Protein AF-0000000080305033 (afdb_homodimer)

Secondary structure (DSSP, 8-state):
----GGG-TT--BSSGGGG-TT-S--TTT--EEEEEETT-TTSPPEEEEEETTEEEEHHHHHHHS---HHHHHHHHHHHTT-HHHHHTS-HHHHHHHHHHHHHHHBTT-TTHHHHGGGEEEGGGEEE--SS--S-EEEE--BHHHHHHHHHHH-TT--S-TTTTTS--EEE--GGGEEETTEEEEPPEEEE--SSSSPEEEE-S-EE--EEEEEEE-S---TT-PPPGGGGGGGEEEEEEEE--EEHHHHHHH-TTT--STTTSS-EEE-S-BEETTTTGGGEE---PPTTSPPPPGGG--HHHHHH-EE-EEEEEEEE-HHHHHTTPPPEEEEEEEHHHHBSS-HHHHHHHHHTTSPPP-TT-EEE------SSTT--SSHHHHTTTTTSPEE-TTS-EESS--TT-EEEEEEEE--TTS--EE---EEEEEE---/----GGG-TT--BSSGGGG-TT-S--TTT--EEEEEETT-TTSPPEEEEEETTEEEEHHHHHHHS---HHHHHHHHHHHTT-HHHHHTS-HHHHHHHHHHHHHHHBTT-TTHHHHGGGEEEGGGEEE--SS--S-EEEE--BHHHHHHHHHHH-TT--S-TTTTTS--EEE--GGGEEETTEEEEPPEEEE--SSSSPEEEE-S-EE--EEEEEEE-S---TT-PPPGGGGGGGEEEEEEEE--EEHHHHHHH-TTT--STTTSS-EEE-S-BEETTTTGGGEE---PPTTSPPPPGGG--HHHHHH-EE-EEEEEEEE-HHHHHTTPPPEEEEEEEHHHHBSS-HHHHHHHHHTTSPPP-TT-EEE------SSGGG-SSHHHHTTTTTSPEEPTTS-EESS--TT-EEEEEEEE--TTS--EE---EEEEEE---

Solvent-accessible surface area (backbone atoms only — not comparable to full-atom values): 42144 Å² total; per-residue (Å²): 126,76,85,57,78,56,56,44,57,81,65,51,44,68,50,66,52,22,68,42,88,82,32,38,17,18,66,48,39,52,22,42,24,20,30,31,49,59,91,40,81,82,51,69,50,16,26,28,28,40,40,25,68,26,24,41,34,32,41,50,29,61,72,47,42,90,63,58,72,69,53,45,61,63,36,49,47,24,30,63,37,34,44,36,64,57,25,49,38,55,58,70,60,51,50,50,47,49,47,52,52,38,51,44,45,24,53,85,28,88,39,40,79,51,34,51,82,24,47,42,55,43,85,50,43,44,73,39,58,40,47,64,53,62,40,28,33,38,31,60,28,7,53,42,37,47,35,56,56,20,37,76,80,31,66,90,56,28,60,57,87,47,57,78,68,44,91,41,36,26,34,39,54,39,81,24,58,36,30,39,74,43,68,45,44,41,35,33,42,53,26,74,36,98,62,89,55,62,39,75,44,64,55,78,36,32,35,53,22,38,28,41,26,38,30,28,5,28,51,49,58,74,52,35,58,46,51,34,80,50,18,62,59,29,45,37,25,39,32,37,26,36,54,32,31,26,49,46,30,26,71,42,50,19,73,75,40,5,58,38,67,26,49,32,47,38,27,32,25,19,38,28,34,38,34,47,72,50,44,38,87,34,44,30,59,43,76,79,64,89,88,57,71,76,58,53,71,70,57,50,35,72,64,42,39,60,40,37,22,50,42,32,41,38,35,38,26,43,27,43,47,67,37,53,75,70,71,44,73,60,45,78,67,21,52,29,42,42,58,74,6,43,72,56,36,68,35,41,51,51,9,58,63,11,45,19,8,18,48,48,46,37,29,21,36,37,33,38,23,40,40,6,24,91,49,89,50,10,42,26,30,37,50,62,70,7,62,71,46,76,37,70,40,78,44,94,88,72,48,70,34,40,40,61,53,68,42,30,29,43,36,37,41,41,36,33,67,47,93,88,44,62,53,31,37,42,58,62,23,28,40,31,37,33,64,59,123,127,74,86,56,78,59,55,42,58,79,65,54,42,68,53,65,53,23,68,43,88,83,32,38,18,19,67,49,39,52,21,42,23,20,30,31,48,58,90,40,83,82,52,69,52,15,26,30,28,40,40,25,68,26,23,41,33,32,40,48,31,61,73,48,43,91,63,56,70,69,54,44,62,64,36,50,47,25,30,64,36,35,43,35,63,58,26,48,40,55,56,70,58,51,50,50,48,50,46,52,52,38,51,44,46,24,54,88,30,88,41,39,80,52,33,52,81,23,45,42,55,44,84,50,41,43,71,38,58,41,48,65,53,62,41,29,34,38,32,60,29,7,52,42,37,46,36,55,55,20,37,75,79,30,67,90,56,29,60,58,88,46,56,78,69,44,91,40,36,25,35,40,52,39,82,23,58,37,30,39,73,43,68,46,44,42,33,33,44,53,26,77,36,98,60,88,55,62,40,76,43,64,56,77,35,31,36,54,23,40,28,41,26,37,31,29,4,28,52,49,57,73,52,37,62,46,50,35,79,50,18,62,59,27,44,36,26,38,33,36,25,36,53,32,32,27,51,46,29,27,71,43,51,19,72,74,41,5,60,38,68,24,49,33,49,37,28,34,24,19,36,30,35,38,34,45,73,48,45,39,86,35,43,30,57,42,76,78,64,88,89,57,72,77,58,53,71,67,57,49,33,71,62,41,42,58,40,38,23,50,42,31,41,39,36,37,27,43,29,43,46,67,37,51,74,70,69,43,76,60,46,78,70,21,50,28,42,42,57,75,6,44,73,56,36,69,35,38,51,50,9,58,62,11,45,20,9,18,48,49,45,37,30,22,36,37,34,37,23,40,39,7,22,93,49,79,58,9,36,26,30,38,51,61,64,7,63,72,47,77,37,70,41,78,45,94,88,73,48,71,36,39,41,62,53,68,43,30,29,43,35,36,40,39,36,34,67,48,92,88,46,63,51,29,38,43,60,62,22,28,40,30,38,32,62,60,124

Organism: Piscinibacter sakaiensis (NCBI:txid1547922)

InterPro domains:
  IPR005959 Fumarylacetoacetase [PTHR43069] (19-436)
  IPR005959 Fumarylacetoacetase [TIGR01266] (13-436)
  IPR011234 Fumarylacetoacetase-like, C-terminal [PF01557] (139-429)
  IPR015377 Fumarylacetoacetase, N-terminal [PF09298] (28-130)
  IPR036462 Fumarylacetoacetase, N-terminal domain superfamily [G3DSA:2.30.30.230] (1-125)
  IPR036462 Fumarylacetoacetase, N-terminal domain superfamily [SSF63433] (12-130)
  IPR036663 Fumarylacetoacetase-like, C-terminal domain superfamily [G3DSA:3.90.850.10] (128-437)
  IPR036663 Fumarylacetoacetase-like, C-terminal domain superfamily [SSF56529] (132-436)

Sequence (874 aa):
MTLDDTHDPALRSWVASAQAEDTDFPIQNLPYGRLRPRADPQAPWRIGVAIGDQVLDLREAAARGRWDAATAARLAPLADGDLNALMARPSAERRALRAALSAALAEGSAQQAALAPAVAPAAAFEHDLPCRIGDYSDFYAGIHHATAVGRLFRPDQPLMPNYKWVPIGYHGRASSLRVSGDAFPRPLGQVRGEGDAPAFGPSQRMDYELELAFYVGPGNARGTRIAIDEAEEHFFGVGLLNDWSARDIQAWEYQPLGPFLSKSFASTLSPWIVTNEALAPFRRPFVRPAGDPAPLPYLDGAANRAAGALGLQVETWLQTAAMRAAGQAPVRLSQAEVADAAYWTPAQLIAHHSVNGCNLQPGDLLGSGTLSGPGPGQAGSLLELTVGGREALHLPDGSERRFLQDGDRVVLRAHAQREGARRIGFGDCAGTLLPAQMTLDDTHDPALRSWVASAQAEDTDFPIQNLPYGRLRPRADPQAPWRIGVAIGDQVLDLREAAARGRWDAATAARLAPLADGDLNALMARPSAERRALRAALSAALAEGSAQQAALAPAVAPAAAFEHDLPCRIGDYSDFYAGIHHATAVGRLFRPDQPLMPNYKWVPIGYHGRASSLRVSGDAFPRPLGQVRGEGDAPAFGPSQRMDYELELAFYVGPGNARGTRIAIDEAEEHFFGVGLLNDWSARDIQAWEYQPLGPFLSKSFASTLSPWIVTNEALAPFRRPFVRPAGDPAPLPYLDGAANRAAGALGLQVETWLQTAAMRAAGQAPVRLSQAEVADAAYWTPAQLIAHHSVNGCNLQPGDLLGSGTLSGPGPGQAGSLLELTVGGREALHLPDGSERRFLQDGDRVVLRAHAQREGARRIGFGDCAGTLLPAQ

pLDDT: mean 97.2, std 2.71, range [74.19, 98.94]

Radius of gyration: 27.79 Å; Cα contacts (8 Å, |Δi|>4): 2333; chains: 2; bounding box: 66×79×77 Å

Nearest PDB structures (foldseek):
  1qqj-assembly1_B  TM=9.452E-01  e=3.360E-55  Mus musculus
  4qku-assembly2_D  TM=9.391E-01  e=8.295E-55  Burkholderia cenocepacia J2315
  5ti1-assembly1_A  TM=9.401E-01  e=1.426E-54  Paraburkholderia xenovorans LB400
  5ti1-assembly3_F  TM=9.404E-01  e=5.368E-54  Paraburkholderia xenovorans LB400
  5ti1-assembly4_G  TM=9.391E-01  e=5.701E-54  Paraburkholderia xenovorans LB400

Structure (mmCIF, N/CA/C/O backbone):
data_AF-0000000080305033-model_v1
#
loop_
_entity.id
_entity.type
_entity.pdbx_description
1 polymer fumarylacetoacetase
#
loop_
_atom_site.group_PDB
_atom_site.id
_atom_site.type_symbol
_atom_site.label_atom_id
_atom_site.label_alt_id
_atom_site.label_comp_id
_atom_site.label_asym_id
_atom_site.label_entity_id
_atom_site.label_seq_id
_atom_site.pdbx_PDB_ins_code
_atom_site.Cartn_x
_atom_site.Cartn_y
_atom_site.Cartn_z
_atom_site.occupancy
_atom_site.B_iso_or_equiv
_atom_site.auth_seq_id
_atom_site.auth_comp_id
_atom_site.auth_asym_id
_atom_site.auth_atom_id
_atom_site.pdbx_PDB_model_num
ATOM 1 N N . MET A 1 1 ? -8.25 29.297 -3.305 1 74.19 1 MET A N 1
ATOM 2 C CA . MET A 1 1 ? -9.125 28.922 -2.189 1 74.19 1 MET A CA 1
ATOM 3 C C . MET A 1 1 ? -9.977 30.109 -1.755 1 74.19 1 MET A C 1
ATOM 5 O O . MET A 1 1 ? -9.539 31.25 -1.814 1 74.19 1 MET A O 1
ATOM 9 N N . THR A 1 2 ? -11.258 29.844 -1.595 1 83.81 2 THR A N 1
ATOM 10 C CA . THR A 1 2 ? -12.25 30.906 -1.444 1 83.81 2 THR A CA 1
ATOM 11 C C . THR A 1 2 ? -12.641 31.078 0.021 1 83.81 2 THR A C 1
ATOM 13 O O . THR A 1 2 ? -12.961 30.109 0.703 1 83.81 2 THR A O 1
ATOM 16 N N . LEU A 1 3 ? -12.406 32.312 0.516 1 93.88 3 LEU A N 1
ATOM 17 C CA . LEU A 1 3 ? -12.914 32.625 1.844 1 93.88 3 LEU A CA 1
ATOM 18 C C . LEU A 1 3 ? -14.414 32.875 1.805 1 93.88 3 LEU A C 1
ATOM 20 O O . LEU A 1 3 ? -14.93 33.469 0.839 1 93.88 3 LEU A O 1
ATOM 24 N N . ASP A 1 4 ? -15.094 32.375 2.818 1 96.56 4 ASP A N 1
ATOM 25 C CA . ASP A 1 4 ? -16.531 32.594 2.93 1 96.56 4 ASP A CA 1
ATOM 26 C C . ASP A 1 4 ? -16.938 32.844 4.383 1 96.56 4 ASP A C 1
ATOM 28 O O . ASP A 1 4 ? -16.078 33.125 5.234 1 96.56 4 ASP A O 1
ATOM 32 N N . ASP A 1 5 ? -18.203 32.844 4.676 1 96.94 5 ASP A N 1
ATOM 33 C CA . ASP A 1 5 ? -18.734 33.25 5.977 1 96.94 5 ASP A CA 1
ATOM 34 C C . ASP A 1 5 ? -18.25 32.281 7.07 1 96.94 5 ASP A C 1
ATOM 36 O O . ASP A 1 5 ? -18.141 32.688 8.234 1 96.94 5 ASP A O 1
ATOM 40 N N . THR A 1 6 ? -17.938 31.094 6.676 1 98.44 6 THR A N 1
ATOM 41 C CA . THR A 1 6 ? -17.547 30.094 7.668 1 98.44 6 THR A CA 1
ATOM 42 C C . THR A 1 6 ? -16.188 30.406 8.266 1 98.44 6 THR A C 1
ATOM 44 O O . THR A 1 6 ? -15.797 29.828 9.281 1 98.44 6 THR A O 1
ATOM 47 N N . HIS A 1 7 ? -15.492 31.375 7.672 1 98.31 7 HIS A N 1
ATOM 48 C CA . HIS A 1 7 ? -14.156 31.719 8.125 1 98.31 7 HIS A CA 1
ATOM 49 C C . HIS A 1 7 ? -14.164 33 8.961 1 98.31 7 HIS A C 1
ATOM 51 O O . HIS A 1 7 ? -13.125 33.438 9.469 1 98.31 7 HIS A O 1
ATOM 57 N N . ASP A 1 8 ? -15.32 33.656 9.094 1 98.25 8 ASP A N 1
ATOM 58 C CA . ASP A 1 8 ? -15.422 34.906 9.844 1 98.25 8 ASP A CA 1
ATOM 59 C C . ASP A 1 8 ? -14.906 34.719 11.273 1 98.25 8 ASP A C 1
ATOM 61 O O . ASP A 1 8 ? -15.484 33.969 12.055 1 98.25 8 ASP A O 1
ATOM 65 N N . PRO A 1 9 ? -13.82 35.469 11.617 1 97.19 9 PRO A N 1
ATOM 66 C CA . PRO A 1 9 ? -13.25 35.281 12.953 1 97.19 9 PRO A CA 1
ATOM 67 C C . PRO A 1 9 ? -14.219 35.719 14.062 1 97.19 9 PRO A C 1
ATOM 69 O O . PRO A 1 9 ? -14.031 35.344 15.219 1 97.19 9 PRO A O 1
ATOM 72 N N . ALA A 1 10 ? -15.258 36.406 13.711 1 97.31 10 ALA A N 1
ATOM 73 C CA . ALA A 1 10 ? -16.219 36.906 14.703 1 97.31 10 ALA A CA 1
ATOM 74 C C . ALA A 1 10 ? -17.375 35.938 14.867 1 97.31 10 ALA A C 1
ATOM 76 O O . ALA A 1 10 ? -18.203 36.062 15.781 1 97.31 10 ALA A O 1
ATOM 77 N N . LEU A 1 11 ? -17.453 34.969 13.969 1 98.25 11 LEU A N 1
ATOM 78 C CA . LEU A 1 11 ? -18.531 34 14.055 1 98.25 11 LEU A CA 1
ATOM 79 C C . LEU A 1 11 ? -18.453 33.219 15.367 1 98.25 11 LEU A C 1
ATOM 81 O O . LEU A 1 11 ? -17.375 32.75 15.766 1 98.25 11 LEU A O 1
ATOM 85 N N . ARG A 1 12 ? -19.594 33.062 16.078 1 98.06 12 ARG A N 1
ATOM 86 C CA . ARG A 1 12 ? -19.656 32.375 17.359 1 98.06 12 ARG A CA 1
ATOM 87 C C . ARG A 1 12 ? -20.594 31.188 17.297 1 98.06 12 ARG A C 1
ATOM 89 O O . ARG A 1 12 ? -21.562 31.188 16.531 1 98.06 12 ARG A O 1
ATOM 96 N N . SER A 1 13 ? -20.328 30.234 18.109 1 98.75 13 SER A N 1
ATOM 97 C CA . SER A 1 13 ? -21.156 29.031 18.219 1 98.75 13 SER A CA 1
ATOM 98 C C . SER A 1 13 ? -21.984 29.062 19.5 1 98.75 13 SER A C 1
ATOM 100 O O . SER A 1 13 ? -21.594 29.688 20.484 1 98.75 13 SER A O 1
ATOM 102 N N . TRP A 1 14 ? -23.141 28.359 19.484 1 98.69 14 TRP A N 1
ATOM 103 C CA . TRP A 1 14 ? -23.906 28.188 20.719 1 98.69 14 TRP A CA 1
ATOM 104 C C . TRP A 1 14 ? -23.281 27.125 21.609 1 98.69 14 TRP A C 1
ATOM 106 O O . TRP A 1 14 ? -23.672 26.969 22.766 1 98.69 14 TRP A O 1
ATOM 116 N N . VAL A 1 15 ? -22.281 26.375 21.078 1 98.75 15 VAL A N 1
ATOM 117 C CA . VAL A 1 15 ? -21.469 25.5 21.906 1 98.75 15 VAL A CA 1
ATOM 118 C C . VAL A 1 15 ? -20.406 26.328 22.641 1 98.75 15 VAL A C 1
ATOM 120 O O . VAL A 1 15 ? -19.422 26.75 22.047 1 98.75 15 VAL A O 1
ATOM 123 N N . ALA A 1 16 ? -20.484 26.453 23.859 1 98.19 16 ALA A N 1
ATOM 124 C CA . ALA A 1 16 ? -19.734 27.422 24.656 1 98.19 16 ALA A CA 1
ATOM 125 C C . ALA A 1 16 ? -18.234 27.172 24.562 1 98.19 16 ALA A C 1
ATOM 127 O O . ALA A 1 16 ? -17.438 28.109 24.422 1 98.19 16 ALA A O 1
ATOM 128 N N . SER A 1 17 ? -17.844 25.906 24.594 1 98.38 17 SER A N 1
ATOM 129 C CA . SER A 1 17 ? -16.422 25.578 24.625 1 98.38 17 SER A CA 1
ATOM 130 C C . SER A 1 17 ? -15.75 25.891 23.297 1 98.38 17 SER A C 1
ATOM 132 O O . SER A 1 17 ? -14.523 25.953 23.203 1 98.38 17 SER A O 1
ATOM 134 N N . ALA A 1 18 ? -16.516 26.078 22.266 1 98.5 18 ALA A N 1
ATOM 135 C CA . ALA A 1 18 ? -15.977 26.438 20.953 1 98.5 18 ALA A CA 1
ATOM 136 C C . ALA A 1 18 ? -15.461 27.875 20.953 1 98.5 18 ALA A C 1
ATOM 138 O O . ALA A 1 18 ? -14.727 28.281 20.047 1 98.5 18 ALA A O 1
ATOM 139 N N . GLN A 1 19 ? -15.805 28.641 22 1 97.25 19 GLN A N 1
ATOM 140 C CA . GLN A 1 19 ? -15.414 30.047 22.078 1 97.25 19 GLN A CA 1
ATOM 141 C C . GLN A 1 19 ? -14.102 30.219 22.812 1 97.25 19 GLN A C 1
ATOM 143 O O . GLN A 1 19 ? -13.5 31.297 22.797 1 97.25 19 GLN A O 1
ATOM 148 N N . ALA A 1 20 ? -13.695 29.109 23.422 1 97.06 20 ALA A N 1
ATOM 149 C CA . ALA A 1 20 ? -12.438 29.188 24.156 1 97.06 20 ALA A CA 1
ATOM 150 C C . ALA A 1 20 ? -11.297 29.625 23.25 1 97.06 20 ALA A C 1
ATOM 152 O O . ALA A 1 20 ? -11.203 29.172 22.094 1 97.06 20 ALA A O 1
ATOM 153 N N . GLU A 1 21 ? -10.453 30.484 23.719 1 93 21 GLU A N 1
ATOM 154 C CA . GLU A 1 21 ? -9.383 31.062 22.906 1 93 21 GLU A CA 1
ATOM 155 C C . GLU A 1 21 ? -8.383 30 22.469 1 93 21 GLU A C 1
ATOM 157 O O . GLU A 1 21 ? -7.836 30.094 21.359 1 93 21 GLU A O 1
ATOM 162 N N . ASP A 1 22 ? -8.188 29.031 23.25 1 92.75 22 ASP A N 1
ATOM 163 C CA . ASP A 1 22 ? -7.117 28.062 22.969 1 92.75 22 ASP A CA 1
ATOM 164 C C . ASP A 1 22 ? -7.684 26.766 22.422 1 92.75 22 ASP A C 1
ATOM 166 O O . ASP A 1 22 ? -6.973 25.75 22.344 1 92.75 22 ASP A O 1
ATOM 170 N N . THR A 1 23 ? -9.023 26.766 22.125 1 97.44 23 THR A N 1
ATOM 171 C CA . THR A 1 23 ? -9.586 25.531 21.594 1 97.44 23 THR A CA 1
ATOM 172 C C . THR A 1 23 ? -9.055 25.25 20.203 1 97.44 23 THR A C 1
ATOM 174 O O . THR A 1 23 ? -8.844 26.172 19.406 1 97.44 23 THR A O 1
ATOM 177 N N . ASP A 1 24 ? -8.812 24.016 19.922 1 98.19 24 ASP A N 1
ATOM 178 C CA . ASP A 1 24 ? -8.422 23.594 18.578 1 98.19 24 ASP A CA 1
ATOM 179 C C . ASP A 1 24 ? -9.617 23.609 17.625 1 98.19 24 ASP A C 1
ATOM 181 O O . ASP A 1 24 ? -9.445 23.609 16.406 1 98.19 24 ASP A O 1
ATOM 185 N N . PHE A 1 25 ? -10.852 23.641 18.188 1 98.81 25 PHE A N 1
ATOM 186 C CA . PHE A 1 25 ? -12.008 23.344 17.359 1 98.81 25 PHE A CA 1
ATOM 187 C C . PHE A 1 25 ? -13.07 24.422 17.5 1 98.81 25 PHE A C 1
ATOM 189 O O . PHE A 1 25 ? -14.219 24.141 17.859 1 98.81 25 PHE A O 1
ATOM 196 N N . PRO A 1 26 ? -12.695 25.656 17.203 1 98.88 26 PRO A N 1
ATOM 197 C CA . PRO A 1 26 ? -13.734 26.672 17.047 1 98.88 26 PRO A CA 1
ATOM 198 C C . PRO A 1 26 ? -14.648 26.391 15.844 1 98.88 26 PRO A C 1
ATOM 200 O O . PRO A 1 26 ? -14.391 25.469 15.07 1 98.88 26 PRO A O 1
ATOM 203 N N . ILE A 1 27 ? -15.703 27.172 15.727 1 98.88 27 ILE A N 1
ATOM 204 C CA . ILE A 1 27 ? -16.719 26.938 14.703 1 98.88 27 ILE A CA 1
ATOM 205 C C . ILE A 1 27 ? -16.109 27.141 13.312 1 98.88 27 ILE A C 1
ATOM 207 O O . ILE A 1 27 ? -16.641 26.641 12.32 1 98.88 27 ILE A O 1
ATOM 211 N N . GLN A 1 28 ? -14.945 27.828 13.18 1 98.81 28 GLN A N 1
ATOM 212 C CA . GLN A 1 28 ? -14.273 28.047 11.906 1 98.81 28 GLN A CA 1
ATOM 213 C C . GLN A 1 28 ? -13.562 26.797 11.422 1 98.81 28 GLN A C 1
ATOM 215 O O . GLN A 1 28 ? -13.148 26.719 10.266 1 98.81 28 GLN A O 1
ATOM 220 N N . ASN A 1 29 ? -13.344 25.734 12.266 1 98.88 29 ASN A N 1
ATOM 221 C CA . ASN A 1 29 ? -12.594 24.516 11.93 1 98.88 29 ASN A CA 1
ATOM 222 C C . ASN A 1 29 ? -13.523 23.406 11.445 1 98.88 29 ASN A C 1
ATOM 224 O O . ASN A 1 29 ? -13.57 23.109 10.25 1 98.88 29 ASN A O 1
ATOM 228 N N . LEU A 1 30 ? -14.305 22.859 12.219 1 98.88 30 LEU A N 1
ATOM 229 C CA . LEU A 1 30 ? -15.297 21.812 11.992 1 98.88 30 LEU A CA 1
ATOM 230 C C . LEU A 1 30 ? -14.688 20.625 11.273 1 98.88 30 LEU A C 1
ATOM 232 O O . LEU A 1 30 ? -15.164 20.219 10.203 1 98.88 30 LEU A O 1
ATOM 236 N N . PRO A 1 31 ? -13.633 20.016 11.867 1 98.94 31 PRO A N 1
ATOM 237 C CA . PRO A 1 31 ? -13.016 18.828 11.25 1 98.94 31 PRO A CA 1
ATOM 238 C C . PRO A 1 31 ? -13.883 17.578 11.375 1 98.94 31 PRO A C 1
ATOM 240 O O . PRO A 1 31 ? -14.719 17.5 12.281 1 98.94 31 PRO A O 1
ATOM 243 N N . TYR A 1 32 ? -13.688 16.656 10.477 1 98.94 32 TYR A N 1
ATOM 244 C CA . TYR A 1 32 ? -14.438 15.414 10.477 1 98.94 32 TYR A CA 1
ATOM 245 C C . TYR A 1 32 ? -13.641 14.289 11.125 1 98.94 32 TYR A C 1
ATOM 247 O O . TYR A 1 32 ? -12.43 14.188 10.938 1 98.94 32 TYR A O 1
ATOM 255 N N . GLY A 1 33 ? -14.234 13.469 11.883 1 98.81 33 GLY A N 1
ATOM 256 C CA . GLY A 1 33 ? -13.695 12.227 12.422 1 98.81 33 GLY A CA 1
ATOM 257 C C . GLY A 1 33 ? -14.703 11.094 12.43 1 98.81 33 GLY A C 1
ATOM 258 O O . GLY A 1 33 ? -15.906 11.328 12.328 1 98.81 33 GLY A O 1
ATOM 259 N N . ARG A 1 34 ? -14.328 9.891 12.414 1 98.81 34 ARG A N 1
ATOM 260 C CA . ARG A 1 34 ? -15.172 8.703 12.523 1 98.81 34 ARG A CA 1
ATOM 261 C C . ARG A 1 34 ? -15.203 8.188 13.961 1 98.81 34 ARG A C 1
ATOM 263 O O . ARG A 1 34 ? -14.148 7.98 14.57 1 98.81 34 ARG A O 1
ATOM 270 N N . LEU A 1 35 ? -16.375 7.953 14.516 1 98.5 35 LEU A N 1
ATOM 271 C CA . LEU A 1 35 ? -16.469 7.691 15.945 1 98.5 35 LEU A CA 1
ATOM 272 C C . LEU A 1 35 ? -17.719 6.898 16.281 1 98.5 35 LEU A C 1
ATOM 274 O O . LEU A 1 35 ? -18.609 6.734 15.43 1 98.5 35 LEU A O 1
ATOM 278 N N . ARG A 1 36 ? -17.766 6.355 17.406 1 98.44 36 ARG A N 1
ATOM 279 C CA . ARG A 1 36 ? -18.953 5.73 17.984 1 98.44 36 ARG A CA 1
ATOM 280 C C . ARG A 1 36 ? -19.016 5.957 19.484 1 98.44 36 ARG A C 1
ATOM 282 O O . ARG A 1 36 ? -17.984 6.117 20.141 1 98.44 36 ARG A O 1
ATOM 289 N N . PRO A 1 37 ? -20.219 5.996 20.078 1 97.69 37 PRO A N 1
ATOM 290 C CA . PRO A 1 37 ? -20.328 6.203 21.531 1 97.69 37 PRO A CA 1
ATOM 291 C C . PRO A 1 37 ? -19.672 5.082 22.328 1 97.69 37 PRO A C 1
ATOM 293 O O . PRO A 1 37 ? -19.922 3.902 22.062 1 97.69 37 PRO A O 1
ATOM 296 N N . ARG A 1 38 ? -18.891 5.457 23.297 1 97.38 38 ARG A N 1
ATOM 297 C CA . ARG A 1 38 ? -18.234 4.48 24.156 1 97.38 38 ARG A CA 1
ATOM 298 C C . ARG A 1 38 ? -19.266 3.652 24.922 1 97.38 38 ARG A C 1
ATOM 300 O O . ARG A 1 38 ? -19.031 2.482 25.219 1 97.38 38 ARG A O 1
ATOM 307 N N . ALA A 1 39 ? -20.375 4.258 25.172 1 96.56 39 ALA A N 1
ATOM 308 C CA . ALA A 1 39 ? -21.422 3.617 25.953 1 96.56 39 ALA A CA 1
ATOM 309 C C . ALA A 1 39 ? -22.078 2.482 25.172 1 96.56 39 ALA A C 1
ATOM 311 O O . ALA A 1 39 ? -22.75 1.623 25.75 1 96.56 39 ALA A O 1
ATOM 312 N N . ASP A 1 40 ? -21.953 2.428 23.844 1 95.81 40 ASP A N 1
ATOM 313 C CA . ASP A 1 40 ? -22.5 1.379 22.984 1 95.81 40 ASP A CA 1
ATOM 314 C C . ASP A 1 40 ? -21.438 0.885 22 1 95.81 40 ASP A C 1
ATOM 316 O O . ASP A 1 40 ? -21.469 1.254 20.828 1 95.81 40 ASP A O 1
ATOM 320 N N . PRO A 1 41 ? -20.656 -0.066 22.438 1 92.94 41 PRO A N 1
ATOM 321 C CA . PRO A 1 41 ? -19.562 -0.527 21.594 1 92.94 41 PRO A CA 1
ATOM 322 C C . PRO A 1 41 ? -20.047 -1.256 20.344 1 92.94 41 PRO A C 1
ATOM 324 O O . PRO A 1 41 ? -19.266 -1.505 19.422 1 92.94 41 PRO A O 1
ATOM 327 N N . GLN A 1 42 ? -21.297 -1.561 20.281 1 95.31 42 GLN A N 1
ATOM 328 C CA . GLN A 1 42 ? -21.844 -2.26 19.125 1 95.31 42 GLN A CA 1
ATOM 329 C C . GLN A 1 42 ? -22.484 -1.284 18.141 1 95.31 42 GLN A C 1
ATOM 331 O O . GLN A 1 42 ? -22.906 -1.677 17.047 1 95.31 42 GLN A O 1
ATOM 336 N N . ALA A 1 43 ? -22.5 -0.009 18.562 1 96.19 43 ALA A N 1
ATOM 337 C CA . ALA A 1 43 ? -23.078 0.986 17.656 1 96.19 43 ALA A CA 1
ATOM 338 C C . ALA A 1 43 ? -22.266 1.09 16.375 1 96.19 43 ALA A C 1
ATOM 340 O O . ALA A 1 43 ? -21.047 0.955 16.391 1 96.19 43 ALA A O 1
ATOM 341 N N . PRO A 1 44 ? -22.938 1.257 15.281 1 96.88 44 PRO A N 1
ATOM 342 C CA . PRO A 1 44 ? -22.188 1.492 14.047 1 96.88 44 PRO A CA 1
ATOM 343 C C . PRO A 1 44 ? -21.328 2.758 14.109 1 96.88 44 PRO A C 1
ATOM 345 O O . PRO A 1 44 ? -21.672 3.705 14.82 1 96.88 44 PRO A O 1
ATOM 348 N N . TRP A 1 45 ? -20.266 2.742 13.453 1 98.19 45 TRP A N 1
ATOM 349 C CA . TRP A 1 45 ? -19.453 3.943 13.289 1 98.19 45 TRP A CA 1
ATOM 350 C C . TRP A 1 45 ? -20.234 5.031 12.562 1 98.19 45 TRP A C 1
ATOM 352 O O . TRP A 1 45 ? -21.078 4.738 11.711 1 98.19 45 TRP A O 1
ATOM 362 N N . ARG A 1 46 ? -20.031 6.238 12.922 1 98.5 46 ARG A N 1
ATOM 363 C CA . ARG A 1 46 ? -20.562 7.41 12.234 1 98.5 46 ARG A CA 1
ATOM 364 C C . ARG A 1 46 ? -19.531 8.523 12.164 1 98.5 46 ARG A C 1
ATOM 366 O O . ARG A 1 46 ? -18.484 8.445 12.797 1 98.5 46 ARG A O 1
ATOM 373 N N . ILE A 1 47 ? -19.812 9.492 11.344 1 98.88 47 ILE A N 1
ATOM 374 C CA . ILE A 1 47 ? -18.922 10.648 11.273 1 98.88 47 ILE A CA 1
ATOM 375 C C . ILE A 1 47 ? -19.391 11.711 12.266 1 98.88 47 ILE A C 1
ATOM 377 O O . ILE A 1 47 ? -20.578 11.906 12.461 1 98.88 47 ILE A O 1
ATOM 381 N N . GLY A 1 48 ? -18.484 12.305 12.914 1 98.88 48 GLY A N 1
ATOM 382 C CA . GLY A 1 48 ? -18.719 13.461 13.758 1 98.88 48 GLY A CA 1
ATOM 383 C C . GLY A 1 48 ? -17.906 14.672 13.352 1 98.88 48 GLY A C 1
ATOM 384 O O . GLY A 1 48 ? -16.953 14.562 12.57 1 98.88 48 GLY A O 1
ATOM 385 N N . VAL A 1 49 ? -18.312 15.789 13.883 1 98.88 49 VAL A N 1
ATOM 386 C CA . VAL A 1 49 ? -17.609 17.062 13.719 1 98.88 49 VAL A CA 1
ATOM 387 C C . VAL A 1 49 ? -17.188 17.594 15.078 1 98.88 49 VAL A C 1
ATOM 389 O O . VAL A 1 49 ? -18.031 17.781 15.969 1 98.88 49 VAL A O 1
ATOM 392 N N . ALA A 1 50 ? -15.898 17.875 15.195 1 98.94 50 ALA A N 1
ATOM 393 C CA . ALA A 1 50 ? -15.438 18.453 16.469 1 98.94 50 ALA A CA 1
ATOM 394 C C . ALA A 1 50 ? -15.836 19.922 16.594 1 98.94 50 ALA A C 1
ATOM 396 O O . ALA A 1 50 ? -15.773 20.672 15.609 1 98.94 50 ALA A O 1
ATOM 397 N N . ILE A 1 51 ? -16.281 20.328 17.781 1 98.88 51 ILE A N 1
ATOM 398 C CA . ILE A 1 51 ? -16.672 21.703 18.094 1 98.88 51 ILE A CA 1
ATOM 399 C C . ILE A 1 51 ? -16.406 21.984 19.578 1 98.88 51 ILE A C 1
ATOM 401 O O . ILE A 1 51 ? -17.141 21.516 20.438 1 98.88 51 ILE A O 1
ATOM 405 N N . GLY A 1 52 ? -15.336 22.75 19.812 1 98.62 52 GLY A N 1
ATOM 406 C CA . GLY A 1 52 ? -14.883 22.891 21.203 1 98.62 52 GLY A CA 1
ATOM 407 C C . GLY A 1 52 ? -14.43 21.562 21.797 1 98.62 52 GLY A C 1
ATOM 408 O O . GLY A 1 52 ? -13.609 20.859 21.219 1 98.62 52 GLY A O 1
ATOM 409 N N . ASP A 1 53 ? -14.875 21.312 23.016 1 98.56 53 ASP A N 1
ATOM 410 C CA . ASP A 1 53 ? -14.594 20.031 23.656 1 98.56 53 ASP A CA 1
ATOM 411 C C . ASP A 1 53 ? -15.727 19.031 23.422 1 98.56 53 ASP A C 1
ATOM 413 O O . ASP A 1 53 ? -15.859 18.062 24.156 1 98.56 53 ASP A O 1
ATOM 417 N N . GLN A 1 54 ? -16.609 19.359 22.391 1 98.75 54 GLN A N 1
ATOM 418 C CA . GLN A 1 54 ? -17.766 18.547 22.031 1 98.75 54 GLN A CA 1
ATOM 419 C C . GLN A 1 54 ? -17.641 17.984 20.625 1 98.75 54 GLN A C 1
ATOM 421 O O . GLN A 1 54 ? -16.688 18.297 19.906 1 98.75 54 GLN A O 1
ATOM 426 N N . VAL A 1 55 ? -18.578 17.047 20.281 1 98.88 55 VAL A N 1
ATOM 427 C CA . VAL A 1 55 ? -18.734 16.484 18.953 1 98.88 55 VAL A CA 1
ATOM 428 C C . VAL A 1 55 ? -20.188 16.594 18.5 1 98.88 55 VAL A C 1
ATOM 430 O O . VAL A 1 55 ? -21.109 16.281 19.266 1 98.88 55 VAL A O 1
ATOM 433 N N . LEU A 1 56 ? -20.406 17.188 17.344 1 98.88 56 LEU A N 1
ATOM 434 C CA . LEU A 1 56 ? -21.703 17 16.688 1 98.88 56 LEU A CA 1
ATOM 435 C C . LEU A 1 56 ? -21.766 15.641 16.016 1 98.88 56 LEU A C 1
ATOM 437 O O . LEU A 1 56 ? -21.078 15.398 15.023 1 98.88 56 LEU A O 1
ATOM 441 N N . ASP A 1 57 ? -22.562 14.75 16.547 1 98.75 57 ASP A N 1
ATOM 442 C CA . ASP A 1 57 ? -22.812 13.438 15.969 1 98.75 57 ASP A CA 1
ATOM 443 C C . ASP A 1 57 ? -23.672 13.555 14.711 1 98.75 57 ASP A C 1
ATOM 445 O O . ASP A 1 57 ? -24.875 13.828 14.789 1 98.75 57 ASP A O 1
ATOM 449 N N . LEU A 1 58 ? -23.109 13.219 13.578 1 98.81 58 LEU A N 1
ATOM 450 C CA . LEU A 1 58 ? -23.812 13.539 12.336 1 98.81 58 LEU A CA 1
ATOM 451 C C . LEU A 1 58 ? -24.938 12.547 12.078 1 98.81 58 LEU A C 1
ATOM 453 O O . LEU A 1 58 ? -25.828 12.812 11.266 1 98.81 58 LEU A O 1
ATOM 457 N N . ARG A 1 59 ? -24.859 11.32 12.664 1 98.56 59 ARG A N 1
ATOM 458 C CA . ARG A 1 59 ? -26.016 10.438 12.586 1 98.56 59 ARG A CA 1
ATOM 459 C C . ARG A 1 59 ? -27.219 11.055 13.297 1 98.56 59 ARG A C 1
ATOM 461 O O . ARG A 1 59 ? -28.312 11.109 12.734 1 98.56 59 ARG A O 1
ATOM 468 N N . GLU A 1 60 ? -27.016 11.555 14.523 1 98.19 60 GLU A N 1
ATOM 469 C CA . GLU A 1 60 ? -28.062 12.211 15.289 1 98.19 60 GLU A CA 1
ATOM 470 C C . GLU A 1 60 ? -28.484 13.523 14.633 1 98.19 60 GLU A C 1
ATOM 472 O O . GLU A 1 60 ? -29.672 13.852 14.594 1 98.19 60 GLU A O 1
ATOM 477 N N . ALA A 1 61 ? -27.531 14.266 14.164 1 98.75 61 ALA A N 1
ATOM 478 C CA . ALA A 1 61 ? -27.828 15.547 13.523 1 98.75 61 ALA A CA 1
ATOM 479 C C . ALA A 1 61 ? -28.719 15.352 12.289 1 98.75 61 ALA A C 1
ATOM 481 O O . ALA A 1 61 ? -29.609 16.156 12.039 1 98.75 61 ALA A O 1
ATOM 482 N N . ALA A 1 62 ? -28.328 14.352 11.516 1 98.62 62 ALA A N 1
ATOM 483 C CA . ALA A 1 62 ? -29.125 14.07 10.32 1 98.62 62 ALA A CA 1
ATOM 484 C C . ALA A 1 62 ? -30.578 13.75 10.695 1 98.62 62 ALA A C 1
ATOM 486 O O . ALA A 1 62 ? -31.5 14.148 9.984 1 98.62 62 ALA A O 1
ATOM 487 N N . ALA A 1 63 ? -30.75 13.07 11.75 1 98.06 63 ALA A N 1
ATOM 488 C CA . ALA A 1 63 ? -32.094 12.625 12.172 1 98.06 63 ALA A CA 1
ATOM 489 C C . ALA A 1 63 ? -32.875 13.773 12.789 1 98.06 63 ALA A C 1
ATOM 491 O O . ALA A 1 63 ? -34.094 13.844 12.648 1 98.06 63 ALA A O 1
ATOM 492 N N . ARG A 1 64 ? -32.219 14.711 13.445 1 97.75 64 ARG A N 1
ATOM 493 C CA . ARG A 1 64 ? -32.906 15.688 14.297 1 97.75 64 ARG A CA 1
ATOM 494 C C . ARG A 1 64 ? -33 17.031 13.602 1 97.75 64 ARG A C 1
ATOM 496 O O . ARG A 1 64 ? -33.906 17.812 13.867 1 97.75 64 ARG A O 1
ATOM 503 N N . GLY A 1 65 ? -31.984 17.297 12.758 1 97.19 65 GLY A N 1
ATOM 504 C CA . GLY A 1 65 ? -31.906 18.625 12.18 1 97.19 65 GLY A CA 1
ATOM 505 C C . GLY A 1 65 ? -32.938 18.875 11.102 1 97.19 65 GLY A C 1
ATOM 506 O O . GLY A 1 65 ? -33.5 17.922 10.531 1 97.19 65 GLY A O 1
ATOM 507 N N . ARG A 1 66 ? -33.219 20.156 10.852 1 96.5 66 ARG A N 1
ATOM 508 C CA . ARG A 1 66 ? -34.062 20.594 9.742 1 96.5 66 ARG A CA 1
ATOM 509 C C . ARG A 1 66 ? -33.219 21.016 8.547 1 96.5 66 ARG A C 1
ATOM 511 O O . ARG A 1 66 ? -33.031 22.203 8.297 1 96.5 66 ARG A O 1
ATOM 518 N N . TRP A 1 67 ? -32.844 20.016 7.836 1 98.38 67 TRP A N 1
ATOM 519 C CA . TRP A 1 67 ? -31.953 20.234 6.699 1 98.38 67 TRP A CA 1
ATOM 520 C C . TRP A 1 67 ? -32.75 20.312 5.395 1 98.38 67 TRP A C 1
ATOM 522 O O . TRP A 1 67 ? -33.781 19.641 5.25 1 98.38 67 TRP A O 1
ATOM 532 N N . ASP A 1 68 ? -32.406 21.125 4.445 1 97.94 68 ASP A N 1
ATOM 533 C CA . ASP A 1 68 ? -32.938 21.016 3.096 1 97.94 68 ASP A CA 1
ATOM 534 C C . ASP A 1 68 ? -32.531 19.703 2.443 1 97.94 68 ASP A C 1
ATOM 536 O O . ASP A 1 68 ? -31.672 18.984 2.947 1 97.94 68 ASP A O 1
ATOM 540 N N . ALA A 1 69 ? -33.094 19.375 1.369 1 98.12 69 ALA A N 1
ATOM 541 C CA . ALA A 1 69 ? -32.938 18.062 0.729 1 98.12 69 ALA A CA 1
ATOM 542 C C . ALA A 1 69 ? -31.484 17.828 0.313 1 98.12 69 ALA A C 1
ATOM 544 O O . ALA A 1 69 ? -30.969 16.719 0.45 1 98.12 69 ALA A O 1
ATOM 545 N N . ALA A 1 70 ? -30.875 18.828 -0.182 1 98.19 70 ALA A N 1
ATOM 546 C CA . ALA A 1 70 ? -29.5 18.703 -0.654 1 98.19 70 ALA A CA 1
ATOM 547 C C . ALA A 1 70 ? -28.547 18.422 0.503 1 98.19 70 ALA A C 1
ATOM 549 O O . ALA A 1 70 ? -27.688 17.547 0.401 1 98.19 70 ALA A O 1
ATOM 550 N N . THR A 1 71 ? -28.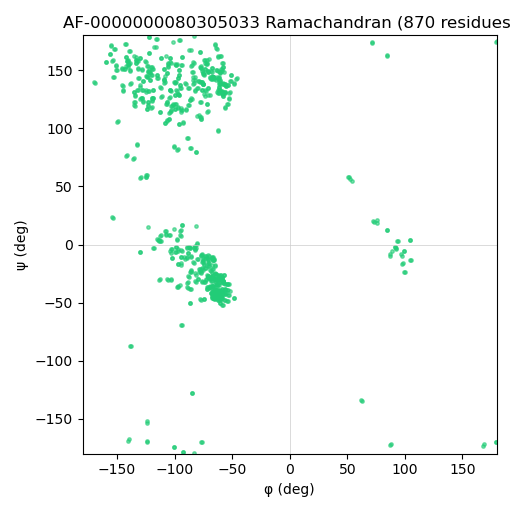672 19.109 1.545 1 98.62 71 THR A N 1
ATOM 551 C CA . THR A 1 71 ? -27.844 18.906 2.723 1 98.62 71 THR A CA 1
ATOM 552 C C . THR A 1 71 ? -28.094 17.531 3.33 1 98.62 71 THR A C 1
ATOM 554 O O . THR A 1 71 ? -27.156 16.844 3.727 1 98.62 71 THR A O 1
ATOM 557 N N . ALA A 1 72 ? -29.375 17.156 3.361 1 98.56 72 ALA A N 1
ATOM 558 C CA . ALA A 1 72 ? -29.734 15.836 3.883 1 98.56 72 ALA A CA 1
ATOM 559 C C . ALA A 1 72 ? -29.062 14.727 3.076 1 98.56 72 ALA A C 1
ATOM 561 O O . ALA A 1 72 ? -28.594 13.734 3.641 1 98.56 72 ALA A O 1
ATOM 562 N N . ALA A 1 73 ? -29.047 14.93 1.817 1 98.31 73 ALA A N 1
ATOM 563 C CA . ALA A 1 73 ? -28.422 13.945 0.935 1 98.31 73 ALA A CA 1
ATOM 564 C C . ALA A 1 73 ? -26.922 13.859 1.188 1 98.31 73 ALA A C 1
ATOM 566 O O . ALA A 1 73 ? -26.328 12.781 1.081 1 98.31 73 ALA A O 1
ATOM 567 N N . ARG A 1 74 ? -26.25 14.945 1.512 1 98.31 74 ARG A N 1
ATOM 568 C CA . ARG A 1 74 ? -24.828 14.977 1.812 1 98.31 74 ARG A CA 1
ATOM 569 C C . ARG A 1 74 ? -24.531 14.352 3.172 1 98.31 74 ARG A C 1
ATOM 571 O O . ARG A 1 74 ? -23.484 13.742 3.373 1 98.31 74 ARG A O 1
ATOM 578 N N . LEU A 1 75 ? -25.5 14.438 4.094 1 98.62 75 LEU A N 1
ATOM 579 C CA . LEU A 1 75 ? -25.312 13.961 5.461 1 98.62 75 LEU A CA 1
ATOM 580 C C . LEU A 1 75 ? -25.547 12.461 5.551 1 98.62 75 LEU A C 1
ATOM 582 O O . LEU A 1 75 ? -25 11.797 6.434 1 98.62 75 LEU A O 1
ATOM 586 N N . ALA A 1 76 ? -26.297 11.914 4.664 1 98.56 76 ALA A N 1
ATOM 587 C CA . ALA A 1 76 ? -26.766 10.539 4.766 1 98.56 76 ALA A CA 1
ATOM 588 C C . ALA A 1 76 ? -25.594 9.562 4.844 1 98.56 76 ALA A C 1
ATOM 590 O O . ALA A 1 76 ? -25.516 8.75 5.766 1 98.56 76 ALA A O 1
ATOM 591 N N . PRO A 1 77 ? -24.609 9.641 3.875 1 98.62 77 PRO A N 1
ATOM 592 C CA . PRO A 1 77 ? -23.5 8.703 3.982 1 98.62 77 PRO A CA 1
ATOM 593 C C . PRO A 1 77 ? -22.656 8.922 5.238 1 98.62 77 PRO A C 1
ATOM 595 O O . PRO A 1 77 ? -22.062 7.98 5.77 1 98.62 77 PRO A O 1
ATOM 598 N N . LEU A 1 78 ? -22.578 10.156 5.723 1 98.81 78 LEU A N 1
ATOM 599 C CA . LEU A 1 78 ? -21.812 10.469 6.922 1 98.81 78 LEU A CA 1
ATOM 600 C C . LEU A 1 78 ? -22.469 9.867 8.156 1 98.81 78 LEU A C 1
ATOM 602 O O . LEU A 1 78 ? -21.766 9.406 9.07 1 98.81 78 LEU A O 1
ATOM 606 N N . ALA A 1 79 ? -23.797 9.875 8.164 1 98.5 79 ALA A N 1
ATOM 607 C CA . ALA A 1 79 ? -24.547 9.227 9.234 1 98.5 79 ALA A CA 1
ATOM 608 C C . ALA A 1 79 ? -24.203 7.742 9.32 1 98.5 79 ALA A C 1
ATOM 610 O O . ALA A 1 79 ? -24.219 7.156 10.406 1 98.5 79 ALA A O 1
ATOM 611 N N . ASP A 1 80 ? -23.812 7.215 8.164 1 98 80 ASP A N 1
ATOM 612 C CA . ASP A 1 80 ? -23.484 5.797 8.086 1 98 80 ASP A CA 1
ATOM 613 C C . ASP A 1 80 ? -21.984 5.562 8.25 1 98 80 ASP A C 1
ATOM 615 O O . ASP A 1 80 ? -21.5 4.453 8.023 1 98 80 ASP A O 1
ATOM 619 N N . GLY A 1 81 ? -21.234 6.555 8.586 1 98.56 81 GLY A N 1
ATOM 620 C CA . GLY A 1 81 ? -19.828 6.434 8.875 1 98.56 81 GLY A CA 1
ATOM 621 C C . GLY A 1 81 ? -18.953 6.477 7.633 1 98.56 81 GLY A C 1
ATOM 622 O O . GLY A 1 81 ? -17.781 6.117 7.68 1 98.56 81 GLY A O 1
ATOM 623 N N . ASP A 1 82 ? -19.531 6.863 6.492 1 98.69 82 ASP A N 1
ATOM 624 C CA . ASP A 1 82 ? -18.828 6.832 5.215 1 98.69 82 ASP A CA 1
ATOM 625 C C . ASP A 1 82 ? -18.328 8.219 4.832 1 98.69 82 ASP A C 1
ATOM 627 O O . ASP A 1 82 ? -18.922 8.898 3.992 1 98.69 82 ASP A O 1
ATOM 631 N N . LEU A 1 83 ? -17.141 8.594 5.352 1 98.88 83 LEU A N 1
ATOM 632 C CA . LEU A 1 83 ? -16.562 9.891 5.008 1 98.88 83 LEU A CA 1
ATOM 633 C C . LEU A 1 83 ? -16.078 9.898 3.566 1 98.88 83 LEU A C 1
ATOM 635 O O . LEU A 1 83 ? -16 10.961 2.938 1 98.88 83 LEU A O 1
ATOM 639 N N . ASN A 1 84 ? -15.688 8.734 3.01 1 98.88 84 ASN A N 1
ATOM 640 C CA . ASN A 1 84 ? -15.211 8.641 1.635 1 98.88 84 ASN A CA 1
ATOM 641 C C . ASN A 1 84 ? -16.25 9.148 0.643 1 98.88 84 ASN A C 1
ATOM 643 O O . ASN A 1 84 ? -15.906 9.703 -0.401 1 98.88 84 ASN A O 1
ATOM 647 N N . ALA A 1 85 ? -17.469 8.969 0.998 1 98.75 85 ALA A N 1
ATOM 648 C CA . ALA A 1 85 ? -18.531 9.445 0.121 1 98.75 85 ALA A CA 1
ATOM 649 C C . ALA A 1 85 ? -18.469 10.961 -0.039 1 98.75 85 ALA A C 1
ATOM 651 O O . ALA A 1 85 ? -18.688 11.484 -1.132 1 98.75 85 ALA A O 1
ATOM 652 N N . LEU A 1 86 ? -18.219 11.688 1.043 1 98.69 86 LEU A N 1
ATOM 653 C CA . LEU A 1 86 ? -18.031 13.133 0.958 1 98.69 86 LEU A CA 1
ATOM 654 C C . LEU A 1 86 ? -16.734 13.484 0.232 1 98.69 86 LEU A C 1
ATOM 656 O O . LEU A 1 86 ? -16.703 14.43 -0.562 1 98.69 86 LEU A O 1
ATOM 660 N N . MET A 1 87 ? -15.672 12.727 0.535 1 98.81 87 MET A N 1
ATOM 661 C CA . MET A 1 87 ? -14.375 12.953 -0.095 1 98.81 87 MET A CA 1
ATOM 662 C C . MET A 1 87 ? -14.477 12.844 -1.612 1 98.81 87 MET A C 1
ATOM 664 O O . MET A 1 87 ? -13.766 13.531 -2.342 1 98.81 87 MET A O 1
ATOM 668 N N . ALA A 1 88 ? -15.352 12.023 -2.053 1 98.69 88 ALA A N 1
ATOM 669 C CA . ALA A 1 88 ? -15.508 11.758 -3.48 1 98.69 88 ALA A CA 1
ATOM 670 C C . ALA A 1 88 ? -16.219 12.906 -4.184 1 98.69 88 ALA A C 1
ATOM 672 O O . ALA A 1 88 ? -16.219 12.984 -5.414 1 98.69 88 ALA A O 1
ATOM 673 N N . ARG A 1 89 ? -16.797 13.812 -3.441 1 98.06 89 ARG A N 1
ATOM 674 C CA . ARG A 1 89 ? -17.578 14.906 -4.02 1 98.06 89 ARG A CA 1
ATOM 675 C C . ARG A 1 89 ? -16.688 16.078 -4.402 1 98.06 89 ARG A C 1
ATOM 677 O O . ARG A 1 89 ? -15.617 16.266 -3.82 1 98.06 89 ARG A O 1
ATOM 684 N N . PRO A 1 90 ? -17.125 16.891 -5.398 1 96.81 90 PRO A N 1
ATOM 685 C CA . PRO A 1 90 ? -16.391 18.109 -5.723 1 96.81 90 PRO A CA 1
ATOM 686 C C . PRO A 1 90 ? -16.344 19.094 -4.559 1 96.81 90 PRO A C 1
ATOM 688 O O . PRO A 1 90 ? -17.172 19.031 -3.652 1 96.81 90 PRO A O 1
ATOM 691 N N . SER A 1 91 ? -15.422 20.016 -4.609 1 95.94 91 SER A N 1
ATOM 692 C CA . SER A 1 91 ? -15.195 20.969 -3.529 1 95.94 91 SER A CA 1
ATOM 693 C C . SER A 1 91 ? -16.422 21.844 -3.295 1 95.94 91 SER A C 1
ATOM 695 O O . SER A 1 91 ? -16.688 22.25 -2.162 1 95.94 91 SER A O 1
ATOM 697 N N . ALA A 1 92 ? -17.172 22.125 -4.32 1 96.69 92 ALA A N 1
ATOM 698 C CA . ALA A 1 92 ? -18.375 22.938 -4.176 1 96.69 92 ALA A CA 1
ATOM 699 C C . ALA A 1 92 ? -19.375 22.297 -3.229 1 96.69 92 ALA A C 1
ATOM 701 O O . ALA A 1 92 ? -20.031 22.984 -2.441 1 96.69 92 ALA A O 1
ATOM 702 N N . GLU A 1 93 ? -19.5 20.969 -3.338 1 97.56 93 GLU A N 1
ATOM 703 C CA . GLU A 1 93 ? -20.422 20.234 -2.475 1 97.56 93 GLU A CA 1
ATOM 704 C C . GLU A 1 93 ? -19.906 20.188 -1.038 1 97.56 93 GLU A C 1
ATOM 706 O O . GLU A 1 93 ? -20.688 20.281 -0.091 1 97.56 93 GLU A O 1
ATOM 711 N N . ARG A 1 94 ? -18.641 20.078 -0.882 1 97.44 94 ARG A N 1
ATOM 712 C CA . ARG A 1 94 ? -18.031 20.078 0.448 1 97.44 94 ARG A CA 1
ATOM 713 C C . ARG A 1 94 ? -18.203 21.438 1.123 1 97.44 94 ARG A C 1
ATOM 715 O O . ARG A 1 94 ? -18.516 21.516 2.311 1 97.44 94 ARG A O 1
ATOM 722 N N . ARG A 1 95 ? -18.047 22.484 0.363 1 97.56 95 ARG A N 1
ATOM 723 C CA . ARG A 1 95 ? -18.234 23.844 0.875 1 97.56 95 ARG A CA 1
ATOM 724 C C . ARG A 1 95 ? -19.688 24.062 1.3 1 97.56 95 ARG A C 1
ATOM 726 O O . ARG A 1 95 ? -19.938 24.703 2.326 1 97.56 95 ARG A O 1
ATOM 733 N N . ALA A 1 96 ? -20.547 23.516 0.511 1 98.19 96 ALA A N 1
ATOM 734 C CA . ALA A 1 96 ? -21.969 23.672 0.827 1 98.19 96 ALA A CA 1
ATOM 735 C C . ALA A 1 96 ? -22.312 22.984 2.143 1 98.19 96 ALA A C 1
ATOM 737 O O . ALA A 1 96 ? -23.062 23.516 2.959 1 98.19 96 ALA A O 1
ATOM 738 N N . LEU A 1 97 ? -21.812 21.812 2.301 1 98.62 97 LEU A N 1
ATOM 739 C CA . LEU A 1 97 ? -22.062 21.094 3.553 1 98.62 97 LEU A CA 1
ATOM 740 C C . LEU A 1 97 ? -21.453 21.844 4.734 1 98.62 97 LEU A C 1
ATOM 742 O O . LEU A 1 97 ? -22.078 21.969 5.789 1 98.62 97 LEU A O 1
ATOM 746 N N . ARG A 1 98 ? -20.234 22.328 4.582 1 98.44 98 ARG A N 1
ATOM 747 C CA . ARG A 1 98 ? -19.562 23.094 5.629 1 98.44 98 ARG A CA 1
ATOM 748 C C . ARG A 1 98 ? -20.375 24.328 6.004 1 98.44 98 ARG A C 1
ATOM 750 O O . ARG A 1 98 ? -20.531 24.641 7.188 1 98.44 98 ARG A O 1
ATOM 757 N N . ALA A 1 99 ? -20.875 24.969 5.027 1 98.44 99 ALA A N 1
ATOM 758 C CA . ALA A 1 99 ? -21.703 26.141 5.27 1 98.44 99 ALA A CA 1
ATOM 759 C C . ALA A 1 99 ? -22.953 25.781 6.066 1 98.44 99 ALA A C 1
ATOM 761 O O . ALA A 1 99 ? -23.344 26.516 6.988 1 98.44 99 ALA A O 1
ATOM 762 N N . ALA A 1 100 ? -23.578 24.688 5.664 1 98.75 100 ALA A N 1
ATOM 763 C CA . ALA A 1 100 ? -24.797 24.266 6.344 1 98.75 100 ALA A CA 1
ATOM 764 C C . ALA A 1 100 ? -24.516 23.922 7.805 1 98.75 100 ALA A C 1
ATOM 766 O O . ALA A 1 100 ? -25.266 24.297 8.695 1 98.75 100 ALA A O 1
ATOM 767 N N . LEU A 1 101 ? -23.438 23.219 8.047 1 98.81 101 LEU A N 1
ATOM 768 C CA . LEU A 1 101 ? -23.078 22.828 9.406 1 98.81 101 LEU A CA 1
ATOM 769 C C . LEU A 1 101 ? -22.688 24.047 10.234 1 98.81 101 LEU A C 1
ATOM 771 O O . LEU A 1 101 ? -23.078 24.156 11.406 1 98.81 101 LEU A O 1
ATOM 775 N N . SER A 1 102 ? -21.938 24.953 9.609 1 98.81 102 SER A N 1
ATOM 776 C CA . SER A 1 102 ? -21.547 26.188 10.281 1 98.81 102 SER A CA 1
ATOM 777 C C . SER A 1 102 ? -22.766 27 10.695 1 98.81 102 SER A C 1
ATOM 779 O O . SER A 1 102 ? -22.859 27.453 11.828 1 98.81 102 SER A O 1
ATOM 781 N N . ALA A 1 103 ? -23.688 27.109 9.812 1 98.69 103 ALA A N 1
ATOM 782 C CA . ALA A 1 103 ? -24.906 27.859 10.102 1 98.69 103 ALA A CA 1
ATOM 783 C C . ALA A 1 103 ? -25.703 27.188 11.234 1 98.69 103 ALA A C 1
ATOM 785 O O . ALA A 1 103 ? -26.234 27.875 12.102 1 98.69 103 ALA A O 1
ATOM 786 N N . ALA A 1 104 ? -25.734 25.922 11.211 1 98.81 104 ALA A N 1
ATOM 787 C CA . ALA A 1 104 ? -26.5 25.156 12.203 1 98.81 104 ALA A CA 1
ATOM 788 C C . ALA A 1 104 ? -25.875 25.281 13.586 1 98.81 104 ALA A C 1
ATOM 790 O O . ALA A 1 104 ? -26.578 25.25 14.602 1 98.81 104 ALA A O 1
ATOM 791 N N . LEU A 1 105 ? -24.578 25.469 13.641 1 98.81 105 LEU A N 1
ATOM 792 C CA . LEU A 1 105 ? -23.859 25.484 14.906 1 98.81 105 LEU A CA 1
ATOM 793 C C . LEU A 1 105 ? -23.609 26.906 15.375 1 98.81 105 LEU A C 1
ATOM 795 O O . LEU A 1 105 ? -23.047 27.125 16.453 1 98.81 105 LEU A O 1
ATOM 799 N N . ALA A 1 106 ? -24 27.891 14.617 1 98.81 106 ALA A N 1
ATOM 800 C CA . ALA A 1 106 ? -23.766 29.297 14.938 1 98.81 106 ALA A CA 1
ATOM 801 C C . ALA A 1 106 ? -24.719 29.766 16.047 1 98.81 106 ALA A C 1
ATOM 803 O O . ALA A 1 106 ? -25.844 29.297 16.141 1 98.81 106 ALA A O 1
ATOM 804 N N . GLU A 1 107 ? -24.203 30.688 16.859 1 98.25 107 GLU A N 1
ATOM 805 C CA . GLU A 1 107 ? -25.062 31.359 17.828 1 98.25 107 GLU A CA 1
ATOM 806 C C . GLU A 1 107 ? -26.297 31.953 17.156 1 98.25 107 GLU A C 1
ATOM 808 O O . GLU A 1 107 ? -26.172 32.594 16.109 1 98.25 107 GLU A O 1
ATOM 813 N N . GLY A 1 108 ? -27.453 31.688 17.703 1 97.75 108 GLY A N 1
ATOM 814 C CA . GLY A 1 108 ? -28.672 32.25 17.156 1 97.75 108 GLY A CA 1
ATOM 815 C C . GLY A 1 108 ? -29.328 31.344 16.125 1 97.75 108 GLY A C 1
ATOM 816 O O . GLY A 1 108 ? -30.391 31.656 15.602 1 97.75 108 GLY A O 1
ATOM 817 N N . SER A 1 109 ? -28.703 30.25 15.852 1 98.31 109 SER A N 1
ATOM 818 C CA . SER A 1 109 ? -29.266 29.328 14.859 1 98.31 109 SER A CA 1
ATOM 819 C C . SER A 1 109 ? -30.641 28.828 15.281 1 98.31 109 SER A C 1
ATOM 821 O O . SER A 1 109 ? -30.844 28.469 16.438 1 98.31 109 SER A O 1
ATOM 823 N N . ALA A 1 110 ? -31.484 28.719 14.352 1 97.62 110 ALA A N 1
ATOM 824 C CA . ALA A 1 110 ? -32.812 28.188 14.594 1 97.62 110 ALA A CA 1
ATOM 825 C C . ALA A 1 110 ? -32.781 26.688 14.859 1 97.62 110 ALA A C 1
ATOM 827 O O . ALA A 1 110 ? -33.75 26.109 15.359 1 97.62 110 ALA A O 1
ATOM 828 N N . GLN A 1 111 ? -31.609 26.094 14.578 1 97.81 111 GLN A N 1
ATOM 829 C CA . GLN A 1 111 ? -31.5 24.641 14.703 1 97.81 111 GLN A CA 1
ATOM 830 C C . GLN A 1 111 ? -30.969 24.25 16.078 1 97.81 111 GLN A C 1
ATOM 832 O O . GLN A 1 111 ? -30.891 23.062 16.391 1 97.81 111 GLN A O 1
ATOM 837 N N . GLN A 1 112 ? -30.609 25.203 16.844 1 98.5 112 GLN A N 1
ATOM 838 C CA . GLN A 1 112 ? -29.938 24.922 18.094 1 98.5 112 GLN A CA 1
ATOM 839 C C . GLN A 1 112 ? -30.75 23.953 18.953 1 98.5 112 GLN A C 1
ATOM 841 O O . GLN A 1 112 ? -30.219 22.969 19.469 1 98.5 112 GLN A O 1
ATOM 846 N N . ALA A 1 113 ? -32 24.234 19.109 1 98.06 113 ALA A N 1
ATOM 847 C CA . ALA A 1 113 ? -32.844 23.406 19.969 1 98.06 113 ALA A CA 1
ATOM 848 C C . ALA A 1 113 ? -32.875 21.969 19.453 1 98.06 113 ALA A C 1
ATOM 850 O O . ALA A 1 113 ? -32.844 21.016 20.25 1 98.06 113 ALA A O 1
ATOM 851 N N . ALA A 1 114 ? -32.969 21.797 18.203 1 98.06 114 ALA A N 1
ATOM 852 C CA . ALA A 1 114 ? -33.094 20.484 17.594 1 98.06 114 ALA A CA 1
ATOM 853 C C . ALA A 1 114 ? -31.75 19.75 17.641 1 98.06 114 ALA A C 1
ATOM 855 O O . ALA A 1 114 ? -31.703 18.516 17.766 1 98.06 114 ALA A O 1
ATOM 856 N N . LEU A 1 115 ? -30.625 20.469 17.562 1 98.62 115 LEU A N 1
ATOM 857 C CA . LEU A 1 115 ? -29.328 19.844 17.391 1 98.62 115 LEU A CA 1
ATOM 858 C C . LEU A 1 115 ? -28.609 19.688 18.734 1 98.62 115 LEU A C 1
ATOM 860 O O . LEU A 1 115 ? -27.656 18.906 18.844 1 98.62 115 LEU A O 1
ATOM 864 N N . ALA A 1 116 ? -29.062 20.391 19.719 1 98.44 116 ALA A N 1
ATOM 865 C CA . ALA A 1 116 ? -28.406 20.359 21.016 1 98.44 116 ALA A CA 1
ATOM 866 C C . ALA A 1 116 ? -28.25 18.922 21.516 1 98.44 116 ALA A C 1
ATOM 868 O O . ALA A 1 116 ? -27.188 18.547 22.016 1 98.44 116 ALA A O 1
ATOM 869 N N . PRO A 1 117 ? -29.281 18.031 21.297 1 98.19 117 PRO A N 1
ATOM 870 C CA . PRO A 1 117 ? -29.141 16.656 21.75 1 98.19 117 PRO A CA 1
ATOM 871 C C . PRO A 1 117 ? -28.125 15.859 20.922 1 98.19 117 PRO A C 1
ATOM 873 O O . PRO A 1 117 ? -27.734 14.758 21.312 1 98.19 117 PRO A O 1
ATOM 876 N N . ALA A 1 118 ? -27.766 16.359 19.75 1 98.44 118 ALA A N 1
ATOM 877 C CA . ALA A 1 118 ? -26.812 15.68 18.875 1 98.44 118 ALA A CA 1
ATOM 878 C C . ALA A 1 118 ? -25.375 16.047 19.219 1 98.44 118 ALA A C 1
ATOM 880 O O . ALA A 1 118 ? -24.438 15.531 18.609 1 98.44 118 ALA A O 1
ATOM 881 N N . VAL A 1 119 ? -25.141 16.938 20.172 1 98.75 119 VAL A N 1
ATOM 882 C CA . VAL A 1 119 ? -23.828 17.375 20.625 1 98.75 119 VAL A CA 1
ATOM 883 C C . VAL A 1 119 ? -23.5 16.719 21.969 1 98.75 119 VAL A C 1
ATOM 885 O O . VAL A 1 119 ? -24.312 16.75 22.891 1 98.75 119 VAL A O 1
ATOM 888 N N . ALA A 1 120 ? -22.375 16.094 22.031 1 98.5 120 ALA A N 1
ATOM 889 C CA . ALA A 1 120 ? -21.922 15.422 23.25 1 98.5 120 ALA A CA 1
ATOM 890 C C . ALA A 1 120 ? -20.422 15.609 23.453 1 98.5 120 ALA A C 1
ATOM 892 O O . ALA A 1 120 ? -19.703 15.938 22.516 1 98.5 120 ALA A O 1
ATOM 893 N N . PRO A 1 121 ? -19.984 15.445 24.734 1 98.62 121 PRO A N 1
ATOM 894 C CA . PRO A 1 121 ? -18.547 15.594 24.969 1 98.62 121 PRO A CA 1
ATOM 895 C C . PRO A 1 121 ? -17.688 14.672 24.109 1 98.62 121 PRO A C 1
ATOM 897 O O . PRO A 1 121 ? -18.047 13.5 23.922 1 98.62 121 PRO A O 1
ATOM 900 N N . ALA A 1 122 ? -16.641 15.195 23.594 1 98.25 122 ALA A N 1
ATOM 901 C CA . ALA A 1 122 ? -15.742 14.406 22.75 1 98.25 122 ALA A CA 1
ATOM 902 C C . ALA A 1 122 ? -15.289 13.141 23.484 1 98.25 122 ALA A C 1
ATOM 904 O O . ALA A 1 122 ? -15.125 12.094 22.859 1 98.25 122 ALA A O 1
ATOM 905 N N . ALA A 1 123 ? -15.109 13.188 24.781 1 97.25 123 ALA A N 1
ATOM 906 C CA . ALA A 1 123 ? -14.617 12.078 25.594 1 97.25 123 ALA A CA 1
ATOM 907 C C . ALA A 1 123 ? -15.617 10.93 25.625 1 97.25 123 ALA A C 1
ATOM 909 O O . ALA A 1 123 ? -15.273 9.805 26 1 97.25 123 ALA A O 1
ATOM 910 N N . ALA A 1 124 ? -16.828 11.188 25.188 1 98 124 ALA A N 1
ATOM 911 C CA . ALA A 1 124 ? -17.875 10.172 25.203 1 98 124 ALA A CA 1
ATOM 912 C C . ALA A 1 124 ? -17.766 9.25 24 1 98 124 ALA A C 1
ATOM 914 O O . ALA A 1 124 ? -18.469 8.242 23.922 1 98 124 ALA A O 1
ATOM 915 N N . PHE A 1 125 ? -16.812 9.516 23.156 1 98.25 125 PHE A N 1
ATOM 916 C CA . PHE A 1 125 ? -16.703 8.75 21.922 1 98.25 125 PHE A CA 1
ATOM 917 C C . PHE A 1 125 ? -15.359 8.039 21.828 1 98.25 125 PHE A C 1
ATOM 919 O O . PHE A 1 125 ? -14.367 8.523 22.375 1 98.25 125 PHE A O 1
ATOM 926 N N . GLU A 1 126 ? -15.328 6.883 21.25 1 97.75 126 GLU A N 1
ATOM 927 C CA . GLU A 1 126 ? -14.094 6.305 20.734 1 97.75 126 GLU A CA 1
ATOM 928 C C . GLU A 1 126 ? -13.938 6.586 19.25 1 97.75 126 GLU A C 1
ATOM 930 O O . GLU A 1 126 ? -14.93 6.773 18.531 1 97.75 126 GLU A O 1
ATOM 935 N N . HIS A 1 127 ? -12.734 6.684 18.828 1 98.12 127 HIS A N 1
ATOM 936 C CA . HIS A 1 127 ? -12.453 7.047 17.438 1 98.12 127 HIS A CA 1
ATOM 937 C C . HIS A 1 127 ? -11.898 5.855 16.672 1 98.12 127 HIS A C 1
ATOM 939 O O . HIS A 1 127 ? -11.297 4.949 17.25 1 98.12 127 HIS A O 1
ATOM 945 N N . ASP A 1 128 ? -12.125 5.801 15.391 1 97.88 128 ASP A N 1
ATOM 946 C CA . ASP A 1 128 ? -11.438 4.977 14.398 1 97.88 128 ASP A CA 1
ATOM 947 C C . ASP A 1 128 ? -10.688 5.844 13.391 1 97.88 128 ASP A C 1
ATOM 949 O O . ASP A 1 128 ? -10.656 7.07 13.516 1 97.88 128 ASP A O 1
ATOM 953 N N . LEU A 1 129 ? -9.961 5.168 12.469 1 98.62 129 LEU A N 1
ATOM 954 C CA . LEU A 1 129 ? -9.461 5.934 11.328 1 98.62 129 LEU A CA 1
ATOM 955 C C . LEU A 1 129 ? -10.578 6.773 10.711 1 98.62 129 LEU A C 1
ATOM 957 O O . LEU A 1 129 ? -11.711 6.309 10.594 1 98.62 129 LEU A O 1
ATOM 961 N N . PRO A 1 130 ? -10.258 8.008 10.344 1 98.56 130 PRO A N 1
ATOM 962 C CA . PRO A 1 130 ? -11.344 8.914 9.969 1 98.56 130 PRO A CA 1
ATOM 963 C C . PRO A 1 130 ? -12.047 8.5 8.68 1 98.56 130 PRO A C 1
ATOM 965 O O . PRO A 1 130 ? -13.18 8.922 8.422 1 98.56 130 PRO A O 1
ATOM 968 N N . CYS A 1 131 ? -11.391 7.719 7.871 1 98.75 131 CYS A N 1
ATOM 969 C CA . CYS A 1 131 ? -11.938 7.242 6.605 1 98.75 131 CYS A CA 1
ATOM 970 C C . CYS A 1 131 ? -11.336 5.898 6.219 1 98.75 131 CYS A C 1
ATOM 972 O O . CYS A 1 131 ? -10.469 5.375 6.93 1 98.75 131 CYS A O 1
ATOM 974 N N . ARG A 1 132 ? -11.945 5.258 5.199 1 98.06 132 ARG A N 1
ATOM 975 C CA . ARG A 1 132 ? -11.297 4.094 4.602 1 98.06 132 ARG A CA 1
ATOM 976 C C . ARG A 1 132 ? -10.086 4.504 3.771 1 98.06 132 ARG A C 1
ATOM 978 O O . ARG A 1 132 ? -10.203 5.332 2.865 1 98.06 132 ARG A O 1
ATOM 985 N N . ILE A 1 133 ? -8.977 3.98 4.156 1 98.62 133 ILE A N 1
ATOM 986 C CA . ILE A 1 133 ? -7.742 4.27 3.43 1 98.62 133 ILE A CA 1
ATOM 987 C C . ILE A 1 133 ? -7.352 3.062 2.58 1 98.62 133 ILE A C 1
ATOM 989 O O . ILE A 1 133 ? -6.922 2.035 3.111 1 98.62 133 ILE A O 1
ATOM 993 N N . GLY A 1 134 ? -7.512 3.184 1.251 1 97.56 134 GLY A N 1
ATOM 994 C CA . GLY A 1 134 ? -7.195 2.098 0.337 1 97.56 134 GLY A CA 1
ATOM 995 C C . GLY A 1 134 ? -5.707 1.955 0.075 1 97.56 134 GLY A C 1
ATOM 996 O O . GLY A 1 134 ? -5.18 0.842 0.061 1 97.56 134 GLY A O 1
ATOM 997 N N . ASP A 1 135 ? -5.039 3.078 -0.2 1 98.56 135 ASP A N 1
ATOM 998 C CA . ASP A 1 135 ? -3.6 3.119 -0.43 1 98.56 135 ASP A CA 1
ATOM 999 C C . ASP A 1 135 ? -2.943 4.227 0.392 1 98.56 135 ASP A C 1
ATOM 1001 O O . ASP A 1 135 ? -3.553 5.27 0.638 1 98.56 135 ASP A O 1
ATOM 1005 N N . TYR A 1 136 ? -1.771 3.889 0.84 1 98.75 136 TYR A N 1
ATOM 1006 C CA . TYR A 1 136 ? -0.943 4.797 1.623 1 98.75 136 TYR A CA 1
ATOM 1007 C C . TYR A 1 136 ? 0.418 4.996 0.968 1 98.75 136 TYR A C 1
ATOM 1009 O O . TYR A 1 136 ? 1.1 4.023 0.63 1 98.75 136 TYR A O 1
ATOM 1017 N N . SER A 1 137 ? 0.812 6.281 0.639 1 98.69 137 SER A N 1
ATOM 1018 C CA . SER A 1 137 ? 2.143 6.656 0.172 1 98.69 137 SER A CA 1
ATOM 1019 C C . SER A 1 137 ? 2.779 7.691 1.094 1 98.69 137 SER A C 1
ATOM 1021 O O . SER A 1 137 ? 2.096 8.578 1.606 1 98.69 137 SER A O 1
ATOM 1023 N N . ASP A 1 138 ? 4.008 7.539 1.281 1 98.69 138 ASP A N 1
ATOM 1024 C CA . ASP A 1 138 ? 4.738 8.461 2.146 1 98.69 138 ASP A CA 1
ATOM 1025 C C . ASP A 1 138 ? 5.852 9.172 1.375 1 98.69 138 ASP A C 1
ATOM 1027 O O . ASP A 1 138 ? 6.711 8.516 0.773 1 98.69 138 ASP A O 1
ATOM 1031 N N . PHE A 1 139 ? 5.832 10.492 1.369 1 98.62 139 PHE A N 1
ATOM 1032 C CA . PHE A 1 139 ? 6.781 11.289 0.601 1 98.62 139 PHE A CA 1
ATOM 1033 C C . PHE A 1 139 ? 7.953 11.719 1.472 1 98.62 139 PHE A C 1
ATOM 1035 O O . PHE A 1 139 ? 8.109 11.242 2.596 1 98.62 139 PHE A O 1
ATOM 1042 N N . TYR A 1 140 ? 8.867 12.344 0.922 1 97.88 140 TYR A N 1
ATOM 1043 C CA . TYR A 1 140 ? 10.094 12.875 1.513 1 97.88 140 TYR A CA 1
ATOM 1044 C C . TYR A 1 140 ? 10.227 14.367 1.234 1 97.88 140 TYR A C 1
ATOM 1046 O O . TYR A 1 140 ? 11.25 14.82 0.713 1 97.88 140 TYR A O 1
ATOM 1054 N N . ALA A 1 141 ? 9.203 15.109 1.688 1 95.88 141 ALA A N 1
ATOM 1055 C CA . ALA A 1 141 ? 9.023 16.484 1.227 1 95.88 141 ALA A CA 1
ATOM 1056 C C . ALA A 1 141 ? 9.805 17.469 2.098 1 95.88 141 ALA A C 1
ATOM 1058 O O . ALA A 1 141 ? 9.859 18.656 1.803 1 95.88 141 ALA A O 1
ATOM 1059 N N . GLY A 1 142 ? 10.406 17.094 3.174 1 96.81 142 GLY A N 1
ATOM 1060 C CA . GLY A 1 142 ? 11.117 17.984 4.074 1 96.81 142 GLY A CA 1
ATOM 1061 C C . GLY A 1 142 ? 12.594 18.094 3.766 1 96.81 142 GLY A C 1
ATOM 1062 O O . GLY A 1 142 ? 13.383 17.25 4.18 1 96.81 142 GLY A O 1
ATOM 1063 N N . ILE A 1 143 ? 12.977 19.188 3.184 1 96.69 143 ILE A N 1
ATOM 1064 C CA . ILE A 1 143 ? 14.336 19.328 2.68 1 96.69 143 ILE A CA 1
ATOM 1065 C C . ILE A 1 143 ? 15.312 19.391 3.852 1 96.69 143 ILE A C 1
ATOM 1067 O O . ILE A 1 143 ? 16.438 18.891 3.762 1 96.69 143 ILE A O 1
ATOM 1071 N N . HIS A 1 144 ? 14.945 20.047 4.957 1 97.38 144 HIS A N 1
ATOM 1072 C CA . HIS A 1 144 ? 15.844 20.125 6.105 1 97.38 144 HIS A CA 1
ATOM 1073 C C . HIS A 1 144 ? 16.062 18.766 6.738 1 97.38 144 HIS A C 1
ATOM 1075 O O . HIS A 1 144 ? 17.188 18.422 7.121 1 97.38 144 HIS A O 1
ATOM 1081 N N . HIS A 1 145 ? 14.977 18 6.82 1 97.31 145 HIS A N 1
ATOM 1082 C CA . HIS A 1 145 ? 15.109 16.625 7.273 1 97.31 145 HIS A CA 1
ATOM 1083 C C . HIS A 1 145 ? 16.016 15.828 6.348 1 97.31 145 HIS A C 1
ATOM 1085 O O . HIS A 1 145 ? 16.938 15.141 6.812 1 97.31 145 HIS A O 1
ATOM 1091 N N . ALA A 1 146 ? 15.719 15.914 5.062 1 96.75 146 ALA A N 1
ATOM 1092 C CA . ALA A 1 146 ? 16.516 15.18 4.082 1 96.75 146 ALA A CA 1
ATOM 1093 C C . ALA A 1 146 ? 17.984 15.555 4.188 1 96.75 146 ALA A C 1
ATOM 1095 O O . ALA A 1 146 ? 18.859 14.68 4.129 1 96.75 146 ALA A O 1
ATOM 1096 N N . THR A 1 147 ? 18.281 16.812 4.344 1 96.44 147 THR A N 1
ATOM 1097 C CA . THR A 1 147 ? 19.641 17.297 4.453 1 96.44 147 THR A CA 1
ATOM 1098 C C . THR A 1 147 ? 20.297 16.812 5.742 1 96.44 147 THR A C 1
ATOM 1100 O O . THR A 1 147 ? 21.438 16.359 5.73 1 96.44 147 THR A O 1
ATOM 1103 N N . ALA A 1 148 ? 19.578 16.922 6.805 1 95.75 148 ALA A N 1
ATOM 1104 C CA . ALA A 1 148 ? 20.094 16.516 8.102 1 95.75 148 ALA A CA 1
ATOM 1105 C C . ALA A 1 148 ? 20.438 15.023 8.102 1 95.75 148 ALA A C 1
ATOM 1107 O O . ALA A 1 148 ? 21.531 14.633 8.547 1 95.75 148 ALA A O 1
ATOM 1108 N N . VAL A 1 149 ? 19.531 14.211 7.613 1 93.38 149 VAL A N 1
ATOM 1109 C CA . VAL A 1 149 ? 19.75 12.773 7.578 1 93.38 149 VAL A CA 1
ATOM 1110 C C . VAL A 1 149 ? 20.875 12.438 6.594 1 93.38 149 VAL A C 1
ATOM 1112 O O . VAL A 1 149 ? 21.734 11.609 6.891 1 93.38 149 VAL A O 1
ATOM 1115 N N . GLY A 1 150 ? 20.781 13.078 5.434 1 93.56 150 GLY A N 1
ATOM 1116 C CA . GLY A 1 150 ? 21.844 12.883 4.457 1 93.56 150 GLY A CA 1
ATOM 1117 C C . GLY A 1 150 ? 23.234 13.18 5 1 93.56 150 GLY A C 1
ATOM 1118 O O . GLY A 1 150 ? 24.188 12.453 4.711 1 93.56 150 GLY A O 1
ATOM 1119 N N . ARG A 1 151 ? 23.359 14.172 5.773 1 93.06 151 ARG A N 1
ATOM 1120 C CA . ARG A 1 151 ? 24.625 14.594 6.344 1 93.06 151 ARG A CA 1
ATOM 1121 C C . ARG A 1 151 ? 25.203 13.516 7.266 1 93.06 151 ARG A C 1
ATOM 1123 O O . ARG A 1 151 ? 26.422 13.367 7.383 1 93.06 151 ARG A O 1
ATOM 1130 N N . LEU A 1 152 ? 24.297 12.789 7.859 1 89.12 152 LEU A N 1
ATOM 1131 C CA . LEU A 1 152 ? 24.734 11.727 8.758 1 89.12 152 LEU A CA 1
ATOM 1132 C C . LEU A 1 152 ? 25.391 10.594 7.977 1 89.12 152 LEU A C 1
ATOM 1134 O O . LEU A 1 152 ? 26.297 9.93 8.477 1 89.12 152 LEU A O 1
ATOM 1138 N N . PHE A 1 153 ? 24.969 10.391 6.719 1 83.62 153 PHE A N 1
ATOM 1139 C CA . PHE A 1 153 ? 25.391 9.203 5.988 1 83.62 153 PHE A CA 1
ATOM 1140 C C . PHE A 1 153 ? 26.297 9.586 4.82 1 83.62 153 PHE A C 1
ATOM 1142 O O . PHE A 1 153 ? 27.125 8.773 4.379 1 83.62 153 PHE A O 1
ATOM 1149 N N . ARG A 1 154 ? 26.047 10.852 4.258 1 87.06 154 ARG A N 1
ATOM 1150 C CA . ARG A 1 154 ? 26.797 11.391 3.131 1 87.06 154 ARG A CA 1
ATOM 1151 C C . ARG A 1 154 ? 27.156 12.859 3.365 1 87.06 154 ARG A C 1
ATOM 1153 O O . ARG A 1 154 ? 26.688 13.742 2.65 1 87.06 154 ARG A O 1
ATOM 1160 N N . PRO A 1 155 ? 28.078 13.125 4.203 1 88.31 155 PRO A N 1
ATOM 1161 C CA . PRO A 1 155 ? 28.344 14.492 4.645 1 88.31 155 PRO A CA 1
ATOM 1162 C C . PRO A 1 155 ? 28.703 15.43 3.492 1 88.31 155 PRO A C 1
ATOM 1164 O O . PRO A 1 155 ? 28.344 16.609 3.52 1 88.31 155 PRO A O 1
ATOM 1167 N N . ASP A 1 156 ? 29.281 14.898 2.475 1 91.5 156 ASP A N 1
ATOM 1168 C CA . ASP A 1 156 ? 29.75 15.75 1.39 1 91.5 156 ASP A CA 1
ATOM 1169 C C . ASP A 1 156 ? 28.625 16.016 0.382 1 91.5 156 ASP A C 1
ATOM 1171 O O . ASP A 1 156 ? 28.656 17.016 -0.334 1 91.5 156 ASP A O 1
ATOM 1175 N N . GLN A 1 157 ? 27.672 15.164 0.336 1 91.12 157 GLN A N 1
ATOM 1176 C CA . GLN A 1 157 ? 26.531 15.266 -0.568 1 91.12 157 GLN A CA 1
ATOM 1177 C C . GLN A 1 157 ? 25.234 14.812 0.115 1 91.12 157 GLN A C 1
ATOM 1179 O O . GLN A 1 157 ? 24.688 13.773 -0.232 1 91.12 157 GLN A O 1
ATOM 1184 N N . PRO A 1 158 ? 24.781 15.711 0.934 1 92.88 158 PRO A N 1
ATOM 1185 C CA . PRO A 1 158 ? 23.656 15.289 1.791 1 92.88 158 PRO A CA 1
ATOM 1186 C C . PRO A 1 158 ? 22.391 15 1.003 1 92.88 158 PRO A C 1
ATOM 1188 O O . PRO A 1 158 ? 21.609 14.109 1.374 1 92.88 158 PRO A O 1
ATOM 1191 N N . LEU A 1 159 ? 22.141 15.789 -0.061 1 94.5 159 LEU A N 1
ATOM 1192 C CA . LEU A 1 159 ? 20.938 15.562 -0.858 1 94.5 159 LEU A CA 1
ATOM 1193 C C . LEU A 1 159 ? 21.281 14.773 -2.121 1 94.5 159 LEU A C 1
ATOM 1195 O O . LEU A 1 159 ? 22.297 15.016 -2.758 1 94.5 159 LEU A O 1
ATOM 1199 N N . MET A 1 160 ? 20.406 13.844 -2.457 1 92.81 160 MET A N 1
ATOM 1200 C CA . MET A 1 1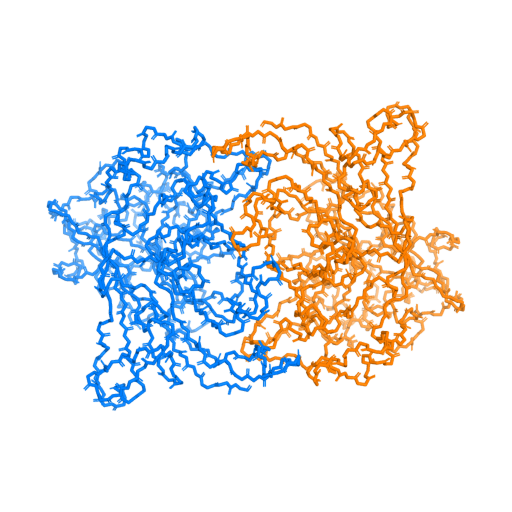60 ? 20.547 13.133 -3.723 1 92.81 160 MET A CA 1
ATOM 1201 C C . MET A 1 160 ? 20.312 14.07 -4.902 1 92.81 160 MET A C 1
ATOM 1203 O O . MET A 1 160 ? 19.578 15.047 -4.785 1 92.81 160 MET A O 1
ATOM 1207 N N . PRO A 1 161 ? 20.938 13.75 -6.02 1 92.44 161 PRO A N 1
ATOM 1208 C CA . PRO A 1 161 ? 20.844 14.641 -7.18 1 92.44 161 PRO A CA 1
ATOM 1209 C C . PRO A 1 161 ? 19.406 14.891 -7.621 1 92.44 161 PRO A C 1
ATOM 1211 O O . PRO A 1 161 ? 19.109 15.953 -8.164 1 92.44 161 PRO A O 1
ATOM 1214 N N . ASN A 1 162 ? 18.547 13.977 -7.336 1 95.56 162 ASN A N 1
ATOM 1215 C CA . ASN A 1 162 ? 17.172 14.07 -7.82 1 95.56 162 ASN A CA 1
ATOM 1216 C C . ASN A 1 162 ? 16.281 14.836 -6.84 1 95.56 162 ASN A C 1
ATOM 1218 O O . ASN A 1 162 ? 15.18 15.25 -7.191 1 95.56 162 ASN A O 1
ATOM 1222 N N . TYR A 1 163 ? 16.703 15.125 -5.664 1 96.38 163 TYR A N 1
ATOM 1223 C CA . TYR A 1 163 ? 15.844 15.523 -4.562 1 96.38 163 TYR A CA 1
ATOM 1224 C C . TYR A 1 163 ? 15.086 16.812 -4.902 1 96.38 163 TYR A C 1
ATOM 1226 O O . TYR A 1 163 ? 13.891 16.922 -4.637 1 96.38 163 TYR A O 1
ATOM 1234 N N . LYS A 1 164 ? 15.789 17.734 -5.457 1 96.56 164 LYS A N 1
ATOM 1235 C CA . LYS A 1 164 ? 15.188 19.062 -5.648 1 96.56 164 LYS A CA 1
ATOM 1236 C C . LYS A 1 164 ? 14.328 19.094 -6.906 1 96.56 164 LYS A C 1
ATOM 1238 O O . LYS A 1 164 ? 13.633 20.078 -7.168 1 96.56 164 LYS A O 1
ATOM 1243 N N . TRP A 1 165 ? 14.305 17.984 -7.684 1 97.06 165 TRP A N 1
ATOM 1244 C CA . TRP A 1 165 ? 13.594 17.969 -8.961 1 97.06 165 TRP A CA 1
ATOM 1245 C C . TRP A 1 165 ? 12.305 17.156 -8.859 1 97.06 165 TRP A C 1
ATOM 1247 O O . TRP A 1 165 ? 11.344 17.422 -9.578 1 97.06 165 TRP A O 1
ATOM 1257 N N . VAL A 1 166 ? 12.297 16.156 -7.992 1 97.69 166 VAL A N 1
ATOM 1258 C CA . VAL A 1 166 ? 11.188 15.203 -8.008 1 97.69 166 VAL A CA 1
ATOM 1259 C C . VAL A 1 166 ? 10.711 14.938 -6.578 1 97.69 166 VAL A C 1
ATOM 1261 O O . VAL A 1 166 ? 11.531 14.742 -5.676 1 97.69 166 VAL A O 1
ATOM 1264 N N . PRO A 1 167 ? 9.375 15.008 -6.273 1 98 167 PRO A N 1
ATOM 1265 C CA . PRO A 1 167 ? 8.859 14.547 -4.98 1 98 167 PRO A CA 1
ATOM 1266 C C . PRO A 1 167 ? 9.094 13.055 -4.758 1 98 167 PRO A C 1
ATOM 1268 O O . PRO A 1 167 ? 8.289 12.227 -5.195 1 98 167 PRO A O 1
ATOM 1271 N N . ILE A 1 168 ? 10.133 12.773 -4.043 1 97.56 168 ILE A N 1
ATOM 1272 C CA . ILE A 1 168 ? 10.5 11.391 -3.764 1 97.56 168 ILE A CA 1
ATOM 1273 C C . ILE A 1 168 ? 9.492 10.773 -2.799 1 97.56 168 ILE A C 1
ATOM 1275 O O . ILE A 1 168 ? 9.062 11.422 -1.84 1 97.56 168 ILE A O 1
ATOM 1279 N N . GLY A 1 169 ? 9.055 9.586 -3.07 1 97.62 169 GLY A N 1
ATOM 1280 C CA . GLY A 1 169 ? 8.141 8.891 -2.172 1 97.62 169 GLY A CA 1
ATOM 1281 C C . GLY A 1 169 ? 8.203 7.383 -2.316 1 97.62 169 GLY A C 1
ATOM 1282 O O . GLY A 1 169 ? 8.922 6.863 -3.172 1 97.62 169 GLY A O 1
ATOM 1283 N N . TYR A 1 170 ? 7.566 6.684 -1.455 1 98.19 170 TYR A N 1
ATOM 1284 C CA . TYR A 1 170 ? 7.379 5.238 -1.514 1 98.19 170 TYR A CA 1
ATOM 1285 C C . TYR A 1 170 ? 5.98 4.852 -1.05 1 98.19 170 TYR A C 1
ATOM 1287 O O . TYR A 1 170 ? 5.301 5.637 -0.385 1 98.19 170 TYR A O 1
ATOM 1295 N N . HIS A 1 171 ? 5.562 3.721 -1.46 1 98.25 171 HIS A N 1
ATOM 1296 C CA . HIS A 1 171 ? 4.273 3.217 -0.999 1 98.25 171 HIS A CA 1
ATOM 1297 C C . HIS A 1 171 ? 4.398 2.553 0.368 1 98.25 171 HIS A C 1
ATOM 1299 O O . HIS A 1 171 ? 5.359 1.823 0.623 1 98.25 171 HIS A O 1
ATOM 1305 N N . GLY A 1 172 ? 3.49 2.896 1.276 1 97.94 172 GLY A N 1
ATOM 1306 C CA . GLY A 1 172 ? 3.402 2.277 2.59 1 97.94 172 GLY A CA 1
ATOM 1307 C C . GLY A 1 172 ? 2.303 1.238 2.686 1 97.94 172 GLY A C 1
ATOM 1308 O O . GLY A 1 172 ? 1.74 0.825 1.669 1 97.94 172 GLY A O 1
ATOM 1309 N N . ARG A 1 173 ? 2.121 0.761 3.852 1 98.25 173 ARG A N 1
ATOM 1310 C CA . ARG A 1 173 ? 1.116 -0.272 4.082 1 98.25 173 ARG A CA 1
ATOM 1311 C C . ARG A 1 173 ? -0.087 0.291 4.828 1 98.25 173 ARG A C 1
ATOM 1313 O O . ARG A 1 173 ? 0.031 0.702 5.984 1 98.25 173 ARG A O 1
ATOM 1320 N N . ALA A 1 174 ? -1.252 0.199 4.219 1 98.19 174 ALA A N 1
ATOM 1321 C CA . ALA A 1 174 ? -2.447 0.821 4.785 1 98.19 174 ALA A CA 1
ATOM 1322 C C . ALA A 1 174 ? -2.869 0.124 6.074 1 98.19 174 ALA A C 1
ATOM 1324 O O . ALA A 1 174 ? -3.354 0.77 7.004 1 98.19 174 ALA A O 1
ATOM 1325 N N . SER A 1 175 ? -2.623 -1.157 6.199 1 97.56 175 SER A N 1
ATOM 1326 C CA . SER A 1 175 ? -3.102 -1.918 7.352 1 97.56 175 SER A CA 1
ATOM 1327 C C . SER A 1 175 ? -2.303 -1.584 8.602 1 97.56 175 SER A C 1
ATOM 1329 O O . SER A 1 175 ? -2.697 -1.948 9.711 1 97.56 175 SER A O 1
ATOM 1331 N N . SER A 1 176 ? -1.19 -0.825 8.422 1 97.56 176 SER A N 1
ATOM 1332 C CA . SER A 1 176 ? -0.375 -0.454 9.578 1 97.56 176 SER A CA 1
ATOM 1333 C C . SER A 1 176 ? -0.904 0.811 10.242 1 97.56 176 SER A C 1
ATOM 1335 O O . SER A 1 176 ? -0.482 1.159 11.352 1 97.56 176 SER A O 1
ATOM 1337 N N . LEU A 1 177 ? -1.826 1.487 9.625 1 98.56 177 LEU A N 1
ATOM 1338 C CA . LEU A 1 177 ? -2.324 2.77 10.109 1 98.56 177 LEU A CA 1
ATOM 1339 C C . LEU A 1 177 ? -3.266 2.578 11.289 1 98.56 177 LEU A C 1
ATOM 1341 O O . LEU A 1 177 ? -4.148 1.719 11.258 1 98.56 177 LEU A O 1
ATOM 1345 N N . ARG A 1 178 ? -3.025 3.385 12.305 1 98 178 ARG A N 1
ATOM 1346 C CA . ARG A 1 178 ? -3.873 3.379 13.492 1 98 178 ARG A CA 1
ATOM 1347 C C . ARG A 1 178 ? -4.242 4.797 13.914 1 98 178 ARG A C 1
ATOM 1349 O O . ARG A 1 178 ? -3.521 5.75 13.602 1 98 178 ARG A O 1
ATOM 1356 N N . VAL A 1 179 ? -5.344 4.812 14.602 1 98.5 179 VAL A N 1
ATOM 1357 C CA . VAL A 1 179 ? -5.797 6.113 15.086 1 98.5 179 VAL A CA 1
ATOM 1358 C C . VAL A 1 179 ? -5.082 6.461 16.391 1 98.5 179 VAL A C 1
ATOM 1360 O O . VAL A 1 179 ? -4.625 5.57 17.109 1 98.5 179 VAL A O 1
ATOM 1363 N N . SER A 1 180 ? -4.992 7.641 16.703 1 98.69 180 SER A N 1
ATOM 1364 C CA . SER A 1 180 ? -4.395 8.18 17.922 1 98.69 180 SER A CA 1
ATOM 1365 C C . SER A 1 180 ? -4.871 7.41 19.141 1 98.69 180 SER A C 1
ATOM 1367 O O . SER A 1 180 ? -6.043 7.055 19.25 1 98.69 180 SER A O 1
ATOM 1369 N N . GLY A 1 181 ? -3.973 7.23 20.078 1 97.75 181 GLY A N 1
ATOM 1370 C CA . GLY A 1 181 ? -4.289 6.539 21.312 1 97.75 181 GLY A CA 1
ATOM 1371 C C . GLY A 1 181 ? -3.844 5.086 21.312 1 97.75 181 GLY A C 1
ATOM 1372 O O . GLY A 1 181 ? -3.859 4.43 22.359 1 97.75 181 GLY A O 1
ATOM 1373 N N . ASP A 1 182 ? -3.363 4.648 20.188 1 96.25 182 ASP A N 1
ATOM 1374 C CA . ASP A 1 182 ? -2.967 3.25 20.047 1 96.25 182 ASP A CA 1
ATOM 1375 C C . ASP A 1 182 ? -1.62 2.984 20.719 1 96.25 182 ASP A C 1
ATOM 1377 O O . ASP A 1 182 ? -0.863 3.918 20.984 1 96.25 182 ASP A O 1
ATOM 1381 N N . ALA A 1 183 ? -1.432 1.763 21.125 1 98 183 ALA A N 1
ATOM 1382 C CA . ALA A 1 183 ? -0.158 1.225 21.594 1 98 183 ALA A CA 1
ATOM 1383 C C . ALA A 1 183 ? 0.247 -0.008 20.781 1 98 183 ALA A C 1
ATOM 1385 O O . ALA A 1 183 ? -0.609 -0.784 20.359 1 98 183 ALA A O 1
ATOM 1386 N N . PHE A 1 184 ? 1.482 -0.187 20.531 1 98.25 184 PHE A N 1
ATOM 1387 C CA . PHE A 1 184 ? 1.955 -1.295 19.719 1 98.25 184 PHE A CA 1
ATOM 1388 C C . PHE A 1 184 ? 3.307 -1.797 20.203 1 98.25 184 PHE A C 1
ATOM 1390 O O . PHE A 1 184 ? 4.086 -1.033 20.781 1 98.25 184 PHE A O 1
ATOM 1397 N N . PRO A 1 185 ? 3.613 -3.037 20 1 98.62 185 PRO A N 1
ATOM 1398 C CA . PRO A 1 185 ? 4.887 -3.594 20.469 1 98.62 185 PRO A CA 1
ATOM 1399 C C . PRO A 1 185 ? 6.07 -3.156 19.609 1 98.62 185 PRO A C 1
ATOM 1401 O O . PRO A 1 185 ? 5.934 -2.996 18.406 1 98.62 185 PRO A O 1
ATOM 1404 N N . ARG A 1 186 ? 7.164 -3.018 20.281 1 98.75 186 ARG A N 1
ATOM 1405 C CA . ARG A 1 186 ? 8.445 -2.809 19.625 1 98.75 186 ARG A CA 1
ATOM 1406 C C . ARG A 1 186 ? 8.703 -3.885 18.562 1 98.75 186 ARG A C 1
ATOM 1408 O O . ARG A 1 186 ? 8.594 -5.078 18.859 1 98.75 186 ARG A O 1
ATOM 1415 N N . PRO A 1 187 ? 8.984 -3.498 17.297 1 98.75 187 PRO A N 1
ATOM 1416 C CA . PRO A 1 187 ? 9.164 -4.484 16.219 1 98.75 187 PRO A CA 1
ATOM 1417 C C . PRO A 1 187 ? 10.461 -5.273 16.359 1 98.75 187 PRO A C 1
ATOM 1419 O O . PRO A 1 187 ? 11.445 -4.762 16.906 1 98.75 187 PRO A O 1
ATOM 1422 N N . LEU A 1 188 ? 10.414 -6.48 15.898 1 98.62 188 LEU A N 1
ATOM 1423 C CA . LEU A 1 188 ? 11.602 -7.309 15.703 1 98.62 188 LEU A CA 1
ATOM 1424 C C . LEU A 1 188 ? 12.047 -7.285 14.242 1 98.62 188 LEU A C 1
ATOM 1426 O O . LEU A 1 188 ? 11.234 -7.043 13.344 1 98.62 188 LEU A O 1
ATOM 1430 N N . GLY A 1 189 ? 13.266 -7.512 13.984 1 98.38 189 GLY A N 1
ATOM 1431 C CA . GLY A 1 189 ? 13.789 -7.625 12.625 1 98.38 189 GLY A CA 1
ATOM 1432 C C . GLY A 1 189 ? 15.281 -7.891 12.586 1 98.38 189 GLY A C 1
ATOM 1433 O O . GLY A 1 189 ? 15.93 -8.023 13.625 1 98.38 189 GLY A O 1
ATOM 1434 N N . GLN A 1 190 ? 15.805 -8.094 11.414 1 98.38 190 GLN A N 1
ATOM 1435 C CA . GLN A 1 190 ? 17.25 -8.211 11.211 1 98.38 190 GLN A CA 1
ATOM 1436 C C . GLN A 1 190 ? 17.922 -6.836 11.234 1 98.38 190 GLN A C 1
ATOM 1438 O O . GLN A 1 190 ? 17.359 -5.859 10.727 1 98.38 190 GLN A O 1
ATOM 1443 N N . VAL A 1 191 ? 19.031 -6.758 11.836 1 97.81 191 VAL A N 1
ATOM 1444 C CA . VAL A 1 191 ? 19.875 -5.57 11.82 1 97.81 191 VAL A CA 1
ATOM 1445 C C . VAL A 1 191 ? 21.312 -5.961 11.453 1 97.81 191 VAL A C 1
ATOM 1447 O O . VAL A 1 191 ? 21.672 -7.133 11.523 1 97.81 191 VAL A O 1
ATOM 1450 N N . ARG A 1 192 ? 22.078 -4.93 11.008 1 94.62 192 ARG A N 1
ATOM 1451 C CA . ARG A 1 192 ? 23.469 -5.211 10.688 1 94.62 192 ARG A CA 1
ATOM 1452 C C . ARG A 1 192 ? 24.203 -5.781 11.891 1 94.62 192 ARG A C 1
ATOM 1454 O O . ARG A 1 192 ? 24.125 -5.234 12.992 1 94.62 192 ARG A O 1
ATOM 1461 N N . GLY A 1 193 ? 24.812 -6.848 11.664 1 91.69 193 GLY A N 1
ATOM 1462 C CA . GLY A 1 193 ? 25.594 -7.469 12.719 1 91.69 193 GLY A CA 1
ATOM 1463 C C . GLY A 1 193 ? 27.062 -7.055 12.711 1 91.69 193 GLY A C 1
ATOM 1464 O O . GLY A 1 193 ? 27.438 -6.098 12.023 1 91.69 193 GLY A O 1
ATOM 1465 N N . GLU A 1 194 ? 27.891 -7.594 13.633 1 86.88 194 GLU A N 1
ATOM 1466 C CA . GLU A 1 194 ? 29.312 -7.316 13.711 1 86.88 194 GLU A CA 1
ATOM 1467 C C . GLU A 1 194 ? 30.078 -8.008 12.578 1 86.88 194 GLU A C 1
ATOM 1469 O O . GLU A 1 194 ? 31.078 -7.484 12.078 1 86.88 194 GLU A O 1
ATOM 1474 N N . GLY A 1 195 ? 29.594 -9.023 11.93 1 83.94 195 GLY A N 1
ATOM 1475 C CA . GLY A 1 195 ? 30.172 -9.766 10.812 1 83.94 195 GLY A CA 1
ATOM 1476 C C . GLY A 1 195 ? 29.25 -9.812 9.602 1 83.94 195 GLY A C 1
ATOM 1477 O O . GLY A 1 195 ? 28.594 -8.82 9.273 1 83.94 195 GLY A O 1
ATOM 1478 N N . ASP A 1 196 ? 29.484 -10.797 8.953 1 84.38 196 ASP A N 1
ATOM 1479 C CA . ASP A 1 196 ? 28.703 -10.945 7.727 1 84.38 196 ASP A CA 1
ATOM 1480 C C . ASP A 1 196 ? 27.25 -11.266 8.039 1 84.38 196 ASP A C 1
ATOM 1482 O O . ASP A 1 196 ? 26.344 -10.859 7.305 1 84.38 196 ASP A O 1
ATOM 1486 N N . ALA A 1 197 ? 27.047 -11.914 9.219 1 92.31 197 ALA A N 1
ATOM 1487 C CA . ALA A 1 197 ? 25.703 -12.32 9.57 1 92.31 197 ALA A CA 1
ATOM 1488 C C . ALA A 1 197 ? 24.969 -11.211 10.312 1 92.31 197 ALA A C 1
ATOM 1490 O O . ALA A 1 197 ? 25.531 -10.547 11.18 1 92.31 197 ALA A O 1
ATOM 1491 N N . PRO A 1 198 ? 23.766 -10.984 9.922 1 97.31 198 PRO A N 1
ATOM 1492 C CA . PRO A 1 198 ? 22.953 -10.023 10.672 1 97.31 198 PRO A CA 1
ATOM 1493 C C . PRO A 1 198 ? 22.547 -10.539 12.047 1 97.31 198 PRO A C 1
ATOM 1495 O O . PRO A 1 198 ? 22.672 -11.742 12.32 1 97.31 198 PRO A O 1
ATOM 1498 N N . ALA A 1 199 ? 22.203 -9.672 12.922 1 97.19 199 ALA A N 1
ATOM 1499 C CA . ALA A 1 199 ? 21.547 -10.008 14.18 1 97.19 199 ALA A CA 1
ATOM 1500 C C . ALA A 1 199 ? 20.031 -9.906 14.062 1 97.19 199 ALA A C 1
ATOM 1502 O O . ALA A 1 199 ? 19.516 -9.273 13.133 1 97.19 199 ALA A O 1
ATOM 1503 N N . PHE A 1 200 ? 19.391 -10.641 14.891 1 97.81 200 PHE A N 1
ATOM 1504 C CA . PHE A 1 200 ? 17.922 -10.609 14.938 1 97.81 200 PHE A CA 1
ATOM 1505 C C . PHE A 1 200 ? 17.438 -10.289 16.344 1 97.81 200 PHE A C 1
ATOM 1507 O O . PHE A 1 200 ? 17.938 -10.828 17.328 1 97.81 200 PHE A O 1
ATOM 1514 N N . GLY A 1 201 ? 16.516 -9.375 16.484 1 97.94 201 GLY A N 1
ATOM 1515 C CA . GLY A 1 201 ? 15.953 -9.031 17.781 1 97.94 201 GLY A CA 1
ATOM 1516 C C . GLY A 1 201 ? 15.117 -7.762 17.75 1 97.94 201 GLY A C 1
ATOM 1517 O O . GLY A 1 201 ? 14.805 -7.246 16.672 1 97.94 201 GLY A O 1
ATOM 1518 N N . PRO A 1 202 ? 14.688 -7.309 18.906 1 98.5 202 PRO A N 1
ATOM 1519 C CA . PRO A 1 202 ? 13.93 -6.051 18.969 1 98.5 202 PRO A CA 1
ATOM 1520 C C . PRO A 1 202 ? 14.734 -4.859 18.453 1 98.5 202 PRO A C 1
ATOM 1522 O O . PRO A 1 202 ? 15.938 -4.77 18.703 1 98.5 202 PRO A O 1
ATOM 1525 N N . SER A 1 203 ? 14.078 -4 17.719 1 98.69 203 SER A N 1
ATOM 1526 C CA . SER A 1 203 ? 14.719 -2.777 17.25 1 98.69 203 SER A CA 1
ATOM 1527 C C . SER A 1 203 ? 15.297 -1.98 18.422 1 98.69 203 SER A C 1
ATOM 1529 O O . SER A 1 203 ? 14.633 -1.797 19.438 1 98.69 203 SER A O 1
ATOM 1531 N N . GLN A 1 204 ? 16.469 -1.497 18.25 1 98.06 204 GLN A N 1
ATOM 1532 C CA . GLN A 1 204 ? 17.125 -0.708 19.281 1 98.06 204 GLN A CA 1
ATOM 1533 C C . GLN A 1 204 ? 17.062 0.782 18.969 1 98.06 204 GLN A C 1
ATOM 1535 O O . GLN A 1 204 ? 17.359 1.619 19.812 1 98.06 204 GLN A O 1
ATOM 1540 N N . ARG A 1 205 ? 16.672 1.139 17.781 1 98.56 205 ARG A N 1
ATOM 1541 C CA . ARG A 1 205 ? 16.672 2.531 17.359 1 98.56 205 ARG A CA 1
ATOM 1542 C C . ARG A 1 205 ? 15.289 2.949 16.859 1 98.56 205 ARG A C 1
ATOM 1544 O O . ARG A 1 205 ? 15.141 3.422 15.742 1 98.56 205 ARG A O 1
ATOM 1551 N N . MET A 1 206 ? 14.297 2.84 17.766 1 98.81 206 MET A N 1
ATOM 1552 C CA . MET A 1 206 ? 12.93 3.27 17.484 1 98.81 206 MET A CA 1
ATOM 1553 C C . MET A 1 206 ? 12.828 4.793 17.469 1 98.81 206 MET A C 1
ATOM 1555 O O . MET A 1 206 ? 13.344 5.461 18.375 1 98.81 206 MET A O 1
ATOM 1559 N N . ASP A 1 207 ? 12.211 5.305 16.469 1 98.88 207 ASP A N 1
ATOM 1560 C CA . ASP A 1 207 ? 12.109 6.742 16.234 1 98.88 207 ASP A CA 1
ATOM 1561 C C . ASP A 1 207 ? 10.672 7.141 15.891 1 98.88 207 ASP A C 1
ATOM 1563 O O . ASP A 1 207 ? 9.82 6.281 15.664 1 98.88 207 ASP A O 1
ATOM 1567 N N . TYR A 1 208 ? 10.305 8.414 16.062 1 98.88 208 TYR A N 1
ATOM 1568 C CA . TYR A 1 208 ? 9.086 9.016 15.523 1 98.88 208 TYR A CA 1
ATOM 1569 C C . TYR A 1 208 ? 9.398 9.922 14.344 1 98.88 208 TYR A C 1
ATOM 1571 O O . TYR A 1 208 ? 10.555 10.32 14.141 1 98.88 208 TYR A O 1
ATOM 1579 N N . GLU A 1 209 ? 8.453 10.109 13.531 1 98.88 209 GLU A N 1
ATOM 1580 C CA . GLU A 1 209 ? 8.547 11.117 12.484 1 98.88 209 GLU A CA 1
ATOM 1581 C C . GLU A 1 209 ? 7.348 12.055 12.5 1 98.88 209 GLU A C 1
ATOM 1583 O O . GLU A 1 209 ? 6.203 11.609 12.438 1 98.88 209 GLU A O 1
ATOM 1588 N N . LEU A 1 210 ? 7.617 13.336 12.625 1 98.88 210 LEU A N 1
ATOM 1589 C CA . LEU A 1 210 ? 6.605 14.383 12.578 1 98.88 210 LEU A CA 1
ATOM 1590 C C . LEU A 1 210 ? 6.176 14.656 11.141 1 98.88 210 LEU A C 1
ATOM 1592 O O . LEU A 1 210 ? 6.934 15.234 10.359 1 98.88 210 LEU A O 1
ATOM 1596 N N . GLU A 1 211 ? 4.961 14.227 10.828 1 98.94 211 GLU A N 1
ATOM 1597 C CA . GLU A 1 211 ? 4.473 14.422 9.461 1 98.94 211 GLU A CA 1
ATOM 1598 C C . GLU A 1 211 ? 3.039 14.945 9.461 1 98.94 211 GLU A C 1
ATOM 1600 O O . GLU A 1 211 ? 2.365 14.93 10.492 1 98.94 211 GLU A O 1
ATOM 1605 N N . LEU A 1 212 ? 2.676 15.484 8.344 1 98.94 212 LEU A N 1
ATOM 1606 C CA . LEU A 1 212 ? 1.269 15.711 8.031 1 98.94 212 LEU A CA 1
ATOM 1607 C C . LEU A 1 212 ? 0.709 14.578 7.18 1 98.94 212 LEU A C 1
ATOM 1609 O O . LEU A 1 212 ? 1.443 13.945 6.414 1 98.94 212 LEU A O 1
ATOM 1613 N N . ALA A 1 213 ? -0.537 14.281 7.406 1 98.94 213 ALA A N 1
ATOM 1614 C CA . ALA A 1 213 ? -1.316 13.359 6.582 1 98.94 213 ALA A CA 1
ATOM 1615 C C . ALA A 1 213 ? -2.203 14.125 5.602 1 98.94 213 ALA A C 1
ATOM 1617 O O . ALA A 1 213 ? -3.09 14.875 6.008 1 98.94 213 ALA A O 1
ATOM 1618 N N . PHE A 1 214 ? -1.986 13.984 4.32 1 98.94 214 PHE A N 1
ATOM 1619 C CA . PHE A 1 214 ? -2.816 14.594 3.289 1 98.94 214 PHE A CA 1
ATOM 1620 C C . PHE A 1 214 ? -3.818 13.594 2.734 1 98.94 214 PHE A C 1
ATOM 1622 O O . PHE A 1 214 ? -3.432 12.547 2.199 1 98.94 214 PHE A O 1
ATOM 1629 N N . TYR A 1 215 ? -5.098 13.914 2.848 1 98.94 215 TYR A N 1
ATOM 1630 C CA . TYR A 1 215 ? -6.148 13.023 2.379 1 98.94 215 TYR A CA 1
ATOM 1631 C C . TYR A 1 215 ? -6.645 13.445 1 1 98.94 215 TYR A C 1
ATOM 1633 O O . TYR A 1 215 ? -6.969 14.609 0.777 1 98.94 215 TYR A O 1
ATOM 1641 N N . VAL A 1 216 ? -6.746 12.445 0.142 1 98.94 216 VAL A N 1
ATOM 1642 C CA . VAL A 1 216 ? -7.188 12.688 -1.228 1 98.94 216 VAL A CA 1
ATOM 1643 C C . VAL A 1 216 ? -8.711 12.797 -1.269 1 98.94 216 VAL A C 1
ATOM 1645 O O . VAL A 1 216 ? -9.414 12.023 -0.622 1 98.94 216 VAL A O 1
ATOM 1648 N N . GLY A 1 217 ? -9.211 13.781 -1.974 1 98.69 217 GLY A N 1
ATOM 1649 C CA . GLY A 1 217 ? -10.625 13.914 -2.281 1 98.69 217 GLY A CA 1
ATOM 1650 C C . GLY A 1 217 ? -11.047 13.125 -3.51 1 98.69 217 GLY A C 1
ATOM 1651 O O . GLY A 1 217 ? -10.773 11.922 -3.605 1 98.69 217 GLY A O 1
ATOM 1652 N N . PRO A 1 218 ? -11.719 13.883 -4.43 1 98.38 218 PRO A N 1
ATOM 1653 C CA . PRO A 1 218 ? -12.086 13.156 -5.648 1 98.38 218 PRO A CA 1
ATOM 1654 C C . PRO A 1 218 ? -10.867 12.578 -6.375 1 98.38 218 PRO A C 1
ATOM 1656 O O . PRO A 1 218 ? -9.891 13.297 -6.613 1 98.38 218 PRO A O 1
ATOM 1659 N N . GLY A 1 219 ? -10.93 11.305 -6.699 1 97.94 219 GLY A N 1
ATOM 1660 C CA . GLY A 1 219 ? -9.844 10.656 -7.41 1 97.94 219 GLY A CA 1
ATOM 1661 C C . GLY A 1 219 ? -9.805 10.992 -8.891 1 97.94 219 GLY A C 1
ATOM 1662 O O . GLY A 1 219 ? -10.273 12.055 -9.297 1 97.94 219 GLY A O 1
ATOM 1663 N N . ASN A 1 220 ? -9.008 10.305 -9.641 1 98.25 220 ASN A N 1
ATOM 1664 C CA . ASN A 1 220 ? -8.922 10.344 -11.094 1 98.25 220 ASN A CA 1
ATOM 1665 C C . ASN A 1 220 ? -9.094 8.961 -11.711 1 98.25 220 ASN A C 1
ATOM 1667 O O . ASN A 1 220 ? -8.961 7.949 -11.016 1 98.25 220 ASN A O 1
ATOM 1671 N N . ALA A 1 221 ? -9.492 8.945 -12.977 1 96.94 221 ALA A N 1
ATOM 1672 C CA . ALA A 1 221 ? -9.562 7.676 -13.695 1 96.94 221 ALA A CA 1
ATOM 1673 C C . ALA A 1 221 ? -8.172 7.086 -13.914 1 96.94 221 ALA A C 1
ATOM 1675 O O . ALA A 1 221 ? -7.211 7.824 -14.148 1 96.94 221 ALA A O 1
ATOM 1676 N N . ARG A 1 222 ? -8.078 5.781 -13.859 1 95.94 222 ARG A N 1
ATOM 1677 C CA . ARG A 1 222 ? -6.812 5.113 -14.156 1 95.94 222 ARG A CA 1
ATOM 1678 C C . ARG A 1 222 ? -6.27 5.547 -15.516 1 95.94 222 ARG A C 1
ATOM 1680 O O . ARG A 1 222 ? -7.012 5.602 -16.5 1 95.94 222 ARG A O 1
ATOM 1687 N N . GLY A 1 223 ? -4.973 5.797 -15.562 1 96.94 223 GLY A N 1
ATOM 1688 C CA . GLY A 1 223 ? -4.332 6.184 -16.812 1 96.94 223 GLY A CA 1
ATOM 1689 C C . GLY A 1 223 ? -4.387 7.676 -17.078 1 96.94 223 GLY A C 1
ATOM 1690 O O . GLY A 1 223 ? -3.736 8.172 -18 1 96.94 223 GLY A O 1
ATOM 1691 N N . THR A 1 224 ? -5.152 8.391 -16.234 1 97 224 THR A N 1
ATOM 1692 C CA . THR A 1 224 ? -5.281 9.836 -16.422 1 97 224 THR A CA 1
ATOM 1693 C C . THR A 1 224 ? -4.551 10.594 -15.32 1 97 224 THR A C 1
ATOM 1695 O O . THR A 1 224 ? -4.582 10.18 -14.156 1 97 224 THR A O 1
ATOM 1698 N N . ARG A 1 225 ? -3.924 11.688 -15.727 1 97.62 225 ARG A N 1
ATOM 1699 C CA . ARG A 1 225 ? -3.16 12.453 -14.75 1 97.62 225 ARG A CA 1
ATOM 1700 C C . ARG A 1 225 ? -3.977 13.633 -14.219 1 97.62 225 ARG A C 1
ATOM 1702 O O . ARG A 1 225 ? -4.93 14.07 -14.867 1 97.62 225 ARG A O 1
ATOM 1709 N N . ILE A 1 226 ? -3.66 14.117 -13.016 1 98.44 226 ILE A N 1
ATOM 1710 C CA . ILE A 1 226 ? -4.215 15.328 -12.422 1 98.44 226 ILE A CA 1
ATOM 1711 C C . ILE A 1 226 ? -3.266 16.5 -12.656 1 98.44 226 ILE A C 1
ATOM 1713 O O . ILE A 1 226 ? -2.129 16.5 -12.18 1 98.44 226 ILE A O 1
ATOM 1717 N N . ALA A 1 227 ? -3.709 17.5 -13.367 1 98.25 227 ALA A N 1
ATOM 1718 C CA . ALA A 1 227 ? -2.889 18.688 -13.617 1 98.25 227 ALA A CA 1
ATOM 1719 C C . ALA A 1 227 ? -2.664 19.484 -12.336 1 98.25 227 ALA A C 1
ATOM 1721 O O . ALA A 1 227 ? -3.543 19.547 -11.477 1 98.25 227 ALA A O 1
ATOM 1722 N N . ILE A 1 228 ? -1.493 20.141 -12.234 1 98.31 228 ILE A N 1
ATOM 1723 C CA . ILE A 1 228 ? -1.108 20.891 -11.047 1 98.31 228 ILE A CA 1
ATOM 1724 C C . ILE A 1 228 ? -2.174 21.938 -10.727 1 98.31 228 ILE A C 1
ATOM 1726 O O . ILE A 1 228 ? -2.494 22.172 -9.562 1 98.31 228 ILE A O 1
ATOM 1730 N N . ASP A 1 229 ? -2.828 22.516 -11.672 1 97.12 229 ASP A N 1
ATOM 1731 C CA . ASP A 1 229 ? -3.809 23.578 -11.453 1 97.12 229 ASP A CA 1
ATOM 1732 C C . ASP A 1 229 ? -5.148 23 -11.008 1 97.12 229 ASP A C 1
ATOM 1734 O O . ASP A 1 229 ? -6.02 23.734 -10.531 1 97.12 229 ASP A O 1
ATOM 1738 N N . GLU A 1 230 ? -5.32 21.641 -11.141 1 97.5 230 GLU A N 1
ATOM 1739 C CA . GLU A 1 230 ? -6.539 20.969 -10.695 1 97.5 230 GLU A CA 1
ATOM 1740 C C . GLU A 1 230 ? -6.312 20.234 -9.375 1 97.5 230 GLU A C 1
ATOM 1742 O O . GLU A 1 230 ? -7.262 19.734 -8.773 1 97.5 230 GLU A O 1
ATOM 1747 N N . ALA A 1 231 ? -5.105 20.188 -8.945 1 98.19 231 ALA A N 1
ATOM 1748 C CA . ALA A 1 231 ? -4.711 19.328 -7.84 1 98.19 231 ALA A CA 1
ATOM 1749 C C . ALA A 1 231 ? -5.453 19.688 -6.559 1 98.19 231 ALA A C 1
ATOM 1751 O O . ALA A 1 231 ? -5.82 18.812 -5.773 1 98.19 231 ALA A O 1
ATOM 1752 N N . GLU A 1 232 ? -5.73 20.969 -6.34 1 97 232 GLU A N 1
ATOM 1753 C CA . GLU A 1 232 ? -6.41 21.406 -5.125 1 97 232 GLU A CA 1
ATOM 1754 C C . GLU A 1 232 ? -7.832 20.859 -5.051 1 97 232 GLU A C 1
ATOM 1756 O O . GLU A 1 232 ? -8.352 20.609 -3.963 1 97 232 GLU A O 1
ATOM 1761 N N . GLU A 1 233 ? -8.453 20.625 -6.168 1 97.38 233 GLU A N 1
ATOM 1762 C CA . GLU A 1 233 ? -9.797 20.062 -6.219 1 97.38 233 GLU A CA 1
ATOM 1763 C C . GLU A 1 233 ? -9.797 18.609 -5.75 1 97.38 233 GLU A C 1
ATOM 1765 O O . GLU A 1 233 ? -10.828 18.094 -5.309 1 97.38 233 GLU A O 1
ATOM 1770 N N . HIS A 1 234 ? -8.633 17.969 -5.828 1 98.56 234 HIS A N 1
ATOM 1771 C CA . HIS A 1 234 ? -8.492 16.562 -5.449 1 98.56 234 HIS A CA 1
ATOM 1772 C C . HIS A 1 234 ? -7.945 16.438 -4.031 1 98.56 234 HIS A C 1
ATOM 1774 O O . HIS A 1 234 ? -7.633 15.328 -3.586 1 98.56 234 HIS A O 1
ATOM 1780 N N . PHE A 1 235 ? -7.777 17.531 -3.363 1 98.31 235 PHE A N 1
ATOM 1781 C CA . PHE A 1 235 ? -7.223 17.578 -2.016 1 98.31 235 PHE A CA 1
ATOM 1782 C C . PHE A 1 235 ? -8.32 17.797 -0.985 1 98.31 235 PHE A C 1
ATOM 1784 O O . PHE A 1 235 ? -8.977 18.844 -0.979 1 98.31 235 PHE A O 1
ATOM 1791 N N . PHE A 1 236 ? -8.578 16.781 -0.055 1 98.81 236 PHE A N 1
ATOM 1792 C CA . PHE A 1 236 ? -9.703 16.844 0.872 1 98.81 236 PHE A CA 1
ATOM 1793 C C . PHE A 1 236 ? -9.32 17.594 2.137 1 98.81 236 PHE A C 1
ATOM 1795 O O . PHE A 1 236 ? -10.086 18.438 2.611 1 98.81 236 PHE A O 1
ATOM 1802 N N . GLY A 1 237 ? -8.172 17.156 2.699 1 98.81 237 GLY A N 1
ATOM 1803 C CA . GLY A 1 237 ? -7.816 17.781 3.965 1 98.81 237 GLY A CA 1
ATOM 1804 C C . GLY A 1 237 ? -6.531 17.234 4.559 1 98.81 237 GLY A C 1
ATOM 1805 O O . GLY A 1 237 ? -5.754 16.578 3.869 1 98.81 237 GLY A O 1
ATOM 1806 N N . VAL A 1 238 ? -6.332 17.672 5.855 1 98.88 238 VAL A N 1
ATOM 1807 C CA . VAL A 1 238 ? -5.039 17.438 6.492 1 98.88 238 VAL A CA 1
ATOM 1808 C C . VAL A 1 238 ? -5.254 16.859 7.891 1 98.88 238 VAL A C 1
ATOM 1810 O O . VAL A 1 238 ? -6.16 17.281 8.609 1 98.88 238 VAL A O 1
ATOM 1813 N N . GLY A 1 239 ? -4.551 15.836 8.234 1 98.94 239 GLY A N 1
ATOM 1814 C CA . GLY A 1 239 ? -4.34 15.359 9.586 1 98.94 239 GLY A CA 1
ATOM 1815 C C . GLY A 1 239 ? -2.875 15.258 9.969 1 98.94 239 GLY A C 1
ATOM 1816 O O . GLY A 1 239 ? -2.021 15.875 9.328 1 98.94 239 GLY A O 1
ATOM 1817 N N . LEU A 1 240 ? -2.643 14.641 11.086 1 98.94 240 LEU A N 1
ATOM 1818 C CA . LEU A 1 240 ? -1.276 14.383 11.523 1 98.94 240 LEU A CA 1
ATOM 1819 C C . LEU A 1 240 ? -0.917 12.914 11.359 1 98.94 240 LEU A C 1
ATOM 1821 O O . LEU A 1 240 ? -1.784 12.039 11.453 1 98.94 240 LEU A O 1
ATOM 1825 N N . LEU A 1 241 ? 0.323 12.688 11.086 1 98.94 241 LEU A N 1
ATOM 1826 C CA . LEU A 1 241 ? 0.849 11.336 10.891 1 98.94 241 LEU A CA 1
ATOM 1827 C C . LEU A 1 241 ? 2.17 11.156 11.633 1 98.94 241 LEU A C 1
ATOM 1829 O O . LEU A 1 241 ? 3.104 11.938 11.445 1 98.94 241 LEU A O 1
ATOM 1833 N N . ASN A 1 242 ? 2.203 10.227 12.539 1 98.94 242 ASN A N 1
ATOM 1834 C CA . ASN A 1 242 ? 3.471 9.727 13.07 1 98.94 242 ASN A CA 1
ATOM 1835 C C . ASN A 1 242 ? 3.912 8.453 12.352 1 98.94 242 ASN A C 1
ATOM 1837 O O . ASN A 1 242 ? 3.346 7.383 12.578 1 98.94 242 ASN A O 1
ATOM 1841 N N . ASP A 1 243 ? 4.863 8.578 11.492 1 98.62 243 ASP A N 1
ATOM 1842 C CA . ASP A 1 243 ? 5.422 7.43 10.789 1 98.62 243 ASP A CA 1
ATOM 1843 C C . ASP A 1 243 ? 6.535 6.777 11.609 1 98.62 243 ASP A C 1
ATOM 1845 O O . ASP A 1 243 ? 7.719 6.988 11.336 1 98.62 243 ASP A O 1
ATOM 1849 N N . TRP A 1 244 ? 6.117 5.953 12.516 1 98.88 244 TRP A N 1
ATOM 1850 C CA . TRP A 1 244 ? 7.086 5.266 13.359 1 98.88 244 TRP A CA 1
ATOM 1851 C C . TRP A 1 244 ? 8.164 4.586 12.523 1 98.88 244 TRP A C 1
ATOM 1853 O O . TRP A 1 244 ? 7.867 3.994 11.484 1 98.88 244 TRP A O 1
ATOM 1863 N N . SER A 1 245 ? 9.383 4.668 13.031 1 98.75 245 SER A N 1
ATOM 1864 C CA . SER A 1 245 ? 10.5 4.168 12.234 1 98.75 245 SER A CA 1
ATOM 1865 C C . SER A 1 245 ? 11.453 3.326 13.078 1 98.75 245 SER A C 1
ATOM 1867 O O . SER A 1 245 ? 11.969 3.799 14.094 1 98.75 245 SER A O 1
ATOM 1869 N N . ALA A 1 246 ? 11.68 2.082 12.695 1 98.81 246 ALA A N 1
ATOM 1870 C CA . ALA A 1 246 ? 12.758 1.26 13.234 1 98.81 246 ALA A CA 1
ATOM 1871 C C . ALA A 1 246 ? 14.047 1.451 12.438 1 98.81 246 ALA A C 1
ATOM 1873 O O . ALA A 1 246 ? 14.344 0.669 11.531 1 98.81 246 ALA A O 1
ATOM 1874 N N . ARG A 1 247 ? 14.852 2.396 12.906 1 98.38 247 ARG A N 1
ATOM 1875 C CA . ARG A 1 247 ? 15.93 2.928 12.086 1 98.38 247 ARG A CA 1
ATOM 1876 C C . ARG A 1 247 ? 17 1.872 11.852 1 98.38 247 ARG A C 1
ATOM 1878 O O . ARG A 1 247 ? 17.609 1.828 10.773 1 98.38 247 ARG A O 1
ATOM 1885 N N . ASP A 1 248 ? 17.297 1.019 12.789 1 98.06 248 ASP A N 1
ATOM 1886 C CA . ASP A 1 248 ? 18.328 -0.006 12.672 1 98.06 248 ASP A CA 1
ATOM 1887 C C . ASP A 1 248 ? 17.891 -1.115 11.719 1 98.06 248 ASP A C 1
ATOM 1889 O O . ASP A 1 248 ? 18.688 -1.594 10.906 1 98.06 248 ASP A O 1
ATOM 1893 N N . ILE A 1 249 ? 16.625 -1.48 11.758 1 98.5 249 ILE A N 1
ATOM 1894 C CA . ILE A 1 249 ? 16.078 -2.439 10.805 1 98.5 249 ILE A CA 1
ATOM 1895 C C . ILE A 1 249 ? 16.078 -1.833 9.406 1 98.5 249 ILE A C 1
ATOM 1897 O O . ILE A 1 249 ? 16.469 -2.496 8.438 1 98.5 249 ILE A O 1
ATOM 1901 N N . GLN A 1 250 ? 15.719 -0.587 9.312 1 97.69 250 GLN A N 1
ATOM 1902 C CA . GLN A 1 250 ? 15.664 0.115 8.039 1 97.69 250 GLN A CA 1
ATOM 1903 C C . GLN A 1 250 ? 17.031 0.127 7.359 1 97.69 250 GLN A C 1
ATOM 1905 O O . GLN A 1 250 ? 17.141 -0.159 6.164 1 97.69 250 GLN A O 1
ATOM 1910 N N . ALA A 1 251 ? 18.047 0.44 8.094 1 95.56 251 ALA A N 1
ATOM 1911 C CA . ALA A 1 251 ? 19.391 0.576 7.547 1 95.56 251 ALA A CA 1
ATOM 1912 C C . ALA A 1 251 ? 19.875 -0.736 6.934 1 95.56 251 ALA A C 1
ATOM 1914 O O . ALA A 1 251 ? 20.625 -0.733 5.957 1 95.56 251 ALA A O 1
ATOM 1915 N N . TRP A 1 252 ? 19.375 -1.831 7.445 1 96.5 252 TRP A N 1
ATOM 1916 C CA . TRP A 1 252 ? 19.828 -3.141 6.98 1 96.5 252 TRP A CA 1
ATOM 1917 C C . TRP A 1 252 ? 19.031 -3.584 5.758 1 96.5 252 TRP A C 1
ATOM 1919 O O . TRP A 1 252 ? 19.609 -4.066 4.777 1 96.5 252 TRP A O 1
ATOM 1929 N N . GLU A 1 253 ? 17.734 -3.295 5.742 1 96.38 253 GLU A N 1
ATOM 1930 C CA . GLU A 1 253 ? 16.875 -3.902 4.742 1 96.38 253 GLU A CA 1
ATOM 1931 C C . GLU A 1 253 ? 16.703 -2.99 3.527 1 96.38 253 GLU A C 1
ATOM 1933 O O . GLU A 1 253 ? 16.281 -3.441 2.459 1 96.38 253 GLU A O 1
ATOM 1938 N N . TYR A 1 254 ? 17.016 -1.71 3.559 1 93.38 254 TYR A N 1
ATOM 1939 C CA . TYR A 1 254 ? 16.406 -0.699 2.695 1 93.38 254 TYR A CA 1
ATOM 1940 C C . TYR A 1 254 ? 17.094 -0.664 1.336 1 93.38 254 TYR A C 1
ATOM 1942 O O . TYR A 1 254 ? 16.594 -0.034 0.399 1 93.38 254 TYR A O 1
ATOM 1950 N N . GLN A 1 255 ? 18.266 -1.261 1.25 1 91 255 GLN A N 1
ATOM 1951 C CA . GLN A 1 255 ? 18.953 -1.314 -0.038 1 91 255 GLN A CA 1
ATOM 1952 C C . GLN A 1 255 ? 18.641 -2.613 -0.773 1 91 255 GLN A C 1
ATOM 1954 O O . GLN A 1 255 ? 18.906 -3.703 -0.268 1 91 255 GLN A O 1
ATOM 1959 N N . PRO A 1 256 ? 18.016 -2.533 -1.868 1 92.25 256 PRO A N 1
ATOM 1960 C CA . PRO A 1 256 ? 17.906 -1.334 -2.703 1 92.25 256 PRO A CA 1
ATOM 1961 C C . PRO A 1 256 ? 16.469 -0.819 -2.809 1 92.25 256 PRO A C 1
ATOM 1963 O O . PRO A 1 256 ? 16.203 0.119 -3.564 1 92.25 256 PRO A O 1
ATOM 1966 N N . LEU A 1 257 ? 15.508 -1.408 -2.102 1 95.69 257 LEU A N 1
ATOM 1967 C CA . LEU A 1 257 ? 14.117 -1.207 -2.5 1 95.69 257 LEU A CA 1
ATOM 1968 C C . LEU A 1 257 ? 13.398 -0.292 -1.516 1 95.69 257 LEU A C 1
ATOM 1970 O O . LEU A 1 257 ? 12.18 -0.121 -1.599 1 95.69 257 LEU A O 1
ATOM 1974 N N . GLY A 1 258 ? 14.164 0.306 -0.589 1 95.38 258 GLY A N 1
ATOM 1975 C CA . GLY A 1 258 ? 13.562 1.257 0.331 1 95.38 258 GLY A CA 1
ATOM 1976 C C . GLY A 1 258 ? 12.992 0.604 1.575 1 95.38 258 GLY A C 1
ATOM 1977 O O . GLY A 1 258 ? 13.25 -0.573 1.838 1 95.38 258 GLY A O 1
ATOM 1978 N N . PRO A 1 259 ? 12.266 1.406 2.385 1 96.94 259 PRO A N 1
ATOM 1979 C CA . PRO A 1 259 ? 11.742 0.9 3.658 1 96.94 259 PRO A CA 1
ATOM 1980 C C . PRO A 1 259 ? 10.68 -0.182 3.475 1 96.94 259 PRO A C 1
ATOM 1982 O O . PRO A 1 259 ? 9.883 -0.116 2.537 1 96.94 259 PRO A O 1
ATOM 1985 N N . PHE A 1 260 ? 10.688 -1.193 4.383 1 98.31 260 PHE A N 1
ATOM 1986 C CA . PHE A 1 260 ? 9.75 -2.307 4.363 1 98.31 260 PHE A CA 1
ATOM 1987 C C . PHE A 1 260 ? 9.281 -2.641 5.777 1 98.31 260 PHE A C 1
ATOM 1989 O O . PHE A 1 260 ? 8.414 -1.952 6.328 1 98.31 260 PHE A O 1
ATOM 1996 N N . LEU A 1 261 ? 9.992 -3.502 6.562 1 98.44 261 LEU A N 1
ATOM 1997 C CA . LEU A 1 261 ? 9.594 -3.881 7.914 1 98.44 261 LEU A CA 1
ATOM 1998 C C . LEU A 1 261 ? 9.773 -2.717 8.883 1 98.44 261 LEU A C 1
ATOM 2000 O O . LEU A 1 261 ? 9.047 -2.609 9.875 1 98.44 261 LEU A O 1
ATOM 2004 N N . SER A 1 262 ? 10.664 -1.879 8.586 1 98.56 262 SER A N 1
ATOM 2005 C CA . SER A 1 262 ? 10.984 -0.756 9.461 1 98.56 262 SER A CA 1
ATOM 2006 C C . SER A 1 262 ? 9.828 0.235 9.539 1 98.56 262 SER A C 1
ATOM 2008 O O . SER A 1 262 ? 9.812 1.118 10.398 1 98.56 262 SER A O 1
ATOM 2010 N N . LYS A 1 263 ? 8.836 0.1 8.672 1 98.38 263 LYS A N 1
ATOM 2011 C CA . LYS A 1 263 ? 7.789 1.11 8.555 1 98.38 263 LYS A CA 1
ATOM 2012 C C . LYS A 1 263 ? 6.406 0.474 8.609 1 98.38 263 LYS A C 1
ATOM 2014 O O . LYS A 1 263 ? 5.395 1.177 8.641 1 98.38 263 LYS A O 1
ATOM 2019 N N . SER A 1 264 ? 6.27 -0.847 8.625 1 98.25 264 SER A N 1
ATOM 2020 C CA . SER A 1 264 ? 4.965 -1.461 8.406 1 98.25 264 SER A CA 1
ATOM 2021 C C . SER A 1 264 ? 4.406 -2.051 9.695 1 98.25 264 SER A C 1
ATOM 2023 O O . SER A 1 264 ? 3.402 -2.764 9.672 1 98.25 264 SER A O 1
ATOM 2025 N N . PHE A 1 265 ? 5 -1.756 10.883 1 98.25 265 PHE A N 1
ATOM 2026 C CA . PHE A 1 265 ? 4.523 -2.285 12.156 1 98.25 265 PHE A CA 1
ATOM 2027 C C . PHE A 1 265 ? 3.473 -1.362 12.758 1 98.25 265 PHE A C 1
ATOM 2029 O O . PHE A 1 265 ? 2.598 -1.813 13.5 1 98.25 265 PHE A O 1
ATOM 2036 N N . ALA A 1 266 ? 3.678 -0.05 12.477 1 97.94 266 ALA A N 1
ATOM 2037 C CA . ALA A 1 266 ? 2.721 0.907 13.023 1 97.94 266 ALA A CA 1
ATOM 2038 C C . ALA A 1 266 ? 2.922 2.293 12.414 1 97.94 266 ALA A C 1
ATOM 2040 O O . ALA A 1 266 ? 4.059 2.734 12.227 1 97.94 266 ALA A O 1
ATOM 2041 N N . SER A 1 267 ? 1.878 2.947 12.125 1 98.62 267 SER A N 1
ATOM 2042 C CA . SER A 1 267 ? 1.77 4.379 11.867 1 98.62 267 SER A CA 1
ATOM 2043 C C . SER A 1 267 ? 0.53 4.969 12.531 1 98.62 267 SER A C 1
ATOM 2045 O O . SER A 1 267 ? -0.529 4.34 12.555 1 98.62 267 SER A O 1
ATOM 2047 N N . THR A 1 268 ? 0.63 6.129 13.117 1 98.88 268 THR A N 1
ATOM 2048 C CA . THR A 1 268 ? -0.471 6.703 13.883 1 98.88 268 THR A CA 1
ATOM 2049 C C . THR A 1 268 ? -1.021 7.945 13.195 1 98.88 268 THR A C 1
ATOM 2051 O O . THR A 1 268 ? -0.257 8.805 12.742 1 98.88 268 THR A O 1
ATOM 2054 N N . LEU A 1 269 ? -2.318 8.023 13.133 1 98.94 269 LEU A N 1
ATOM 2055 C CA . LEU A 1 269 ? -3.002 9.172 12.547 1 98.94 269 LEU A CA 1
ATOM 2056 C C . LEU A 1 269 ? -3.82 9.914 13.594 1 98.94 269 LEU A C 1
ATOM 2058 O O . LEU A 1 269 ? -4.348 9.297 14.523 1 98.94 269 LEU A O 1
ATOM 2062 N N . SER A 1 270 ? -3.875 11.234 13.406 1 98.88 270 SER A N 1
ATOM 2063 C CA . SER A 1 270 ? -4.848 11.992 14.188 1 98.88 270 SER A CA 1
ATOM 2064 C C . SER A 1 270 ? -6.277 11.578 13.836 1 98.88 270 SER A C 1
ATOM 2066 O O . SER A 1 270 ? -6.555 11.195 12.703 1 98.88 270 SER A O 1
ATOM 2068 N N . PRO A 1 271 ? -7.191 11.688 14.797 1 98.56 271 PRO A N 1
ATOM 2069 C CA . PRO A 1 271 ? -8.562 11.234 14.547 1 98.56 271 PRO A CA 1
ATOM 2070 C C . PRO A 1 271 ? -9.352 12.203 13.672 1 98.56 271 PRO A C 1
ATOM 2072 O O . PRO A 1 271 ? -10.359 11.812 13.07 1 98.56 271 PRO A O 1
ATOM 2075 N N . TRP A 1 272 ? -8.922 13.477 13.586 1 98.88 272 TRP A N 1
ATOM 2076 C CA . TRP A 1 272 ? -9.688 14.508 12.898 1 98.88 272 TRP A CA 1
ATOM 2077 C C . TRP A 1 272 ? -9.008 14.922 11.602 1 98.88 272 TRP A C 1
ATOM 2079 O O . TRP A 1 272 ? -7.781 15.039 11.539 1 98.88 272 TRP A O 1
ATOM 2089 N N . ILE A 1 273 ? -9.773 15.109 10.578 1 98.94 273 ILE A N 1
ATOM 2090 C CA . ILE A 1 273 ? -9.297 15.695 9.328 1 98.94 273 ILE A CA 1
ATOM 2091 C C . ILE A 1 273 ? -9.758 17.141 9.219 1 98.94 273 ILE A C 1
ATOM 2093 O O . ILE A 1 273 ? -10.961 17.406 9.156 1 98.94 273 ILE A O 1
ATOM 2097 N N . VAL A 1 274 ? -8.844 18.047 9.25 1 98.94 274 VAL A N 1
ATOM 2098 C CA . VAL A 1 274 ? -9.148 19.453 8.945 1 98.94 274 VAL A CA 1
ATOM 2099 C C . VAL A 1 274 ? -9.266 19.641 7.438 1 98.94 274 VAL A C 1
ATOM 2101 O O . VAL A 1 274 ? -8.336 19.328 6.691 1 98.94 274 VAL A O 1
ATOM 2104 N N . THR A 1 275 ? -10.406 20.125 6.984 1 98.69 275 THR A N 1
ATOM 2105 C CA . THR A 1 275 ? -10.68 20.156 5.555 1 98.69 275 THR A CA 1
ATOM 2106 C C . THR A 1 275 ? -9.859 21.25 4.875 1 98.69 275 THR A C 1
ATOM 2108 O O . THR A 1 275 ? -9.5 22.25 5.504 1 98.69 275 THR A O 1
ATOM 2111 N N . ASN A 1 276 ? -9.57 21 3.619 1 98 276 ASN A N 1
ATOM 2112 C CA . ASN A 1 276 ? -8.914 22.016 2.801 1 98 276 ASN A CA 1
ATOM 2113 C C . ASN A 1 276 ? -9.672 23.344 2.84 1 98 276 ASN A C 1
ATOM 2115 O O . ASN A 1 276 ? -9.055 24.422 2.828 1 98 276 ASN A O 1
ATOM 2119 N N . GLU A 1 277 ? -10.977 23.328 2.934 1 97.44 277 GLU A N 1
ATOM 2120 C CA . GLU A 1 277 ? -11.82 24.531 3.016 1 97.44 277 GLU A CA 1
ATOM 2121 C C . GLU A 1 277 ? -11.531 25.312 4.293 1 97.44 277 GLU A C 1
ATOM 2123 O O . GLU A 1 277 ? -11.414 26.531 4.262 1 97.44 277 GLU A O 1
ATOM 2128 N N . ALA A 1 278 ? -11.406 24.594 5.355 1 98.44 278 ALA A N 1
ATOM 2129 C CA . ALA A 1 278 ? -11.148 25.25 6.637 1 98.44 278 ALA A CA 1
ATOM 2130 C C . ALA A 1 278 ? -9.773 25.891 6.656 1 98.44 278 ALA A C 1
ATOM 2132 O O . ALA A 1 278 ? -9.547 26.875 7.379 1 98.44 278 ALA A O 1
ATOM 2133 N N . LEU A 1 279 ? -8.844 25.438 5.875 1 98.31 279 LEU A N 1
ATOM 2134 C CA . LEU A 1 279 ? -7.453 25.875 5.898 1 98.31 279 LEU A CA 1
ATOM 2135 C C . LEU A 1 279 ? -7.246 27.094 5.012 1 98.31 279 LEU A C 1
ATOM 2137 O O . LEU A 1 279 ? -6.156 27.672 4.988 1 98.31 279 LEU A O 1
ATOM 2141 N N . ALA A 1 280 ? -8.281 27.562 4.324 1 97.75 280 ALA A N 1
ATOM 2142 C CA . ALA A 1 280 ? -8.195 28.609 3.316 1 97.75 280 ALA A CA 1
ATOM 2143 C C . ALA A 1 280 ? -7.504 29.859 3.881 1 97.75 280 ALA A C 1
ATOM 2145 O O . ALA A 1 280 ? -6.621 30.422 3.238 1 97.75 280 ALA A O 1
ATOM 2146 N N . PRO A 1 281 ? -7.82 30.312 5.133 1 98 281 PRO A N 1
ATOM 2147 C CA . PRO A 1 281 ? -7.203 31.531 5.645 1 98 281 PRO A CA 1
ATOM 2148 C C . PRO A 1 281 ? -5.703 31.391 5.887 1 98 281 PRO A C 1
ATOM 2150 O O . PRO A 1 281 ? -4.996 32.375 6.062 1 98 281 PRO A O 1
ATOM 2153 N N . PHE A 1 282 ? -5.215 30.188 5.871 1 98.12 282 PHE A N 1
ATOM 2154 C CA . PHE A 1 282 ? -3.861 29.953 6.352 1 98.12 282 PHE A CA 1
ATOM 2155 C C . PHE A 1 282 ? -2.943 29.547 5.203 1 98.12 282 PHE A C 1
ATOM 2157 O O . PHE A 1 282 ? -1.796 29.156 5.426 1 98.12 282 PHE A O 1
ATOM 2164 N N . ARG A 1 283 ? -3.502 29.547 4.008 1 97.25 283 ARG A N 1
ATOM 2165 C CA . ARG A 1 283 ? -2.678 29.297 2.83 1 97.25 283 ARG A CA 1
ATOM 2166 C C . ARG A 1 283 ? -1.724 30.453 2.572 1 97.25 283 ARG A C 1
ATOM 2168 O O . ARG A 1 283 ? -2.068 31.625 2.816 1 97.25 283 ARG A O 1
ATOM 2175 N N . ARG A 1 284 ? -0.516 30.125 2.1 1 95.69 284 ARG A N 1
ATOM 2176 C CA . ARG A 1 284 ? 0.524 31.094 1.815 1 95.69 284 ARG A CA 1
ATOM 2177 C C . ARG A 1 284 ? 1.148 30.859 0.445 1 95.69 284 ARG A C 1
ATOM 2179 O O . ARG A 1 284 ? 1.025 29.766 -0.114 1 95.69 284 ARG A O 1
ATOM 2186 N N . PRO A 1 285 ? 1.75 31.969 -0.073 1 96.06 285 PRO A N 1
ATOM 2187 C CA . PRO A 1 285 ? 2.506 31.734 -1.308 1 96.06 285 PRO A CA 1
ATOM 2188 C C . PRO A 1 285 ? 3.604 30.688 -1.146 1 96.06 285 PRO A C 1
ATOM 2190 O O . PRO A 1 285 ? 4.238 30.609 -0.092 1 96.06 285 PRO A O 1
ATOM 2193 N N . PHE A 1 286 ? 3.701 29.891 -2.131 1 95.19 286 PHE A N 1
ATOM 2194 C CA . PHE A 1 286 ? 4.773 28.906 -2.199 1 95.19 286 PHE A CA 1
ATOM 2195 C C . PHE A 1 286 ? 5.953 29.438 -3 1 95.19 286 PHE A C 1
ATOM 2197 O O . PHE A 1 286 ? 5.832 29.703 -4.199 1 95.19 286 PHE A O 1
ATOM 2204 N N . VAL A 1 287 ? 7.117 29.641 -2.312 1 88.38 287 VAL A N 1
ATOM 2205 C CA . VAL A 1 287 ? 8.312 30.172 -2.949 1 88.38 287 VAL A CA 1
ATOM 2206 C C . VAL A 1 287 ? 9.508 29.281 -2.648 1 88.38 287 VAL A C 1
ATOM 2208 O O . VAL A 1 287 ? 9.734 28.906 -1.496 1 88.38 287 VAL A O 1
ATOM 2211 N N . ARG A 1 288 ? 10.195 28.844 -3.666 1 90.88 288 ARG A N 1
ATOM 2212 C CA . ARG A 1 288 ? 11.438 28.109 -3.459 1 90.88 288 ARG A CA 1
ATOM 2213 C C . ARG A 1 288 ? 12.586 29.047 -3.117 1 90.88 288 ARG A C 1
ATOM 2215 O O . ARG A 1 288 ? 12.57 30.219 -3.51 1 90.88 288 ARG A O 1
ATOM 2222 N N . PRO A 1 289 ? 13.57 28.469 -2.357 1 90 289 PRO A N 1
ATOM 2223 C CA . PRO A 1 289 ? 14.75 29.297 -2.096 1 90 289 PRO A CA 1
ATOM 2224 C C . PRO A 1 289 ? 15.445 29.75 -3.377 1 90 289 PRO A C 1
ATOM 2226 O O . PRO A 1 289 ? 15.484 29.016 -4.363 1 90 289 PRO A O 1
ATOM 2229 N N . ALA A 1 290 ? 16.031 30.938 -3.211 1 90.62 290 ALA A N 1
ATOM 2230 C CA . ALA A 1 290 ? 16.766 31.484 -4.352 1 90.62 290 ALA A CA 1
ATOM 2231 C C . ALA A 1 290 ? 17.906 30.562 -4.77 1 90.62 290 ALA A C 1
ATOM 2233 O O . ALA A 1 290 ? 18.625 30.047 -3.92 1 90.62 290 ALA A O 1
ATOM 2234 N N . GLY A 1 291 ? 18.062 30.281 -6 1 92.12 291 GLY A N 1
ATOM 2235 C CA . GLY A 1 291 ? 19.125 29.422 -6.496 1 92.12 291 GLY A CA 1
ATOM 2236 C C . GLY A 1 291 ? 18.688 28 -6.762 1 92.12 291 GLY A C 1
ATOM 2237 O O . GLY A 1 291 ? 19.344 27.266 -7.492 1 92.12 291 GLY A O 1
ATOM 2238 N N . ASP A 1 292 ? 17.609 27.594 -6.086 1 95.06 292 ASP A N 1
ATOM 2239 C CA . ASP A 1 292 ? 17.094 26.25 -6.344 1 95.06 292 ASP A CA 1
ATOM 2240 C C . ASP A 1 292 ? 16.438 26.172 -7.719 1 95.06 292 ASP A C 1
ATOM 2242 O O . ASP A 1 292 ? 15.906 27.156 -8.219 1 95.06 292 ASP A O 1
ATOM 2246 N N . PRO A 1 293 ? 16.531 25 -8.328 1 94.75 293 PRO A N 1
ATOM 2247 C CA . PRO A 1 293 ? 15.867 24.859 -9.617 1 94.75 293 PRO A CA 1
ATOM 2248 C C . PRO A 1 293 ? 14.352 25.031 -9.523 1 94.75 293 PRO A C 1
ATOM 2250 O O . PRO A 1 293 ? 13.742 24.609 -8.539 1 94.75 293 PRO A O 1
ATOM 2253 N N . ALA A 1 294 ? 13.789 25.641 -10.547 1 93.38 294 ALA A N 1
ATOM 2254 C CA . ALA A 1 294 ? 12.336 25.688 -10.633 1 93.38 294 ALA A CA 1
ATOM 2255 C C . ALA A 1 294 ? 11.758 24.297 -10.852 1 93.38 294 ALA A C 1
ATOM 2257 O O . ALA A 1 294 ? 12.352 23.469 -11.555 1 93.38 294 ALA A O 1
ATOM 2258 N N . PRO A 1 295 ? 10.57 24.047 -10.242 1 95.38 295 PRO A N 1
ATOM 2259 C CA . PRO A 1 295 ? 9.93 22.781 -10.586 1 95.38 295 PRO A CA 1
ATOM 2260 C C . PRO A 1 295 ? 9.633 22.656 -12.078 1 95.38 295 PRO A C 1
ATOM 2262 O O . PRO A 1 295 ? 9.453 23.656 -12.766 1 95.38 295 PRO A O 1
ATOM 2265 N N . LEU A 1 296 ? 9.617 21.422 -12.594 1 96.81 296 LEU A N 1
ATOM 2266 C CA . LEU A 1 296 ? 9.195 21.219 -13.977 1 96.81 296 LEU A CA 1
ATOM 2267 C C . LEU A 1 296 ? 7.762 21.688 -14.188 1 96.81 296 LEU A C 1
ATOM 2269 O O . LEU A 1 296 ? 6.996 21.812 -13.227 1 96.81 296 LEU A O 1
ATOM 2273 N N . PRO A 1 297 ? 7.359 21.906 -15.391 1 97.12 297 PRO A N 1
ATOM 2274 C CA . PRO A 1 297 ? 6.07 22.531 -15.68 1 97.12 297 PRO A CA 1
ATOM 2275 C C . PRO A 1 297 ? 4.887 21.766 -15.086 1 97.12 297 PRO A C 1
ATOM 2277 O O . PRO A 1 297 ? 3.912 22.375 -14.641 1 97.12 297 PRO A O 1
ATOM 2280 N N . TYR A 1 298 ? 4.902 20.484 -14.969 1 98 298 TYR A N 1
ATOM 2281 C CA . TYR A 1 298 ? 3.75 19.734 -14.477 1 98 298 TYR A CA 1
ATOM 2282 C C . TYR A 1 298 ? 3.617 19.859 -12.969 1 98 298 TYR A C 1
ATOM 2284 O O . TYR A 1 298 ? 2.6 19.469 -12.391 1 98 298 TYR A O 1
ATOM 2292 N N . LEU A 1 299 ? 4.641 20.469 -12.312 1 98.12 299 LEU A N 1
ATOM 2293 C CA . LEU A 1 299 ? 4.633 20.688 -10.875 1 98.12 299 LEU A CA 1
ATOM 2294 C C . LEU A 1 299 ? 4.582 22.188 -10.555 1 98.12 299 LEU A C 1
ATOM 2296 O O . LEU A 1 299 ? 4.773 22.578 -9.398 1 98.12 299 LEU A O 1
ATOM 2300 N N . ASP A 1 300 ? 4.473 23 -11.555 1 97.5 300 ASP A N 1
ATOM 2301 C CA . ASP A 1 300 ? 4.469 24.453 -11.383 1 97.5 300 ASP A CA 1
ATOM 2302 C C . ASP A 1 300 ? 3.172 25.062 -11.914 1 97.5 300 ASP A C 1
ATOM 2304 O O . ASP A 1 300 ? 2.881 24.969 -13.109 1 97.5 300 ASP A O 1
ATOM 2308 N N . GLY A 1 301 ? 2.418 25.672 -11.039 1 96.5 301 GLY A N 1
ATOM 2309 C CA . GLY A 1 301 ? 1.165 26.312 -11.422 1 96.5 301 GLY A CA 1
ATOM 2310 C C . GLY A 1 301 ? 0.925 27.625 -10.711 1 96.5 301 GLY A C 1
ATOM 2311 O O . GLY A 1 301 ? 1.439 27.844 -9.609 1 96.5 301 GLY A O 1
ATOM 2312 N N . ALA A 1 302 ? 0.142 28.484 -11.32 1 95.56 302 ALA A N 1
ATOM 2313 C CA . ALA A 1 302 ? -0.123 29.812 -10.789 1 95.56 302 ALA A CA 1
ATOM 2314 C C . ALA A 1 302 ? -0.799 29.734 -9.422 1 95.56 302 ALA A C 1
ATOM 2316 O O . ALA A 1 302 ? -0.425 30.453 -8.492 1 95.56 302 ALA A O 1
ATOM 2317 N N . ALA A 1 303 ? -1.761 28.922 -9.328 1 94.62 303 ALA A N 1
ATOM 2318 C CA . ALA A 1 303 ? -2.482 28.766 -8.07 1 94.62 303 ALA A CA 1
ATOM 2319 C C . ALA A 1 303 ? -1.561 28.266 -6.961 1 94.62 303 ALA A C 1
ATOM 2321 O O . ALA A 1 303 ? -1.65 28.703 -5.816 1 94.62 303 ALA A O 1
ATOM 2322 N N . ASN A 1 304 ? -0.751 27.312 -7.324 1 97 304 ASN A N 1
ATOM 2323 C CA . ASN A 1 304 ? 0.196 26.781 -6.352 1 97 304 ASN A CA 1
ATOM 2324 C C . ASN A 1 304 ? 1.197 27.828 -5.902 1 97 304 ASN A C 1
ATOM 2326 O O . ASN A 1 304 ? 1.527 27.922 -4.719 1 97 304 ASN A O 1
ATOM 2330 N N . ARG A 1 305 ? 1.695 28.703 -6.812 1 96.56 305 ARG A N 1
ATOM 2331 C CA . ARG A 1 305 ? 2.598 29.781 -6.461 1 96.56 305 ARG A CA 1
ATOM 2332 C C . ARG A 1 305 ? 1.919 30.781 -5.516 1 96.56 305 ARG A C 1
ATOM 2334 O O . ARG A 1 305 ? 2.549 31.281 -4.59 1 96.56 305 ARG A O 1
ATOM 2341 N N . ALA A 1 306 ? 0.718 30.953 -5.715 1 95.94 306 ALA A N 1
ATOM 2342 C CA . ALA A 1 306 ? 0.002 32 -4.992 1 95.94 306 ALA A CA 1
ATOM 2343 C C . ALA A 1 306 ? -0.393 31.531 -3.594 1 95.94 306 ALA A C 1
ATOM 2345 O O . ALA A 1 306 ? -0.431 32.344 -2.654 1 95.94 306 ALA A O 1
ATOM 2346 N N . ALA A 1 307 ? -0.686 30.188 -3.445 1 96.31 307 ALA A N 1
ATOM 2347 C CA . ALA A 1 307 ? -1.318 29.781 -2.189 1 96.31 307 ALA A CA 1
ATOM 2348 C C . ALA A 1 307 ? -1.02 28.328 -1.864 1 96.31 307 ALA A C 1
ATOM 2350 O O . ALA A 1 307 ? -1.758 27.688 -1.109 1 96.31 307 ALA A O 1
ATOM 2351 N N . GLY A 1 308 ? 0.023 27.766 -2.373 1 97.19 308 GLY A N 1
ATOM 2352 C CA . GLY A 1 308 ? 0.278 26.344 -2.248 1 97.19 308 GLY A CA 1
ATOM 2353 C C . GLY A 1 308 ? 0.831 25.953 -0.89 1 97.19 308 GLY A C 1
ATOM 2354 O O . GLY A 1 308 ? 0.762 24.781 -0.498 1 97.19 308 GLY A O 1
ATOM 2355 N N . ALA A 1 309 ? 1.432 26.891 -0.129 1 97.31 309 ALA A N 1
ATOM 2356 C CA . ALA A 1 309 ? 2.039 26.578 1.162 1 97.31 309 ALA A CA 1
ATOM 2357 C C . ALA A 1 309 ? 0.999 26.609 2.277 1 97.31 309 ALA A C 1
ATOM 2359 O O . ALA A 1 309 ? 0.012 27.344 2.201 1 97.31 309 ALA A O 1
ATOM 2360 N N . LEU A 1 310 ? 1.217 25.766 3.301 1 97.69 310 LEU A N 1
ATOM 2361 C CA . LEU A 1 310 ? 0.343 25.688 4.469 1 97.69 310 LEU A CA 1
ATOM 2362 C C . LEU A 1 310 ? 0.967 26.406 5.66 1 97.69 310 LEU A C 1
ATOM 2364 O O . LEU A 1 310 ? 2.047 26.031 6.121 1 97.69 310 LEU A O 1
ATOM 2368 N N . GLY A 1 311 ? 0.29 27.422 6.141 1 97.31 311 GLY A N 1
ATOM 2369 C CA . GLY A 1 311 ? 0.728 28.125 7.336 1 97.31 311 GLY A CA 1
ATOM 2370 C C . GLY A 1 311 ? 0.333 27.422 8.617 1 97.31 311 GLY A C 1
ATOM 2371 O O . GLY A 1 311 ? -0.612 27.828 9.297 1 97.31 311 GLY A O 1
ATOM 2372 N N . LEU A 1 312 ? 1.101 26.391 8.992 1 98.25 312 LEU A N 1
ATOM 2373 C CA . LEU A 1 312 ? 0.823 25.547 10.156 1 98.25 312 LEU A CA 1
ATOM 2374 C C . LEU A 1 312 ? 2.047 25.453 11.062 1 98.25 312 LEU A C 1
ATOM 2376 O O . LEU A 1 312 ? 3.18 25.406 10.578 1 98.25 312 LEU A O 1
ATOM 2380 N N . GLN A 1 313 ? 1.766 25.484 12.312 1 98.25 313 GLN A N 1
ATOM 2381 C CA . GLN A 1 313 ? 2.76 25.094 13.312 1 98.25 313 GLN A CA 1
ATOM 2382 C C . GLN A 1 313 ? 2.609 23.625 13.703 1 98.25 313 GLN A C 1
ATOM 2384 O O . GLN A 1 313 ? 1.491 23.141 13.883 1 98.25 313 GLN A O 1
ATOM 2389 N N . VAL A 1 314 ? 3.746 22.922 13.766 1 98.69 314 VAL A N 1
ATOM 2390 C CA . VAL A 1 314 ? 3.736 21.531 14.18 1 98.69 314 VAL A CA 1
ATOM 2391 C C . VAL A 1 314 ? 4.684 21.328 15.359 1 98.69 314 VAL A C 1
ATOM 2393 O O . VAL A 1 314 ? 5.715 22 15.453 1 98.69 314 VAL A O 1
ATOM 2396 N N . GLU A 1 315 ? 4.281 20.422 16.25 1 98.81 315 GLU A N 1
ATOM 2397 C CA . GLU A 1 315 ? 5.047 20.156 17.469 1 98.81 315 GLU A CA 1
ATOM 2398 C C . GLU A 1 315 ? 5.105 18.656 17.766 1 98.81 315 GLU A C 1
ATOM 2400 O O . GLU A 1 315 ? 4.176 17.906 17.422 1 98.81 315 GLU A O 1
ATOM 2405 N N . THR A 1 316 ? 6.184 18.25 18.391 1 98.81 316 THR A N 1
ATOM 2406 C CA . THR A 1 316 ? 6.312 16.906 18.938 1 98.81 316 THR A CA 1
ATOM 2407 C C . THR A 1 316 ? 6.523 16.938 20.453 1 98.81 316 THR A C 1
ATOM 2409 O O . THR A 1 316 ? 7.344 17.703 20.938 1 98.81 316 THR A O 1
ATOM 2412 N N . TRP A 1 317 ? 5.789 16.125 21.094 1 98.81 317 TRP A N 1
ATOM 2413 C CA . TRP A 1 317 ? 5.879 15.992 22.547 1 98.81 317 TRP A CA 1
ATOM 2414 C C . TRP A 1 317 ? 6.184 14.547 22.938 1 98.81 317 TRP A C 1
ATOM 2416 O O . TRP A 1 317 ? 5.797 13.609 22.234 1 98.81 317 TRP A O 1
ATOM 2426 N N . LEU A 1 318 ? 6.902 14.359 24.062 1 98.75 318 LEU A N 1
ATOM 2427 C CA . LEU A 1 318 ? 7.258 13.039 24.578 1 98.75 318 LEU A CA 1
ATOM 2428 C C . LEU A 1 318 ? 6.863 12.914 26.047 1 98.75 318 LEU A C 1
ATOM 2430 O O . LEU A 1 318 ? 7.07 13.844 26.844 1 98.75 318 LEU A O 1
ATOM 2434 N N . GLN A 1 319 ? 6.25 11.867 26.375 1 98.56 319 GLN A N 1
ATOM 2435 C CA . GLN A 1 319 ? 5.969 11.484 27.766 1 98.56 319 GLN A CA 1
ATOM 2436 C C . GLN A 1 319 ? 6.516 10.094 28.078 1 98.56 319 GLN A C 1
ATOM 2438 O O . GLN A 1 319 ? 6.086 9.109 27.469 1 98.56 319 GLN A O 1
ATOM 2443 N N . THR A 1 320 ? 7.457 9.984 28.984 1 98 320 THR A N 1
ATOM 2444 C CA . THR A 1 320 ? 8.023 8.703 29.359 1 98 320 THR A CA 1
ATOM 2445 C C . THR A 1 320 ? 7.078 7.949 30.297 1 98 320 THR A C 1
ATOM 2447 O O . THR A 1 320 ? 6.133 8.531 30.828 1 98 320 THR A O 1
ATOM 2450 N N . ALA A 1 321 ? 7.387 6.668 30.438 1 96.5 321 ALA A N 1
ATOM 2451 C CA . ALA A 1 321 ? 6.609 5.879 31.391 1 96.5 321 ALA A CA 1
ATOM 2452 C C . ALA A 1 321 ? 6.707 6.465 32.812 1 96.5 321 ALA A C 1
ATOM 2454 O O . ALA A 1 321 ? 5.723 6.48 33.531 1 96.5 321 ALA A O 1
ATOM 2455 N N . ALA A 1 322 ? 7.879 6.883 33.125 1 96.25 322 ALA A N 1
ATOM 2456 C CA . ALA A 1 322 ? 8.109 7.465 34.469 1 96.25 322 ALA A CA 1
ATOM 2457 C C . ALA A 1 322 ? 7.32 8.758 34.625 1 96.25 322 ALA A C 1
ATOM 2459 O O . ALA A 1 322 ? 6.727 9 35.688 1 96.25 322 ALA A O 1
ATOM 2460 N N . MET A 1 323 ? 7.367 9.633 33.625 1 97.19 323 MET A N 1
ATOM 2461 C CA . MET A 1 323 ? 6.598 10.875 33.656 1 97.19 323 MET A CA 1
ATOM 2462 C C . MET A 1 323 ? 5.109 10.586 33.844 1 97.19 323 MET A C 1
ATOM 2464 O O . MET A 1 323 ? 4.445 11.219 34.656 1 97.19 323 MET A O 1
ATOM 2468 N N . ARG A 1 324 ? 4.605 9.656 33.062 1 96.38 324 ARG A N 1
ATOM 2469 C CA . ARG A 1 324 ? 3.195 9.281 33.156 1 96.38 324 ARG A CA 1
ATOM 2470 C C . ARG A 1 324 ? 2.834 8.773 34.531 1 96.38 324 ARG A C 1
ATOM 2472 O O . ARG A 1 324 ? 1.783 9.125 35.094 1 96.38 324 ARG A O 1
ATOM 2479 N N . ALA A 1 325 ? 3.658 7.906 35.094 1 96.06 325 ALA A N 1
ATOM 2480 C CA . ALA A 1 325 ? 3.434 7.359 36.438 1 96.06 325 ALA A CA 1
ATOM 2481 C C . ALA A 1 325 ? 3.404 8.469 37.469 1 96.06 325 ALA A C 1
ATOM 2483 O O . ALA A 1 325 ? 2.668 8.383 38.469 1 96.06 325 ALA A O 1
ATOM 2484 N N . ALA A 1 326 ? 4.141 9.484 37.25 1 96.5 326 ALA A N 1
ATOM 2485 C CA . ALA A 1 326 ? 4.234 10.594 38.188 1 96.5 326 ALA A CA 1
ATOM 2486 C C . ALA A 1 326 ? 3.172 11.648 37.906 1 96.5 326 ALA A C 1
ATOM 2488 O O . ALA A 1 326 ? 3.115 12.68 38.594 1 96.5 326 ALA A O 1
ATOM 2489 N N . GLY A 1 327 ? 2.383 11.453 36.844 1 95.62 327 GLY A N 1
ATOM 2490 C CA . GLY A 1 327 ? 1.352 12.406 36.469 1 95.62 327 GLY A CA 1
ATOM 2491 C C . GLY A 1 327 ? 1.903 13.641 35.812 1 95.62 327 GLY A C 1
ATOM 2492 O O . GLY A 1 327 ? 1.285 14.711 35.844 1 95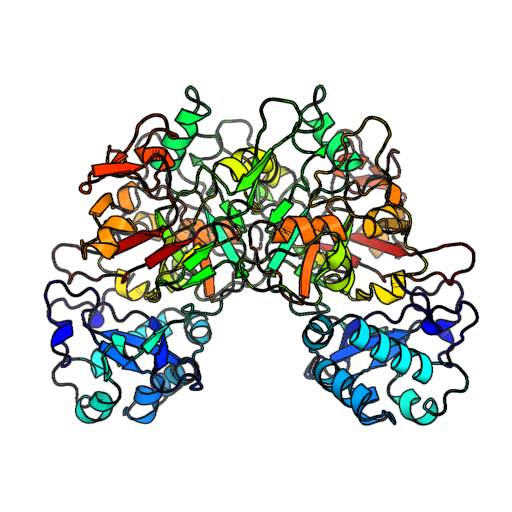.62 327 GLY A O 1
ATOM 2493 N N . GLN A 1 328 ? 3.121 13.523 35.281 1 95.62 328 GLN A N 1
ATOM 2494 C CA . GLN A 1 328 ? 3.752 14.648 34.594 1 95.62 328 GLN A CA 1
ATOM 2495 C C . GLN A 1 328 ? 3.295 14.727 33.156 1 95.62 328 GLN A C 1
ATOM 2497 O O . GLN A 1 328 ? 3.133 13.695 32.5 1 95.62 328 GLN A O 1
ATOM 2502 N N . ALA A 1 329 ? 3.105 15.914 32.688 1 95.88 329 ALA A N 1
ATOM 2503 C CA . ALA A 1 329 ? 2.701 16.172 31.312 1 95.88 329 ALA A CA 1
ATOM 2504 C C . ALA A 1 329 ? 3.85 15.898 30.344 1 95.88 329 ALA A C 1
ATOM 2506 O O . ALA A 1 329 ? 5.016 15.883 30.75 1 95.88 329 ALA A O 1
ATOM 2507 N N . PRO A 1 330 ? 3.479 15.609 29.109 1 97.88 330 PRO A N 1
ATOM 2508 C CA . PRO A 1 330 ? 4.539 15.477 28.109 1 97.88 330 PRO A CA 1
ATOM 2509 C C . PRO A 1 330 ? 5.391 16.734 27.969 1 97.88 330 PRO A C 1
ATOM 2511 O O . PRO A 1 330 ? 4.926 17.828 28.281 1 97.88 330 PRO A O 1
ATOM 2514 N N . VAL A 1 331 ? 6.598 16.562 27.5 1 98 331 VAL A N 1
ATOM 2515 C CA . VAL A 1 331 ? 7.508 17.688 27.266 1 98 331 VAL A CA 1
ATOM 2516 C C . VAL A 1 331 ? 7.688 17.891 25.766 1 98 331 VAL A C 1
ATOM 2518 O O . VAL A 1 331 ? 7.734 16.922 24.984 1 98 331 VAL A O 1
ATOM 2521 N N . ARG A 1 332 ? 7.766 19.141 25.375 1 97.94 332 ARG A N 1
ATOM 2522 C CA . ARG A 1 332 ? 7.949 19.453 23.953 1 97.94 332 ARG A CA 1
ATOM 2523 C C . ARG A 1 332 ? 9.383 19.172 23.516 1 97.94 332 ARG A C 1
ATOM 2525 O O . ARG A 1 332 ? 10.336 19.656 24.141 1 97.94 332 ARG A O 1
ATOM 2532 N N . LEU A 1 333 ? 9.516 18.438 22.438 1 97.94 333 LEU A N 1
ATOM 2533 C CA . LEU A 1 333 ? 10.828 18.125 21.906 1 97.94 333 LEU A CA 1
ATOM 2534 C C . LEU A 1 333 ? 11.195 19.094 20.781 1 97.94 333 LEU A C 1
ATOM 2536 O O . LEU A 1 333 ? 12.375 19.391 20.562 1 97.94 333 LEU A O 1
ATOM 2540 N N . SER A 1 334 ? 10.219 19.5 20 1 98.25 334 SER A N 1
ATOM 2541 C CA . SER A 1 334 ? 10.5 20.312 18.828 1 98.25 334 SER A CA 1
ATOM 2542 C C . SER A 1 334 ? 9.258 21.078 18.375 1 98.25 334 SER A C 1
ATOM 2544 O O . SER A 1 334 ? 8.133 20.703 18.719 1 98.25 334 SER A O 1
ATOM 2546 N N . GLN A 1 335 ? 9.43 22.156 17.672 1 98.19 335 GLN A N 1
ATOM 2547 C CA . GLN A 1 335 ? 8.406 22.969 17.016 1 98.19 335 GLN A CA 1
ATOM 2548 C C . GLN A 1 335 ? 8.922 23.531 15.695 1 98.19 335 GLN A C 1
ATOM 2550 O O . GLN A 1 335 ? 10.055 24 15.617 1 98.19 335 GLN A O 1
ATOM 2555 N N . ALA A 1 336 ? 8.117 23.391 14.703 1 98 336 ALA A N 1
ATOM 2556 C CA . ALA A 1 336 ? 8.516 23.891 13.383 1 98 336 ALA A CA 1
ATOM 2557 C C . ALA A 1 336 ? 7.32 24.484 12.648 1 98 336 ALA A C 1
ATOM 2559 O O . ALA A 1 336 ? 6.172 24.297 13.055 1 98 336 ALA A O 1
ATOM 2560 N N . GLU A 1 337 ? 7.66 25.281 11.656 1 97.25 337 GLU A N 1
ATOM 2561 C CA . GLU A 1 337 ? 6.66 25.812 10.734 1 97.25 337 GLU A CA 1
ATOM 2562 C C . GLU A 1 337 ? 6.633 25 9.438 1 97.25 337 GLU A C 1
ATOM 2564 O O . GLU A 1 337 ? 7.66 24.844 8.781 1 97.25 337 GLU A O 1
ATOM 2569 N N . VAL A 1 338 ? 5.453 24.578 9.062 1 97.75 338 VAL A N 1
ATOM 2570 C CA . VAL A 1 338 ? 5.312 23.703 7.898 1 97.75 338 VAL A CA 1
ATOM 2571 C C . VAL A 1 338 ? 5.797 24.438 6.645 1 97.75 338 VAL A C 1
ATOM 2573 O O . VAL A 1 338 ? 6.457 23.844 5.793 1 97.75 338 VAL A O 1
ATOM 2576 N N . ALA A 1 339 ? 5.508 25.719 6.531 1 95.44 339 ALA A N 1
ATOM 2577 C CA . ALA A 1 339 ? 5.863 26.484 5.336 1 95.44 339 ALA A CA 1
ATOM 2578 C C . ALA A 1 339 ? 7.379 26.562 5.164 1 95.44 339 ALA A C 1
ATOM 2580 O O . ALA A 1 339 ? 7.879 26.672 4.039 1 95.44 339 ALA A O 1
ATOM 2581 N N . ASP A 1 340 ? 8.117 26.438 6.273 1 94.88 340 ASP A N 1
ATOM 2582 C CA . ASP A 1 340 ? 9.578 26.438 6.227 1 94.88 340 ASP A CA 1
ATOM 2583 C C . ASP A 1 340 ? 10.109 25.016 6 1 94.88 340 ASP A C 1
ATOM 2585 O O . ASP A 1 340 ? 11.203 24.844 5.453 1 94.88 340 ASP A O 1
ATOM 2589 N N . ALA A 1 341 ? 9.367 24.094 6.422 1 96.88 341 ALA A N 1
ATOM 2590 C CA . ALA A 1 341 ? 9.844 22.703 6.465 1 96.88 341 ALA A CA 1
ATOM 2591 C C . ALA A 1 341 ? 9.562 22 5.148 1 96.88 341 ALA A C 1
ATOM 2593 O O . ALA A 1 341 ? 10.359 21.156 4.707 1 96.88 341 ALA A O 1
ATOM 2594 N N . ALA A 1 342 ? 8.445 22.25 4.5 1 97.31 342 ALA A N 1
ATOM 2595 C CA . ALA A 1 342 ? 7.988 21.5 3.334 1 97.31 342 ALA A CA 1
ATOM 2596 C C . ALA A 1 342 ? 8.562 22.078 2.047 1 97.31 342 ALA A C 1
ATOM 2598 O O . ALA A 1 342 ? 8.281 23.219 1.697 1 97.31 342 ALA A O 1
ATOM 2599 N N . TYR A 1 343 ? 9.297 21.297 1.335 1 97.81 343 TYR A N 1
ATOM 2600 C CA . TYR A 1 343 ? 9.891 21.703 0.064 1 97.81 343 TYR A CA 1
ATOM 2601 C C . TYR A 1 343 ? 8.914 21.484 -1.087 1 97.81 343 TYR A C 1
ATOM 2603 O O . TYR A 1 343 ? 9.102 22.031 -2.176 1 97.81 343 TYR A O 1
ATOM 2611 N N . TRP A 1 344 ? 7.941 20.641 -0.955 1 98.12 344 TRP A N 1
ATOM 2612 C CA . TRP A 1 344 ? 6.863 20.375 -1.903 1 98.12 344 TRP A CA 1
ATOM 2613 C C . TRP A 1 344 ? 5.5 20.625 -1.267 1 98.12 344 TRP A C 1
ATOM 2615 O O . TRP A 1 344 ? 5.316 20.391 -0.069 1 98.12 344 TRP A O 1
ATOM 2625 N N . THR A 1 345 ? 4.555 21.047 -2.07 1 98.12 345 THR A N 1
ATOM 2626 C CA . THR A 1 345 ? 3.201 21.328 -1.596 1 98.12 345 THR A CA 1
ATOM 2627 C C . THR A 1 345 ? 2.309 20.094 -1.779 1 98.12 345 THR A C 1
ATOM 2629 O O . THR A 1 345 ? 2.633 19.203 -2.557 1 98.12 345 THR A O 1
ATOM 2632 N N . PRO A 1 346 ? 1.148 20.062 -1.042 1 98.12 346 PRO A N 1
ATOM 2633 C CA . PRO A 1 346 ? 0.206 18.969 -1.26 1 98.12 346 PRO A CA 1
ATOM 2634 C C . PRO A 1 346 ? -0.247 18.859 -2.715 1 98.12 346 PRO A C 1
ATOM 2636 O O . PRO A 1 346 ? -0.391 17.75 -3.238 1 98.12 346 PRO A O 1
ATOM 2639 N N . ALA A 1 347 ? -0.439 19.984 -3.357 1 98.56 347 ALA A N 1
ATOM 2640 C CA . ALA A 1 347 ? -0.851 19.984 -4.758 1 98.56 347 ALA A CA 1
ATOM 2641 C C . ALA A 1 347 ? 0.208 19.312 -5.637 1 98.56 347 ALA A C 1
ATOM 2643 O O . ALA A 1 347 ? -0.121 18.562 -6.547 1 98.56 347 ALA A O 1
ATOM 2644 N N . GLN A 1 348 ? 1.466 19.609 -5.387 1 98.75 348 GLN A N 1
ATOM 2645 C CA . GLN A 1 348 ? 2.559 19.016 -6.148 1 98.75 348 GLN A CA 1
ATOM 2646 C C . GLN A 1 348 ? 2.631 17.516 -5.918 1 98.75 348 GLN A C 1
ATOM 2648 O O . GLN A 1 348 ? 2.9 16.75 -6.844 1 98.75 348 GLN A O 1
ATOM 2653 N N . LEU A 1 349 ? 2.391 17.078 -4.672 1 98.81 349 LEU A N 1
ATOM 2654 C CA . LEU A 1 349 ? 2.408 15.656 -4.375 1 98.81 349 LEU A CA 1
ATOM 2655 C C . LEU A 1 349 ? 1.305 14.93 -5.137 1 98.81 349 LEU A C 1
ATOM 2657 O O . LEU A 1 349 ? 1.539 13.859 -5.711 1 98.81 349 LEU A O 1
ATOM 2661 N N . ILE A 1 350 ? 0.123 15.484 -5.164 1 98.81 350 ILE A N 1
ATOM 2662 C CA . ILE A 1 350 ? -1.02 14.891 -5.844 1 98.81 350 ILE A CA 1
ATOM 2663 C C . ILE A 1 350 ? -0.755 14.836 -7.348 1 98.81 350 ILE A C 1
ATOM 2665 O O . ILE A 1 350 ? -0.935 13.797 -7.98 1 98.81 350 ILE A O 1
ATOM 2669 N N . ALA A 1 351 ? -0.281 15.953 -7.898 1 98.81 351 ALA A N 1
ATOM 2670 C CA . ALA A 1 351 ? 0.021 16 -9.328 1 98.81 351 ALA A CA 1
ATOM 2671 C C . ALA A 1 351 ? 1.097 14.984 -9.695 1 98.81 351 ALA A C 1
ATOM 2673 O O . ALA A 1 351 ? 0.948 14.234 -10.664 1 98.81 351 ALA A O 1
ATOM 2674 N N . HIS A 1 352 ? 2.113 14.961 -8.914 1 98.81 352 HIS A N 1
ATOM 2675 C CA . HIS A 1 352 ? 3.223 14.047 -9.164 1 98.81 352 HIS A CA 1
ATOM 2676 C C . HIS A 1 352 ? 2.77 12.594 -9.078 1 98.81 352 HIS A C 1
ATOM 2678 O O . HIS A 1 352 ? 3.105 11.781 -9.945 1 98.81 352 HIS A O 1
ATOM 2684 N N . HIS A 1 353 ? 2.012 12.305 -8.07 1 98.69 353 HIS A N 1
ATOM 2685 C CA . HIS A 1 353 ? 1.564 10.938 -7.812 1 98.69 353 HIS A CA 1
ATOM 2686 C C . HIS A 1 353 ? 0.75 10.398 -8.984 1 98.69 353 HIS A C 1
ATOM 2688 O O . HIS A 1 353 ? 0.778 9.195 -9.266 1 98.69 353 HIS A O 1
ATOM 2694 N N . SER A 1 354 ? 0.059 11.188 -9.711 1 98.62 354 SER A N 1
ATOM 2695 C CA . SER A 1 354 ? -0.872 10.75 -10.742 1 98.62 354 SER A CA 1
ATOM 2696 C C . SER A 1 354 ? -0.238 10.828 -12.125 1 98.62 354 SER A C 1
ATOM 2698 O O . SER A 1 354 ? -0.807 10.344 -13.109 1 98.62 354 SER A O 1
ATOM 2700 N N . VAL A 1 355 ? 0.975 11.391 -12.211 1 98.38 355 VAL A N 1
ATOM 2701 C CA . VAL A 1 355 ? 1.498 11.805 -13.508 1 98.38 355 VAL A CA 1
ATOM 2702 C C . VAL A 1 355 ? 1.775 10.57 -14.367 1 98.38 355 VAL A C 1
ATOM 2704 O O . VAL A 1 355 ? 1.74 10.641 -15.602 1 98.38 355 VAL A O 1
ATOM 2707 N N . ASN A 1 356 ? 2.059 9.445 -13.758 1 98.56 356 ASN A N 1
ATOM 2708 C CA . ASN A 1 356 ? 2.348 8.211 -14.477 1 98.56 356 ASN A CA 1
ATOM 2709 C C . ASN A 1 356 ? 1.066 7.484 -14.875 1 98.56 356 ASN A C 1
ATOM 2711 O O . ASN A 1 356 ? 1.12 6.398 -15.461 1 98.56 356 ASN A O 1
ATOM 2715 N N . GLY A 1 357 ? -0.078 7.961 -14.523 1 98 357 GLY A N 1
ATOM 2716 C CA . GLY A 1 357 ? -1.357 7.328 -14.805 1 98 357 GLY A CA 1
ATOM 2717 C C . GLY A 1 357 ? -1.971 6.656 -13.586 1 98 357 GLY A C 1
ATOM 2718 O O . GLY A 1 357 ? -3.043 6.055 -13.68 1 98 357 GLY A O 1
ATOM 2719 N N . CYS A 1 358 ? -1.365 6.773 -12.469 1 98 358 CYS A N 1
ATOM 2720 C CA . CYS A 1 358 ? -1.873 6.184 -11.234 1 98 358 CYS A CA 1
ATOM 2721 C C . CYS A 1 358 ? -3.242 6.754 -10.875 1 98 358 CYS A C 1
ATOM 2723 O O . CYS A 1 358 ? -3.453 7.965 -10.953 1 98 358 CYS A O 1
ATOM 2725 N N . ASN A 1 359 ? -4.121 5.891 -10.5 1 97.62 359 ASN A N 1
ATOM 2726 C CA . ASN A 1 359 ? -5.422 6.359 -10.031 1 97.62 359 ASN A CA 1
ATOM 2727 C C . ASN A 1 359 ? -5.422 6.598 -8.523 1 97.62 359 ASN A C 1
ATOM 2729 O O . ASN A 1 359 ? -5.246 5.66 -7.742 1 97.62 359 ASN A O 1
ATOM 2733 N N . LEU A 1 360 ? -5.605 7.773 -8.141 1 98.56 360 LEU A N 1
ATOM 2734 C CA . LEU A 1 360 ? -5.883 8.109 -6.75 1 98.56 360 LEU A CA 1
ATOM 2735 C C . LEU A 1 360 ? -7.363 7.922 -6.43 1 98.56 360 LEU A C 1
ATOM 2737 O O . LEU A 1 360 ? -8.219 8.148 -7.285 1 98.56 360 LEU A O 1
ATOM 2741 N N . GLN A 1 361 ? -7.605 7.469 -5.215 1 98.56 361 GLN A N 1
ATOM 2742 C CA . GLN A 1 361 ? -8.977 7.227 -4.777 1 98.56 361 GLN A CA 1
ATOM 2743 C C . GLN A 1 361 ? -9.328 8.094 -3.572 1 98.56 361 GLN A C 1
ATOM 2745 O O . GLN A 1 361 ? -8.453 8.453 -2.781 1 98.56 361 GLN A O 1
ATOM 2750 N N . PRO A 1 362 ? -10.672 8.438 -3.445 1 98.75 362 PRO A N 1
ATOM 2751 C CA . PRO A 1 362 ? -11.07 9.18 -2.244 1 98.75 362 PRO A CA 1
ATOM 2752 C C . PRO A 1 362 ? -10.664 8.477 -0.955 1 98.75 362 PRO A C 1
ATOM 2754 O O . PRO A 1 362 ? -11.016 7.312 -0.74 1 98.75 362 PRO A O 1
ATOM 2757 N N . GLY A 1 363 ? -9.883 9.156 -0.171 1 98.75 363 GLY A N 1
ATOM 2758 C CA . GLY A 1 363 ? -9.477 8.586 1.104 1 98.75 363 GLY A CA 1
ATOM 2759 C C . GLY A 1 363 ? -8.039 8.094 1.104 1 98.75 363 GLY A C 1
ATOM 2760 O O . GLY A 1 363 ? -7.477 7.805 2.162 1 98.75 363 GLY A O 1
ATOM 2761 N N . ASP A 1 364 ? -7.391 7.965 -0.143 1 98.88 364 ASP A N 1
ATOM 2762 C CA . ASP A 1 364 ? -5.961 7.664 -0.149 1 98.88 364 ASP A CA 1
ATOM 2763 C C . ASP A 1 364 ? -5.191 8.633 0.746 1 98.88 364 ASP A C 1
ATOM 2765 O O . ASP A 1 364 ? -5.551 9.812 0.85 1 98.88 364 ASP A O 1
ATOM 2769 N N . LEU A 1 365 ? -4.152 8.094 1.354 1 98.94 365 LEU A N 1
ATOM 2770 C CA . LEU A 1 365 ? -3.357 8.875 2.291 1 98.94 365 LEU A CA 1
ATOM 2771 C C . LEU A 1 365 ? -1.965 9.148 1.731 1 98.94 365 LEU A C 1
ATOM 2773 O O . LEU A 1 365 ? -1.29 8.227 1.268 1 98.94 365 LEU A O 1
ATOM 2777 N N . LEU A 1 366 ? -1.56 10.438 1.713 1 98.94 366 LEU A N 1
ATOM 2778 C CA . LEU A 1 366 ? -0.199 10.844 1.385 1 98.94 366 LEU A CA 1
ATOM 2779 C C . LEU A 1 366 ? 0.496 11.445 2.602 1 98.94 366 LEU A C 1
ATOM 2781 O O . LEU A 1 366 ? 0.065 12.484 3.121 1 98.94 366 LEU A O 1
ATOM 2785 N N . GLY A 1 367 ? 1.501 10.766 3.051 1 98.88 367 GLY A N 1
ATOM 2786 C CA . GLY A 1 367 ? 2.34 11.391 4.066 1 98.88 367 GLY A CA 1
ATOM 2787 C C . GLY A 1 367 ? 3.283 12.438 3.504 1 98.88 367 GLY A C 1
ATOM 2788 O O . GLY A 1 367 ? 3.797 12.281 2.395 1 98.88 367 GLY A O 1
ATOM 2789 N N . SER A 1 368 ? 3.596 13.43 4.266 1 98.81 368 SER A N 1
ATOM 2790 C CA . SER A 1 368 ? 4.477 14.508 3.814 1 98.81 368 SER A CA 1
ATOM 2791 C C . SER A 1 368 ? 5.938 14.062 3.834 1 98.81 368 SER A C 1
ATOM 2793 O O . SER A 1 368 ? 6.758 14.578 3.07 1 98.81 368 SER A O 1
ATOM 2795 N N . GLY A 1 369 ? 6.191 13.102 4.641 1 98.44 369 GLY A N 1
ATOM 2796 C CA . GLY A 1 369 ? 7.562 12.953 5.109 1 98.44 369 GLY A CA 1
ATOM 2797 C C . GLY A 1 369 ? 7.887 13.828 6.301 1 98.44 369 GLY A C 1
ATOM 2798 O O . GLY A 1 369 ? 7.191 14.812 6.559 1 98.44 369 GLY A O 1
ATOM 2799 N N . THR A 1 370 ? 8.906 13.508 6.922 1 98.69 370 THR A N 1
ATOM 2800 C CA . THR A 1 370 ? 9.266 14.219 8.141 1 98.69 370 THR A CA 1
ATOM 2801 C C . THR A 1 370 ? 9.461 15.703 7.871 1 98.69 370 THR A C 1
ATOM 2803 O O . THR A 1 370 ? 10.141 16.078 6.918 1 98.69 370 THR A O 1
ATOM 2806 N N . LEU A 1 371 ? 8.844 16.484 8.688 1 98.62 371 LEU A N 1
ATOM 2807 C CA . LEU A 1 371 ? 8.922 17.922 8.57 1 98.62 371 LEU A CA 1
ATOM 2808 C C . LEU A 1 371 ? 9.805 18.516 9.672 1 98.62 371 LEU A C 1
ATOM 2810 O O . LEU A 1 371 ? 9.406 18.547 10.836 1 98.62 371 LEU A O 1
ATOM 2814 N N . SER A 1 372 ? 10.969 18.938 9.25 1 98.44 372 SER A N 1
ATOM 2815 C CA . SER A 1 372 ? 11.914 19.625 10.117 1 98.44 372 SER A CA 1
ATOM 2816 C C . SER A 1 372 ? 12.141 21.062 9.656 1 98.44 372 SER A C 1
ATOM 2818 O O . SER A 1 372 ? 12.094 21.359 8.453 1 98.44 372 SER A O 1
ATOM 2820 N N . GLY A 1 373 ? 12.305 21.984 10.633 1 97.31 373 GLY A N 1
ATOM 2821 C CA . GLY A 1 373 ? 12.75 23.328 10.305 1 97.31 373 GLY A CA 1
ATOM 2822 C C . GLY A 1 373 ? 14.258 23.438 10.164 1 97.31 373 GLY A C 1
ATOM 2823 O O . GLY A 1 373 ? 14.969 22.438 10.258 1 97.31 373 GLY A O 1
ATOM 2824 N N . PRO A 1 374 ? 14.742 24.641 9.852 1 94.75 374 PRO A N 1
ATOM 2825 C CA . PRO A 1 374 ? 16.172 24.844 9.578 1 94.75 374 PRO A CA 1
ATOM 2826 C C . PRO A 1 374 ? 17.016 24.844 10.852 1 94.75 374 PRO A C 1
ATOM 2828 O O . PRO A 1 374 ? 18.234 24.656 10.789 1 94.75 374 PRO A O 1
ATOM 2831 N N . GLY A 1 375 ? 16.438 25.109 11.992 1 92.56 375 GLY A N 1
ATOM 2832 C CA . GLY A 1 375 ? 17.203 25.281 13.211 1 92.56 375 GLY A CA 1
ATOM 2833 C C . GLY A 1 375 ? 17.172 24.062 14.109 1 92.56 375 GLY A C 1
ATOM 2834 O O . GLY A 1 375 ? 16.391 23.125 13.875 1 92.56 375 GLY A O 1
ATOM 2835 N N . PRO A 1 376 ? 18.078 24.375 15.156 1 85.44 376 PRO A N 1
ATOM 2836 C CA . PRO A 1 376 ? 18.062 23.312 16.172 1 85.44 376 PRO A CA 1
ATOM 2837 C C . PRO A 1 376 ? 16.719 23.234 16.906 1 85.44 376 PRO A C 1
ATOM 2839 O O . PRO A 1 376 ? 16.031 24.25 17.031 1 85.44 376 PRO A O 1
ATOM 2842 N N . GLY A 1 377 ? 16.156 22.312 17.297 1 92.94 377 GLY A N 1
ATOM 2843 C CA . GLY A 1 377 ? 14.914 22.156 18.031 1 92.94 377 GLY A CA 1
ATOM 2844 C C . GLY A 1 377 ? 13.695 22.047 17.125 1 92.94 377 GLY A C 1
ATOM 2845 O O . GLY A 1 377 ? 12.562 21.953 17.609 1 92.94 377 GLY A O 1
ATOM 2846 N N . GLN A 1 378 ? 13.961 22.234 15.844 1 97.62 378 GLN A N 1
ATOM 2847 C CA . GLN A 1 378 ? 12.875 22.156 14.875 1 97.62 378 GLN A CA 1
ATOM 2848 C C . GLN A 1 378 ? 12.859 20.812 14.164 1 97.62 378 GLN A C 1
ATOM 2850 O O . GLN A 1 378 ? 12.18 20.641 13.148 1 97.62 378 GLN A O 1
ATOM 2855 N N . ALA A 1 379 ? 13.648 19.875 14.75 1 97.75 379 ALA A N 1
ATOM 2856 C CA . ALA A 1 379 ? 13.789 18.562 14.125 1 97.75 379 ALA A CA 1
ATOM 2857 C C . ALA A 1 379 ? 12.547 17.703 14.344 1 97.75 379 ALA A C 1
ATOM 2859 O O . ALA A 1 379 ? 11.953 17.719 15.422 1 97.75 379 ALA A O 1
ATOM 2860 N N . GLY A 1 380 ? 12.172 17.016 13.289 1 98.25 380 GLY A N 1
ATOM 2861 C CA . GLY A 1 380 ? 10.961 16.219 13.312 1 98.25 380 GLY A CA 1
ATOM 2862 C C . GLY A 1 380 ? 11.219 14.766 13.68 1 98.25 380 GLY A C 1
ATOM 2863 O O . GLY A 1 380 ? 10.352 13.914 13.5 1 98.25 380 GLY A O 1
ATOM 2864 N N . SER A 1 381 ? 12.406 14.406 14.172 1 98.38 381 SER A N 1
ATOM 2865 C CA . SER A 1 381 ? 12.734 13.047 14.562 1 98.38 381 SER A CA 1
ATOM 2866 C C . SER A 1 381 ? 13.82 13.023 15.633 1 98.38 381 SER A C 1
ATOM 2868 O O . SER A 1 381 ? 14.586 13.977 15.766 1 98.38 381 SER A O 1
ATOM 2870 N N . LEU A 1 382 ? 13.891 11.891 16.375 1 98.19 382 LEU A N 1
ATOM 2871 C CA . LEU A 1 382 ? 14.984 11.719 17.328 1 98.19 382 LEU A CA 1
ATOM 2872 C C . LEU A 1 382 ? 16.312 11.531 16.609 1 98.19 382 LEU A C 1
ATOM 2874 O O . LEU A 1 382 ? 17.359 11.969 17.094 1 98.19 382 LEU A O 1
ATOM 2878 N N . LEU A 1 383 ? 16.219 10.859 15.492 1 97.44 383 LEU A N 1
ATOM 2879 C CA . LEU A 1 383 ? 17.406 10.695 14.68 1 97.44 383 LEU A CA 1
ATOM 2880 C C . LEU A 1 383 ? 18.125 12.023 14.484 1 97.44 383 LEU A C 1
ATOM 2882 O O . LEU A 1 383 ? 19.344 12.102 14.625 1 97.44 383 LEU A O 1
ATOM 2886 N N . GLU A 1 384 ? 17.406 13.055 14.172 1 97.44 384 GLU A N 1
ATOM 2887 C CA . GLU A 1 384 ? 17.969 14.383 13.969 1 97.44 384 GLU A CA 1
ATOM 2888 C C . GLU A 1 384 ? 18.359 15.031 15.297 1 97.44 384 GLU A C 1
ATOM 2890 O O . GLU A 1 384 ? 19.453 15.555 15.438 1 97.44 384 GLU A O 1
ATOM 2895 N N . LEU A 1 385 ? 17.484 14.969 16.266 1 97.38 385 LEU A N 1
ATOM 2896 C CA . LEU A 1 385 ? 17.672 15.656 17.547 1 97.38 385 LEU A CA 1
ATOM 2897 C C . LEU A 1 385 ? 18.906 15.109 18.266 1 97.38 385 LEU A C 1
ATOM 2899 O O . LEU A 1 385 ? 19.562 15.828 19.016 1 97.38 385 LEU A O 1
ATOM 2903 N N . THR A 1 386 ? 19.281 13.859 17.984 1 97 386 THR A N 1
ATOM 2904 C CA . THR A 1 386 ? 20.344 13.203 18.734 1 97 386 THR A CA 1
ATOM 2905 C C . THR A 1 386 ? 21.562 12.969 17.844 1 97 386 THR A C 1
ATOM 2907 O O . THR A 1 386 ? 22.484 12.25 18.219 1 97 386 THR A O 1
ATOM 2910 N N . VAL A 1 387 ? 21.531 13.469 16.703 1 95.19 387 VAL A N 1
ATOM 2911 C CA . VAL A 1 387 ? 22.625 13.32 15.742 1 95.19 387 VAL A CA 1
ATOM 2912 C C . VAL A 1 387 ? 22.953 11.836 15.562 1 95.19 387 VAL A C 1
ATOM 2914 O O . VAL A 1 387 ? 24.094 11.422 15.773 1 95.19 387 VAL A O 1
ATOM 2917 N N . GLY A 1 388 ? 21.906 11.125 15.227 1 95.31 388 GLY A N 1
ATOM 2918 C CA . GLY A 1 388 ? 22.062 9.703 14.969 1 95.31 388 GLY A CA 1
ATOM 2919 C C . GLY A 1 388 ? 22.281 8.883 16.219 1 95.31 388 GLY A C 1
ATOM 2920 O O . GLY A 1 388 ? 22.875 7.809 16.172 1 95.31 388 GLY A O 1
ATOM 2921 N N . GLY A 1 389 ? 21.969 9.336 17.312 1 96.44 389 GLY A N 1
ATOM 2922 C CA . GLY A 1 389 ? 22.156 8.625 18.562 1 96.44 389 GLY A CA 1
ATOM 2923 C C . GLY A 1 389 ? 23.469 8.961 19.266 1 96.44 389 GLY A C 1
ATOM 2924 O O . GLY A 1 389 ? 23.734 8.469 20.359 1 96.44 389 GLY A O 1
ATOM 2925 N N . ARG A 1 390 ? 24.328 9.914 18.75 1 96.12 390 ARG A N 1
ATOM 2926 C CA . ARG A 1 390 ? 25.625 10.258 19.297 1 96.12 390 ARG A CA 1
ATOM 2927 C C . ARG A 1 390 ? 25.484 11.195 20.484 1 96.12 390 ARG A C 1
ATOM 2929 O O . ARG A 1 390 ? 26.328 11.188 21.391 1 96.12 390 ARG A O 1
ATOM 2936 N N . GLU A 1 391 ? 24.422 11.977 20.422 1 95.81 391 GLU A N 1
ATOM 2937 C CA . GLU A 1 391 ? 24.141 12.938 21.484 1 95.81 391 GLU A CA 1
ATOM 2938 C C . GLU A 1 391 ? 22.812 12.641 22.156 1 95.81 391 GLU A C 1
ATOM 2940 O O . GLU A 1 391 ? 21.766 12.633 21.516 1 95.81 391 GLU A O 1
ATOM 2945 N N . ALA A 1 392 ? 22.875 12.523 23.406 1 96.62 392 ALA A N 1
ATOM 2946 C CA . ALA A 1 392 ? 21.656 12.18 24.141 1 96.62 392 ALA A CA 1
ATOM 2947 C C . ALA A 1 392 ? 20.766 13.406 24.344 1 96.62 392 ALA A C 1
ATOM 2949 O O . ALA A 1 392 ? 21.266 14.508 24.578 1 96.62 392 ALA A O 1
ATOM 2950 N N . LEU A 1 393 ? 19.516 13.195 24.219 1 96.44 393 LEU A N 1
ATOM 2951 C CA . LEU A 1 393 ? 18.516 14.172 24.625 1 96.44 393 LEU A CA 1
ATOM 2952 C C . LEU A 1 393 ? 18.203 14.039 26.109 1 96.44 393 LEU A C 1
ATOM 2954 O O . LEU A 1 393 ? 17.891 12.938 26.594 1 96.44 393 LEU A O 1
ATOM 2958 N N . HIS A 1 394 ? 18.328 15.117 26.844 1 96.19 394 HIS A N 1
ATOM 2959 C CA . HIS A 1 394 ? 18.031 15.094 28.266 1 96.19 394 HIS A CA 1
ATOM 2960 C C . HIS A 1 394 ? 16.609 15.578 28.547 1 96.19 394 HIS A C 1
ATOM 2962 O O . HIS A 1 394 ? 16.219 16.656 28.094 1 96.19 394 HIS A O 1
ATOM 2968 N N . LEU A 1 395 ? 15.883 14.797 29.297 1 95.94 395 LEU A N 1
ATOM 2969 C CA . LEU A 1 395 ? 14.484 15.102 29.578 1 95.94 395 LEU A CA 1
ATOM 2970 C C . LEU A 1 395 ? 14.336 15.641 31 1 95.94 395 LEU A C 1
ATOM 2972 O O . LEU A 1 395 ? 15.188 15.398 31.859 1 95.94 395 LEU A O 1
ATOM 2976 N N . PRO A 1 396 ? 13.336 16.344 31.266 1 91 396 PRO A N 1
ATOM 2977 C CA . PRO A 1 396 ? 13.133 16.969 32.562 1 91 396 PRO A CA 1
ATOM 2978 C C . PRO A 1 396 ? 13.047 15.953 33.719 1 91 396 PRO A C 1
ATOM 2980 O O . PRO A 1 396 ? 13.344 16.281 34.875 1 91 396 PRO A O 1
ATOM 2983 N N . ASP A 1 397 ? 12.656 14.805 33.469 1 91.06 397 ASP A N 1
ATOM 2984 C CA . ASP A 1 397 ? 12.523 13.805 34.5 1 91.06 397 ASP A CA 1
ATOM 2985 C C . ASP A 1 397 ? 13.875 13.172 34.844 1 91.06 397 ASP A C 1
ATOM 2987 O O . ASP A 1 397 ? 13.953 12.242 35.656 1 91.06 397 ASP A O 1
ATOM 2991 N N . GLY A 1 398 ? 14.945 13.609 34.188 1 92.81 398 GLY A N 1
ATOM 2992 C CA . GLY A 1 398 ? 16.297 13.148 34.469 1 92.81 398 GLY A CA 1
ATOM 2993 C C . GLY A 1 398 ? 16.766 12.047 33.562 1 92.81 398 GLY A C 1
ATOM 2994 O O . GLY A 1 398 ? 17.953 11.719 33.5 1 92.81 398 GLY A O 1
ATOM 2995 N N . SER A 1 399 ? 15.828 11.57 32.781 1 95.06 399 SER A N 1
ATOM 2996 C CA . SER A 1 399 ? 16.219 10.5 31.875 1 95.06 399 SER A CA 1
ATOM 2997 C C . SER A 1 399 ? 16.766 11.055 30.562 1 95.06 399 SER A C 1
ATOM 2999 O O . SER A 1 399 ? 16.781 12.266 30.359 1 95.06 399 SER A O 1
ATOM 3001 N N . GLU A 1 400 ? 17.344 10.156 29.859 1 97.06 400 GLU A N 1
ATOM 3002 C CA . GLU A 1 400 ? 17.906 10.508 28.562 1 97.06 400 GLU A CA 1
ATOM 3003 C C . GLU A 1 400 ? 17.312 9.633 27.453 1 97.06 400 GLU A C 1
ATOM 3005 O O . GLU A 1 400 ? 16.844 8.523 27.719 1 97.06 400 GLU A O 1
ATOM 3010 N N . ARG A 1 401 ? 17.312 10.188 26.297 1 97.88 401 ARG A N 1
ATOM 3011 C CA . ARG A 1 401 ? 16.922 9.414 25.125 1 97.88 401 ARG A CA 1
ATOM 3012 C C . ARG A 1 401 ? 17.891 9.633 23.969 1 97.88 401 ARG A C 1
ATOM 3014 O O . ARG A 1 401 ? 18.266 10.773 23.672 1 97.88 401 ARG A O 1
ATOM 3021 N N . ARG A 1 402 ? 18.359 8.594 23.438 1 98.19 402 ARG A N 1
ATOM 3022 C CA . ARG A 1 402 ? 18.969 8.625 22.109 1 98.19 402 ARG A CA 1
ATOM 3023 C C . ARG A 1 402 ? 17.969 8.172 21.047 1 98.19 402 ARG A C 1
ATOM 3025 O O . ARG A 1 402 ? 17.938 8.711 19.938 1 98.19 402 ARG A O 1
ATOM 3032 N N . PHE A 1 403 ? 17.156 7.238 21.375 1 98.69 403 PHE A N 1
ATOM 3033 C CA . PHE A 1 403 ? 15.977 6.742 20.672 1 98.69 403 PHE A CA 1
ATOM 3034 C C . PHE A 1 403 ? 14.875 6.363 21.672 1 98.69 403 PHE A C 1
ATOM 3036 O O . PHE A 1 403 ? 15.094 6.402 22.875 1 98.69 403 PHE A O 1
ATOM 3043 N N . LEU A 1 404 ? 13.703 6.039 21.188 1 98.81 404 LEU A N 1
ATOM 3044 C CA . LEU A 1 404 ? 12.555 5.773 22.047 1 98.81 404 LEU A CA 1
ATOM 3045 C C . LEU A 1 404 ? 12.781 4.52 22.875 1 98.81 404 LEU A C 1
ATOM 3047 O O . LEU A 1 404 ? 13.383 3.553 22.406 1 98.81 404 LEU A O 1
ATOM 3051 N N . GLN A 1 405 ? 12.312 4.531 24.062 1 98.56 405 GLN A N 1
ATOM 3052 C CA . GLN A 1 405 ? 12.328 3.389 24.969 1 98.56 405 GLN A CA 1
ATOM 3053 C C . GLN A 1 405 ? 10.914 2.873 25.219 1 98.56 405 GLN A C 1
ATOM 3055 O O . GLN A 1 405 ? 9.938 3.57 24.953 1 98.56 405 GLN A O 1
ATOM 3060 N N . ASP A 1 406 ? 10.82 1.638 25.688 1 98.62 406 ASP A N 1
ATOM 3061 C CA . ASP A 1 406 ? 9.523 1.033 25.984 1 98.62 406 ASP A CA 1
ATOM 3062 C C . ASP A 1 406 ? 8.734 1.887 26.984 1 98.62 406 ASP A C 1
ATOM 3064 O O . ASP A 1 406 ? 9.273 2.332 28 1 98.62 406 ASP A O 1
ATOM 3068 N N . GLY A 1 407 ? 7.496 2.125 26.609 1 98.31 407 GLY A N 1
ATOM 3069 C CA . GLY A 1 407 ? 6.625 2.924 27.453 1 98.31 407 GLY A CA 1
ATOM 3070 C C . GLY A 1 407 ? 6.543 4.375 27.016 1 98.31 407 GLY A C 1
ATOM 3071 O O . GLY A 1 407 ? 5.668 5.117 27.469 1 98.31 407 GLY A O 1
ATOM 3072 N N . ASP A 1 408 ? 7.48 4.844 26.172 1 98.81 408 ASP A N 1
ATOM 3073 C CA . ASP A 1 408 ? 7.445 6.219 25.688 1 98.81 408 ASP A CA 1
ATOM 3074 C C . ASP A 1 408 ? 6.18 6.477 24.875 1 98.81 408 ASP A C 1
ATOM 3076 O O . ASP A 1 408 ? 5.816 5.672 24.016 1 98.81 408 ASP A O 1
ATOM 3080 N N . ARG A 1 409 ? 5.484 7.559 25.188 1 98.75 409 ARG A N 1
ATOM 3081 C CA . ARG A 1 409 ? 4.355 8.078 24.422 1 98.75 409 ARG A CA 1
ATOM 3082 C C . ARG A 1 409 ? 4.746 9.336 23.656 1 98.75 409 ARG A C 1
ATOM 3084 O O . ARG A 1 409 ? 5.266 10.289 24.25 1 98.75 409 ARG A O 1
ATOM 3091 N N . VAL A 1 410 ? 4.574 9.312 22.328 1 98.94 410 VAL A N 1
ATOM 3092 C CA . VAL A 1 410 ? 4.836 10.469 21.484 1 98.94 410 VAL A CA 1
ATOM 3093 C C . VAL A 1 410 ? 3.52 11.117 21.078 1 98.94 410 VAL A C 1
ATOM 3095 O O . VAL A 1 410 ? 2.584 10.43 20.656 1 98.94 410 VAL A O 1
ATOM 3098 N N . VAL A 1 411 ? 3.422 12.438 21.203 1 98.88 411 VAL A N 1
ATOM 3099 C CA . VAL A 1 411 ? 2.234 13.195 20.828 1 98.88 411 VAL A CA 1
ATOM 3100 C C . VAL A 1 411 ? 2.607 14.266 19.812 1 98.88 411 VAL A C 1
ATOM 3102 O O . VAL A 1 411 ? 3.457 15.117 20.078 1 98.88 411 VAL A O 1
ATOM 3105 N N . LEU A 1 412 ? 2.031 14.188 18.672 1 98.94 412 LEU A N 1
ATOM 3106 C CA . LEU A 1 412 ? 2.146 15.25 17.688 1 98.94 412 LEU A CA 1
ATOM 3107 C C . LEU A 1 412 ? 0.964 16.203 17.766 1 98.94 412 LEU A C 1
ATOM 3109 O O . LEU A 1 412 ? -0.175 15.781 17.969 1 98.94 412 LEU A O 1
ATOM 3113 N N . ARG A 1 413 ? 1.228 17.5 17.672 1 98.75 413 ARG A N 1
ATOM 3114 C CA . ARG A 1 413 ? 0.215 18.547 17.672 1 98.75 413 ARG A CA 1
ATOM 3115 C C . ARG A 1 413 ? 0.452 19.531 16.531 1 98.75 413 ARG A C 1
ATOM 3117 O O . ARG A 1 413 ? 1.575 19.672 16.031 1 98.75 413 ARG A O 1
ATOM 3124 N N . ALA A 1 414 ? -0.612 20.125 16.078 1 98.81 414 ALA A N 1
ATOM 3125 C CA . ALA A 1 414 ? -0.509 21.141 15.047 1 98.81 414 ALA A CA 1
ATOM 3126 C C . ALA A 1 414 ? -1.643 22.156 15.164 1 98.81 414 ALA A C 1
ATOM 3128 O O . ALA A 1 414 ? -2.715 21.844 15.688 1 98.81 414 ALA A O 1
ATOM 3129 N N . HIS A 1 415 ? -1.391 23.391 14.75 1 98.62 415 HIS A N 1
ATOM 3130 C CA . HIS A 1 415 ? -2.426 24.406 14.633 1 98.62 415 HIS A CA 1
ATOM 3131 C C . HIS A 1 415 ? -2.09 25.422 13.531 1 98.62 415 HIS A C 1
ATOM 3133 O O . HIS A 1 415 ? -0.93 25.531 13.133 1 98.62 415 HIS A O 1
ATOM 3139 N N . ALA A 1 416 ? -3.066 25.984 13.023 1 98.25 416 ALA A N 1
ATOM 3140 C CA . ALA A 1 416 ? -2.957 27.094 12.078 1 98.25 416 ALA A CA 1
ATOM 3141 C C . ALA A 1 416 ? -3.281 28.422 12.75 1 98.25 416 ALA A C 1
ATOM 3143 O O . ALA A 1 416 ? -4.27 28.531 13.484 1 98.25 416 ALA A O 1
ATOM 3144 N N . GLN A 1 417 ? -2.426 29.375 12.492 1 95.69 417 GLN A N 1
ATOM 3145 C CA . GLN A 1 417 ? -2.639 30.703 13.07 1 95.69 417 GLN A CA 1
ATOM 3146 C C . GLN A 1 417 ? -2.172 31.797 12.125 1 95.69 417 GLN A C 1
ATOM 3148 O O . GLN A 1 417 ? -1.142 31.656 11.461 1 95.69 417 GLN A O 1
ATOM 3153 N N . ARG A 1 418 ? -2.924 32.75 12.039 1 95.69 418 ARG A N 1
ATOM 3154 C CA . ARG A 1 418 ? -2.656 33.938 11.227 1 95.69 418 ARG A CA 1
ATOM 3155 C C . ARG A 1 418 ? -3.377 35.156 11.797 1 95.69 418 ARG A C 1
ATOM 3157 O O . ARG A 1 418 ? -4.496 35.031 12.297 1 95.69 418 ARG A O 1
ATOM 3164 N N . GLU A 1 419 ? -2.723 36.312 11.688 1 94.81 419 GLU A N 1
ATOM 3165 C CA . GLU A 1 419 ? -3.389 37.531 12.109 1 94.81 419 GLU A CA 1
ATOM 3166 C C . GLU A 1 419 ? -4.699 37.75 11.359 1 94.81 419 GLU A C 1
ATOM 3168 O O . GLU A 1 419 ? -4.758 37.562 10.141 1 94.81 419 GLU A O 1
ATOM 3173 N N . GLY A 1 420 ? -5.75 38 12.086 1 95.19 420 GLY A N 1
ATOM 3174 C CA . GLY A 1 420 ? -7.043 38.25 11.477 1 95.19 420 GLY A CA 1
ATOM 3175 C C . GLY A 1 420 ? -7.898 37.031 11.312 1 95.19 420 GLY A C 1
ATOM 3176 O O . GLY A 1 420 ? -9.047 37.094 10.859 1 95.19 420 GLY A O 1
ATOM 3177 N N . ALA A 1 421 ? -7.418 35.875 11.633 1 96.75 421 ALA A N 1
ATOM 3178 C CA . ALA A 1 421 ? -8.18 34.625 11.562 1 96.75 421 ALA A CA 1
ATOM 3179 C C . ALA A 1 421 ? -8.219 33.938 12.922 1 96.75 421 ALA A C 1
ATOM 3181 O O . ALA A 1 421 ? -7.328 34.125 13.75 1 96.75 421 ALA A O 1
ATOM 3182 N N . ARG A 1 422 ? -9.289 33.25 13.164 1 97.75 422 ARG A N 1
ATOM 3183 C CA . ARG A 1 422 ? -9.375 32.406 14.352 1 97.75 422 ARG A CA 1
ATOM 3184 C C . ARG A 1 422 ? -8.445 31.203 14.25 1 97.75 422 ARG A C 1
ATOM 3186 O O . ARG A 1 422 ? -8.445 30.5 13.234 1 97.75 422 ARG A O 1
ATOM 3193 N N . ARG A 1 423 ? -7.621 31.016 15.305 1 97.94 423 ARG A N 1
ATOM 3194 C CA . ARG A 1 423 ? -6.734 29.859 15.328 1 97.94 423 ARG A CA 1
ATOM 3195 C C . ARG A 1 423 ? -7.531 28.547 15.289 1 97.94 423 ARG A C 1
ATOM 3197 O O . ARG A 1 423 ? -8.562 28.438 15.945 1 97.94 423 ARG A O 1
ATOM 3204 N N . ILE A 1 424 ? -7.066 27.562 14.508 1 98.75 424 ILE A N 1
ATOM 3205 C CA . ILE A 1 424 ? -7.688 26.234 14.508 1 98.75 424 ILE A CA 1
ATOM 3206 C C . ILE A 1 424 ? -6.621 25.156 14.734 1 98.75 424 ILE A C 1
ATOM 3208 O O . ILE A 1 424 ? -5.449 25.375 14.422 1 98.75 424 ILE A O 1
ATOM 3212 N N . GLY A 1 425 ? -7.039 24.062 15.336 1 98.75 425 GLY A N 1
ATOM 3213 C CA . GLY A 1 425 ? -6.113 22.984 15.641 1 98.75 425 GLY A CA 1
ATOM 3214 C C . GLY A 1 425 ? -6.52 21.656 15.023 1 98.75 425 GLY A C 1
ATOM 3215 O O . GLY A 1 425 ? -7.508 21.578 14.297 1 98.75 425 GLY A O 1
ATOM 3216 N N . PHE A 1 426 ? -5.711 20.625 15.234 1 98.69 426 PHE A N 1
ATOM 3217 C CA . PHE A 1 426 ? -5.852 19.359 14.547 1 98.69 426 PHE A CA 1
ATOM 3218 C C . PHE A 1 426 ? -6.125 18.234 15.547 1 98.69 426 PHE A C 1
ATOM 3220 O O . PHE A 1 426 ? -6.367 17.094 15.148 1 98.69 426 PHE A O 1
ATOM 3227 N N . GLY A 1 427 ? -6.133 18.516 16.812 1 97.5 427 GLY A N 1
ATOM 3228 C CA . GLY A 1 427 ? -6.168 17.469 17.812 1 97.5 427 GLY A CA 1
ATOM 3229 C C . GLY A 1 427 ? -4.859 16.703 17.922 1 97.5 427 GLY A C 1
ATOM 3230 O O . GLY A 1 427 ? -3.939 16.922 17.141 1 97.5 427 GLY A O 1
ATOM 3231 N N . ASP A 1 428 ? -4.828 15.812 18.938 1 98.06 428 ASP A N 1
ATOM 3232 C CA . ASP A 1 428 ? -3.6 15.078 19.234 1 98.06 428 ASP A CA 1
ATOM 3233 C C . ASP A 1 428 ? -3.455 13.859 18.328 1 98.06 428 ASP A C 1
ATOM 3235 O O . ASP A 1 428 ? -4.441 13.172 18.031 1 98.06 428 ASP A O 1
ATOM 3239 N N . CYS A 1 429 ? -2.336 13.586 17.859 1 98.88 429 CYS A N 1
ATOM 3240 C CA . CYS A 1 429 ? -1.884 12.312 17.297 1 98.88 429 CYS A CA 1
ATOM 3241 C C . CYS A 1 429 ? -0.89 11.633 18.234 1 98.88 429 CYS A C 1
ATOM 3243 O O . CYS A 1 429 ? 0.283 12.008 18.266 1 98.88 429 CYS A O 1
ATOM 3245 N N . ALA A 1 430 ? -1.353 10.633 18.906 1 98.81 430 ALA A N 1
ATOM 3246 C CA . ALA A 1 430 ? -0.555 10.078 19.984 1 98.81 430 ALA A CA 1
ATOM 3247 C C . ALA A 1 430 ? -0.436 8.555 19.859 1 98.81 430 ALA A C 1
ATOM 3249 O O . ALA A 1 430 ? -1.396 7.883 19.484 1 98.81 430 ALA A O 1
ATOM 3250 N N . GLY A 1 431 ? 0.727 8.039 20.078 1 98.75 431 GLY A N 1
ATOM 3251 C CA . GLY A 1 431 ? 0.984 6.609 20.141 1 98.75 431 GLY A CA 1
ATOM 3252 C C . GLY A 1 431 ? 2.002 6.234 21.203 1 98.75 431 GLY A C 1
ATOM 3253 O O . GLY A 1 431 ? 2.836 7.055 21.594 1 98.75 431 GLY A O 1
ATOM 3254 N N . THR A 1 432 ? 1.905 4.992 21.703 1 98.88 432 THR A N 1
ATOM 3255 C CA . THR A 1 432 ? 2.793 4.512 22.766 1 98.88 432 THR A CA 1
ATOM 3256 C C . THR A 1 432 ? 3.529 3.252 22.312 1 98.88 432 THR A C 1
ATOM 3258 O O . THR A 1 432 ? 2.918 2.322 21.781 1 98.88 432 THR A O 1
ATOM 3261 N N . LEU A 1 433 ? 4.805 3.273 22.531 1 98.81 433 LEU A N 1
ATOM 3262 C CA . LEU A 1 433 ? 5.641 2.115 22.234 1 98.81 433 LEU A CA 1
ATOM 3263 C C . LEU A 1 433 ? 5.668 1.15 23.422 1 98.81 433 LEU A C 1
ATOM 3265 O O . LEU A 1 433 ? 5.984 1.546 24.547 1 98.81 433 LEU A O 1
ATOM 3269 N N . LEU A 1 434 ? 5.309 -0.079 23.188 1 98.69 434 LEU A N 1
ATOM 3270 C CA . LEU A 1 434 ? 5.34 -1.133 24.188 1 98.69 434 LEU A CA 1
ATOM 3271 C C . LEU A 1 434 ? 6.523 -2.066 23.969 1 98.69 434 LEU A C 1
ATOM 3273 O O . LEU A 1 434 ? 7.133 -2.055 22.891 1 98.69 434 LEU A O 1
ATOM 3277 N N . PRO A 1 435 ? 6.941 -2.857 25.016 1 98.19 435 PRO A N 1
ATOM 3278 C CA . PRO A 1 435 ? 8.008 -3.844 24.812 1 98.19 435 PRO A CA 1
ATOM 3279 C C . PRO A 1 435 ? 7.672 -4.855 23.719 1 98.19 435 PRO A C 1
ATOM 3281 O O . PRO A 1 435 ? 6.496 -5.164 23.484 1 98.19 435 PRO A O 1
ATOM 3284 N N . ALA A 1 436 ? 8.711 -5.379 23.109 1 97.38 436 ALA A N 1
ATOM 3285 C CA . ALA A 1 436 ? 8.539 -6.41 22.094 1 97.38 436 ALA A CA 1
ATOM 3286 C C . ALA A 1 436 ? 7.848 -7.641 22.672 1 97.38 436 ALA A C 1
ATOM 3288 O O . ALA A 1 436 ? 8.047 -7.977 23.844 1 97.38 436 ALA A O 1
ATOM 3289 N N . GLN A 1 437 ? 7.078 -8.312 21.875 1 89.69 437 GLN A N 1
ATOM 3290 C CA . GLN A 1 437 ? 6.406 -9.547 22.266 1 89.69 437 GLN A CA 1
ATOM 3291 C C . GLN A 1 437 ? 7.117 -10.773 21.688 1 89.69 437 GLN A C 1
ATOM 3293 O O . GLN A 1 437 ? 7.672 -10.711 20.594 1 89.69 437 GLN A O 1
ATOM 3298 N N . MET B 1 1 ? 2.162 -30.625 3.67 1 74.25 1 MET B N 1
ATOM 3299 C CA . MET B 1 1 ? 1.005 -30.609 2.781 1 74.25 1 MET B CA 1
ATOM 3300 C C . MET B 1 1 ? 0.496 -32.031 2.51 1 74.25 1 MET B C 1
ATOM 3302 O O . MET B 1 1 ? 1.283 -32.969 2.436 1 74.25 1 MET B O 1
ATOM 3306 N N . THR B 1 2 ? -0.807 -32.188 2.662 1 83.81 2 THR B N 1
ATOM 3307 C CA . THR B 1 2 ? -1.415 -33.5 2.699 1 83.81 2 THR B CA 1
ATOM 3308 C C . THR B 1 2 ? -2.062 -33.844 1.359 1 83.81 2 THR B C 1
ATOM 3310 O O . THR B 1 2 ? -2.824 -33.062 0.814 1 83.81 2 THR B O 1
ATOM 3313 N N . LEU B 1 3 ? -1.576 -34.938 0.771 1 94 3 LEU B N 1
ATOM 3314 C CA . LEU B 1 3 ? -2.244 -35.469 -0.417 1 94 3 LEU B CA 1
ATOM 3315 C C . LEU B 1 3 ? -3.541 -36.188 -0.044 1 94 3 LEU B C 1
ATOM 3317 O O . LEU B 1 3 ? -3.611 -36.844 0.989 1 94 3 LEU B O 1
ATOM 3321 N N . ASP B 1 4 ? -4.555 -35.938 -0.856 1 96.62 4 ASP B N 1
ATOM 3322 C CA . ASP B 1 4 ? -5.836 -36.594 -0.641 1 96.62 4 ASP B CA 1
ATOM 3323 C C . ASP B 1 4 ? -6.469 -37.031 -1.968 1 96.62 4 ASP B C 1
ATOM 3325 O O . ASP B 1 4 ? -5.801 -37.031 -3.004 1 96.62 4 ASP B O 1
ATOM 3329 N N . ASP B 1 5 ? -7.715 -37.406 -1.953 1 97 5 ASP B N 1
ATOM 3330 C CA . ASP B 1 5 ? -8.391 -38 -3.113 1 97 5 ASP B CA 1
ATOM 3331 C C . ASP B 1 5 ? -8.484 -36.969 -4.25 1 97 5 ASP B C 1
ATOM 3333 O O . ASP B 1 5 ? -8.539 -37.344 -5.422 1 97 5 ASP B O 1
ATOM 3337 N N . THR B 1 6 ? -8.469 -35.719 -3.898 1 98.44 6 THR B N 1
ATOM 3338 C CA . THR B 1 6 ? -8.656 -34.688 -4.914 1 98.44 6 THR B CA 1
ATOM 3339 C C . THR B 1 6 ? -7.43 -34.594 -5.82 1 98.44 6 THR B C 1
ATOM 3341 O O . THR B 1 6 ? -7.48 -33.969 -6.875 1 98.44 6 THR B O 1
ATOM 3344 N N . HIS B 1 7 ? -6.363 -35.281 -5.445 1 98.31 7 HIS B N 1
ATOM 3345 C CA . HIS B 1 7 ? -5.121 -35.219 -6.203 1 98.31 7 HIS B CA 1
ATOM 3346 C C . HIS B 1 7 ? -4.93 -36.469 -7.059 1 98.31 7 HIS B C 1
ATOM 3348 O O . HIS B 1 7 ? -3.947 -36.562 -7.801 1 98.31 7 HIS B O 1
ATOM 3354 N N . ASP B 1 8 ? -5.82 -37.438 -6.949 1 98.25 8 ASP B N 1
ATOM 3355 C CA . ASP B 1 8 ? -5.699 -38.688 -7.699 1 98.25 8 ASP B CA 1
ATOM 3356 C C . ASP B 1 8 ? -5.605 -38.406 -9.203 1 98.25 8 ASP B C 1
ATOM 3358 O O . ASP B 1 8 ? -6.551 -37.906 -9.805 1 98.25 8 ASP B O 1
ATOM 3362 N N . PRO B 1 9 ? -4.449 -38.812 -9.812 1 97.25 9 PRO B N 1
ATOM 3363 C CA . PRO B 1 9 ? -4.285 -38.5 -11.242 1 97.25 9 PRO B CA 1
ATOM 3364 C C . PRO B 1 9 ? -5.297 -39.25 -12.109 1 97.25 9 PRO B C 1
ATOM 3366 O O . PRO B 1 9 ? -5.508 -38.875 -13.273 1 97.25 9 PRO B O 1
ATOM 3369 N N . ALA B 1 10 ? -5.965 -40.219 -11.562 1 97.31 10 ALA B N 1
ATOM 3370 C CA . ALA B 1 10 ? -6.926 -41 -12.32 1 97.31 10 ALA B CA 1
ATOM 3371 C C . ALA B 1 10 ? -8.336 -40.469 -12.18 1 97.31 10 ALA B C 1
ATOM 3373 O O . ALA B 1 10 ? -9.258 -40.875 -12.883 1 97.31 10 ALA B O 1
ATOM 3374 N N . LEU B 1 11 ? -8.484 -39.562 -11.25 1 98.31 11 LEU B N 1
ATOM 3375 C CA . LEU B 1 11 ? -9.805 -38.938 -11.055 1 98.31 11 LEU B CA 1
ATOM 3376 C C . LEU B 1 11 ? -10.266 -38.25 -12.32 1 98.31 11 LEU B C 1
ATOM 3378 O O . LEU B 1 11 ? -9.508 -37.469 -12.922 1 98.31 11 LEU B O 1
ATOM 3382 N N . ARG B 1 12 ? -11.531 -38.469 -12.766 1 98.06 12 ARG B N 1
ATOM 3383 C CA . ARG B 1 12 ? -12.086 -37.875 -13.977 1 98.06 12 ARG B CA 1
ATOM 3384 C C . ARG B 1 12 ? -13.312 -37 -13.656 1 98.06 12 ARG B C 1
ATOM 3386 O O . ARG B 1 12 ? -14.039 -37.281 -12.695 1 98.06 12 ARG B O 1
ATOM 3393 N N . SER B 1 13 ? -13.547 -36.062 -14.445 1 98.75 13 SER B N 1
ATOM 3394 C CA . SER B 1 13 ? -14.711 -35.188 -14.328 1 98.75 13 SER B CA 1
ATOM 3395 C C . SER B 1 13 ? -15.758 -35.5 -15.383 1 98.75 13 SER B C 1
ATOM 3397 O O . SER B 1 13 ? -15.43 -36.031 -16.453 1 98.75 13 SER B O 1
ATOM 3399 N N . TRP B 1 14 ? -17.031 -35.219 -15.094 1 98.69 14 TRP B N 1
ATOM 3400 C CA . TRP B 1 14 ? -18.078 -35.344 -16.109 1 98.69 14 TRP B CA 1
ATOM 3401 C C . TRP B 1 14 ? -18.031 -34.156 -17.078 1 98.69 14 TRP B C 1
ATOM 3403 O O . TRP B 1 14 ? -18.703 -34.188 -18.109 1 98.69 14 TRP B O 1
ATOM 3413 N N . VAL B 1 15 ? -17.219 -33.125 -16.766 1 98.75 15 VAL B N 1
ATOM 3414 C CA . VAL B 1 15 ? -16.938 -32.062 -17.734 1 98.75 15 VAL B CA 1
ATOM 3415 C C . VAL B 1 15 ? -15.867 -32.531 -18.719 1 98.75 15 VAL B C 1
ATOM 3417 O O . VAL B 1 15 ? -14.688 -32.625 -18.375 1 98.75 15 VAL B O 1
ATOM 3420 N N . ALA B 1 16 ? -16.172 -32.75 -19.891 1 98.12 16 ALA B N 1
ATOM 3421 C CA . ALA B 1 16 ? -15.359 -33.469 -20.875 1 98.12 16 ALA B CA 1
ATOM 3422 C C . ALA B 1 16 ? -14.031 -32.75 -21.109 1 98.12 16 ALA B C 1
ATOM 3424 O O . ALA B 1 16 ? -12.984 -33.375 -21.188 1 98.12 16 ALA B O 1
ATOM 3425 N N . SER B 1 17 ? -14.07 -31.438 -21.203 1 98.38 17 SER B N 1
ATOM 3426 C CA . SER B 1 17 ? -12.875 -30.672 -21.531 1 98.38 17 SER B CA 1
ATOM 3427 C C . SER B 1 17 ? -11.852 -30.734 -20.406 1 98.38 17 SER B C 1
ATOM 3429 O O . SER B 1 17 ? -10.68 -30.406 -20.609 1 98.38 17 SER B O 1
ATOM 3431 N N . ALA B 1 18 ? -12.258 -31.109 -19.234 1 98.5 18 ALA B N 1
ATOM 3432 C CA . ALA B 1 18 ? -11.344 -31.234 -18.094 1 98.5 18 ALA B CA 1
ATOM 3433 C C . ALA B 1 18 ? -10.422 -32.438 -18.266 1 98.5 18 ALA B C 1
ATOM 3435 O O . ALA B 1 18 ? -9.414 -32.562 -17.562 1 98.5 18 ALA B O 1
ATOM 3436 N N . GLN B 1 19 ? -10.742 -33.312 -19.219 1 97.25 19 GLN B N 1
ATOM 3437 C CA . GLN B 1 19 ? -9.969 -34.531 -19.438 1 97.25 19 GLN B CA 1
ATOM 3438 C C . GLN B 1 19 ? -8.867 -34.281 -20.469 1 97.25 19 GLN B C 1
ATOM 3440 O O . GLN B 1 19 ? -7.98 -35.125 -20.625 1 97.25 19 GLN B O 1
ATOM 3445 N N . ALA B 1 20 ? -8.984 -33.156 -21.125 1 97.06 20 ALA B N 1
ATOM 3446 C CA . ALA B 1 20 ? -7.957 -32.875 -22.125 1 97.06 20 ALA B CA 1
ATOM 3447 C C . ALA B 1 20 ? -6.562 -32.906 -21.516 1 97.06 20 ALA B C 1
ATOM 3449 O O . ALA B 1 20 ? -6.359 -32.375 -20.406 1 97.06 20 ALA B O 1
ATOM 3450 N N . GLU B 1 21 ? -5.625 -33.469 -22.188 1 93.06 21 GLU B N 1
ATOM 3451 C CA . GLU B 1 21 ? -4.273 -33.656 -21.672 1 93.06 21 GLU B CA 1
ATOM 3452 C C . GLU B 1 21 ? -3.58 -32.344 -21.422 1 93.06 21 GLU B C 1
ATOM 3454 O O . GLU B 1 21 ? -2.799 -32.188 -20.484 1 93.06 21 GLU B O 1
ATOM 3459 N N . ASP B 1 22 ? -3.879 -31.359 -22.188 1 92.69 22 ASP B N 1
ATOM 3460 C CA . ASP B 1 22 ? -3.129 -30.109 -22.125 1 92.69 22 ASP B CA 1
ATOM 3461 C C . ASP B 1 22 ? -3.93 -29.016 -21.422 1 92.69 22 ASP B C 1
ATOM 3463 O O . ASP B 1 22 ? -3.561 -27.844 -21.469 1 92.69 22 ASP B O 1
ATOM 3467 N N . THR B 1 23 ? -5.098 -29.438 -20.844 1 97.44 23 THR B N 1
ATOM 3468 C CA . THR B 1 23 ? -5.879 -28.422 -20.156 1 97.44 23 THR B CA 1
ATOM 3469 C C . THR B 1 23 ? -5.152 -27.938 -18.906 1 97.44 23 THR B C 1
ATOM 3471 O O . THR B 1 23 ? -4.496 -28.719 -18.219 1 97.44 23 THR B O 1
ATOM 3474 N N . ASP B 1 24 ? -5.246 -26.672 -18.641 1 98.25 24 ASP B N 1
ATOM 3475 C CA . ASP B 1 24 ? -4.711 -26.094 -17.406 1 98.25 24 ASP B CA 1
ATOM 3476 C C . ASP B 1 24 ? -5.59 -26.453 -16.219 1 98.25 24 ASP B C 1
ATOM 3478 O O . ASP B 1 24 ? -5.152 -26.344 -15.062 1 98.25 24 ASP B O 1
ATOM 3482 N N . PHE B 1 25 ? -6.84 -26.891 -16.469 1 98.81 25 PHE B N 1
ATOM 3483 C CA . PHE B 1 25 ? -7.816 -26.922 -15.391 1 98.81 25 PHE B CA 1
ATOM 3484 C C . PHE B 1 25 ? -8.492 -28.297 -15.328 1 98.81 25 PHE B C 1
ATOM 3486 O O . PHE B 1 25 ? -9.719 -28.375 -15.398 1 98.81 25 PHE B O 1
ATOM 3493 N N . PRO B 1 26 ? -7.703 -29.328 -15.172 1 98.88 26 PRO B N 1
ATOM 3494 C CA . PRO B 1 26 ? -8.312 -30.609 -14.805 1 98.88 26 PRO B CA 1
ATOM 3495 C C . PRO B 1 26 ? -8.961 -30.578 -13.422 1 98.88 26 PRO B C 1
ATOM 3497 O O . PRO B 1 26 ? -8.836 -29.594 -12.695 1 98.88 26 PRO B O 1
ATOM 3500 N N . ILE B 1 27 ? -9.688 -31.656 -13.086 1 98.88 27 ILE B N 1
ATOM 3501 C CA . ILE B 1 27 ? -10.461 -31.688 -11.859 1 98.88 27 ILE B CA 1
ATOM 3502 C C . ILE B 1 27 ? -9.523 -31.641 -10.648 1 98.88 27 ILE B C 1
ATOM 3504 O O . ILE B 1 27 ? -9.945 -31.281 -9.547 1 98.88 27 ILE B O 1
ATOM 3508 N N . GLN B 1 28 ? -8.211 -31.938 -10.805 1 98.81 28 GLN B N 1
ATOM 3509 C CA . GLN B 1 28 ? -7.23 -31.891 -9.727 1 98.81 28 GLN B CA 1
ATOM 3510 C C . GLN B 1 28 ? -6.855 -30.453 -9.375 1 98.81 28 GLN B C 1
ATOM 3512 O O . GLN B 1 28 ? -6.238 -30.203 -8.336 1 98.81 28 GLN B O 1
ATOM 3517 N N . ASN B 1 29 ? -7.164 -29.422 -10.203 1 98.88 29 ASN B N 1
ATOM 3518 C CA . ASN B 1 29 ? -6.773 -28.031 -10.016 1 98.88 29 ASN B CA 1
ATOM 3519 C C . ASN B 1 29 ? -7.859 -27.234 -9.289 1 98.88 29 ASN B C 1
ATOM 3521 O O . ASN B 1 29 ? -7.711 -26.906 -8.109 1 98.88 29 ASN B O 1
ATOM 3525 N N . LEU B 1 30 ? -8.93 -26.984 -9.844 1 98.88 30 LEU B N 1
ATOM 3526 C CA . LEU B 1 30 ? -10.117 -26.281 -9.367 1 98.88 30 LEU B CA 1
ATOM 3527 C C . LEU B 1 30 ? -9.758 -24.938 -8.758 1 98.88 30 LEU B C 1
ATOM 3529 O O . LEU B 1 30 ? -10.078 -24.672 -7.602 1 98.88 30 LEU B O 1
ATOM 3533 N N . PRO B 1 31 ? -9.102 -24.062 -9.547 1 98.94 31 PRO B N 1
ATOM 3534 C CA . PRO B 1 31 ? -8.758 -22.734 -9.039 1 98.94 31 PRO B CA 1
ATOM 3535 C C . PRO B 1 31 ? -9.977 -21.812 -8.93 1 98.94 31 PRO B C 1
ATOM 3537 O O . PRO B 1 31 ? -10.977 -22.016 -9.617 1 98.94 31 PRO B O 1
ATOM 3540 N N . TYR B 1 32 ? -9.867 -20.828 -8.078 1 98.94 32 TYR B N 1
ATOM 3541 C CA . TYR B 1 32 ? -10.953 -19.875 -7.859 1 98.94 32 TYR B CA 1
ATOM 3542 C C . TYR B 1 32 ? -10.711 -18.578 -8.633 1 98.94 32 TYR B C 1
ATOM 3544 O O . TYR B 1 32 ? -9.57 -18.109 -8.719 1 98.94 32 TYR B O 1
ATOM 3552 N N . GLY B 1 33 ? -11.672 -18.016 -9.211 1 98.81 33 GLY B N 1
ATOM 3553 C CA . GLY B 1 33 ? -11.68 -16.703 -9.805 1 98.81 33 GLY B CA 1
ATOM 3554 C C . GLY B 1 33 ? -12.961 -15.93 -9.539 1 98.81 33 GLY B C 1
ATOM 3555 O O . GLY B 1 33 ? -13.977 -16.516 -9.156 1 98.81 33 GLY B O 1
ATOM 3556 N N . ARG B 1 34 ? -12.992 -14.664 -9.57 1 98.81 34 ARG B N 1
ATOM 3557 C CA . ARG B 1 34 ? -14.164 -13.797 -9.445 1 98.81 34 ARG B CA 1
ATOM 3558 C C . ARG B 1 34 ? -14.672 -13.367 -10.82 1 98.81 34 ARG B C 1
ATOM 3560 O O . ARG B 1 34 ? -13.898 -12.867 -11.648 1 98.81 34 ARG B O 1
ATOM 3567 N N . LEU B 1 35 ? -15.961 -13.531 -11.086 1 98.5 35 LEU B N 1
ATOM 3568 C CA . LEU B 1 35 ? -16.438 -13.359 -12.445 1 98.5 35 LEU B CA 1
ATOM 3569 C C . LEU B 1 35 ? -17.922 -13.008 -12.461 1 98.5 35 LEU B C 1
ATOM 3571 O O . LEU B 1 35 ? -18.594 -13.086 -11.422 1 98.5 35 LEU B O 1
ATOM 3575 N N . ARG B 1 36 ? -18.391 -12.539 -13.523 1 98.38 36 ARG B N 1
ATOM 3576 C CA . ARG B 1 36 ? -19.812 -12.328 -13.789 1 98.38 36 ARG B CA 1
ATOM 3577 C C . ARG B 1 36 ? -20.141 -12.625 -15.25 1 98.38 36 ARG B C 1
ATOM 3579 O O . ARG B 1 36 ? -19.297 -12.484 -16.125 1 98.38 36 ARG B O 1
ATOM 3586 N N . PRO B 1 37 ? -21.375 -13.055 -15.555 1 97.69 37 PRO B N 1
ATOM 3587 C CA . PRO B 1 37 ? -21.734 -13.336 -16.938 1 97.69 37 PRO B CA 1
ATOM 3588 C C . PRO B 1 37 ? -21.672 -12.102 -17.844 1 97.69 37 PRO B C 1
ATOM 3590 O O . PRO B 1 37 ? -22.188 -11.039 -17.484 1 97.69 37 PRO B O 1
ATOM 3593 N N . ARG B 1 38 ? -21.031 -12.25 -18.969 1 97.44 38 ARG B N 1
ATOM 3594 C CA . ARG B 1 38 ? -20.922 -11.156 -19.922 1 97.44 38 ARG B CA 1
ATOM 3595 C C . ARG B 1 38 ? -22.297 -10.711 -20.391 1 97.44 38 ARG B C 1
ATOM 3597 O O . ARG B 1 38 ? -22.516 -9.539 -20.719 1 97.44 38 ARG B O 1
ATOM 3604 N N . ALA B 1 39 ? -23.188 -11.641 -20.406 1 96.56 39 ALA B N 1
ATOM 3605 C CA . ALA B 1 39 ? -24.531 -11.383 -20.922 1 96.56 39 ALA B CA 1
ATOM 3606 C C . ALA B 1 39 ? -25.312 -10.477 -19.969 1 96.56 39 ALA B C 1
ATOM 3608 O O . ALA B 1 39 ? -26.328 -9.891 -20.344 1 96.56 39 ALA B O 1
ATOM 3609 N N . ASP B 1 40 ? -24.922 -10.328 -18.703 1 95.81 40 ASP B N 1
ATOM 3610 C CA . ASP B 1 40 ? -25.547 -9.469 -17.719 1 95.81 40 ASP B CA 1
ATOM 3611 C C . ASP B 1 40 ? -24.516 -8.641 -16.969 1 95.81 40 ASP B C 1
ATOM 3613 O O . ASP B 1 40 ? -24.156 -8.961 -15.828 1 95.81 40 ASP B O 1
ATOM 3617 N N . PRO B 1 41 ? -24.172 -7.52 -17.547 1 92.94 41 PRO B N 1
ATOM 3618 C CA . PRO B 1 41 ? -23.109 -6.707 -16.953 1 92.94 41 PRO B CA 1
ATOM 3619 C C . PRO B 1 41 ? -23.5 -6.121 -15.594 1 92.94 41 PRO B C 1
ATOM 3621 O O . PRO B 1 41 ? -22.656 -5.609 -14.867 1 92.94 41 PRO B O 1
ATOM 3624 N N . GLN B 1 42 ? -24.734 -6.211 -15.234 1 95.31 42 GLN B N 1
ATOM 3625 C CA . GLN B 1 42 ? -25.203 -5.672 -13.961 1 95.31 42 GLN B CA 1
ATOM 3626 C C . GLN B 1 42 ? -25.266 -6.762 -12.898 1 95.31 42 GLN B C 1
ATOM 3628 O O . GLN B 1 42 ? -25.531 -6.48 -11.727 1 95.31 42 GLN B O 1
ATOM 3633 N N . ALA B 1 43 ? -25 -7.996 -13.352 1 96.25 43 ALA B N 1
ATOM 3634 C CA . ALA B 1 43 ? -25.016 -9.086 -12.375 1 96.25 43 ALA B CA 1
ATOM 3635 C C . ALA B 1 43 ? -23.938 -8.883 -11.312 1 96.25 43 ALA B C 1
ATOM 3637 O O . ALA B 1 43 ? -22.859 -8.383 -11.609 1 96.25 43 ALA B O 1
ATOM 3638 N N . PRO B 1 44 ? -24.25 -9.219 -10.109 1 96.88 44 PRO B N 1
ATOM 3639 C CA . PRO B 1 44 ? -23.203 -9.156 -9.094 1 96.88 44 PRO B CA 1
ATOM 3640 C C . PRO B 1 44 ? -22.047 -10.102 -9.391 1 96.88 44 PRO B C 1
ATOM 3642 O O . PRO B 1 44 ? -22.234 -11.133 -10.039 1 96.88 44 PRO B O 1
ATOM 3645 N N . TRP B 1 45 ? -20.906 -9.727 -8.984 1 98.19 45 TRP B N 1
ATOM 3646 C CA . TRP B 1 45 ? -19.75 -10.617 -9.047 1 98.19 45 TRP B CA 1
ATOM 3647 C C . TRP B 1 45 ? -19.969 -11.859 -8.195 1 98.19 45 TRP B C 1
ATOM 3649 O O . TRP B 1 45 ? -20.656 -11.805 -7.172 1 98.19 45 TRP B O 1
ATOM 3659 N N . ARG B 1 46 ? -19.5 -12.961 -8.633 1 98.5 46 ARG B N 1
ATOM 3660 C CA . ARG B 1 46 ? -19.484 -14.211 -7.883 1 98.5 46 ARG B CA 1
ATOM 3661 C C . ARG B 1 46 ? -18.156 -14.953 -8.094 1 98.5 46 ARG B C 1
ATOM 3663 O O . ARG B 1 46 ? -17.359 -14.57 -8.945 1 98.5 46 ARG B O 1
ATOM 3670 N N . ILE B 1 47 ? -17.938 -15.93 -7.258 1 98.88 47 ILE B N 1
ATOM 3671 C CA . ILE B 1 47 ? -16.75 -16.766 -7.43 1 98.88 47 ILE B CA 1
ATOM 3672 C C . ILE B 1 47 ? -17.078 -17.953 -8.336 1 98.88 47 ILE B C 1
ATOM 3674 O O . ILE B 1 47 ? -18.172 -18.516 -8.266 1 98.88 47 ILE B O 1
ATOM 3678 N N . GLY B 1 48 ? -16.203 -18.25 -9.188 1 98.88 48 GLY B N 1
ATOM 3679 C CA . GLY B 1 48 ? -16.25 -19.453 -9.992 1 98.88 48 GLY B CA 1
ATOM 3680 C C . GLY B 1 48 ? -15.031 -20.344 -9.836 1 98.88 48 GLY B C 1
ATOM 3681 O O . GLY B 1 48 ? -14.016 -19.906 -9.273 1 98.88 48 GLY B O 1
ATOM 3682 N N . VAL B 1 49 ? -15.188 -21.562 -10.289 1 98.88 49 VAL B N 1
ATOM 3683 C CA . VAL B 1 49 ? -14.109 -22.547 -10.328 1 98.88 49 VAL B CA 1
ATOM 3684 C C . VAL B 1 49 ? -13.867 -22.984 -11.773 1 98.88 49 VAL B C 1
ATOM 3686 O O . VAL B 1 49 ? -14.789 -23.453 -12.445 1 98.88 49 VAL B O 1
ATOM 3689 N N . ALA B 1 50 ? -12.609 -22.859 -12.195 1 98.94 50 ALA B N 1
ATOM 3690 C CA . ALA B 1 50 ? -12.297 -23.297 -13.555 1 98.94 50 ALA B CA 1
ATOM 3691 C C . ALA B 1 50 ? -12.242 -24.812 -13.641 1 98.94 50 ALA B C 1
ATOM 3693 O O . ALA B 1 50 ? -11.734 -25.469 -12.727 1 98.94 50 ALA B O 1
ATOM 3694 N N . ILE B 1 51 ? -12.797 -25.391 -14.703 1 98.88 51 ILE B N 1
ATOM 3695 C CA . ILE B 1 51 ? -12.797 -26.828 -14.977 1 98.88 51 ILE B CA 1
ATOM 3696 C C . ILE B 1 51 ? -12.805 -27.062 -16.484 1 98.88 51 ILE B C 1
ATOM 3698 O O . ILE B 1 51 ? -13.828 -26.891 -17.141 1 98.88 51 ILE B O 1
ATOM 3702 N N . GLY B 1 52 ? -11.641 -27.484 -17 1 98.69 52 GLY B N 1
ATOM 3703 C CA . GLY B 1 52 ? -11.5 -27.516 -18.438 1 98.69 52 GLY B CA 1
ATOM 3704 C C . GLY B 1 52 ? -11.625 -26.156 -19.094 1 98.69 52 GLY B C 1
ATOM 3705 O O . GLY B 1 52 ? -10.945 -25.203 -18.688 1 98.69 52 GLY B O 1
ATOM 3706 N N . ASP B 1 53 ? -12.391 -26.078 -20.156 1 98.56 53 ASP B N 1
ATOM 3707 C CA . ASP B 1 53 ? -12.672 -24.797 -20.797 1 98.56 53 ASP B CA 1
ATOM 3708 C C . ASP B 1 53 ? -13.969 -24.203 -20.266 1 98.56 53 ASP B C 1
ATOM 3710 O O . ASP B 1 53 ? -14.562 -23.328 -20.922 1 98.56 53 ASP B O 1
ATOM 3714 N N . GLN B 1 54 ? -14.438 -24.734 -19.078 1 98.75 54 GLN B N 1
ATOM 3715 C CA . GLN B 1 54 ? -15.688 -24.312 -18.453 1 98.75 54 GLN B CA 1
ATOM 3716 C C . GLN B 1 54 ? -15.414 -23.688 -17.078 1 98.75 54 GLN B C 1
ATOM 3718 O O . GLN B 1 54 ? -14.273 -23.656 -16.609 1 98.75 54 GLN B O 1
ATOM 3723 N N . VAL B 1 55 ? -16.5 -23.078 -16.516 1 98.88 55 VAL B N 1
ATOM 3724 C CA . VAL B 1 55 ? -16.516 -22.547 -15.148 1 98.88 55 VAL B CA 1
ATOM 3725 C C . VAL B 1 55 ? -17.719 -23.078 -14.391 1 98.88 55 VAL B C 1
ATOM 3727 O O . VAL B 1 55 ? -18.844 -23.078 -14.914 1 98.88 55 VAL B O 1
ATOM 3730 N N . LEU B 1 56 ? -17.469 -23.672 -13.242 1 98.88 56 LEU B N 1
ATOM 3731 C CA . LEU B 1 56 ? -18.578 -23.859 -12.305 1 98.88 56 LEU B CA 1
ATOM 3732 C C . LEU B 1 56 ? -18.906 -22.562 -11.578 1 98.88 56 LEU B C 1
ATOM 3734 O O . LEU B 1 56 ? -18.125 -22.078 -10.758 1 98.88 56 LEU B O 1
ATOM 3738 N N . ASP B 1 57 ? -20.031 -21.984 -11.898 1 98.75 57 ASP B N 1
ATOM 3739 C CA . ASP B 1 57 ? -20.531 -20.781 -11.219 1 98.75 57 ASP B CA 1
ATOM 3740 C C . ASP B 1 57 ? -21 -21.109 -9.805 1 98.75 57 ASP B C 1
ATOM 3742 O O . ASP B 1 57 ? -22.047 -21.75 -9.625 1 98.75 57 ASP B O 1
ATOM 3746 N N . LEU B 1 58 ? -20.344 -20.578 -8.82 1 98.81 58 LEU B N 1
ATOM 3747 C CA . LEU B 1 58 ? -20.609 -21.047 -7.469 1 98.81 58 LEU B CA 1
ATOM 3748 C C . LEU B 1 58 ? -21.891 -20.438 -6.922 1 98.81 58 LEU B C 1
ATOM 3750 O O . LEU B 1 58 ? -22.453 -20.938 -5.941 1 98.81 58 LEU B O 1
ATOM 3754 N N . ARG B 1 59 ? -22.312 -19.266 -7.465 1 98.5 59 ARG B N 1
ATOM 3755 C CA . ARG B 1 59 ? -23.641 -18.781 -7.098 1 98.5 59 ARG B CA 1
ATOM 3756 C C . ARG B 1 59 ? -24.734 -19.75 -7.535 1 98.5 59 ARG B C 1
ATOM 3758 O O . ARG B 1 59 ? -25.594 -20.125 -6.742 1 98.5 59 ARG B O 1
ATOM 3765 N N . GLU B 1 60 ? -24.672 -20.219 -8.805 1 98.19 60 GLU B N 1
ATOM 3766 C CA . GLU B 1 60 ? -25.609 -21.203 -9.328 1 98.19 60 GLU B CA 1
ATOM 3767 C C . GLU B 1 60 ? -25.453 -22.547 -8.641 1 98.19 60 GLU B C 1
ATOM 3769 O O . GLU B 1 60 ? -26.438 -23.234 -8.352 1 98.19 60 GLU B O 1
ATOM 3774 N N . ALA B 1 61 ? -24.234 -22.953 -8.422 1 98.75 61 ALA B N 1
ATOM 3775 C CA . ALA B 1 61 ? -23.969 -24.234 -7.777 1 98.75 61 ALA B CA 1
ATOM 3776 C C . ALA B 1 61 ? -24.562 -24.266 -6.371 1 98.75 61 ALA B C 1
ATOM 3778 O O . ALA B 1 61 ? -25.094 -25.297 -5.945 1 98.75 61 ALA B O 1
ATOM 3779 N N . ALA B 1 62 ? -24.344 -23.172 -5.672 1 98.62 62 ALA B N 1
ATOM 3780 C CA . ALA B 1 62 ? -24.891 -23.109 -4.32 1 98.62 62 ALA B CA 1
ATOM 3781 C C . ALA B 1 62 ? -26.406 -23.266 -4.34 1 98.62 62 ALA B C 1
ATOM 3783 O O . ALA B 1 62 ? -26.984 -23.906 -3.457 1 98.62 62 ALA B O 1
ATOM 3784 N N . ALA B 1 63 ? -27.031 -22.703 -5.305 1 98 63 ALA B N 1
ATOM 3785 C CA . ALA B 1 63 ? -28.484 -22.703 -5.402 1 98 63 ALA B CA 1
ATOM 3786 C C . ALA B 1 63 ? -29 -24.062 -5.863 1 98 63 ALA B C 1
ATOM 3788 O O . ALA B 1 63 ? -30.078 -24.5 -5.449 1 98 63 ALA B O 1
ATOM 3789 N N . ARG B 1 64 ? -28.266 -24.781 -6.688 1 97.69 64 ARG B N 1
ATOM 3790 C CA . ARG B 1 64 ? -28.781 -25.953 -7.395 1 97.69 64 ARG B CA 1
ATOM 3791 C C . ARG B 1 64 ? -28.297 -27.234 -6.742 1 97.69 64 ARG B C 1
ATOM 3793 O O . ARG B 1 64 ? -28.969 -28.266 -6.82 1 97.69 64 ARG B O 1
ATOM 3800 N N . GLY B 1 65 ? -27.109 -27.141 -6.148 1 97.12 65 GLY B N 1
ATOM 3801 C CA . GLY B 1 65 ? -26.484 -28.359 -5.648 1 97.12 65 GLY B CA 1
ATOM 3802 C C . GLY B 1 65 ? -27.125 -28.875 -4.371 1 97.12 65 GLY B C 1
ATOM 3803 O O . GLY B 1 65 ? -27.797 -28.125 -3.66 1 97.12 65 GLY B O 1
ATOM 3804 N N . ARG B 1 66 ? -26.922 -30.172 -4.105 1 96.38 66 ARG B N 1
ATOM 3805 C CA . ARG B 1 66 ? -27.328 -30.812 -2.854 1 96.38 66 ARG B CA 1
ATOM 3806 C C . ARG B 1 66 ? -26.141 -30.906 -1.891 1 96.38 66 ARG B C 1
ATOM 3808 O O . ARG B 1 66 ? -25.547 -31.969 -1.737 1 96.38 66 ARG B O 1
ATOM 3815 N N . TRP B 1 67 ? -25.938 -29.812 -1.258 1 98.38 67 TRP B N 1
ATOM 3816 C CA . TRP B 1 67 ? -24.797 -29.703 -0.359 1 98.38 67 TRP B CA 1
ATOM 3817 C C . TRP B 1 67 ? -25.203 -29.969 1.085 1 98.38 67 TRP B C 1
ATOM 3819 O O . TRP B 1 67 ? -26.328 -29.641 1.486 1 98.38 67 TRP B O 1
ATOM 3829 N N . ASP B 1 68 ? -24.406 -30.609 1.904 1 97.94 68 ASP B N 1
ATOM 3830 C CA . ASP B 1 68 ? -24.641 -30.625 3.346 1 97.94 68 ASP B CA 1
ATOM 3831 C C . ASP B 1 68 ? -24.531 -29.219 3.938 1 97.94 68 ASP B C 1
ATOM 3833 O O . ASP B 1 68 ? -24.078 -28.297 3.27 1 97.94 68 ASP B O 1
ATOM 3837 N N . ALA B 1 69 ? -24.906 -29.031 5.117 1 98.12 69 ALA B N 1
ATOM 3838 C CA . ALA B 1 69 ? -25.031 -27.719 5.75 1 98.12 69 ALA B CA 1
ATOM 3839 C C . ALA B 1 69 ? -23.656 -27.031 5.836 1 98.12 69 ALA B C 1
ATOM 3841 O O . ALA B 1 69 ? -23.562 -25.828 5.617 1 98.12 69 ALA B O 1
ATOM 3842 N N . ALA B 1 70 ? -22.672 -27.781 6.141 1 98.19 70 ALA B N 1
ATOM 3843 C CA . ALA B 1 70 ? -21.328 -27.219 6.289 1 98.19 70 ALA B CA 1
ATOM 3844 C C . ALA B 1 70 ? -20.797 -26.703 4.957 1 98.19 70 ALA B C 1
ATOM 3846 O O . ALA B 1 70 ? -20.25 -25.594 4.891 1 98.19 70 ALA B O 1
ATOM 3847 N N . THR B 1 71 ? -20.938 -27.453 3.951 1 98.62 71 THR B N 1
ATOM 3848 C CA . THR B 1 71 ? -20.5 -27.047 2.621 1 98.62 71 THR B CA 1
ATOM 3849 C C . THR B 1 71 ? -21.297 -25.828 2.137 1 98.62 71 THR B C 1
ATOM 3851 O O . THR B 1 71 ? -20.734 -24.891 1.563 1 98.62 71 THR B O 1
ATOM 3854 N N . ALA B 1 72 ? -22.609 -25.859 2.408 1 98.56 72 ALA B N 1
ATOM 3855 C CA . ALA B 1 72 ? -23.453 -24.75 2.027 1 98.56 72 ALA B CA 1
ATOM 3856 C C . ALA B 1 72 ? -23 -23.453 2.701 1 98.56 72 ALA B C 1
ATOM 3858 O O . ALA B 1 72 ? -23 -22.391 2.08 1 98.56 72 ALA B O 1
ATOM 3859 N N . ALA B 1 73 ? -22.641 -23.578 3.924 1 98.31 73 ALA B N 1
ATOM 3860 C CA . ALA B 1 73 ? -22.156 -22.422 4.676 1 98.31 73 ALA B CA 1
ATOM 3861 C C . ALA B 1 73 ? -20.859 -21.891 4.09 1 98.31 73 ALA B C 1
ATOM 3863 O O . ALA B 1 73 ? -20.625 -20.672 4.094 1 98.31 73 ALA B O 1
ATOM 3864 N N . ARG B 1 74 ? -19.984 -22.734 3.578 1 98.31 74 ARG B N 1
ATOM 3865 C CA . ARG B 1 74 ? -18.719 -22.344 2.959 1 98.31 74 ARG B CA 1
ATOM 3866 C C . ARG B 1 74 ? -18.953 -21.703 1.593 1 98.31 74 ARG B C 1
ATOM 3868 O O . ARG B 1 74 ? -18.219 -20.812 1.182 1 98.31 74 ARG B O 1
ATOM 3875 N N . LEU B 1 75 ? -20.016 -22.109 0.902 1 98.62 75 LEU B N 1
ATOM 3876 C CA . LEU B 1 75 ? -20.312 -21.656 -0.454 1 98.62 75 LEU B CA 1
ATOM 3877 C C . LEU B 1 75 ? -21 -20.297 -0.435 1 98.62 75 LEU B C 1
ATOM 3879 O O . LEU B 1 75 ? -20.906 -19.531 -1.393 1 98.62 75 LEU B O 1
ATOM 3883 N N . ALA B 1 76 ? -21.672 -19.984 0.629 1 98.56 76 ALA B N 1
ATOM 3884 C CA . ALA B 1 76 ? -22.547 -18.828 0.688 1 98.56 76 ALA B CA 1
ATOM 3885 C C . ALA B 1 76 ? -21.797 -17.547 0.381 1 98.56 76 ALA B C 1
ATOM 3887 O O . ALA B 1 76 ? -22.172 -16.781 -0.508 1 98.56 76 ALA B O 1
ATOM 3888 N N . PRO B 1 77 ? -20.641 -17.281 1.095 1 98.62 77 PRO B N 1
ATOM 3889 C CA . PRO B 1 77 ? -19.922 -16.047 0.77 1 98.62 77 PRO B CA 1
ATOM 3890 C C . PRO B 1 77 ? -19.359 -16.047 -0.65 1 98.62 77 PRO B C 1
ATOM 3892 O O . PRO B 1 77 ? -19.234 -14.984 -1.266 1 98.62 77 PRO B O 1
ATOM 3895 N N . LEU B 1 78 ? -19.031 -17.203 -1.183 1 98.81 78 LEU B N 1
ATOM 3896 C CA . LEU B 1 78 ? -18.484 -17.312 -2.535 1 98.81 78 LEU B CA 1
ATOM 3897 C C . LEU B 1 78 ? -19.562 -16.984 -3.572 1 98.81 78 LEU B C 1
ATOM 3899 O O . LEU B 1 78 ? -19.266 -16.359 -4.598 1 98.81 78 LEU B O 1
ATOM 3903 N N . ALA B 1 79 ? -20.781 -17.406 -3.273 1 98.5 79 ALA B N 1
ATOM 3904 C CA . ALA B 1 79 ? -21.922 -17.062 -4.125 1 98.5 79 ALA B CA 1
ATOM 3905 C C . ALA B 1 79 ? -22.078 -15.547 -4.234 1 98.5 79 ALA B C 1
ATOM 3907 O O . ALA B 1 79 ? -22.516 -15.031 -5.266 1 98.5 79 ALA B O 1
ATOM 3908 N N . ASP B 1 80 ? -21.625 -14.883 -3.176 1 98 80 ASP B N 1
ATOM 3909 C CA . ASP B 1 80 ? -21.734 -13.422 -3.121 1 98 80 ASP B CA 1
ATOM 3910 C C . ASP B 1 80 ? -20.469 -12.75 -3.615 1 98 80 ASP B C 1
ATOM 3912 O O . ASP B 1 80 ? -20.297 -11.531 -3.471 1 98 80 ASP B O 1
ATOM 3916 N N . GLY B 1 81 ? -19.547 -13.477 -4.141 1 98.56 81 GLY B N 1
ATOM 3917 C CA . GLY B 1 81 ? -18.328 -12.938 -4.742 1 98.56 81 GLY B CA 1
ATOM 3918 C C . GLY B 1 81 ? -17.234 -12.664 -3.732 1 98.56 81 GLY B C 1
ATOM 3919 O O . GLY B 1 81 ? -16.266 -11.961 -4.035 1 98.56 81 GLY B O 1
ATOM 3920 N N . ASP B 1 82 ? -17.391 -13.164 -2.51 1 98.69 82 ASP B N 1
ATOM 3921 C CA . ASP B 1 82 ? -16.453 -12.875 -1.428 1 98.69 82 ASP B CA 1
ATOM 3922 C C . ASP B 1 82 ? -15.477 -14.023 -1.219 1 98.69 82 ASP B C 1
ATOM 3924 O O . ASP B 1 82 ? -15.633 -14.82 -0.289 1 98.69 82 ASP B O 1
ATOM 3928 N N . LEU B 1 83 ? -14.398 -14.039 -2.008 1 98.88 83 LEU B N 1
ATOM 3929 C CA . LEU B 1 83 ? -13.391 -15.078 -1.852 1 98.88 83 LEU B CA 1
ATOM 3930 C C . LEU B 1 83 ? -12.602 -14.883 -0.56 1 98.88 83 LEU B C 1
ATOM 3932 O O . LEU B 1 83 ? -12.07 -15.852 0 1 98.88 83 LEU B O 1
ATOM 3936 N N . ASN B 1 84 ? -12.477 -13.648 -0.06 1 98.88 84 ASN B N 1
ATOM 3937 C CA . ASN B 1 84 ? -11.75 -13.359 1.173 1 98.88 84 ASN B CA 1
ATOM 3938 C C . ASN B 1 84 ? -12.328 -14.125 2.357 1 98.88 84 ASN B C 1
ATOM 3940 O O . ASN B 1 84 ? -11.602 -14.508 3.273 1 98.88 84 ASN B O 1
ATOM 3944 N N . ALA B 1 85 ? -13.594 -14.336 2.293 1 98.81 85 ALA B N 1
ATOM 3945 C CA . ALA B 1 85 ? -14.227 -15.086 3.371 1 98.81 85 ALA B CA 1
ATOM 3946 C C . ALA B 1 85 ? -13.664 -16.5 3.459 1 98.81 85 ALA B C 1
ATOM 3948 O O . ALA B 1 85 ? -13.461 -17.031 4.555 1 98.81 85 ALA B O 1
ATOM 3949 N N . LEU B 1 86 ? -13.453 -17.156 2.324 1 98.69 86 LEU B N 1
ATOM 3950 C CA . LEU B 1 86 ? -12.82 -18.469 2.314 1 98.69 86 LEU B CA 1
ATOM 3951 C C . LEU B 1 86 ? -11.352 -18.375 2.713 1 98.69 86 LEU B C 1
ATOM 3953 O O . LEU B 1 86 ? -10.852 -19.219 3.445 1 98.69 86 LEU B O 1
ATOM 3957 N N . MET B 1 87 ? -10.664 -17.344 2.201 1 98.81 87 MET B N 1
ATOM 3958 C CA . MET B 1 87 ? -9.25 -17.141 2.508 1 98.81 87 MET B CA 1
ATOM 3959 C C . MET B 1 87 ? -9.039 -17 4.012 1 98.81 87 MET B C 1
ATOM 3961 O O . MET B 1 87 ? -8 -17.406 4.535 1 98.81 87 MET B O 1
ATOM 3965 N N . ALA B 1 88 ? -10 -16.469 4.664 1 98.69 88 ALA B N 1
ATOM 3966 C CA . ALA B 1 88 ? -9.898 -16.219 6.098 1 98.69 88 ALA B CA 1
ATOM 3967 C C . ALA B 1 88 ? -10.039 -17.5 6.902 1 98.69 88 ALA B C 1
ATOM 3969 O O . ALA B 1 88 ? -9.742 -17.531 8.102 1 98.69 88 ALA B O 1
ATOM 3970 N N . ARG B 1 89 ? -10.477 -18.562 6.289 1 98.06 89 ARG B N 1
ATOM 3971 C CA . ARG B 1 89 ? -10.727 -19.812 6.988 1 98.06 89 ARG B CA 1
ATOM 3972 C C . ARG B 1 89 ? -9.453 -20.641 7.117 1 98.06 89 ARG B C 1
ATOM 3974 O O . ARG B 1 89 ? -8.539 -20.516 6.297 1 98.06 89 ARG B O 1
ATOM 3981 N N . PRO B 1 90 ? -9.375 -21.516 8.148 1 96.75 90 PRO B N 1
ATOM 3982 C CA . PRO B 1 90 ? -8.242 -22.438 8.258 1 96.75 90 PRO B CA 1
ATOM 3983 C C . PRO B 1 90 ? -8.164 -23.406 7.078 1 96.75 90 PRO B C 1
ATOM 3985 O O . PRO B 1 90 ? -9.156 -23.641 6.391 1 96.75 90 PRO B O 1
ATOM 3988 N N . SER B 1 91 ? -7.016 -24.016 6.895 1 95.88 91 SER B N 1
ATOM 3989 C CA . SER B 1 91 ? -6.758 -24.891 5.762 1 95.88 91 SER B CA 1
ATOM 3990 C C . SER B 1 91 ? -7.676 -26.109 5.781 1 95.88 91 SER B C 1
ATOM 3992 O O . SER B 1 91 ? -8.07 -26.609 4.73 1 95.88 91 SER B O 1
ATOM 3994 N N . ALA B 1 92 ? -8.062 -26.547 6.945 1 96.62 92 ALA B N 1
ATOM 3995 C CA . ALA B 1 92 ? -8.953 -27.703 7.047 1 96.62 92 ALA B CA 1
ATOM 3996 C C . ALA B 1 92 ? -10.297 -27.422 6.379 1 96.62 92 ALA B C 1
ATOM 3998 O O . ALA B 1 92 ? -10.867 -28.312 5.734 1 96.62 92 ALA B O 1
ATOM 3999 N N . GLU B 1 93 ? -10.781 -26.219 6.551 1 97.56 93 GLU B N 1
ATOM 4000 C CA . GLU B 1 93 ? -12.055 -25.828 5.945 1 97.56 93 GLU B CA 1
ATOM 4001 C C . GLU B 1 93 ? -11.922 -25.672 4.434 1 97.56 93 GLU B C 1
ATOM 4003 O O . GLU B 1 93 ? -12.836 -26.031 3.686 1 97.56 93 GLU B O 1
ATOM 4008 N N . ARG B 1 94 ? -10.82 -25.188 3.996 1 97.44 94 ARG B N 1
ATOM 4009 C CA . ARG B 1 94 ? -10.562 -25.062 2.564 1 97.44 94 ARG B CA 1
ATOM 4010 C C . ARG B 1 94 ? -10.453 -26.422 1.899 1 97.44 94 ARG B C 1
ATOM 4012 O O . ARG B 1 94 ? -11 -26.641 0.814 1 97.44 94 ARG B O 1
ATOM 4019 N N . ARG B 1 95 ? -9.812 -27.344 2.566 1 97.56 95 ARG B N 1
ATOM 4020 C CA . ARG B 1 95 ? -9.688 -28.703 2.064 1 97.56 95 ARG B CA 1
ATOM 4021 C C . ARG B 1 95 ? -11.055 -29.375 1.972 1 97.56 95 ARG B C 1
ATOM 4023 O O . ARG B 1 95 ? -11.328 -30.094 1.011 1 97.56 95 ARG B O 1
ATOM 4030 N N . ALA B 1 96 ? -11.852 -29.094 2.959 1 98.19 96 ALA B N 1
ATOM 4031 C CA . ALA B 1 96 ? -13.18 -29.688 2.967 1 98.19 96 ALA B CA 1
ATOM 4032 C C . ALA B 1 96 ? -14.016 -29.188 1.788 1 98.19 96 ALA B C 1
ATOM 4034 O O . ALA B 1 96 ? -14.719 -29.969 1.144 1 98.19 96 ALA B O 1
ATOM 4035 N N . LEU B 1 97 ? -13.938 -27.922 1.559 1 98.62 97 LEU B N 1
ATOM 4036 C CA . LEU B 1 97 ? -14.68 -27.375 0.425 1 98.62 97 LEU B CA 1
ATOM 4037 C C . LEU B 1 97 ? -14.148 -27.938 -0.89 1 98.62 97 LEU B C 1
ATOM 4039 O O . LEU B 1 97 ? -14.922 -28.281 -1.782 1 98.62 97 LEU B O 1
ATOM 4043 N N . ARG B 1 98 ? -12.836 -28.016 -1.035 1 98.5 98 ARG B N 1
ATOM 4044 C CA . ARG B 1 98 ? -12.227 -28.578 -2.232 1 98.5 98 ARG B CA 1
ATOM 4045 C C . ARG B 1 98 ? -12.68 -30.016 -2.455 1 98.5 98 ARG B C 1
ATOM 4047 O O . ARG B 1 98 ? -13 -30.406 -3.582 1 98.5 98 ARG B O 1
ATOM 4054 N N . ALA B 1 99 ? -12.727 -30.734 -1.414 1 98.44 99 ALA B N 1
ATOM 4055 C CA . ALA B 1 99 ? -13.18 -32.125 -1.502 1 98.44 99 ALA B CA 1
ATOM 4056 C C . ALA B 1 99 ? -14.625 -32.188 -1.983 1 98.44 99 ALA B C 1
ATOM 4058 O O . ALA B 1 99 ? -14.961 -33.031 -2.82 1 98.44 99 ALA B O 1
ATOM 4059 N N . ALA B 1 100 ? -15.438 -31.328 -1.414 1 98.75 100 ALA B N 1
ATOM 4060 C CA . ALA B 1 100 ? -16.844 -31.328 -1.786 1 98.75 100 ALA B CA 1
ATOM 4061 C C . ALA B 1 100 ? -17.031 -30.969 -3.26 1 98.75 100 ALA B C 1
ATOM 4063 O O . ALA B 1 100 ? -17.812 -31.609 -3.971 1 98.75 100 ALA B O 1
ATOM 4064 N N . LEU B 1 101 ? -16.312 -29.984 -3.711 1 98.81 101 LEU B N 1
ATOM 4065 C CA . LEU B 1 101 ? -16.406 -29.547 -5.102 1 98.81 101 LEU B CA 1
ATOM 4066 C C . LEU B 1 101 ? -15.867 -30.625 -6.039 1 98.81 101 LEU B C 1
ATOM 4068 O O . LEU B 1 101 ? -16.453 -30.891 -7.094 1 98.81 101 LEU B O 1
ATOM 4072 N N . SER B 1 102 ? -14.742 -31.219 -5.637 1 98.81 102 SER B N 1
ATOM 4073 C CA . SER B 1 102 ? -14.156 -32.312 -6.422 1 98.81 102 SER B CA 1
ATOM 4074 C C . SER B 1 102 ? -15.125 -33.469 -6.57 1 98.81 102 SER B C 1
ATOM 4076 O O . SER B 1 102 ? -15.32 -33.969 -7.676 1 98.81 102 SER B O 1
ATOM 4078 N N . ALA B 1 103 ? -15.734 -33.812 -5.512 1 98.69 103 ALA B N 1
ATOM 4079 C CA . ALA B 1 103 ? -16.703 -34.906 -5.543 1 98.69 103 ALA B CA 1
ATOM 4080 C C . ALA B 1 103 ? -17.891 -34.562 -6.438 1 98.69 103 ALA B C 1
ATOM 4082 O O . ALA B 1 103 ? -18.375 -35.406 -7.188 1 98.69 103 ALA B O 1
ATOM 4083 N N . ALA B 1 104 ? -18.312 -33.375 -6.359 1 98.81 104 ALA B N 1
ATOM 4084 C CA . ALA B 1 104 ? -19.484 -32.938 -7.125 1 98.81 104 ALA B CA 1
ATOM 4085 C C . ALA B 1 104 ? -19.172 -32.906 -8.625 1 98.81 104 ALA B C 1
ATOM 4087 O O . ALA B 1 104 ? -20.062 -33.125 -9.445 1 98.81 104 ALA B O 1
ATOM 4088 N N . LEU B 1 105 ? -17.938 -32.688 -8.977 1 98.81 105 LEU B N 1
ATOM 4089 C CA . LEU B 1 105 ? -17.547 -32.531 -10.375 1 98.81 105 LEU B CA 1
ATOM 4090 C C . LEU B 1 105 ? -16.984 -33.812 -10.938 1 98.81 105 LEU B C 1
ATOM 4092 O O . LEU B 1 105 ? -16.656 -33.906 -12.125 1 98.81 105 LEU B O 1
ATOM 4096 N N . ALA B 1 106 ? -16.875 -34.844 -10.141 1 98.81 106 ALA B N 1
ATOM 4097 C CA . ALA B 1 106 ? -16.312 -36.125 -10.555 1 98.81 106 ALA B CA 1
ATOM 4098 C C . ALA B 1 106 ? -17.281 -36.906 -11.438 1 98.81 106 ALA B C 1
ATOM 4100 O O . ALA B 1 106 ? -18.5 -36.812 -11.266 1 98.81 106 ALA B O 1
ATOM 4101 N N . GLU B 1 107 ? -16.703 -37.656 -12.391 1 98.25 107 GLU B N 1
ATOM 4102 C CA . GLU B 1 107 ? -17.516 -38.594 -13.156 1 98.25 107 GLU B CA 1
ATOM 4103 C C . GLU B 1 107 ? -18.312 -39.5 -12.242 1 98.25 107 GLU B C 1
ATOM 4105 O O . GLU B 1 107 ? -17.766 -40.062 -11.273 1 98.25 107 GLU B O 1
ATOM 4110 N N . GLY B 1 108 ? -19.594 -39.625 -12.516 1 97.81 108 GLY B N 1
ATOM 4111 C CA . GLY B 1 108 ? -20.422 -40.531 -11.711 1 97.81 108 GLY B CA 1
ATOM 4112 C C . GLY B 1 108 ? -21.062 -39.844 -10.531 1 97.81 108 GLY B C 1
ATOM 4113 O O . GLY B 1 108 ? -21.844 -40.438 -9.797 1 97.81 108 GLY B O 1
ATOM 4114 N N . SER B 1 109 ? -20.781 -38.594 -10.359 1 98.38 109 SER B N 1
ATOM 4115 C CA . SER B 1 109 ? -21.344 -37.844 -9.242 1 98.38 109 SER B CA 1
ATOM 4116 C C . SER B 1 109 ? -22.875 -37.812 -9.312 1 98.38 109 SER B C 1
ATOM 4118 O O . SER B 1 109 ? -23.438 -37.594 -10.383 1 98.38 109 SER B O 1
ATOM 4120 N N . ALA B 1 110 ? -23.484 -37.906 -8.211 1 97.62 110 ALA B N 1
ATOM 4121 C CA . ALA B 1 110 ? -24.938 -37.844 -8.125 1 97.62 110 ALA B CA 1
ATOM 4122 C C . ALA B 1 110 ? -25.406 -36.406 -8.344 1 97.62 110 ALA B C 1
ATOM 4124 O O . ALA B 1 110 ? -26.594 -36.156 -8.578 1 97.62 110 ALA B O 1
ATOM 4125 N N . GLN B 1 111 ? -24.453 -35.469 -8.32 1 97.81 111 GLN B N 1
ATOM 4126 C CA . GLN B 1 111 ? -24.828 -34.062 -8.406 1 97.81 111 GLN B CA 1
ATOM 4127 C C . GLN B 1 111 ? -24.766 -33.562 -9.852 1 97.81 111 GLN B C 1
ATOM 4129 O O . GLN B 1 111 ? -25.125 -32.438 -10.141 1 97.81 111 GLN B O 1
ATOM 4134 N N . GLN B 1 112 ? -24.312 -34.406 -10.711 1 98.5 112 GLN B N 1
ATOM 4135 C CA . GLN B 1 112 ? -24.062 -33.969 -12.078 1 98.5 112 GLN B CA 1
ATOM 4136 C C . GLN B 1 112 ? -25.312 -33.312 -12.695 1 98.5 112 GLN B C 1
ATOM 4138 O O . GLN B 1 112 ? -25.234 -32.25 -13.273 1 98.5 112 GLN B O 1
ATOM 4143 N N . ALA B 1 113 ? -26.422 -33.969 -12.57 1 98.06 113 ALA B N 1
ATOM 4144 C CA . ALA B 1 113 ? -27.656 -33.469 -13.18 1 98.06 113 ALA B CA 1
ATOM 4145 C C . ALA B 1 113 ? -28.031 -32.125 -12.625 1 98.06 113 ALA B C 1
ATOM 4147 O O . ALA B 1 113 ? -28.453 -31.234 -13.367 1 98.06 113 ALA B O 1
ATOM 4148 N N . ALA B 1 114 ? -27.859 -31.953 -11.375 1 98.06 114 ALA B N 1
ATOM 4149 C CA . ALA B 1 114 ? -28.234 -30.703 -10.711 1 98.06 114 ALA B CA 1
ATOM 4150 C C . ALA B 1 114 ? -27.234 -29.594 -11.039 1 98.06 114 ALA B C 1
ATOM 4152 O O . ALA B 1 114 ? -27.594 -28.422 -11.125 1 98.06 114 ALA B O 1
ATOM 4153 N N . LEU B 1 115 ? -25.953 -29.938 -11.242 1 98.62 115 LEU B N 1
ATOM 4154 C CA . LEU B 1 115 ? -24.906 -28.922 -11.344 1 98.62 115 LEU B CA 1
ATOM 4155 C C . LEU B 1 115 ? -24.609 -28.609 -12.805 1 98.62 115 LEU B C 1
ATOM 4157 O O . LEU B 1 115 ? -23.984 -27.578 -13.109 1 98.62 115 LEU B O 1
ATOM 4161 N N . ALA B 1 116 ? -25.016 -29.453 -13.695 1 98.44 116 ALA B N 1
ATOM 4162 C CA . ALA B 1 116 ? -24.719 -29.25 -15.109 1 98.44 116 ALA B CA 1
ATOM 4163 C C . ALA B 1 116 ? -25.125 -27.859 -15.57 1 98.44 116 ALA B C 1
ATOM 4165 O O . ALA B 1 116 ? -24.375 -27.188 -16.281 1 98.44 116 ALA B O 1
ATOM 4166 N N . PRO B 1 117 ? -26.312 -27.344 -15.086 1 98.19 117 PRO B N 1
ATOM 4167 C CA . PRO B 1 117 ? -26.703 -25.984 -15.516 1 98.19 117 PRO B CA 1
ATOM 4168 C C . PRO B 1 117 ? -25.828 -24.891 -14.906 1 98.19 117 PRO B C 1
ATOM 4170 O O . PRO B 1 117 ? -25.891 -23.75 -15.336 1 98.19 117 PRO B O 1
ATOM 4173 N N . ALA B 1 118 ? -25.062 -25.219 -13.867 1 98.44 118 ALA B N 1
ATOM 4174 C CA . ALA B 1 118 ? -24.203 -24.25 -13.203 1 98.44 118 ALA B CA 1
ATOM 4175 C C . ALA B 1 118 ? -22.844 -24.172 -13.883 1 98.44 118 ALA B C 1
ATOM 4177 O O . ALA B 1 118 ? -21.984 -23.375 -13.484 1 98.44 118 ALA B O 1
ATOM 4178 N N . VAL B 1 119 ? -22.578 -24.969 -14.898 1 98.75 119 VAL B N 1
ATOM 4179 C CA . VAL B 1 119 ? -21.328 -25 -15.648 1 98.75 119 VAL B CA 1
ATOM 4180 C C . VAL B 1 119 ? -21.516 -24.328 -17.016 1 98.75 119 VAL B C 1
ATOM 4182 O O . VAL B 1 119 ? -22.484 -24.641 -17.719 1 98.75 119 VAL B O 1
ATOM 4185 N N . ALA B 1 120 ? -20.688 -23.391 -17.297 1 98.5 120 ALA B N 1
ATOM 4186 C CA . ALA B 1 120 ? -20.75 -22.672 -18.562 1 98.5 120 ALA B CA 1
ATOM 4187 C C . ALA B 1 120 ? -19.359 -22.391 -19.125 1 98.5 120 ALA B C 1
ATOM 4189 O O . ALA B 1 120 ? -18.375 -22.453 -18.375 1 98.5 120 ALA B O 1
ATOM 4190 N N . PRO B 1 121 ? -19.297 -22.141 -20.453 1 98.62 121 PRO B N 1
ATOM 4191 C CA . PRO B 1 121 ? -17.969 -21.859 -21.031 1 98.62 121 PRO B CA 1
ATOM 4192 C C . PRO B 1 121 ? -17.281 -20.688 -20.344 1 98.62 121 PRO B C 1
ATOM 4194 O O . PRO B 1 121 ? -17.922 -19.672 -20.047 1 98.62 121 PRO B O 1
ATOM 4197 N N . ALA B 1 122 ? -16.031 -20.844 -20.109 1 98.25 122 ALA B N 1
ATOM 4198 C CA . ALA B 1 122 ? -15.25 -19.797 -19.469 1 98.25 122 ALA B CA 1
ATOM 4199 C C . ALA B 1 122 ? -15.383 -18.469 -20.219 1 98.25 122 ALA B C 1
ATOM 4201 O O . ALA B 1 122 ? -15.414 -17.406 -19.625 1 98.25 122 ALA B O 1
ATOM 4202 N N . ALA B 1 123 ? -15.508 -18.5 -21.547 1 97.25 123 ALA B N 1
ATOM 4203 C CA . ALA B 1 123 ? -15.57 -17.328 -22.406 1 97.25 123 ALA B CA 1
ATOM 4204 C C . ALA B 1 123 ? -16.859 -16.547 -22.172 1 97.25 123 ALA B C 1
ATOM 4206 O O . ALA B 1 123 ? -16.969 -15.383 -22.578 1 97.25 123 ALA B O 1
ATOM 4207 N N . ALA B 1 124 ? -17.781 -17.141 -21.484 1 98 124 ALA B N 1
ATOM 4208 C CA . ALA B 1 124 ? -19.078 -16.5 -21.219 1 98 124 ALA B CA 1
ATOM 4209 C C . ALA B 1 124 ? -18.984 -15.539 -20.047 1 98 124 ALA B C 1
ATOM 4211 O O . ALA B 1 124 ? -19.922 -14.797 -19.766 1 98 124 ALA B O 1
ATOM 4212 N N . PHE B 1 125 ? -17.828 -15.477 -19.438 1 98.25 125 PHE B N 1
ATOM 4213 C CA . PHE B 1 125 ? -17.688 -14.672 -18.234 1 98.25 125 PHE B CA 1
ATOM 4214 C C . PHE B 1 125 ? -16.641 -13.578 -18.422 1 98.25 125 PHE B C 1
ATOM 4216 O O . PHE B 1 125 ? -15.688 -13.75 -19.203 1 98.25 125 PHE B O 1
ATOM 4223 N N . GLU B 1 126 ? -16.844 -12.445 -17.828 1 97.75 126 GLU B N 1
ATOM 4224 C CA . GLU B 1 126 ? -15.758 -11.5 -17.594 1 97.75 126 GLU B CA 1
ATOM 4225 C C . GLU B 1 126 ? -15.188 -11.664 -16.188 1 97.75 126 GLU B C 1
ATOM 4227 O O . GLU B 1 126 ? -15.891 -12.117 -15.273 1 97.75 126 GLU B O 1
ATOM 4232 N N . HIS B 1 127 ? -13.961 -11.367 -16.062 1 98.12 127 HIS B N 1
ATOM 4233 C CA . HIS B 1 127 ? -13.273 -11.578 -14.789 1 98.12 127 HIS B CA 1
ATOM 4234 C C . HIS B 1 127 ? -12.953 -10.242 -14.117 1 98.12 127 HIS B C 1
ATOM 4236 O O . HIS B 1 127 ? -12.812 -9.219 -14.789 1 98.12 127 HIS B O 1
ATOM 4242 N N . ASP B 1 128 ? -12.883 -10.211 -12.812 1 97.94 128 ASP B N 1
ATOM 4243 C CA . ASP B 1 128 ? -12.281 -9.18 -11.977 1 97.94 128 ASP B CA 1
ATOM 4244 C C . ASP B 1 128 ? -11.094 -9.734 -11.195 1 97.94 128 ASP B C 1
ATOM 4246 O O . ASP B 1 128 ? -10.711 -10.891 -11.367 1 97.94 128 ASP B O 1
ATOM 4250 N N . LEU B 1 129 ? -10.422 -8.828 -10.445 1 98.62 129 LEU B N 1
ATOM 4251 C CA . LEU B 1 129 ? -9.469 -9.367 -9.477 1 98.62 129 LEU B CA 1
ATOM 4252 C C . LEU B 1 129 ? -10.102 -10.484 -8.648 1 98.62 129 LEU B C 1
ATOM 4254 O O . LEU B 1 129 ? -11.266 -10.391 -8.258 1 98.62 129 LEU B O 1
ATOM 4258 N N . PRO B 1 130 ? -9.344 -11.547 -8.414 1 98.56 130 PRO B N 1
ATOM 4259 C CA . PRO B 1 130 ? -9.977 -12.734 -7.836 1 98.56 130 PRO B CA 1
ATOM 4260 C C . PRO B 1 130 ? -10.461 -12.508 -6.406 1 98.56 130 PRO B C 1
ATOM 4262 O O . PRO B 1 130 ? -11.305 -13.258 -5.914 1 98.56 130 PRO B O 1
ATOM 4265 N N . CYS B 1 131 ? -9.914 -11.531 -5.742 1 98.75 131 CYS B N 1
ATOM 4266 C CA . CYS B 1 131 ? -10.281 -11.203 -4.371 1 98.75 131 CYS B CA 1
ATOM 4267 C C . CYS B 1 131 ? -10.047 -9.727 -4.082 1 98.75 131 CYS B C 1
ATOM 4269 O O . CYS B 1 131 ? -9.57 -8.984 -4.945 1 98.75 131 CYS B O 1
ATOM 4271 N N . ARG B 1 132 ? -10.578 -9.273 -2.932 1 98.06 132 ARG B N 1
ATOM 4272 C CA . ARG B 1 132 ? -10.211 -7.945 -2.453 1 98.06 132 ARG B CA 1
ATOM 4273 C C . ARG B 1 132 ? -8.773 -7.93 -1.933 1 98.06 132 ARG B C 1
ATOM 4275 O O . ARG B 1 132 ? -8.422 -8.711 -1.046 1 98.06 132 ARG B O 1
ATOM 4282 N N . ILE B 1 133 ? -7.996 -7.105 -2.543 1 98.62 133 ILE B N 1
ATOM 4283 C CA . ILE B 1 133 ? -6.605 -6.973 -2.121 1 98.62 133 ILE B CA 1
ATOM 4284 C C . ILE B 1 133 ? -6.426 -5.676 -1.338 1 98.62 133 ILE B C 1
ATOM 4286 O O . ILE B 1 133 ? -6.465 -4.586 -1.914 1 98.62 133 ILE B O 1
ATOM 4290 N N . GLY B 1 134 ? -6.238 -5.793 -0.009 1 97.5 134 GLY B N 1
ATOM 4291 C CA . GLY B 1 134 ? -6.074 -4.629 0.847 1 97.5 134 GLY B CA 1
ATOM 4292 C C . GLY B 1 134 ? -4.688 -4.02 0.762 1 97.5 134 GLY B C 1
ATOM 4293 O O . GLY B 1 134 ? -4.543 -2.799 0.673 1 97.5 134 GLY B O 1
ATOM 4294 N N . ASP B 1 135 ? -3.654 -4.871 0.851 1 98.56 135 ASP B N 1
ATOM 4295 C CA . ASP B 1 135 ? -2.26 -4.453 0.74 1 98.56 135 ASP B CA 1
ATOM 4296 C C . ASP B 1 135 ? -1.499 -5.332 -0.249 1 98.56 135 ASP B C 1
ATOM 4298 O O . ASP B 1 135 ? -1.803 -6.516 -0.395 1 98.56 135 ASP B O 1
ATOM 4302 N N . TYR B 1 136 ? -0.623 -4.664 -0.939 1 98.75 136 TYR B N 1
ATOM 4303 C CA . TYR B 1 136 ? 0.246 -5.301 -1.923 1 98.75 136 TYR B CA 1
ATOM 4304 C C . TYR B 1 136 ? 1.714 -5.043 -1.601 1 98.75 136 TYR B C 1
ATOM 4306 O O . TYR B 1 136 ? 2.119 -3.898 -1.391 1 98.75 136 TYR B O 1
ATOM 4314 N N . SER B 1 137 ? 2.549 -6.133 -1.415 1 98.69 137 SER B N 1
ATOM 4315 C CA . SER B 1 137 ? 4 -6.066 -1.279 1 98.69 137 SER B CA 1
ATOM 4316 C C . SER B 1 137 ? 4.695 -6.891 -2.357 1 98.69 137 SER B C 1
ATOM 4318 O O . SER B 1 137 ? 4.219 -7.961 -2.73 1 98.69 137 SER B O 1
ATOM 4320 N N . ASP B 1 138 ? 5.738 -6.375 -2.814 1 98.69 138 ASP B N 1
ATOM 4321 C CA . ASP B 1 138 ? 6.504 -7.059 -3.852 1 98.69 138 ASP B CA 1
ATOM 4322 C C . ASP B 1 138 ? 7.926 -7.363 -3.377 1 98.69 138 ASP B C 1
ATOM 4324 O O . ASP B 1 138 ? 8.648 -6.457 -2.953 1 98.69 138 ASP B O 1
ATOM 4328 N N . PHE B 1 139 ? 8.32 -8.625 -3.426 1 98.62 139 PHE B N 1
ATOM 4329 C CA . PHE B 1 139 ? 9.617 -9.055 -2.922 1 98.62 139 PHE B CA 1
ATOM 4330 C C . PHE B 1 139 ? 10.633 -9.141 -4.051 1 98.62 139 PHE B C 1
ATOM 4332 O O . PHE B 1 139 ? 10.375 -8.672 -5.164 1 98.62 139 PHE B O 1
ATOM 4339 N N . TYR B 1 140 ? 11.805 -9.422 -3.744 1 97.88 140 TYR B N 1
ATOM 4340 C CA . TYR B 1 140 ? 12.961 -9.57 -4.613 1 97.88 140 TYR B CA 1
ATOM 4341 C C . TYR B 1 140 ? 13.617 -10.938 -4.426 1 97.88 140 TYR B C 1
ATOM 4343 O O . TYR B 1 140 ? 14.82 -11.023 -4.164 1 97.88 140 TYR B O 1
ATOM 4351 N N . ALA B 1 141 ? 12.789 -11.977 -4.668 1 95.81 141 ALA B N 1
ATOM 4352 C CA . ALA B 1 141 ? 13.156 -13.32 -4.227 1 95.81 141 ALA B CA 1
ATOM 4353 C C . ALA B 1 141 ? 13.977 -14.039 -5.285 1 95.81 141 ALA B C 1
ATOM 4355 O O . ALA B 1 141 ? 14.477 -15.141 -5.051 1 95.81 141 ALA B O 1
ATOM 4356 N N . GLY B 1 142 ? 14.164 -13.539 -6.461 1 96.69 142 GLY B N 1
ATOM 4357 C CA . GLY B 1 142 ? 14.898 -14.203 -7.531 1 96.69 142 GLY B CA 1
ATOM 4358 C C . GLY B 1 142 ? 16.375 -13.828 -7.566 1 96.69 142 GLY B C 1
ATOM 4359 O O . GLY B 1 142 ? 16.734 -12.789 -8.109 1 96.69 142 GLY B O 1
ATOM 4360 N N . ILE B 1 143 ? 17.203 -14.742 -7.125 1 96.62 143 ILE B N 1
ATOM 4361 C CA . ILE B 1 143 ? 18.609 -14.422 -6.949 1 96.62 143 ILE B CA 1
ATOM 4362 C C . ILE B 1 143 ? 19.266 -14.227 -8.312 1 96.62 143 ILE B C 1
ATOM 4364 O O . ILE B 1 143 ? 20.172 -13.398 -8.461 1 96.62 143 ILE B O 1
ATOM 4368 N N . HIS B 1 144 ? 18.875 -15 -9.328 1 97.31 144 HIS B N 1
ATOM 4369 C CA . HIS B 1 144 ? 19.469 -14.844 -10.648 1 97.31 144 HIS B CA 1
ATOM 4370 C C . HIS B 1 144 ? 19.109 -13.5 -11.266 1 97.31 144 HIS B C 1
ATOM 4372 O O . HIS B 1 144 ? 19.953 -12.844 -11.883 1 97.31 144 HIS B O 1
ATOM 4378 N N . HIS B 1 145 ? 17.844 -13.125 -11.07 1 97.25 145 HIS B N 1
ATOM 4379 C CA . HIS B 1 145 ? 17.438 -11.789 -11.492 1 97.25 145 HIS B CA 1
ATOM 4380 C C . HIS B 1 145 ? 18.234 -10.719 -10.766 1 97.25 145 HIS B C 1
ATOM 4382 O O . HIS B 1 145 ? 18.766 -9.789 -11.391 1 97.25 145 HIS B O 1
ATOM 4388 N N . ALA B 1 146 ? 18.281 -10.836 -9.453 1 96.75 146 ALA B N 1
ATOM 4389 C CA . ALA B 1 146 ? 19.016 -9.867 -8.648 1 96.75 146 ALA B CA 1
ATOM 4390 C C . ALA B 1 146 ? 20.469 -9.766 -9.094 1 96.75 146 ALA B C 1
ATOM 4392 O O . ALA B 1 146 ? 21.016 -8.664 -9.203 1 96.75 146 ALA B O 1
ATOM 4393 N N . THR B 1 147 ? 21.078 -10.875 -9.359 1 96.38 147 THR B N 1
ATOM 4394 C CA . THR B 1 147 ? 22.484 -10.922 -9.797 1 96.38 147 THR B CA 1
ATOM 4395 C C . THR B 1 147 ? 22.625 -10.297 -11.18 1 96.38 147 THR B C 1
ATOM 4397 O O . THR B 1 147 ? 23.547 -9.508 -11.406 1 96.38 147 THR B O 1
ATOM 4400 N N . ALA B 1 148 ? 21.75 -10.672 -12.047 1 95.69 148 ALA B N 1
ATOM 4401 C CA . ALA B 1 148 ? 21.828 -10.156 -13.414 1 95.69 148 ALA B CA 1
ATOM 4402 C C . ALA B 1 148 ? 21.672 -8.641 -13.438 1 95.69 148 ALA B C 1
ATOM 4404 O O . ALA B 1 148 ? 22.453 -7.945 -14.102 1 95.69 148 ALA B O 1
ATOM 4405 N N . VAL B 1 149 ? 20.703 -8.133 -12.727 1 93.38 149 VAL B N 1
ATOM 4406 C CA . VAL B 1 149 ? 20.453 -6.699 -12.688 1 93.38 149 VAL B CA 1
ATOM 4407 C C . VAL B 1 149 ? 21.609 -5.996 -11.969 1 93.38 149 VAL B C 1
ATOM 4409 O O . VAL B 1 149 ? 22.078 -4.953 -12.422 1 93.38 149 VAL B O 1
ATOM 4412 N N . GLY B 1 150 ? 22.016 -6.59 -10.852 1 93.38 150 GLY B N 1
ATOM 4413 C CA . GLY B 1 150 ? 23.141 -6.035 -10.133 1 93.38 150 GLY B CA 1
ATOM 4414 C C . GLY B 1 150 ? 24.391 -5.91 -10.992 1 93.38 150 GLY B C 1
ATOM 4415 O O . GLY B 1 150 ? 25.109 -4.918 -10.891 1 93.38 150 GLY B O 1
ATOM 4416 N N . ARG B 1 151 ? 24.625 -6.844 -11.805 1 93 151 ARG B N 1
ATOM 4417 C CA . ARG B 1 151 ? 25.812 -6.863 -12.664 1 93 151 ARG B CA 1
ATOM 4418 C C . ARG B 1 151 ? 25.797 -5.703 -13.656 1 93 151 ARG B C 1
ATOM 4420 O O . ARG B 1 151 ? 26.844 -5.188 -14.039 1 93 151 ARG B O 1
ATOM 4427 N N . LEU B 1 152 ? 24.609 -5.32 -14 1 89 152 LEU B N 1
ATOM 4428 C CA . LEU B 1 152 ? 24.484 -4.207 -14.938 1 89 152 LEU B CA 1
ATOM 4429 C C . LEU B 1 152 ? 24.906 -2.895 -14.281 1 89 152 LEU B C 1
ATOM 4431 O O . LEU B 1 152 ? 25.422 -2 -14.953 1 89 152 LEU B O 1
ATOM 4435 N N . PHE B 1 153 ? 24.75 -2.787 -12.953 1 83.5 153 PHE B N 1
ATOM 4436 C CA . PHE B 1 153 ? 24.938 -1.501 -12.297 1 83.5 153 PHE B CA 1
ATOM 4437 C C . PHE B 1 153 ? 26.156 -1.538 -11.375 1 83.5 153 PHE B C 1
ATOM 4439 O O . PHE B 1 153 ? 26.766 -0.501 -11.102 1 83.5 153 PHE B O 1
ATOM 4446 N N . ARG B 1 154 ? 26.422 -2.803 -10.812 1 87.06 154 ARG B N 1
ATOM 4447 C CA . ARG B 1 154 ? 27.547 -3.043 -9.906 1 87.06 154 ARG B CA 1
ATOM 4448 C C . ARG B 1 154 ? 28.281 -4.332 -10.273 1 87.06 154 ARG B C 1
ATOM 4450 O O . ARG B 1 154 ? 28.281 -5.293 -9.5 1 87.06 154 ARG B O 1
ATOM 4457 N N . PRO B 1 155 ? 29.031 -4.336 -11.305 1 88.06 155 PRO B N 1
ATOM 4458 C CA . PRO B 1 155 ? 29.609 -5.566 -11.852 1 88.06 155 PRO B CA 1
ATOM 4459 C C . PRO B 1 155 ? 30.484 -6.305 -10.852 1 88.06 155 PRO B C 1
ATOM 4461 O O . PRO B 1 155 ? 30.531 -7.539 -10.844 1 88.06 155 PRO B O 1
ATOM 4464 N N . ASP B 1 156 ? 31.078 -5.582 -9.969 1 91.38 156 ASP B N 1
ATOM 4465 C CA . ASP B 1 156 ? 32.031 -6.215 -9.047 1 91.38 156 ASP B CA 1
ATOM 4466 C C . ASP B 1 156 ? 31.312 -6.777 -7.824 1 91.38 156 ASP B C 1
ATOM 4468 O O . ASP B 1 156 ? 31.812 -7.691 -7.172 1 91.38 156 ASP B O 1
ATOM 4472 N N . GLN B 1 157 ? 30.172 -6.254 -7.523 1 91.12 157 GLN B N 1
ATOM 4473 C CA . GLN B 1 157 ? 29.359 -6.68 -6.391 1 91.12 157 GLN B CA 1
ATOM 4474 C C . GLN B 1 157 ? 27.875 -6.672 -6.746 1 91.12 157 GLN B C 1
ATOM 4476 O O . GLN B 1 157 ? 27.125 -5.84 -6.242 1 91.12 157 GLN B O 1
ATOM 4481 N N . PRO B 1 158 ? 27.516 -7.684 -7.477 1 92.75 158 PRO B N 1
ATOM 4482 C CA . PRO B 1 158 ? 26.172 -7.66 -8.039 1 92.75 158 PRO B CA 1
ATOM 4483 C C . PRO B 1 158 ? 25.078 -7.75 -6.969 1 92.75 158 PRO B C 1
ATOM 4485 O O . PRO B 1 158 ? 24.016 -7.16 -7.125 1 92.75 158 PRO B O 1
ATOM 4488 N N . LEU B 1 159 ? 25.344 -8.539 -5.91 1 94.5 159 LEU B N 1
ATOM 4489 C CA . LEU B 1 159 ? 24.344 -8.664 -4.852 1 94.5 159 LEU B CA 1
ATOM 4490 C C . LEU B 1 159 ? 24.703 -7.773 -3.668 1 94.5 159 LEU B C 1
ATOM 4492 O O . LEU B 1 159 ? 25.875 -7.664 -3.293 1 94.5 159 LEU B O 1
ATOM 4496 N N . MET B 1 160 ? 23.703 -7.145 -3.104 1 92.88 160 MET B N 1
ATOM 4497 C CA . MET B 1 160 ? 23.906 -6.379 -1.878 1 92.88 160 MET B CA 1
ATOM 4498 C C . MET B 1 160 ? 24.234 -7.301 -0.709 1 92.88 160 MET B C 1
ATOM 4500 O O . MET B 1 160 ? 23.828 -8.469 -0.699 1 92.88 160 MET B O 1
ATOM 4504 N N . PRO B 1 161 ? 24.969 -6.766 0.244 1 92.44 161 PRO B N 1
ATOM 4505 C CA . PRO B 1 161 ? 25.422 -7.602 1.361 1 92.44 161 PRO B CA 1
ATOM 4506 C C . PRO B 1 161 ? 24.266 -8.266 2.104 1 92.44 161 PRO B C 1
ATOM 4508 O O . PRO B 1 161 ? 24.422 -9.352 2.666 1 92.44 161 PRO B O 1
ATOM 4511 N N . ASN B 1 162 ? 23.109 -7.68 2.059 1 95.56 162 ASN B N 1
ATOM 4512 C CA . ASN B 1 162 ? 21.984 -8.172 2.832 1 95.56 162 ASN B CA 1
ATOM 4513 C C . ASN B 1 162 ? 21.188 -9.211 2.051 1 95.56 162 ASN B C 1
ATOM 4515 O O . ASN B 1 162 ? 20.359 -9.93 2.627 1 95.56 162 ASN B O 1
ATOM 4519 N N . TYR B 1 163 ? 21.391 -9.391 0.8 1 96.38 163 TYR B N 1
ATOM 4520 C CA . TYR B 1 163 ? 20.469 -10.086 -0.087 1 96.38 163 TYR B CA 1
ATOM 4521 C C . TYR B 1 163 ? 20.25 -11.523 0.363 1 96.38 163 TYR B C 1
ATOM 4523 O O . TYR B 1 163 ? 19.125 -12.016 0.371 1 96.38 163 TYR B O 1
ATOM 4531 N N . LYS B 1 164 ? 21.312 -12.172 0.708 1 96.62 164 LYS B N 1
ATOM 4532 C CA . LYS B 1 164 ? 21.219 -13.602 0.982 1 96.62 164 LYS B CA 1
ATOM 4533 C C . LYS B 1 164 ? 20.719 -13.852 2.4 1 96.62 164 LYS B C 1
ATOM 4535 O O . LYS B 1 164 ? 20.438 -14.992 2.773 1 96.62 164 LYS B O 1
ATOM 4540 N N . TRP B 1 165 ? 20.531 -12.781 3.203 1 97 165 TRP B N 1
ATOM 4541 C CA . TRP B 1 165 ? 20.156 -12.938 4.605 1 97 165 TRP B CA 1
ATOM 4542 C C . TRP B 1 165 ? 18.688 -12.578 4.824 1 97 165 TRP B C 1
ATOM 4544 O O . TRP B 1 165 ? 18.047 -13.102 5.738 1 97 165 TRP B O 1
ATOM 4554 N N . VAL B 1 166 ? 18.172 -11.664 4.027 1 97.69 166 VAL B N 1
ATOM 4555 C CA . VAL B 1 166 ? 16.859 -11.109 4.328 1 97.69 166 VAL B CA 1
ATOM 4556 C C . VAL B 1 166 ? 16.016 -11.055 3.055 1 97.69 166 VAL B C 1
ATOM 4558 O O . VAL B 1 166 ? 16.5 -10.641 1.999 1 97.69 166 VAL B O 1
ATOM 4561 N N . PRO B 1 167 ? 14.727 -11.547 3.062 1 98 167 PRO B N 1
ATOM 4562 C CA . PRO B 1 167 ? 13.82 -11.305 1.939 1 98 167 PRO B CA 1
ATOM 4563 C C . PRO B 1 167 ? 13.523 -9.82 1.729 1 98 167 PRO B C 1
ATOM 4565 O O . PRO B 1 167 ? 12.633 -9.266 2.373 1 98 167 PRO B O 1
ATOM 4568 N N . ILE B 1 168 ? 14.227 -9.258 0.797 1 97.62 168 ILE B N 1
ATOM 4569 C CA . ILE B 1 168 ? 14.07 -7.84 0.495 1 97.62 168 ILE B CA 1
ATOM 4570 C C . ILE B 1 168 ? 12.727 -7.602 -0.192 1 97.62 168 ILE B C 1
ATOM 4572 O O . ILE B 1 168 ? 12.32 -8.383 -1.053 1 97.62 168 ILE B O 1
ATOM 4576 N N . GLY B 1 169 ? 12.016 -6.605 0.217 1 97.62 169 GLY B N 1
ATOM 4577 C CA . GLY B 1 169 ? 10.758 -6.258 -0.425 1 97.62 169 GLY B CA 1
ATOM 4578 C C . GLY B 1 169 ? 10.383 -4.801 -0.246 1 97.62 169 GLY B C 1
ATOM 4579 O O . GLY B 1 169 ? 11.078 -4.055 0.445 1 97.62 169 GLY B O 1
ATOM 4580 N N . TYR B 1 170 ? 9.391 -4.359 -0.922 1 98.25 170 TYR B N 1
ATOM 4581 C CA . TYR B 1 170 ? 8.789 -3.039 -0.773 1 98.25 170 TYR B CA 1
ATOM 4582 C C . TYR B 1 170 ? 7.27 -3.113 -0.894 1 98.25 170 TYR B C 1
ATOM 4584 O O . TYR B 1 170 ? 6.727 -4.094 -1.411 1 98.25 170 TYR B O 1
ATOM 4592 N N . HIS B 1 171 ? 6.629 -2.152 -0.362 1 98.25 171 HIS B N 1
ATOM 4593 C CA . HIS B 1 171 ? 5.18 -2.082 -0.499 1 98.25 171 HIS B CA 1
ATOM 4594 C C . HIS B 1 171 ? 4.781 -1.463 -1.834 1 98.25 171 HIS B C 1
ATOM 4596 O O . HIS B 1 171 ? 5.383 -0.479 -2.271 1 98.25 171 HIS B O 1
ATOM 4602 N N . GLY B 1 172 ? 3.846 -2.104 -2.529 1 97.94 172 GLY B N 1
ATOM 4603 C CA . GLY B 1 172 ? 3.275 -1.588 -3.764 1 97.94 172 GLY B CA 1
ATOM 4604 C C . GLY B 1 172 ? 1.917 -0.94 -3.568 1 97.94 172 GLY B C 1
ATOM 4605 O O . GLY B 1 172 ? 1.495 -0.701 -2.434 1 97.94 172 GLY B O 1
ATOM 4606 N N . ARG B 1 173 ? 1.343 -0.577 -4.641 1 98.25 173 ARG B N 1
ATOM 4607 C CA . ARG B 1 173 ? 0.043 0.086 -4.594 1 98.25 173 ARG B CA 1
ATOM 4608 C C . ARG B 1 173 ? -1.065 -0.848 -5.066 1 98.25 173 ARG B C 1
ATOM 4610 O O . ARG B 1 173 ? -1.095 -1.245 -6.234 1 98.25 173 ARG B O 1
ATOM 4617 N N . ALA B 1 174 ? -2.029 -1.104 -4.211 1 98.19 174 ALA B N 1
ATOM 4618 C CA . ALA B 1 174 ? -3.068 -2.086 -4.512 1 98.19 174 ALA B CA 1
ATOM 4619 C C . ALA B 1 174 ? -3.967 -1.604 -5.648 1 98.19 174 ALA B C 1
ATOM 4621 O O . ALA B 1 174 ? -4.43 -2.404 -6.465 1 98.19 174 ALA B O 1
ATOM 4622 N N . SER B 1 175 ? -4.164 -0.313 -5.777 1 97.62 175 SER B N 1
ATOM 4623 C CA . SER B 1 175 ? -5.102 0.22 -6.762 1 97.62 175 SER B CA 1
ATOM 4624 C C . SER B 1 175 ? -4.547 0.098 -8.18 1 97.62 175 SER B C 1
ATOM 4626 O O . SER B 1 175 ? -5.277 0.281 -9.148 1 97.62 175 SER B O 1
ATOM 4628 N N . SER B 1 176 ? -3.246 -0.275 -8.289 1 97.5 176 SER B N 1
ATOM 4629 C CA . SER B 1 176 ? -2.641 -0.423 -9.602 1 97.5 176 SER B CA 1
ATOM 4630 C C . SER B 1 176 ? -2.898 -1.812 -10.18 1 97.5 176 SER B C 1
ATOM 4632 O O . SER B 1 176 ? -2.658 -2.055 -11.367 1 97.5 176 SER B O 1
ATOM 4634 N N . LEU B 1 177 ? -3.404 -2.711 -9.383 1 98.56 177 LEU B N 1
ATOM 4635 C CA . LEU B 1 177 ? -3.578 -4.102 -9.789 1 98.56 177 LEU B CA 1
ATOM 4636 C C . LEU B 1 177 ? -4.777 -4.254 -10.719 1 98.56 177 LEU B C 1
ATOM 4638 O O . LEU B 1 177 ? -5.852 -3.713 -10.445 1 98.56 177 LEU B O 1
ATOM 4642 N N . ARG B 1 178 ? -4.531 -4.98 -11.789 1 98.06 178 ARG B N 1
ATOM 4643 C CA . ARG B 1 178 ? -5.586 -5.281 -12.758 1 98.06 178 ARG B CA 1
ATOM 4644 C C . ARG B 1 178 ? -5.582 -6.762 -13.125 1 98.06 178 ARG B C 1
ATOM 4646 O O . ARG B 1 178 ? -4.555 -7.434 -13.023 1 98.06 178 ARG B O 1
ATOM 4653 N N . VAL B 1 179 ? -6.75 -7.145 -13.555 1 98.5 179 VAL B N 1
ATOM 4654 C CA . VAL B 1 179 ? -6.875 -8.539 -13.961 1 98.5 179 VAL B CA 1
ATOM 4655 C C . VAL B 1 179 ? -6.398 -8.703 -15.406 1 98.5 179 VAL B C 1
ATOM 4657 O O . VAL B 1 179 ? -6.414 -7.742 -16.188 1 98.5 179 VAL B O 1
ATOM 4660 N N . SER B 1 180 ? -6.027 -9.812 -15.773 1 98.69 180 SER B N 1
ATOM 4661 C CA . SER B 1 180 ? -5.59 -10.18 -17.109 1 98.69 180 SER B CA 1
ATOM 4662 C C . SER B 1 180 ? -6.543 -9.648 -18.172 1 98.69 180 SER B C 1
ATOM 4664 O O . SER B 1 180 ? -7.762 -9.672 -18 1 98.69 180 SER B O 1
ATOM 4666 N N . GLY B 1 181 ? -5.98 -9.227 -19.281 1 97.69 181 GLY B N 1
ATOM 4667 C CA . GLY B 1 181 ? -6.762 -8.711 -20.391 1 97.69 181 GLY B CA 1
ATOM 4668 C C . GLY B 1 181 ? -6.797 -7.195 -20.438 1 97.69 181 GLY B C 1
ATOM 4669 O O . GLY B 1 181 ? -7.254 -6.613 -21.422 1 97.69 181 GLY B O 1
ATOM 4670 N N . ASP B 1 182 ? -6.234 -6.59 -19.438 1 96.31 182 ASP B N 1
ATOM 4671 C CA . ASP B 1 182 ? -6.262 -5.137 -19.312 1 96.31 182 ASP B CA 1
ATOM 4672 C C . ASP B 1 182 ? -5.254 -4.492 -20.266 1 96.31 182 ASP B C 1
ATOM 4674 O O . ASP B 1 182 ? -4.328 -5.156 -20.734 1 96.31 182 ASP B O 1
ATOM 4678 N N . ALA B 1 183 ? -5.555 -3.289 -20.672 1 98 183 ALA B N 1
ATOM 4679 C CA . ALA B 1 183 ? -4.648 -2.402 -21.391 1 98 183 ALA B CA 1
ATOM 4680 C C . ALA B 1 183 ? -4.473 -1.077 -20.656 1 98 183 ALA B C 1
ATOM 4682 O O . ALA B 1 183 ? -5.406 -0.585 -20.016 1 98 183 ALA B O 1
ATOM 4683 N N . PHE B 1 184 ? -3.328 -0.52 -20.688 1 98.25 184 PHE B N 1
ATOM 4684 C CA . PHE B 1 184 ? -3.045 0.71 -19.953 1 98.25 184 PHE B CA 1
ATOM 4685 C C . PHE B 1 184 ? -2.068 1.587 -20.719 1 98.25 184 PHE B C 1
ATOM 4687 O O . PHE B 1 184 ? -1.244 1.082 -21.484 1 98.25 184 PHE B O 1
ATOM 4694 N N . PRO B 1 185 ? -2.121 2.871 -20.562 1 98.62 185 PRO B N 1
ATOM 4695 C CA . PRO B 1 185 ? -1.225 3.777 -21.281 1 98.62 185 PRO B CA 1
ATOM 4696 C C . PRO B 1 185 ? 0.2 3.76 -20.734 1 98.62 185 PRO B C 1
ATOM 4698 O O . PRO B 1 185 ? 0.397 3.615 -19.531 1 98.62 185 PRO B O 1
ATOM 4701 N N . ARG B 1 186 ? 1.107 3.932 -21.625 1 98.75 186 ARG B N 1
ATOM 4702 C CA . ARG B 1 186 ? 2.508 4.152 -21.281 1 98.75 186 ARG B CA 1
ATOM 4703 C C . ARG B 1 186 ? 2.65 5.293 -20.281 1 98.75 186 ARG B C 1
ATOM 4705 O O . ARG B 1 186 ? 2.113 6.383 -20.5 1 98.75 186 ARG B O 1
ATOM 4712 N N . PRO B 1 187 ? 3.318 5.07 -19.125 1 98.75 187 PRO B N 1
ATOM 4713 C CA . PRO B 1 187 ? 3.424 6.102 -18.078 1 98.75 187 PRO B CA 1
ATOM 4714 C C . PRO B 1 187 ? 4.348 7.25 -18.484 1 98.75 187 PRO B C 1
ATOM 4716 O O . PRO B 1 187 ? 5.289 7.047 -19.25 1 98.75 187 PRO B O 1
ATOM 4719 N N . LEU B 1 188 ? 4.035 8.398 -17.984 1 98.62 188 LEU B N 1
ATOM 4720 C CA . LEU B 1 188 ? 4.918 9.562 -18.031 1 98.62 188 LEU B CA 1
ATOM 4721 C C . LEU B 1 188 ? 5.668 9.727 -16.719 1 98.62 188 LEU B C 1
ATOM 4723 O O . LEU B 1 188 ? 5.203 9.273 -15.664 1 98.62 188 LEU B O 1
ATOM 4727 N N . GLY B 1 189 ? 6.789 10.328 -16.719 1 98.38 189 GLY B N 1
ATOM 4728 C CA . GLY B 1 189 ? 7.543 10.648 -15.523 1 98.38 189 GLY B CA 1
ATOM 4729 C C . GLY B 1 189 ? 8.852 11.352 -15.805 1 98.38 189 GLY B C 1
ATOM 4730 O O . GLY B 1 189 ? 9.172 11.641 -16.969 1 98.38 189 GLY B O 1
ATOM 4731 N N . GLN B 1 190 ? 9.531 11.766 -14.781 1 98.38 190 GLN B N 1
ATOM 4732 C CA . GLN B 1 190 ? 10.875 12.32 -14.898 1 98.38 190 GLN B CA 1
ATOM 4733 C C . GLN B 1 190 ? 11.906 11.219 -15.125 1 98.38 190 GLN B C 1
ATOM 4735 O O . GLN B 1 190 ? 11.805 10.133 -14.547 1 98.38 190 GLN B O 1
ATOM 4740 N N . VAL B 1 191 ? 12.836 11.461 -15.969 1 97.75 191 VAL B N 1
ATOM 4741 C CA . VAL B 1 191 ? 13.984 10.594 -16.188 1 97.75 191 VAL B CA 1
ATOM 4742 C C . VAL B 1 191 ? 15.273 11.414 -16.141 1 97.75 191 VAL B C 1
ATOM 4744 O O . VAL B 1 191 ? 15.234 12.641 -16.25 1 97.75 191 VAL B O 1
ATOM 4747 N N . ARG B 1 192 ? 16.391 10.703 -15.922 1 94.56 192 ARG B N 1
ATOM 4748 C CA . ARG B 1 192 ? 17.672 11.406 -15.914 1 94.56 192 ARG B CA 1
ATOM 4749 C C . ARG B 1 192 ? 17.906 12.133 -17.234 1 94.56 192 ARG B C 1
ATOM 4751 O O . ARG B 1 192 ? 17.75 11.547 -18.297 1 94.56 192 ARG B O 1
ATOM 4758 N N . GLY B 1 193 ? 18.188 13.344 -17.109 1 91.81 193 GLY B N 1
ATOM 4759 C CA . GLY B 1 193 ? 18.469 14.141 -18.281 1 91.81 193 GLY B CA 1
ATOM 4760 C C . GLY B 1 193 ? 19.953 14.195 -18.625 1 91.81 193 GLY B C 1
ATOM 4761 O O . GLY B 1 193 ? 20.75 13.445 -18.062 1 91.81 193 GLY B O 1
ATOM 4762 N N . GLU B 1 194 ? 20.344 14.93 -19.688 1 86.94 194 GLU B N 1
ATOM 4763 C CA . GLU B 1 194 ? 21.734 15.109 -20.094 1 86.94 194 GLU B CA 1
ATOM 4764 C C . GLU B 1 194 ? 22.484 16.031 -19.141 1 86.94 194 GLU B C 1
ATOM 4766 O O . GLU B 1 194 ? 23.688 15.859 -18.906 1 86.94 194 GLU B O 1
ATOM 4771 N N . GLY B 1 195 ? 21.859 16.875 -18.344 1 84.12 195 GLY B N 1
ATOM 4772 C CA . GLY B 1 195 ? 22.422 17.781 -17.359 1 84.12 195 GLY B CA 1
ATOM 4773 C C . GLY B 1 195 ? 21.844 17.578 -15.977 1 84.12 195 GLY B C 1
ATOM 4774 O O . GLY B 1 195 ? 21.609 16.453 -15.547 1 84.12 195 GLY B O 1
ATOM 4775 N N . ASP B 1 196 ? 21.891 18.625 -15.344 1 84.19 196 ASP B N 1
ATOM 4776 C CA . ASP B 1 196 ? 21.391 18.547 -13.969 1 84.19 196 ASP B CA 1
ATOM 4777 C C . ASP B 1 196 ? 19.875 18.406 -13.945 1 84.19 196 ASP B C 1
ATOM 4779 O O . ASP B 1 196 ? 19.328 17.75 -13.055 1 84.19 196 ASP B O 1
ATOM 4783 N N . ALA B 1 197 ? 19.234 18.922 -15.016 1 92.38 197 ALA B N 1
ATOM 4784 C CA . ALA B 1 197 ? 17.781 18.891 -15.055 1 92.38 197 ALA B CA 1
ATOM 4785 C C . ALA B 1 197 ? 17.281 17.578 -15.648 1 92.38 197 ALA B C 1
ATOM 4787 O O . ALA B 1 197 ? 17.812 17.094 -16.656 1 92.38 197 ALA B O 1
ATOM 4788 N N . PRO B 1 198 ? 16.328 17.016 -15.016 1 97.31 198 PRO B N 1
ATOM 4789 C CA . PRO B 1 198 ? 15.711 15.82 -15.594 1 97.31 198 PRO B CA 1
ATOM 4790 C C . PRO B 1 198 ? 14.852 16.141 -16.812 1 97.31 198 PRO B C 1
ATOM 4792 O O . PRO B 1 198 ? 14.539 17.312 -17.062 1 97.31 198 PRO B O 1
ATOM 4795 N N . ALA B 1 199 ? 14.617 15.172 -17.625 1 97.19 199 ALA B N 1
ATOM 4796 C CA . ALA B 1 199 ? 13.617 15.242 -18.703 1 97.19 199 ALA B CA 1
ATOM 4797 C C . ALA B 1 199 ? 12.273 14.688 -18.234 1 97.19 199 ALA B C 1
ATOM 4799 O O . ALA B 1 199 ? 12.203 13.961 -17.25 1 97.19 199 ALA B O 1
ATOM 4800 N N . PHE B 1 200 ? 11.266 15.156 -18.875 1 97.81 200 PHE B N 1
ATOM 4801 C CA . PHE B 1 200 ? 9.922 14.68 -18.578 1 97.81 200 PHE B CA 1
ATOM 4802 C C . PHE B 1 200 ? 9.242 14.164 -19.844 1 97.81 200 PHE B C 1
ATOM 4804 O O . PHE B 1 200 ? 9.312 14.812 -20.906 1 97.81 200 PHE B O 1
ATOM 4811 N N . GLY B 1 201 ? 8.656 13.008 -19.812 1 97.94 201 GLY B N 1
ATOM 4812 C CA . GLY B 1 201 ? 7.934 12.461 -20.953 1 97.94 201 GLY B CA 1
ATOM 4813 C C . GLY B 1 201 ? 7.566 11 -20.781 1 97.94 201 GLY B C 1
ATOM 4814 O O . GLY B 1 201 ? 7.676 10.453 -19.688 1 97.94 201 GLY B O 1
ATOM 4815 N N . PRO B 1 202 ? 7.051 10.383 -21.859 1 98.5 202 PRO B N 1
ATOM 4816 C CA . PRO B 1 202 ? 6.727 8.953 -21.781 1 98.5 202 PRO B CA 1
ATOM 4817 C C . PRO B 1 202 ? 7.953 8.086 -21.5 1 98.5 202 PRO B C 1
ATOM 4819 O O . PRO B 1 202 ? 9.039 8.367 -22.016 1 98.5 202 PRO B O 1
ATOM 4822 N N . SER B 1 203 ? 7.766 7.102 -20.672 1 98.69 203 SER B N 1
ATOM 4823 C CA . SER B 1 203 ? 8.844 6.156 -20.406 1 98.69 203 SER B CA 1
ATOM 4824 C C . SER B 1 203 ? 9.359 5.531 -21.703 1 98.69 203 SER B C 1
ATOM 4826 O O . SER B 1 203 ? 8.562 5.113 -22.547 1 98.69 203 SER B O 1
ATOM 4828 N N . GLN B 1 204 ? 10.641 5.438 -21.828 1 98.12 204 GLN B N 1
ATOM 4829 C CA . GLN B 1 204 ? 11.25 4.852 -23.016 1 98.12 204 GLN B CA 1
ATOM 4830 C C . GLN B 1 204 ? 11.719 3.424 -22.75 1 98.12 204 GLN B C 1
ATOM 4832 O O . GLN B 1 204 ? 12.062 2.689 -23.672 1 98.12 204 GLN B O 1
ATOM 4837 N N . ARG B 1 205 ? 11.734 3.018 -21.516 1 98.56 205 ARG B N 1
ATOM 4838 C CA . ARG B 1 205 ? 12.258 1.707 -21.141 1 98.56 205 ARG B CA 1
ATOM 4839 C C . ARG B 1 205 ? 11.219 0.904 -20.375 1 98.56 205 ARG B C 1
ATOM 4841 O O . ARG B 1 205 ? 11.477 0.451 -19.25 1 98.56 205 ARG B O 1
ATOM 4848 N N . MET B 1 206 ? 10.062 0.657 -21.031 1 98.81 206 MET B N 1
ATOM 4849 C CA . MET B 1 206 ? 9 -0.162 -20.453 1 98.81 206 MET B CA 1
ATOM 4850 C C . MET B 1 206 ? 9.383 -1.639 -20.469 1 98.81 206 MET B C 1
ATOM 4852 O O . MET B 1 206 ? 9.852 -2.15 -21.484 1 98.81 206 MET B O 1
ATOM 4856 N N . ASP B 1 207 ? 9.195 -2.285 -19.375 1 98.88 207 ASP B N 1
ATOM 4857 C CA . ASP B 1 207 ? 9.594 -3.676 -19.172 1 98.88 207 ASP B CA 1
ATOM 4858 C C . ASP B 1 207 ? 8.469 -4.48 -18.531 1 98.88 207 ASP B C 1
ATOM 4860 O O . ASP B 1 207 ? 7.473 -3.916 -18.078 1 98.88 207 ASP B O 1
ATOM 4864 N N . TYR B 1 208 ? 8.484 -5.812 -18.656 1 98.88 208 TYR B N 1
ATOM 4865 C CA . TYR B 1 208 ? 7.664 -6.738 -17.891 1 98.88 208 TYR B CA 1
ATOM 4866 C C . TYR B 1 208 ? 8.5 -7.457 -16.844 1 98.88 208 TYR B C 1
ATOM 4868 O O . TYR B 1 208 ? 9.734 -7.477 -16.922 1 98.88 208 TYR B O 1
ATOM 4876 N N . GLU B 1 209 ? 7.859 -7.898 -15.844 1 98.88 209 GLU B N 1
ATOM 4877 C CA . GLU B 1 209 ? 8.5 -8.789 -14.875 1 98.88 209 GLU B CA 1
ATOM 4878 C C . GLU B 1 209 ? 7.676 -10.047 -14.656 1 98.88 209 GLU B C 1
ATOM 4880 O O . GLU B 1 209 ? 6.492 -9.977 -14.312 1 98.88 209 GLU B O 1
ATOM 4885 N N . LEU B 1 210 ? 8.297 -11.195 -14.891 1 98.88 210 LEU B N 1
ATOM 4886 C CA . LEU B 1 210 ? 7.691 -12.5 -14.648 1 98.88 210 LEU B CA 1
ATOM 4887 C C . LEU B 1 210 ? 7.707 -12.836 -13.164 1 98.88 210 LEU B C 1
ATOM 4889 O O . LEU B 1 210 ? 8.766 -13.117 -12.594 1 98.88 210 LEU B O 1
ATOM 4893 N N . GLU B 1 211 ? 6.527 -12.781 -12.555 1 98.94 211 GLU B N 1
ATOM 4894 C CA . GLU B 1 211 ? 6.441 -13.062 -11.125 1 98.94 211 GLU B CA 1
ATOM 4895 C C . GLU B 1 211 ? 5.277 -14.008 -10.82 1 98.94 211 GLU B C 1
ATOM 4897 O O . GLU B 1 211 ? 4.418 -14.234 -11.672 1 98.94 211 GLU B O 1
ATOM 4902 N N . LEU B 1 212 ? 5.363 -14.586 -9.672 1 98.94 212 LEU B N 1
ATOM 4903 C CA . LEU B 1 212 ? 4.207 -15.227 -9.055 1 98.94 212 LEU B CA 1
ATOM 4904 C C . LEU B 1 212 ? 3.533 -14.281 -8.055 1 98.94 212 LEU B C 1
ATOM 4906 O O . LEU B 1 212 ? 4.191 -13.43 -7.457 1 98.94 212 LEU B O 1
ATOM 4910 N N . ALA B 1 213 ? 2.238 -14.406 -7.988 1 98.94 213 ALA B N 1
ATOM 4911 C CA . ALA B 1 213 ? 1.425 -13.742 -6.973 1 98.94 213 ALA B CA 1
ATOM 4912 C C . ALA B 1 213 ? 1.065 -14.703 -5.844 1 98.94 213 ALA B C 1
ATOM 4914 O O . ALA B 1 213 ? 0.387 -15.703 -6.066 1 98.94 213 ALA B O 1
ATOM 4915 N N . PHE B 1 214 ? 1.513 -14.453 -4.637 1 98.94 214 PHE B N 1
ATOM 4916 C CA . PHE B 1 214 ? 1.169 -15.258 -3.469 1 98.94 214 PHE B CA 1
ATOM 4917 C C . PHE B 1 214 ? 0.059 -14.586 -2.664 1 98.94 214 PHE B C 1
ATOM 4919 O O . PHE B 1 214 ? 0.217 -13.461 -2.193 1 98.94 214 PHE B O 1
ATOM 4926 N N . TYR B 1 215 ? -1.053 -15.297 -2.502 1 98.94 215 TYR B N 1
ATOM 4927 C CA . TYR B 1 215 ? -2.195 -14.758 -1.776 1 98.94 215 TYR B CA 1
ATOM 4928 C C . TYR B 1 215 ? -2.213 -15.25 -0.336 1 98.94 215 TYR B C 1
ATOM 4930 O O . TYR B 1 215 ? -2.104 -16.453 -0.087 1 98.94 215 TYR B O 1
ATOM 4938 N N . VAL B 1 216 ? -2.412 -14.305 0.561 1 98.94 216 VAL B N 1
ATOM 4939 C CA . VAL B 1 216 ? -2.438 -14.609 1.986 1 98.94 216 VAL B CA 1
ATOM 4940 C C . VAL B 1 216 ? -3.801 -15.188 2.365 1 98.94 216 VAL B C 1
ATOM 4942 O O . VAL B 1 216 ? -4.836 -14.688 1.921 1 98.94 216 VAL B O 1
ATOM 4945 N N . GLY B 1 217 ? -3.814 -16.25 3.129 1 98.69 217 GLY B N 1
ATOM 4946 C CA . GLY B 1 217 ? -5.012 -16.797 3.744 1 98.69 217 GLY B CA 1
ATOM 4947 C C . GLY B 1 217 ? -5.359 -16.141 5.062 1 98.69 217 GLY B C 1
ATOM 4948 O O . GLY B 1 217 ? -5.461 -14.906 5.141 1 98.69 217 GLY B O 1
ATOM 4949 N N . PRO B 1 218 ? -5.539 -17.031 6.086 1 98.44 218 PRO B N 1
ATOM 4950 C CA . PRO B 1 218 ? -5.816 -16.406 7.379 1 98.44 218 PRO B CA 1
ATOM 4951 C C . PRO B 1 218 ? -4.707 -15.461 7.828 1 98.44 218 PRO B C 1
ATOM 4953 O O . PRO B 1 218 ? -3.529 -15.82 7.781 1 98.44 218 PRO B O 1
ATOM 4956 N N . GLY B 1 219 ? -5.09 -14.266 8.227 1 98 219 GLY B N 1
ATOM 4957 C CA . GLY B 1 219 ? -4.129 -13.281 8.695 1 98 219 GLY B CA 1
ATOM 4958 C C . GLY B 1 219 ? -3.648 -13.547 10.109 1 98 219 GLY B C 1
ATOM 4959 O O . GLY B 1 219 ? -3.67 -14.688 10.578 1 98 219 GLY B O 1
ATOM 4960 N N . ASN B 1 220 ? -2.951 -12.609 10.688 1 98.25 220 ASN B N 1
ATOM 4961 C CA . ASN B 1 220 ? -2.525 -12.57 12.086 1 98.25 220 ASN B CA 1
ATOM 4962 C C . ASN B 1 220 ? -2.973 -11.281 12.766 1 98.25 220 ASN B C 1
ATOM 4964 O O . ASN B 1 220 ? -3.32 -10.305 12.102 1 98.25 220 ASN B O 1
ATOM 4968 N N . ALA B 1 221 ? -3.045 -11.344 14.094 1 96.94 221 ALA B N 1
ATOM 4969 C CA . ALA B 1 221 ? -3.34 -10.141 14.859 1 96.94 221 ALA B CA 1
ATOM 4970 C C . ALA B 1 221 ? -2.189 -9.141 14.773 1 96.94 221 ALA B C 1
ATOM 4972 O O . ALA B 1 221 ? -1.02 -9.531 14.75 1 96.94 221 ALA B O 1
ATOM 4973 N N . ARG B 1 222 ? -2.516 -7.883 14.742 1 95.94 222 ARG B N 1
ATOM 4974 C CA . ARG B 1 222 ? -1.487 -6.848 14.766 1 95.94 222 ARG B CA 1
ATOM 4975 C C . ARG B 1 222 ? -0.542 -7.039 15.945 1 95.94 222 ARG B C 1
ATOM 4977 O O . ARG B 1 222 ? -0.987 -7.277 17.078 1 95.94 222 ARG B O 1
ATOM 4984 N N . GLY B 1 223 ? 0.737 -6.863 15.688 1 96.94 223 GLY B N 1
ATOM 4985 C CA . GLY B 1 223 ? 1.73 -6.98 16.75 1 96.94 223 GLY B CA 1
ATOM 4986 C C . GLY B 1 223 ? 2.209 -8.406 16.953 1 96.94 223 GLY B C 1
ATOM 4987 O O . GLY B 1 223 ? 3.172 -8.641 17.688 1 96.94 223 GLY B O 1
ATOM 4988 N N . THR B 1 224 ? 1.529 -9.352 16.297 1 97.12 224 THR B N 1
ATOM 4989 C CA . THR B 1 224 ? 1.913 -10.75 16.453 1 97.12 224 THR B CA 1
ATOM 4990 C C . THR B 1 224 ? 2.576 -11.273 15.18 1 97.12 224 THR B C 1
ATOM 4992 O O . THR B 1 224 ? 2.18 -10.914 14.07 1 97.12 224 THR B O 1
ATOM 4995 N N . ARG B 1 225 ? 3.557 -12.148 15.406 1 97.81 225 ARG B N 1
ATOM 4996 C CA . ARG B 1 225 ? 4.285 -12.68 14.258 1 97.81 225 ARG B CA 1
ATOM 4997 C C . ARG B 1 225 ? 3.773 -14.062 13.883 1 97.81 225 ARG B C 1
ATOM 4999 O O . ARG B 1 225 ? 3.17 -14.758 14.711 1 97.81 225 ARG B O 1
ATOM 5006 N N . ILE B 1 226 ? 3.941 -14.469 12.609 1 98.5 226 ILE B N 1
ATOM 5007 C CA . ILE B 1 226 ? 3.67 -15.812 12.117 1 98.5 226 ILE B CA 1
ATOM 5008 C C . ILE B 1 226 ? 4.965 -16.625 12.086 1 98.5 226 ILE B C 1
ATOM 5010 O O . ILE B 1 226 ? 5.902 -16.281 11.367 1 98.5 226 ILE B O 1
ATOM 5014 N N . ALA B 1 227 ? 5.02 -17.688 12.828 1 98.25 227 ALA B N 1
ATOM 5015 C CA . ALA B 1 227 ? 6.199 -18.547 12.844 1 98.25 227 ALA B CA 1
ATOM 5016 C C . ALA B 1 227 ? 6.363 -19.281 11.516 1 98.25 227 ALA B C 1
ATOM 5018 O O . ALA B 1 227 ? 5.371 -19.641 10.875 1 98.25 227 ALA B O 1
ATOM 5019 N N . ILE B 1 228 ? 7.629 -19.562 11.141 1 98.31 228 ILE B N 1
ATOM 5020 C CA . ILE B 1 228 ? 7.945 -20.188 9.859 1 98.31 228 ILE B CA 1
ATOM 5021 C C . ILE B 1 228 ? 7.211 -21.531 9.758 1 98.31 228 ILE B C 1
ATOM 5023 O O . ILE B 1 228 ? 6.719 -21.891 8.688 1 98.31 228 ILE B O 1
ATOM 5027 N N . ASP B 1 229 ? 7 -22.234 10.797 1 97.12 229 ASP B N 1
ATOM 5028 C CA . ASP B 1 229 ? 6.371 -23.562 10.766 1 97.12 229 ASP B CA 1
ATOM 5029 C C . ASP B 1 229 ? 4.852 -23.438 10.664 1 97.12 229 ASP B C 1
ATOM 5031 O O . ASP B 1 229 ? 4.164 -24.422 10.375 1 97.12 229 ASP B O 1
ATOM 5035 N N . GLU B 1 230 ? 4.309 -22.203 10.883 1 97.5 230 GLU B N 1
ATOM 5036 C CA . GLU B 1 230 ? 2.873 -21.969 10.75 1 97.5 230 GLU B CA 1
ATOM 5037 C C . GLU B 1 230 ? 2.553 -21.234 9.445 1 97.5 230 GLU B C 1
ATOM 5039 O O . GLU B 1 230 ? 1.383 -21.078 9.102 1 97.5 230 GLU B O 1
ATOM 5044 N N . ALA B 1 231 ? 3.555 -20.844 8.75 1 98.19 231 ALA B N 1
ATOM 5045 C CA . ALA B 1 231 ? 3.4 -19.922 7.625 1 98.19 231 ALA B CA 1
ATOM 5046 C C . ALA B 1 231 ? 2.535 -20.547 6.531 1 98.19 231 ALA B C 1
ATOM 5048 O O . ALA B 1 231 ? 1.75 -19.844 5.883 1 98.19 231 ALA B O 1
ATOM 5049 N N . GLU B 1 232 ? 2.619 -21.844 6.328 1 96.94 232 GLU B N 1
ATOM 5050 C CA . GLU B 1 232 ? 1.854 -22.516 5.281 1 96.94 232 GLU B CA 1
ATOM 5051 C C . GLU B 1 232 ? 0.355 -22.438 5.551 1 96.94 232 GLU B C 1
ATOM 5053 O O . GLU B 1 232 ? -0.45 -22.391 4.621 1 96.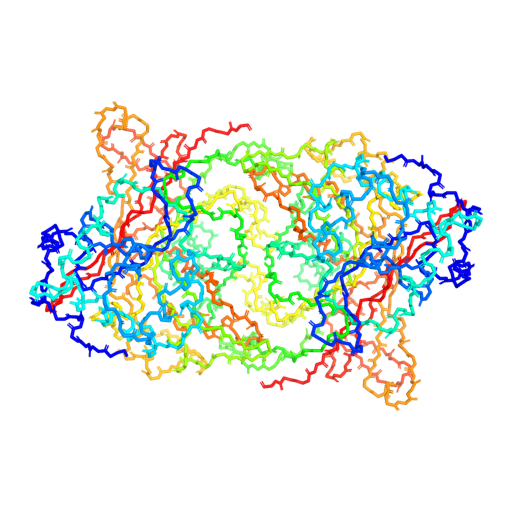94 232 GLU B O 1
ATOM 5058 N N . GLU B 1 233 ? -0.033 -22.375 6.785 1 97.31 233 GLU B N 1
ATOM 5059 C CA . GLU B 1 233 ? -1.439 -22.25 7.156 1 97.31 233 GLU B CA 1
ATOM 5060 C C . GLU B 1 233 ? -1.994 -20.875 6.77 1 97.31 233 GLU B C 1
ATOM 5062 O O . GLU B 1 233 ? -3.205 -20.719 6.602 1 97.31 233 GLU B O 1
ATOM 5067 N N . HIS B 1 234 ? -1.098 -19.906 6.602 1 98.56 234 HIS B N 1
ATOM 5068 C CA . HIS B 1 234 ? -1.486 -18.547 6.258 1 98.56 234 HIS B CA 1
ATOM 5069 C C . HIS B 1 234 ? -1.349 -18.297 4.758 1 98.56 234 HIS B C 1
ATOM 5071 O O . HIS B 1 234 ? -1.504 -17.172 4.297 1 98.56 234 HIS B O 1
ATOM 5077 N N . PHE B 1 235 ? -1 -19.312 4.035 1 98.25 235 PHE B N 1
ATOM 5078 C CA . PHE B 1 235 ? -0.78 -19.234 2.594 1 98.25 235 PHE B CA 1
ATOM 5079 C C . PHE B 1 235 ? -1.966 -19.828 1.835 1 98.25 235 PHE B C 1
ATOM 5081 O O . PHE B 1 235 ? -2.256 -21.016 1.947 1 98.25 235 PHE B O 1
ATOM 5088 N N . PHE B 1 236 ? -2.736 -18.969 1.02 1 98.81 236 PHE B N 1
ATOM 5089 C CA . PHE B 1 236 ? -3.967 -19.406 0.373 1 98.81 236 PHE B CA 1
ATOM 5090 C C . PHE B 1 236 ? -3.67 -20.062 -0.973 1 98.81 236 PHE B C 1
ATOM 5092 O O . PHE B 1 236 ? -4.219 -21.125 -1.292 1 98.81 236 PHE B O 1
ATOM 5099 N N . GLY B 1 237 ? -2.861 -19.312 -1.77 1 98.75 237 GLY B N 1
ATOM 5100 C CA . GLY B 1 237 ? -2.635 -19.844 -3.104 1 98.75 237 GLY B CA 1
ATOM 5101 C C . GLY B 1 237 ? -1.746 -18.953 -3.955 1 98.75 237 GLY B C 1
ATOM 5102 O O . GLY B 1 237 ? -1.075 -18.062 -3.438 1 98.75 237 GLY B O 1
ATOM 5103 N N . VAL B 1 238 ? -1.716 -19.359 -5.277 1 98.88 238 VAL B N 1
ATOM 5104 C CA . VAL B 1 238 ? -0.74 -18.766 -6.184 1 98.88 238 VAL B CA 1
ATOM 5105 C C . VAL B 1 238 ? -1.431 -18.328 -7.473 1 98.88 238 VAL B C 1
ATOM 5107 O O . VAL B 1 238 ? -2.301 -19.031 -7.988 1 98.88 238 VAL B O 1
ATOM 5110 N N . GLY B 1 239 ? -1.182 -17.156 -7.934 1 98.94 239 GLY B N 1
ATOM 5111 C CA . GLY B 1 239 ? -1.444 -16.688 -9.281 1 98.94 239 GLY B CA 1
ATOM 5112 C C . GLY B 1 239 ? -0.206 -16.156 -9.984 1 98.94 239 GLY B C 1
ATOM 5113 O O . GLY B 1 239 ? 0.918 -16.438 -9.57 1 98.94 239 GLY B O 1
ATOM 5114 N N . LEU B 1 240 ? -0.428 -15.531 -11.094 1 98.94 240 LEU B N 1
ATOM 5115 C CA . LEU B 1 240 ? 0.653 -14.883 -11.828 1 98.94 240 LEU B CA 1
ATOM 5116 C C . LEU B 1 240 ? 0.569 -13.367 -11.695 1 98.94 240 LEU B C 1
ATOM 5118 O O . LEU B 1 240 ? -0.524 -12.812 -11.562 1 98.94 240 LEU B O 1
ATOM 5122 N N . LEU B 1 241 ? 1.7 -12.758 -11.695 1 98.94 241 LEU B N 1
ATOM 5123 C CA . LEU B 1 241 ? 1.816 -11.312 -11.578 1 98.94 241 LEU B CA 1
ATOM 5124 C C . LEU B 1 241 ? 2.812 -10.758 -12.594 1 98.94 241 LEU B C 1
ATOM 5126 O O . LEU B 1 241 ? 3.957 -11.211 -12.648 1 98.94 241 LEU B O 1
ATOM 5130 N N . ASN B 1 242 ? 2.35 -9.898 -13.461 1 98.94 242 ASN B N 1
ATOM 5131 C CA . ASN B 1 242 ? 3.248 -9.055 -14.242 1 98.94 242 ASN B CA 1
ATOM 5132 C C . ASN B 1 242 ? 3.428 -7.68 -13.602 1 98.94 242 ASN B C 1
ATOM 5134 O O . ASN B 1 242 ? 2.525 -6.844 -13.656 1 98.94 242 ASN B O 1
ATOM 5138 N N . ASP B 1 243 ? 4.547 -7.48 -12.977 1 98.62 243 ASP B N 1
ATOM 5139 C CA . ASP B 1 243 ? 4.871 -6.188 -12.383 1 98.62 243 ASP B CA 1
ATOM 5140 C C . ASP B 1 243 ? 5.512 -5.254 -13.406 1 98.62 243 ASP B C 1
ATOM 5142 O O . ASP B 1 243 ? 6.73 -5.082 -13.422 1 98.62 243 ASP B O 1
ATOM 5146 N N . TRP B 1 244 ? 4.656 -4.625 -14.164 1 98.88 244 TRP B N 1
ATOM 5147 C CA . TRP B 1 244 ? 5.145 -3.707 -15.188 1 98.88 244 TRP B CA 1
ATOM 5148 C C . TRP B 1 244 ? 6.121 -2.699 -14.594 1 98.88 244 TRP B C 1
ATOM 5150 O O . TRP B 1 244 ? 5.902 -2.188 -13.492 1 98.88 244 TRP B O 1
ATOM 5160 N N . SER B 1 245 ? 7.164 -2.416 -15.359 1 98.75 245 SER B N 1
ATOM 5161 C CA . SER B 1 245 ? 8.227 -1.569 -14.82 1 98.75 245 SER B CA 1
ATOM 5162 C C . SER B 1 245 ? 8.648 -0.509 -15.828 1 98.75 245 SER B C 1
ATOM 5164 O O . SER B 1 245 ? 9.039 -0.835 -16.953 1 98.75 245 SER B O 1
ATOM 5166 N N . ALA B 1 246 ? 8.57 0.761 -15.461 1 98.81 246 ALA B N 1
ATOM 5167 C CA . ALA B 1 246 ? 9.188 1.855 -16.203 1 98.81 246 ALA B CA 1
ATOM 5168 C C . ALA B 1 246 ? 10.617 2.098 -15.727 1 98.81 246 ALA B C 1
ATOM 5170 O O . ALA B 1 246 ? 10.859 2.969 -14.891 1 98.81 246 ALA B O 1
ATOM 5171 N N . ARG B 1 247 ? 11.547 1.425 -16.406 1 98.38 247 ARG B N 1
ATOM 5172 C CA . ARG B 1 247 ? 12.898 1.283 -15.867 1 98.38 247 ARG B CA 1
ATOM 5173 C C . ARG B 1 247 ? 13.617 2.627 -15.836 1 98.38 247 ARG B C 1
ATOM 5175 O O . ARG B 1 247 ? 14.406 2.895 -14.93 1 98.38 247 ARG B O 1
ATOM 5182 N N . ASP B 1 248 ? 13.406 3.496 -16.781 1 98.06 248 ASP B N 1
ATOM 5183 C CA . ASP B 1 248 ? 14.07 4.793 -16.859 1 98.06 248 ASP B CA 1
ATOM 5184 C C . ASP B 1 248 ? 13.547 5.746 -15.797 1 98.06 248 ASP B C 1
ATOM 5186 O O . ASP B 1 248 ? 14.312 6.473 -15.164 1 98.06 248 ASP B O 1
ATOM 5190 N N . ILE B 1 249 ? 12.25 5.703 -15.539 1 98.5 249 ILE B N 1
ATOM 5191 C CA . ILE B 1 249 ? 11.664 6.48 -14.453 1 98.5 249 ILE B CA 1
ATOM 5192 C C . ILE B 1 249 ? 12.18 5.961 -13.117 1 98.5 249 ILE B C 1
ATOM 5194 O O . ILE B 1 249 ? 12.547 6.746 -12.234 1 98.5 249 ILE B O 1
ATOM 5198 N N . GLN B 1 250 ? 12.242 4.668 -12.984 1 97.69 250 GLN B N 1
ATOM 5199 C CA . GLN B 1 250 ? 12.703 4.031 -11.758 1 97.69 250 GLN B CA 1
ATOM 5200 C C . GLN B 1 250 ? 14.125 4.465 -11.406 1 97.69 250 GLN B C 1
ATOM 5202 O O . GLN B 1 250 ? 14.406 4.816 -10.258 1 97.69 250 GLN B O 1
ATOM 5207 N N . ALA B 1 251 ? 14.992 4.457 -12.359 1 95.5 251 ALA B N 1
ATOM 5208 C CA . ALA B 1 251 ? 16.406 4.766 -12.133 1 95.5 251 ALA B CA 1
ATOM 5209 C C . ALA B 1 251 ? 16.578 6.18 -11.602 1 95.5 251 ALA B C 1
ATOM 5211 O O . ALA B 1 251 ? 17.5 6.445 -10.82 1 95.5 251 ALA B O 1
ATOM 5212 N N . TRP B 1 252 ? 15.672 7.055 -11.953 1 96.5 252 TRP B N 1
ATOM 5213 C CA . TRP B 1 252 ? 15.789 8.453 -11.555 1 96.5 252 TRP B CA 1
ATOM 5214 C C . TRP B 1 252 ? 15.195 8.68 -10.172 1 96.5 252 TRP B C 1
ATOM 5216 O O . TRP B 1 252 ? 15.789 9.352 -9.328 1 96.5 252 TRP B O 1
ATOM 5226 N N . GLU B 1 253 ? 14.086 7.996 -9.875 1 96.38 253 GLU B N 1
ATOM 5227 C CA . GLU B 1 253 ? 13.32 8.344 -8.68 1 96.38 253 GLU B CA 1
ATOM 5228 C C . GLU B 1 253 ? 13.719 7.477 -7.492 1 96.38 253 GLU B C 1
ATOM 5230 O O . GLU B 1 253 ? 13.438 7.82 -6.34 1 96.38 253 GLU B O 1
ATOM 5235 N N . TYR B 1 254 ? 14.383 6.34 -7.625 1 93.31 254 TYR B N 1
ATOM 5236 C CA . TYR B 1 254 ? 14.32 5.234 -6.68 1 93.31 254 TYR B CA 1
ATOM 5237 C C . TYR B 1 254 ? 15.289 5.457 -5.523 1 93.31 254 TYR B C 1
ATOM 5239 O O . TYR B 1 254 ? 15.234 4.742 -4.516 1 93.31 254 TYR B O 1
ATOM 5247 N N . GLN B 1 255 ? 16.203 6.383 -5.688 1 90.88 255 GLN B N 1
ATOM 5248 C CA . GLN B 1 255 ? 17.109 6.691 -4.594 1 90.88 255 GLN B CA 1
ATOM 5249 C C . GLN B 1 255 ? 16.609 7.859 -3.76 1 90.88 255 GLN B C 1
ATOM 5251 O O . GLN B 1 255 ? 16.422 8.961 -4.273 1 90.88 255 GLN B O 1
ATOM 5256 N N . PRO B 1 256 ? 16.328 7.645 -2.549 1 92.19 256 PRO B N 1
ATOM 5257 C CA . PRO B 1 256 ? 16.781 6.496 -1.762 1 92.19 256 PRO B CA 1
ATOM 5258 C C . PRO B 1 256 ? 15.633 5.57 -1.355 1 92.19 256 PRO B C 1
ATOM 5260 O O . PRO B 1 256 ? 15.844 4.621 -0.597 1 92.19 256 PRO B O 1
ATOM 5263 N N . LEU B 1 257 ? 14.398 5.812 -1.792 1 95.75 257 LEU B N 1
ATOM 5264 C CA . LEU B 1 257 ? 13.273 5.211 -1.094 1 95.75 257 LEU B CA 1
ATOM 5265 C C . LEU B 1 257 ? 12.656 4.086 -1.921 1 95.75 257 LEU B C 1
ATOM 5267 O O . LEU B 1 257 ? 11.602 3.559 -1.574 1 95.75 257 LEU B O 1
ATOM 5271 N N . GLY B 1 258 ? 13.336 3.711 -3.016 1 95.38 258 GLY B N 1
ATOM 5272 C CA . GLY B 1 258 ? 12.859 2.586 -3.805 1 95.38 258 GLY B CA 1
ATOM 5273 C C . GLY B 1 258 ? 11.852 2.986 -4.859 1 95.38 258 GLY B C 1
ATOM 5274 O O . GLY B 1 258 ? 11.664 4.176 -5.129 1 95.38 258 GLY B O 1
ATOM 5275 N N . PRO B 1 259 ? 11.242 1.967 -5.52 1 97.06 259 PRO B N 1
ATOM 5276 C CA . PRO B 1 259 ? 10.312 2.238 -6.621 1 97.06 259 PRO B CA 1
ATOM 5277 C C . PRO B 1 259 ? 9.047 2.951 -6.168 1 97.06 259 PRO B C 1
ATOM 5279 O O . PRO B 1 259 ? 8.539 2.678 -5.078 1 97.06 259 PRO B O 1
ATOM 5282 N N . PHE B 1 260 ? 8.539 3.893 -7.02 1 98.31 260 PHE B N 1
ATOM 5283 C CA . PHE B 1 260 ? 7.332 4.664 -6.754 1 98.31 260 PHE B CA 1
ATOM 5284 C C . PHE B 1 260 ? 6.477 4.781 -8.008 1 98.31 260 PHE B C 1
ATOM 5286 O O . PHE B 1 260 ? 5.773 3.838 -8.375 1 98.31 260 PHE B O 1
ATOM 5293 N N . LEU B 1 261 ? 6.688 5.789 -8.906 1 98.44 261 LEU B N 1
ATOM 5294 C CA . LEU B 1 261 ? 5.898 5.977 -10.125 1 98.44 261 LEU B CA 1
ATOM 5295 C C . LEU B 1 261 ? 6.207 4.891 -11.148 1 98.44 261 LEU B C 1
ATOM 5297 O O . LEU B 1 261 ? 5.352 4.539 -11.961 1 98.44 261 LEU B O 1
ATOM 5301 N N . SER B 1 262 ? 7.355 4.375 -11.078 1 98.56 262 SER B N 1
ATOM 5302 C CA . SER B 1 262 ? 7.801 3.375 -12.047 1 98.56 262 SER B CA 1
ATOM 5303 C C . SER B 1 262 ? 7.016 2.074 -11.898 1 98.56 262 SER B C 1
ATOM 5305 O O . SER B 1 262 ? 7.082 1.201 -12.766 1 98.56 262 SER B O 1
ATOM 5307 N N . LYS B 1 263 ? 6.254 1.923 -10.828 1 98.38 263 LYS B N 1
ATOM 5308 C CA . LYS B 1 263 ? 5.621 0.643 -10.523 1 98.38 263 LYS B CA 1
ATOM 5309 C C . LYS B 1 263 ? 4.133 0.821 -10.242 1 98.38 263 LYS B C 1
ATOM 5311 O O . LYS B 1 263 ? 3.404 -0.161 -10.078 1 98.38 263 LYS B O 1
ATOM 5316 N N . SER B 1 264 ? 3.596 2.031 -10.172 1 98.31 264 SER B N 1
ATOM 5317 C CA . SER B 1 264 ? 2.252 2.217 -9.633 1 98.31 264 SER B CA 1
ATOM 5318 C C . SER B 1 264 ? 1.258 2.559 -10.734 1 98.31 264 SER B C 1
ATOM 5320 O O . SER B 1 264 ? 0.115 2.926 -10.453 1 98.31 264 SER B O 1
ATOM 5322 N N . PHE B 1 265 ? 1.619 2.424 -12.039 1 98.31 265 PHE B N 1
ATOM 5323 C CA . PHE B 1 265 ? 0.719 2.732 -13.148 1 98.31 265 PHE B CA 1
ATOM 5324 C C . PHE B 1 265 ? -0.107 1.512 -13.531 1 98.31 265 PHE B C 1
ATOM 5326 O O . PHE B 1 265 ? -1.226 1.645 -14.031 1 98.31 265 PHE B O 1
ATOM 5333 N N . ALA B 1 266 ? 0.554 0.333 -13.352 1 98 266 ALA B N 1
ATOM 5334 C CA . ALA B 1 266 ? -0.16 -0.892 -13.695 1 98 266 ALA B CA 1
ATOM 5335 C C . ALA B 1 266 ? 0.596 -2.125 -13.211 1 98 266 ALA B C 1
ATOM 5337 O O . ALA B 1 266 ? 1.825 -2.18 -13.297 1 98 266 ALA B O 1
ATOM 5338 N N . SER B 1 267 ? -0.098 -3.059 -12.719 1 98.62 267 SER B N 1
ATOM 5339 C CA . SER B 1 267 ? 0.306 -4.441 -12.492 1 98.62 267 SER B CA 1
ATOM 5340 C C . SER B 1 267 ? -0.808 -5.41 -12.875 1 98.62 267 SER B C 1
ATOM 5342 O O . SER B 1 267 ? -1.984 -5.141 -12.625 1 98.62 267 SER B O 1
ATOM 5344 N N . THR B 1 268 ? -0.492 -6.504 -13.523 1 98.88 268 THR B N 1
ATOM 5345 C CA . THR B 1 268 ? -1.507 -7.418 -14.039 1 98.88 268 THR B CA 1
ATOM 5346 C C . THR B 1 268 ? -1.473 -8.742 -13.289 1 98.88 268 THR B C 1
ATOM 5348 O O . THR B 1 268 ? -0.4 -9.305 -13.055 1 98.88 268 THR B O 1
ATOM 5351 N N . LEU B 1 269 ? -2.627 -9.219 -12.93 1 98.94 269 LEU B N 1
ATOM 5352 C CA . LEU B 1 269 ? -2.771 -10.492 -12.242 1 98.94 269 LEU B CA 1
ATOM 5353 C C . LEU B 1 269 ? -3.539 -11.492 -13.102 1 98.94 269 LEU B C 1
ATOM 5355 O O . LEU B 1 269 ? -4.43 -11.102 -13.859 1 98.94 269 LEU B O 1
ATOM 5359 N N . SER B 1 270 ? -3.145 -12.758 -12.969 1 98.88 270 SER B N 1
ATOM 5360 C CA . SER B 1 270 ? -3.988 -13.805 -13.531 1 98.88 270 SER B CA 1
ATOM 5361 C C . SER B 1 270 ? -5.352 -13.844 -12.852 1 98.88 270 SER B C 1
ATOM 5363 O O . SER B 1 270 ? -5.473 -13.508 -11.672 1 98.88 270 SER B O 1
ATOM 5365 N N . PRO B 1 271 ? -6.379 -14.266 -13.578 1 98.56 271 PRO B N 1
ATOM 5366 C CA . PRO B 1 271 ? -7.727 -14.242 -13.008 1 98.56 271 PRO B CA 1
ATOM 5367 C C . PRO B 1 271 ? -7.957 -15.375 -12.008 1 98.56 271 PRO B C 1
ATOM 5369 O O . PRO B 1 271 ? -8.867 -15.289 -11.172 1 98.56 271 PRO B O 1
ATOM 5372 N N . TRP B 1 272 ? -7.152 -16.453 -12.078 1 98.88 272 TRP B N 1
ATOM 5373 C CA . TRP B 1 272 ? -7.387 -17.641 -11.266 1 98.88 272 TRP B CA 1
ATOM 5374 C C . TRP B 1 272 ? -6.34 -17.766 -10.172 1 98.88 272 TRP B C 1
ATOM 5376 O O . TRP B 1 272 ? -5.156 -17.5 -10.398 1 98.88 272 TRP B O 1
ATOM 5386 N N . ILE B 1 273 ? -6.762 -18.156 -9 1 98.94 273 ILE B N 1
ATOM 5387 C CA . ILE B 1 273 ? -5.855 -18.5 -7.91 1 98.94 273 ILE B CA 1
ATOM 5388 C C . ILE B 1 273 ? -5.816 -20.031 -7.75 1 98.94 273 ILE B C 1
ATOM 5390 O O . ILE B 1 273 ? -6.828 -20.656 -7.43 1 98.94 273 ILE B O 1
ATOM 5394 N N . VAL B 1 274 ? -4.688 -20.609 -8.031 1 98.94 274 VAL B N 1
ATOM 5395 C CA . VAL B 1 274 ? -4.469 -22.016 -7.715 1 98.94 274 VAL B CA 1
ATOM 5396 C C . VAL B 1 274 ? -4.184 -22.188 -6.223 1 98.94 274 VAL B C 1
ATOM 5398 O O . VAL B 1 274 ? -3.244 -21.578 -5.695 1 98.94 274 VAL B O 1
ATOM 5401 N N . THR B 1 275 ? -4.98 -22.984 -5.539 1 98.69 275 THR B N 1
ATOM 5402 C CA . THR B 1 275 ? -4.898 -23.047 -4.082 1 98.69 275 THR B CA 1
ATOM 5403 C C . THR B 1 275 ? -3.652 -23.812 -3.646 1 98.69 275 THR B C 1
ATOM 5405 O O . THR B 1 275 ? -3.152 -24.672 -4.379 1 98.69 275 THR B O 1
ATOM 5408 N N . ASN B 1 276 ? -3.18 -23.438 -2.48 1 98 276 ASN B N 1
ATOM 5409 C CA . ASN B 1 276 ? -2.074 -24.172 -1.871 1 98 276 ASN B CA 1
ATOM 5410 C C . ASN B 1 276 ? -2.373 -25.656 -1.783 1 98 276 ASN B C 1
ATOM 5412 O O . ASN B 1 276 ? -1.475 -26.484 -1.948 1 98 276 ASN B O 1
ATOM 5416 N N . GLU B 1 277 ? -3.602 -26.062 -1.572 1 97.44 277 GLU B N 1
ATOM 5417 C CA . GLU B 1 277 ? -4.023 -27.453 -1.504 1 97.44 277 GLU B CA 1
ATOM 5418 C C . GLU B 1 277 ? -3.812 -28.156 -2.84 1 97.44 277 GLU B C 1
ATOM 5420 O O . GLU B 1 277 ? -3.322 -29.297 -2.879 1 97.44 277 GLU B O 1
ATOM 5425 N N . ALA B 1 278 ? -4.156 -27.484 -3.883 1 98.44 278 ALA B N 1
ATOM 5426 C CA . ALA B 1 278 ? -4.008 -28.062 -5.215 1 98.44 278 ALA B CA 1
ATOM 5427 C C . ALA B 1 278 ? -2.537 -28.266 -5.566 1 98.44 278 ALA B C 1
ATOM 5429 O O . ALA B 1 278 ? -2.195 -29.141 -6.359 1 98.44 278 ALA B O 1
ATOM 5430 N N . LEU B 1 279 ? -1.647 -27.516 -5 1 98.31 279 LEU B N 1
ATOM 5431 C CA . LEU B 1 279 ? -0.233 -27.484 -5.355 1 98.31 279 LEU B CA 1
ATOM 5432 C C . LEU B 1 279 ? 0.536 -28.562 -4.586 1 98.31 279 LEU B C 1
ATOM 5434 O O . LEU B 1 279 ? 1.726 -28.766 -4.832 1 98.31 279 LEU B O 1
ATOM 5438 N N . ALA B 1 280 ? -0.12 -29.297 -3.695 1 97.69 280 ALA B N 1
ATOM 5439 C CA . ALA B 1 280 ? 0.515 -30.234 -2.773 1 97.69 280 ALA B CA 1
ATOM 5440 C C . ALA B 1 280 ? 1.407 -31.219 -3.523 1 97.69 280 ALA B C 1
ATOM 5442 O O . ALA B 1 280 ? 2.547 -31.469 -3.121 1 97.69 280 ALA B O 1
ATOM 5443 N N . PRO B 1 281 ? 0.974 -31.797 -4.691 1 98 281 PRO B N 1
ATOM 5444 C CA . PRO B 1 281 ? 1.808 -32.781 -5.375 1 98 281 PRO B CA 1
ATOM 5445 C C . PRO B 1 281 ? 3.092 -32.188 -5.941 1 98 281 PRO B C 1
ATOM 5447 O O . PRO B 1 281 ? 4.012 -32.938 -6.312 1 98 281 PRO B O 1
ATOM 5450 N N . PHE B 1 282 ? 3.174 -30.906 -5.992 1 98.06 282 PHE B N 1
ATOM 5451 C CA . PHE B 1 282 ? 4.242 -30.281 -6.758 1 98.06 282 PHE B CA 1
ATOM 5452 C C . PHE B 1 282 ? 5.223 -29.562 -5.832 1 98.06 282 PHE B C 1
ATOM 5454 O O . PHE B 1 282 ? 6.105 -28.828 -6.297 1 98.06 282 PHE B O 1
ATOM 5461 N N . ARG B 1 283 ? 4.984 -29.688 -4.543 1 97.19 283 ARG B N 1
ATOM 5462 C CA . ARG B 1 283 ? 5.938 -29.156 -3.572 1 97.19 283 ARG B CA 1
ATOM 5463 C C . ARG B 1 283 ? 7.234 -29.953 -3.578 1 97.19 283 ARG B C 1
ATOM 5465 O O . ARG B 1 283 ? 7.219 -31.172 -3.773 1 97.19 283 ARG B O 1
ATOM 5472 N N . ARG B 1 284 ? 8.359 -29.234 -3.391 1 95.69 284 ARG B N 1
ATOM 5473 C CA . ARG B 1 284 ? 9.688 -29.844 -3.383 1 95.69 284 ARG B CA 1
ATOM 5474 C C . ARG B 1 284 ? 10.492 -29.375 -2.182 1 95.69 284 ARG B C 1
ATOM 5476 O O . ARG B 1 284 ? 10.172 -28.344 -1.573 1 95.69 284 ARG B O 1
ATOM 5483 N N . PRO B 1 285 ? 11.5 -30.219 -1.851 1 96 285 PRO B N 1
ATOM 5484 C CA . PRO B 1 285 ? 12.414 -29.734 -0.812 1 96 285 PRO B CA 1
ATOM 5485 C C . PRO B 1 285 ? 13.07 -28.406 -1.183 1 96 285 PRO B C 1
ATOM 5487 O O . PRO B 1 285 ? 13.398 -28.188 -2.35 1 96 285 PRO B O 1
ATOM 5490 N N . PHE B 1 286 ? 13.125 -27.594 -0.206 1 95.12 286 PHE B N 1
ATOM 5491 C CA . PHE B 1 286 ? 13.828 -26.328 -0.347 1 95.12 286 PHE B CA 1
ATOM 5492 C C . PHE B 1 286 ? 15.266 -26.453 0.136 1 95.12 286 PHE B C 1
ATOM 5494 O O . PHE B 1 286 ? 15.516 -26.688 1.319 1 95.12 286 PHE B O 1
ATOM 5501 N N . VAL B 1 287 ? 16.234 -26.281 -0.814 1 88 287 VAL B N 1
ATOM 5502 C CA . VAL B 1 287 ? 17.656 -26.406 -0.495 1 88 287 VAL B CA 1
ATOM 5503 C C . VAL B 1 287 ? 18.422 -25.188 -1.021 1 88 287 VAL B C 1
ATOM 5505 O O . VAL B 1 287 ? 18.266 -24.812 -2.184 1 88 287 VAL B O 1
ATOM 5508 N N . ARG B 1 288 ? 19.141 -24.516 -0.172 1 90.62 288 ARG B N 1
ATOM 5509 C CA . ARG B 1 288 ? 20.016 -23.438 -0.623 1 90.62 288 ARG B CA 1
ATOM 5510 C C . ARG B 1 288 ? 21.297 -24 -1.249 1 90.62 288 ARG B C 1
ATOM 5512 O O . ARG B 1 288 ? 21.734 -25.094 -0.905 1 90.62 288 ARG B O 1
ATOM 5519 N N . PRO B 1 289 ? 21.844 -23.172 -2.193 1 89.62 289 PRO B N 1
ATOM 5520 C CA . PRO B 1 289 ? 23.141 -23.578 -2.746 1 89.62 289 PRO B CA 1
ATOM 5521 C C . PRO B 1 289 ? 24.203 -23.766 -1.674 1 89.62 289 PRO B C 1
ATOM 5523 O O . PRO B 1 289 ? 24.234 -23.016 -0.693 1 89.62 289 PRO B O 1
ATOM 5526 N N . ALA B 1 290 ? 25.078 -24.719 -2.012 1 90.25 290 ALA B N 1
ATOM 5527 C CA . ALA B 1 290 ? 26.188 -24.969 -1.088 1 90.25 290 ALA B CA 1
ATOM 5528 C C . ALA B 1 290 ? 27.047 -23.734 -0.904 1 90.25 290 ALA B C 1
ATOM 5530 O O . ALA B 1 290 ? 27.375 -23.047 -1.875 1 90.25 290 ALA B O 1
ATOM 5531 N N . GLY B 1 291 ? 27.375 -23.359 0.25 1 92.12 291 GLY B N 1
ATOM 5532 C CA . GLY B 1 291 ? 28.219 -22.203 0.523 1 92.12 291 GLY B CA 1
ATOM 5533 C C . GLY B 1 291 ? 27.422 -20.969 0.935 1 92.12 291 GLY B C 1
ATOM 5534 O O . GLY B 1 291 ? 27.984 -20.031 1.515 1 92.12 291 GLY B O 1
ATOM 5535 N N . ASP B 1 292 ? 26.156 -20.938 0.539 1 95 292 ASP B N 1
ATOM 5536 C CA . ASP B 1 292 ? 25.328 -19.812 0.958 1 95 292 ASP B CA 1
ATOM 5537 C C . ASP B 1 292 ? 25.016 -19.891 2.449 1 95 292 ASP B C 1
ATOM 5539 O O . ASP B 1 292 ? 24.938 -20.984 3.016 1 95 292 ASP B O 1
ATOM 5543 N N . PRO B 1 293 ? 24.875 -18.734 3.062 1 94.69 293 PRO B N 1
ATOM 5544 C CA . PRO B 1 293 ? 24.516 -18.766 4.48 1 94.69 293 PRO B CA 1
ATOM 5545 C C . PRO B 1 293 ? 23.141 -19.406 4.723 1 94.69 293 PRO B C 1
ATOM 5547 O O . PRO B 1 293 ? 22.219 -19.219 3.92 1 94.69 293 PRO B O 1
ATOM 5550 N N . ALA B 1 294 ? 23.047 -20.125 5.816 1 93.12 294 ALA B N 1
ATOM 5551 C CA . ALA B 1 294 ? 21.734 -20.609 6.23 1 93.12 294 ALA B CA 1
ATOM 5552 C C . ALA B 1 294 ? 20.828 -19.453 6.633 1 93.12 294 ALA B C 1
ATOM 5554 O O . ALA B 1 294 ? 21.281 -18.453 7.211 1 93.12 294 ALA B O 1
ATOM 5555 N N . PRO B 1 295 ? 19.516 -19.594 6.32 1 95.25 295 PRO B N 1
ATOM 5556 C CA . PRO B 1 295 ? 18.609 -18.578 6.848 1 95.25 295 PRO B CA 1
ATOM 5557 C C . PRO B 1 295 ? 18.641 -18.5 8.375 1 95.25 295 PRO B C 1
ATOM 5559 O O . PRO B 1 295 ? 18.938 -19.484 9.039 1 95.25 295 PRO B O 1
ATOM 5562 N N . LEU B 1 296 ? 18.375 -17.312 8.93 1 96.75 296 LEU B N 1
ATOM 5563 C CA . LEU B 1 296 ? 18.234 -17.203 10.383 1 96.75 296 LEU B CA 1
ATOM 5564 C C . LEU B 1 296 ? 17.094 -18.094 10.883 1 96.75 296 LEU B C 1
ATOM 5566 O O . LEU B 1 296 ? 16.203 -18.484 10.117 1 96.75 296 LEU B O 1
ATOM 5570 N N . PRO B 1 297 ? 17.062 -18.391 12.133 1 97.06 297 PRO B N 1
ATOM 5571 C CA . PRO B 1 297 ? 16.125 -19.375 12.68 1 97.06 297 PRO B CA 1
ATOM 5572 C C . PRO B 1 297 ? 14.672 -19.031 12.398 1 97.06 297 PRO B C 1
ATOM 5574 O O . PRO B 1 297 ? 13.852 -19.922 12.172 1 97.06 297 PRO B O 1
ATOM 5577 N N . TYR B 1 298 ? 14.258 -17.812 12.336 1 97.94 298 TYR B N 1
ATOM 5578 C CA . TYR B 1 298 ? 12.852 -17.469 12.148 1 97.94 298 TYR B CA 1
ATOM 5579 C C . TYR B 1 298 ? 12.43 -17.688 10.703 1 97.94 298 TYR B C 1
ATOM 5581 O O . TYR B 1 298 ? 11.242 -17.625 10.383 1 97.94 298 TYR B O 1
ATOM 5589 N N . LEU B 1 299 ? 13.414 -17.969 9.812 1 98.12 299 LEU B N 1
ATOM 5590 C CA . LEU B 1 299 ? 13.148 -18.234 8.398 1 98.12 299 LEU B CA 1
ATOM 5591 C C . LEU B 1 299 ? 13.484 -19.672 8.047 1 98.12 299 LEU B C 1
ATOM 5593 O O . LEU B 1 299 ? 13.523 -20.031 6.867 1 98.12 299 LEU B O 1
ATOM 5597 N N . ASP B 1 300 ? 13.875 -20.453 9.016 1 97.44 300 ASP B N 1
ATOM 5598 C CA . ASP B 1 300 ? 14.266 -21.844 8.789 1 97.44 300 ASP B CA 1
ATOM 5599 C C . ASP B 1 300 ? 13.375 -22.797 9.586 1 97.44 300 ASP B C 1
ATOM 5601 O O . ASP B 1 300 ? 13.359 -22.75 10.812 1 97.44 300 ASP B O 1
ATOM 5605 N N . GLY B 1 301 ? 12.664 -23.641 8.891 1 96.44 301 GLY B N 1
ATOM 5606 C CA . GLY B 1 301 ? 11.789 -24.609 9.523 1 96.44 301 GLY B CA 1
ATOM 5607 C C . GLY B 1 301 ? 11.805 -25.969 8.836 1 96.44 301 GLY B C 1
ATOM 5608 O O . GLY B 1 301 ? 12.102 -26.062 7.645 1 96.44 301 GLY B O 1
ATOM 5609 N N . ALA B 1 302 ? 11.484 -27 9.586 1 95.5 302 ALA B N 1
ATOM 5610 C CA . ALA B 1 302 ? 11.523 -28.375 9.078 1 95.5 302 ALA B CA 1
ATOM 5611 C C . ALA B 1 302 ? 10.562 -28.547 7.906 1 95.5 302 ALA B C 1
ATOM 5613 O O . ALA B 1 302 ? 10.922 -29.156 6.895 1 95.5 302 ALA B O 1
ATOM 5614 N N . ALA B 1 303 ? 9.406 -28.062 8.055 1 94.5 303 ALA B N 1
ATOM 5615 C CA . ALA B 1 303 ? 8.414 -28.203 6.996 1 94.5 303 ALA B CA 1
ATOM 5616 C C . ALA B 1 303 ? 8.859 -27.469 5.73 1 94.5 303 ALA B C 1
ATOM 5618 O O . ALA B 1 303 ? 8.656 -27.969 4.617 1 94.5 303 ALA B O 1
ATOM 5619 N N . ASN B 1 304 ? 9.398 -26.297 5.941 1 96.94 304 ASN B N 1
ATOM 5620 C CA . ASN B 1 304 ? 9.898 -25.531 4.801 1 96.94 304 ASN B CA 1
ATOM 5621 C C . ASN B 1 304 ? 11.047 -26.25 4.098 1 96.94 304 ASN B C 1
ATOM 5623 O O . ASN B 1 304 ? 11.109 -26.281 2.869 1 96.94 304 ASN B 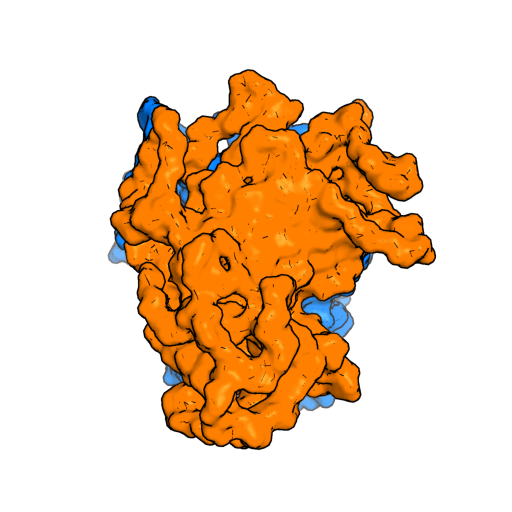O 1
ATOM 5627 N N . ARG B 1 305 ? 11.977 -26.891 4.84 1 96.5 305 ARG B N 1
ATOM 5628 C CA . ARG B 1 305 ? 13.062 -27.656 4.258 1 96.5 305 ARG B CA 1
ATOM 5629 C C . ARG B 1 305 ? 12.531 -28.844 3.459 1 96.5 305 ARG B C 1
ATOM 5631 O O . ARG B 1 305 ? 13.062 -29.172 2.396 1 96.5 305 ARG B O 1
ATOM 5638 N N . ALA B 1 306 ? 11.508 -29.375 3.916 1 95.88 306 ALA B N 1
ATOM 5639 C CA . ALA B 1 306 ? 11.008 -30.609 3.34 1 95.88 306 ALA B CA 1
ATOM 5640 C C . ALA B 1 306 ? 10.18 -30.344 2.086 1 95.88 306 ALA B C 1
ATOM 5642 O O . ALA B 1 306 ? 10.172 -31.156 1.153 1 95.88 306 ALA B O 1
ATOM 5643 N N . ALA B 1 307 ? 9.469 -29.156 2.043 1 96.25 307 ALA B N 1
ATOM 5644 C CA . ALA B 1 307 ? 8.477 -29.016 0.979 1 96.25 307 ALA B CA 1
ATOM 5645 C C . ALA B 1 307 ? 8.227 -27.562 0.647 1 96.25 307 ALA B C 1
ATOM 5647 O O . ALA B 1 307 ? 7.176 -27.203 0.106 1 96.25 307 ALA B O 1
ATOM 5648 N N . GLY B 1 308 ? 9.133 -26.688 0.924 1 97.12 308 GLY B N 1
ATOM 5649 C CA . GLY B 1 308 ? 8.898 -25.25 0.795 1 97.12 308 GLY B CA 1
ATOM 5650 C C . GLY B 1 308 ? 8.984 -24.766 -0.638 1 97.12 308 GLY B C 1
ATOM 5651 O O . GLY B 1 308 ? 8.477 -23.688 -0.962 1 97.12 308 GLY B O 1
ATOM 5652 N N . ALA B 1 309 ? 9.656 -25.5 -1.549 1 97.25 309 ALA B N 1
ATOM 5653 C CA . ALA B 1 309 ? 9.836 -25.078 -2.932 1 97.25 309 ALA B CA 1
ATOM 5654 C C . ALA B 1 309 ? 8.625 -25.453 -3.783 1 97.25 309 ALA B C 1
ATOM 5656 O O . ALA B 1 309 ? 7.957 -26.453 -3.512 1 97.25 309 ALA B O 1
ATOM 5657 N N . LEU B 1 310 ? 8.344 -24.609 -4.801 1 97.62 310 LEU B N 1
ATOM 5658 C CA . LEU B 1 310 ? 7.25 -24.859 -5.734 1 97.62 310 LEU B CA 1
ATOM 5659 C C . LEU B 1 310 ? 7.781 -25.406 -7.059 1 97.62 310 LEU B C 1
ATOM 5661 O O . LEU B 1 310 ? 8.562 -24.719 -7.742 1 97.62 310 LEU B O 1
ATOM 5665 N N . GLY B 1 311 ? 7.367 -26.578 -7.414 1 97.25 311 GLY B N 1
ATOM 5666 C CA . GLY B 1 311 ? 7.715 -27.156 -8.703 1 97.25 311 GLY B CA 1
ATOM 5667 C C . GLY B 1 311 ? 6.84 -26.656 -9.836 1 97.25 311 GLY B C 1
ATOM 5668 O O . GLY B 1 311 ? 5.949 -27.375 -10.297 1 97.25 311 GLY B O 1
ATOM 5669 N N . LEU B 1 312 ? 7.129 -25.469 -10.336 1 98.25 312 LEU B N 1
ATOM 5670 C CA . LEU B 1 312 ? 6.348 -24.797 -11.383 1 98.25 312 LEU B CA 1
ATOM 5671 C C . LEU B 1 312 ? 7.238 -24.375 -12.539 1 98.25 312 LEU B C 1
ATOM 5673 O O . LEU B 1 312 ? 8.375 -23.938 -12.32 1 98.25 312 LEU B O 1
ATOM 5677 N N . GLN B 1 313 ? 6.703 -24.531 -13.695 1 98.25 313 GLN B N 1
ATOM 5678 C CA . GLN B 1 313 ? 7.277 -23.891 -14.875 1 98.25 313 GLN B CA 1
ATOM 5679 C C . GLN B 1 313 ? 6.594 -22.562 -15.172 1 98.25 313 GLN B C 1
ATOM 5681 O O . GLN B 1 313 ? 5.371 -22.438 -15.07 1 98.25 313 GLN B O 1
ATOM 5686 N N . VAL B 1 314 ? 7.422 -21.547 -15.461 1 98.69 314 VAL B N 1
ATOM 5687 C CA . VAL B 1 314 ? 6.887 -20.234 -15.812 1 98.69 314 VAL B CA 1
ATOM 5688 C C . VAL B 1 314 ? 7.434 -19.797 -17.172 1 98.69 314 VAL B C 1
ATOM 5690 O O . VAL B 1 314 ? 8.57 -20.125 -17.516 1 98.69 314 VAL B O 1
ATOM 5693 N N . GLU B 1 315 ? 6.578 -19.094 -17.922 1 98.81 315 GLU B N 1
ATOM 5694 C CA . GLU B 1 315 ? 6.926 -18.641 -19.266 1 98.81 315 GLU B CA 1
ATOM 5695 C C . GLU B 1 315 ? 6.449 -17.219 -19.516 1 98.81 315 GLU B C 1
ATOM 5697 O O . GLU B 1 315 ? 5.441 -16.781 -18.953 1 98.81 315 GLU B O 1
ATOM 5702 N N . THR B 1 316 ? 7.18 -16.516 -20.344 1 98.81 316 THR B N 1
ATOM 5703 C CA . THR B 1 316 ? 6.758 -15.219 -20.859 1 98.81 316 THR B CA 1
ATOM 5704 C C . THR B 1 316 ? 6.621 -15.242 -22.375 1 98.81 316 THR B C 1
ATOM 5706 O O . THR B 1 316 ? 7.508 -15.742 -23.062 1 98.81 316 THR B O 1
ATOM 5709 N N . TRP B 1 317 ? 5.547 -14.719 -22.812 1 98.81 317 TRP B N 1
ATOM 5710 C CA . TRP B 1 317 ? 5.258 -14.617 -24.234 1 98.81 317 TRP B CA 1
ATOM 5711 C C . TRP B 1 317 ? 5.004 -13.172 -24.641 1 98.81 317 TRP B C 1
ATOM 5713 O O . TRP B 1 317 ? 4.512 -12.375 -23.844 1 98.81 317 TRP B O 1
ATOM 5723 N N . LEU B 1 318 ? 5.367 -12.812 -25.891 1 98.81 318 LEU B N 1
ATOM 5724 C CA . LEU B 1 318 ? 5.168 -11.469 -26.422 1 98.81 318 LEU B CA 1
ATOM 5725 C C . LEU B 1 318 ? 4.434 -11.523 -27.766 1 98.81 318 LEU B C 1
ATOM 5727 O O . LEU B 1 318 ? 4.73 -12.367 -28.609 1 98.81 318 LEU B O 1
ATOM 5731 N N . GLN B 1 319 ? 3.465 -10.727 -27.906 1 98.62 319 GLN B N 1
ATOM 5732 C CA . GLN B 1 319 ? 2.771 -10.5 -29.172 1 98.62 319 GLN B CA 1
ATOM 5733 C C . GLN B 1 319 ? 2.777 -9.023 -29.547 1 98.62 319 GLN B C 1
ATOM 5735 O O . GLN B 1 319 ? 2.211 -8.195 -28.828 1 98.62 319 GLN B O 1
ATOM 5740 N N . THR B 1 320 ? 3.412 -8.672 -30.641 1 98.06 320 THR B N 1
ATOM 5741 C CA . THR B 1 320 ? 3.451 -7.285 -31.094 1 98.06 320 THR B CA 1
ATOM 5742 C C . THR B 1 320 ? 2.133 -6.895 -31.766 1 98.06 320 THR B C 1
ATOM 5744 O O . THR B 1 320 ? 1.317 -7.762 -32.094 1 98.06 320 THR B O 1
ATOM 5747 N N . ALA B 1 321 ? 1.985 -5.586 -31.922 1 96.56 321 ALA B N 1
ATOM 5748 C CA . ALA B 1 321 ? 0.809 -5.109 -32.625 1 96.56 321 ALA B CA 1
ATOM 5749 C C . ALA B 1 321 ? 0.761 -5.688 -34.062 1 96.56 321 ALA B C 1
ATOM 5751 O O . ALA B 1 321 ? -0.313 -6.031 -34.562 1 96.56 321 ALA B O 1
ATOM 5752 N N . ALA B 1 322 ? 1.903 -5.734 -34.656 1 96.31 322 ALA B N 1
ATOM 5753 C CA . ALA B 1 322 ? 1.992 -6.262 -36.031 1 96.31 322 ALA B CA 1
ATOM 5754 C C . ALA B 1 322 ? 1.628 -7.742 -36.062 1 96.31 322 ALA B C 1
ATOM 5756 O O . ALA B 1 322 ? 0.913 -8.188 -36.969 1 96.31 322 ALA B O 1
ATOM 5757 N N . MET B 1 323 ? 2.166 -8.516 -35.125 1 97.25 323 MET B N 1
ATOM 5758 C CA . MET B 1 323 ? 1.829 -9.938 -35.031 1 97.25 323 MET B CA 1
ATOM 5759 C C . MET B 1 323 ? 0.327 -10.133 -34.875 1 97.25 323 MET B C 1
ATOM 5761 O O . MET B 1 323 ? -0.279 -10.969 -35.531 1 97.25 323 MET B O 1
ATOM 5765 N N . ARG B 1 324 ? -0.254 -9.375 -33.969 1 96.38 324 ARG B N 1
ATOM 5766 C CA . ARG B 1 324 ? -1.687 -9.461 -33.688 1 96.38 324 ARG B CA 1
ATOM 5767 C C . ARG B 1 324 ? -2.496 -9.141 -34.938 1 96.38 324 ARG B C 1
ATOM 5769 O O . ARG B 1 324 ? -3.48 -9.812 -35.25 1 96.38 324 ARG B O 1
ATOM 5776 N N . ALA B 1 325 ? -2.125 -8.078 -35.656 1 96.12 325 ALA B N 1
ATOM 5777 C CA . ALA B 1 325 ? -2.803 -7.676 -36.875 1 96.12 325 ALA B CA 1
ATOM 5778 C C . ALA B 1 325 ? -2.725 -8.781 -37.938 1 96.12 325 ALA B C 1
ATOM 5780 O O . ALA B 1 325 ? -3.654 -8.961 -38.719 1 96.12 325 ALA B O 1
ATOM 5781 N N . ALA B 1 326 ? -1.673 -9.516 -37.938 1 96.56 326 ALA B N 1
ATOM 5782 C CA . ALA B 1 326 ? -1.457 -10.578 -38.906 1 96.56 326 ALA B CA 1
ATOM 5783 C C . ALA B 1 326 ? -2.051 -11.898 -38.406 1 96.56 326 ALA B C 1
ATOM 5785 O O . ALA B 1 326 ? -1.939 -12.914 -39.094 1 96.56 326 ALA B O 1
ATOM 5786 N N . GLY B 1 327 ? -2.605 -11.914 -37.219 1 95.56 327 GLY B N 1
ATOM 5787 C CA . GLY B 1 327 ? -3.18 -13.125 -36.656 1 95.56 327 GLY B CA 1
ATOM 5788 C C . GLY B 1 327 ? -2.135 -14.109 -36.156 1 95.56 327 GLY B C 1
ATOM 5789 O O . GLY B 1 327 ? -2.389 -15.312 -36.094 1 95.56 327 GLY B O 1
ATOM 5790 N N . GLN B 1 328 ? -0.934 -13.602 -35.938 1 95.69 328 GLN B N 1
ATOM 5791 C CA . GLN B 1 328 ? 0.149 -14.445 -35.438 1 95.69 328 GLN B CA 1
ATOM 5792 C C . GLN B 1 328 ? 0.079 -14.609 -33.938 1 95.69 328 GLN B C 1
ATOM 5794 O O . GLN B 1 328 ? -0.242 -13.664 -33.219 1 95.69 328 GLN B O 1
ATOM 5799 N N . ALA B 1 329 ? 0.376 -15.789 -33.5 1 95.94 329 ALA B N 1
ATOM 5800 C CA . ALA B 1 329 ? 0.394 -16.109 -32.062 1 95.94 329 ALA B CA 1
ATOM 5801 C C . ALA B 1 329 ? 1.592 -15.453 -31.375 1 95.94 329 ALA B C 1
ATOM 5803 O O . ALA B 1 329 ? 2.572 -15.094 -32.031 1 95.94 329 ALA B O 1
ATOM 5804 N N . PRO B 1 330 ? 1.44 -15.25 -30.062 1 97.88 330 PRO B N 1
ATOM 5805 C CA . PRO B 1 330 ? 2.605 -14.758 -29.328 1 97.88 330 PRO B CA 1
ATOM 5806 C C . PRO B 1 330 ? 3.812 -15.688 -29.438 1 97.88 330 PRO B C 1
ATOM 5808 O O . PRO B 1 330 ? 3.652 -16.875 -29.688 1 97.88 330 PRO B O 1
ATOM 5811 N N . VAL B 1 331 ? 4.988 -15.141 -29.25 1 98 331 VAL B N 1
ATOM 5812 C CA . VAL B 1 331 ? 6.23 -15.914 -29.266 1 98 331 VAL B CA 1
ATOM 5813 C C . VAL B 1 331 ? 6.801 -16 -27.844 1 98 331 VAL B C 1
ATOM 5815 O O . VAL B 1 331 ? 6.719 -15.047 -27.078 1 98 331 VAL B O 1
ATOM 5818 N N . ARG B 1 332 ? 7.34 -17.156 -27.531 1 97.94 332 ARG B N 1
ATOM 5819 C CA . ARG B 1 332 ? 7.926 -17.344 -26.219 1 97.94 332 ARG B CA 1
ATOM 5820 C C . ARG B 1 332 ? 9.266 -16.609 -26.094 1 97.94 332 ARG B C 1
ATOM 5822 O O . ARG B 1 332 ? 10.148 -16.797 -26.938 1 97.94 332 ARG B O 1
ATOM 5829 N N . LEU B 1 333 ? 9.398 -15.82 -25.062 1 98 333 LEU B N 1
ATOM 5830 C CA . LEU B 1 333 ? 10.641 -15.102 -24.812 1 98 333 LEU B CA 1
ATOM 5831 C C . LEU B 1 333 ? 11.531 -15.859 -23.844 1 98 333 LEU B C 1
ATOM 5833 O O . LEU B 1 333 ? 12.766 -15.766 -23.906 1 98 333 LEU B O 1
ATOM 5837 N N . SER B 1 334 ? 10.922 -16.531 -22.891 1 98.31 334 SER B N 1
ATOM 5838 C CA . SER B 1 334 ? 11.695 -17.172 -21.828 1 98.31 334 SER B CA 1
ATOM 5839 C C . SER B 1 334 ? 10.891 -18.266 -21.141 1 98.31 334 SER B C 1
ATOM 5841 O O . SER B 1 334 ? 9.664 -18.281 -21.219 1 98.31 334 SER B O 1
ATOM 5843 N N . GLN B 1 335 ? 11.539 -19.203 -20.531 1 98.19 335 GLN B N 1
ATOM 5844 C CA . GLN B 1 335 ? 11 -20.266 -19.703 1 98.19 335 GLN B CA 1
ATOM 5845 C C . GLN B 1 335 ? 11.945 -20.594 -18.547 1 98.19 335 GLN B C 1
ATOM 5847 O O . GLN B 1 335 ? 13.164 -20.672 -18.734 1 98.19 335 GLN B O 1
ATOM 5852 N N . ALA B 1 336 ? 11.391 -20.672 -17.391 1 98 336 ALA B N 1
ATOM 5853 C CA . ALA B 1 336 ? 12.203 -20.969 -16.219 1 98 336 ALA B CA 1
ATOM 5854 C C . ALA B 1 336 ? 11.453 -21.875 -15.25 1 98 336 ALA B C 1
ATOM 5856 O O . ALA B 1 336 ? 10.242 -22.078 -15.383 1 98 336 ALA B O 1
ATOM 5857 N N . GLU B 1 337 ? 12.242 -22.5 -14.383 1 97.25 337 GLU B N 1
ATOM 5858 C CA . GLU B 1 337 ? 11.688 -23.266 -13.273 1 97.25 337 GLU B CA 1
ATOM 5859 C C . GLU B 1 337 ? 11.711 -22.469 -11.977 1 97.25 337 GLU B C 1
ATOM 5861 O O . GLU B 1 337 ? 12.758 -21.969 -11.562 1 97.25 337 GLU B O 1
ATOM 5866 N N . VAL B 1 338 ? 10.57 -22.406 -11.328 1 97.69 338 VAL B N 1
ATOM 5867 C CA . VAL B 1 338 ? 10.43 -21.578 -10.133 1 97.69 338 VAL B CA 1
ATOM 5868 C C . VAL B 1 338 ? 11.391 -22.078 -9.055 1 97.69 338 VAL B C 1
ATOM 5870 O O . VAL B 1 338 ? 12.016 -21.266 -8.359 1 97.69 338 VAL B O 1
ATOM 5873 N N . ALA B 1 339 ? 11.555 -23.375 -8.914 1 95.38 339 ALA B N 1
ATOM 5874 C CA . ALA B 1 339 ? 12.398 -23.953 -7.863 1 95.38 339 ALA B CA 1
ATOM 5875 C C . ALA B 1 339 ? 13.859 -23.547 -8.047 1 95.38 339 ALA B C 1
ATOM 5877 O O . ALA B 1 339 ? 14.609 -23.469 -7.074 1 95.38 339 ALA B O 1
ATOM 5878 N N . ASP B 1 340 ? 14.242 -23.234 -9.297 1 94.81 340 ASP B N 1
ATOM 5879 C CA . ASP B 1 340 ? 15.602 -22.781 -9.586 1 94.81 340 ASP B CA 1
ATOM 5880 C C . ASP B 1 340 ? 15.711 -21.266 -9.438 1 94.81 340 ASP B C 1
ATOM 5882 O O . ASP B 1 340 ? 16.797 -20.734 -9.164 1 94.81 340 ASP B O 1
ATOM 5886 N N . ALA B 1 341 ? 14.633 -20.641 -9.633 1 96.81 341 ALA B N 1
ATOM 5887 C CA . ALA B 1 341 ? 14.633 -19.172 -9.734 1 96.81 341 ALA B CA 1
ATOM 5888 C C . ALA B 1 341 ? 14.453 -18.531 -8.367 1 96.81 341 ALA B C 1
ATOM 5890 O O . ALA B 1 341 ? 15.031 -17.469 -8.094 1 96.81 341 ALA B O 1
ATOM 5891 N N . ALA B 1 342 ? 13.656 -19.094 -7.488 1 97.25 342 ALA B N 1
ATOM 5892 C CA . ALA B 1 342 ? 13.266 -18.469 -6.223 1 97.25 342 ALA B CA 1
ATOM 5893 C C . ALA B 1 342 ? 14.266 -18.797 -5.121 1 97.25 342 ALA B C 1
ATOM 5895 O O . ALA B 1 342 ? 14.438 -19.969 -4.762 1 97.25 342 ALA B O 1
ATOM 5896 N N . TYR B 1 343 ? 14.859 -17.812 -4.566 1 97.75 343 TYR B N 1
ATOM 5897 C CA . TYR B 1 343 ? 15.82 -17.953 -3.479 1 97.75 343 TYR B CA 1
ATOM 5898 C C . TYR B 1 343 ? 15.117 -18.016 -2.129 1 97.75 343 TYR B C 1
ATOM 5900 O O . TYR B 1 343 ? 15.695 -18.438 -1.133 1 97.75 343 TYR B O 1
ATOM 5908 N N . TRP B 1 344 ? 13.93 -17.516 -1.995 1 98.06 344 TRP B N 1
ATOM 5909 C CA . TRP B 1 344 ? 13.07 -17.547 -0.818 1 98.06 344 TRP B CA 1
ATOM 5910 C C . TRP B 1 344 ? 11.742 -18.234 -1.139 1 98.06 344 TRP B C 1
ATOM 5912 O O . TRP B 1 344 ? 11.234 -18.125 -2.254 1 98.06 344 TRP B O 1
ATOM 5922 N N . THR B 1 345 ? 11.18 -18.906 -0.162 1 98.12 345 THR B N 1
ATOM 5923 C CA . THR B 1 345 ? 9.906 -19.594 -0.327 1 98.12 345 THR B CA 1
ATOM 5924 C C . THR B 1 345 ? 8.75 -18.703 0.103 1 98.12 345 THR B C 1
ATOM 5926 O O . THR B 1 345 ? 8.945 -17.719 0.819 1 98.12 345 THR B O 1
ATOM 5929 N N . PRO B 1 346 ? 7.5 -19.062 -0.353 1 98.12 346 PRO B N 1
ATOM 5930 C CA . PRO B 1 346 ? 6.34 -18.312 0.116 1 98.12 346 PRO B CA 1
ATOM 5931 C C . PRO B 1 346 ? 6.219 -18.297 1.639 1 98.12 346 PRO B C 1
ATOM 5933 O O . PRO B 1 346 ? 5.863 -17.266 2.225 1 98.12 346 PRO B O 1
ATOM 5936 N N . ALA B 1 347 ? 6.539 -19.406 2.266 1 98.5 347 ALA B N 1
ATOM 5937 C CA . ALA B 1 347 ? 6.473 -19.469 3.723 1 98.5 347 ALA B CA 1
ATOM 5938 C C . ALA B 1 347 ? 7.445 -18.484 4.363 1 98.5 347 ALA B C 1
ATOM 5940 O O . ALA B 1 347 ? 7.117 -17.828 5.352 1 98.5 347 ALA B O 1
ATOM 5941 N N . GLN B 1 348 ? 8.641 -18.391 3.818 1 98.75 348 GLN B N 1
ATOM 5942 C CA . GLN B 1 348 ? 9.641 -17.453 4.332 1 98.75 348 GLN B CA 1
ATOM 5943 C C . GLN B 1 348 ? 9.188 -16 4.148 1 98.75 348 GLN B C 1
ATOM 5945 O O . GLN B 1 348 ? 9.406 -15.164 5.02 1 98.75 348 GLN B O 1
ATOM 5950 N N . LEU B 1 349 ? 8.555 -15.719 3.004 1 98.81 349 LEU B N 1
ATOM 5951 C CA . LEU B 1 349 ? 8.062 -14.367 2.762 1 98.81 349 LEU B CA 1
ATOM 5952 C C . LEU B 1 349 ? 6.988 -13.992 3.777 1 98.81 349 LEU B C 1
ATOM 5954 O O . LEU B 1 349 ? 7.008 -12.883 4.324 1 98.81 349 LEU B O 1
ATOM 5958 N N . ILE B 1 350 ? 6.082 -14.875 4.059 1 98.81 350 ILE B N 1
ATOM 5959 C CA . ILE B 1 350 ? 4.996 -14.633 5.004 1 98.81 350 ILE B CA 1
ATOM 5960 C C . ILE B 1 350 ? 5.566 -14.453 6.406 1 98.81 350 ILE B C 1
ATOM 5962 O O . ILE B 1 350 ? 5.223 -13.5 7.105 1 98.81 350 ILE B O 1
ATOM 5966 N N . ALA B 1 351 ? 6.473 -15.352 6.793 1 98.81 351 ALA B N 1
ATOM 5967 C CA . ALA B 1 351 ? 7.09 -15.25 8.109 1 98.81 351 ALA B CA 1
ATOM 5968 C C . ALA B 1 351 ? 7.852 -13.938 8.266 1 98.81 351 ALA B C 1
ATOM 5970 O O . ALA B 1 351 ? 7.707 -13.242 9.266 1 98.81 351 ALA B O 1
ATOM 5971 N N . HIS B 1 352 ? 8.602 -13.633 7.277 1 98.81 352 HIS B N 1
ATOM 5972 C CA . HIS B 1 352 ? 9.398 -12.414 7.305 1 98.81 352 HIS B CA 1
ATOM 5973 C C . HIS B 1 352 ? 8.508 -11.18 7.379 1 98.81 352 HIS B C 1
ATOM 5975 O O . HIS B 1 352 ? 8.766 -10.273 8.172 1 98.81 352 HIS B O 1
ATOM 5981 N N . HIS B 1 353 ? 7.492 -11.172 6.57 1 98.69 353 HIS B N 1
ATOM 5982 C CA . HIS B 1 353 ? 6.598 -10.023 6.473 1 98.69 353 HIS B CA 1
ATOM 5983 C C . HIS B 1 353 ? 5.941 -9.719 7.812 1 98.69 353 HIS B C 1
ATOM 5985 O O . HIS B 1 353 ? 5.652 -8.555 8.117 1 98.69 353 HIS B O 1
ATOM 5991 N N . SER B 1 354 ? 5.715 -10.648 8.648 1 98.56 354 SER B N 1
ATOM 5992 C CA . SER B 1 354 ? 4.957 -10.484 9.883 1 98.56 354 SER B CA 1
ATOM 5993 C C . SER B 1 354 ? 5.879 -10.32 11.086 1 98.56 354 SER B C 1
ATOM 5995 O O . SER B 1 354 ? 5.426 -10.008 12.188 1 98.56 354 SER B O 1
ATOM 5997 N N . VAL B 1 355 ? 7.191 -10.477 10.867 1 98.38 355 VAL B N 1
ATOM 5998 C CA . VAL B 1 355 ? 8.094 -10.656 12 1 98.38 355 VAL B CA 1
ATOM 5999 C C . VAL B 1 355 ? 8.164 -9.375 12.82 1 98.38 355 VAL B C 1
ATOM 6001 O O . VAL B 1 355 ? 8.43 -9.406 14.023 1 98.38 355 VAL B O 1
ATOM 6004 N N . ASN B 1 356 ? 7.949 -8.242 12.211 1 98.56 356 ASN B N 1
ATOM 6005 C CA . ASN B 1 356 ? 7.996 -6.953 12.891 1 98.56 356 ASN B CA 1
ATOM 6006 C C . ASN B 1 356 ? 6.676 -6.645 13.594 1 98.56 356 ASN B C 1
ATOM 6008 O O . ASN B 1 356 ? 6.523 -5.574 14.188 1 98.56 356 ASN B O 1
ATOM 6012 N N . GLY B 1 357 ? 5.688 -7.465 13.484 1 98 357 GLY B N 1
ATOM 6013 C CA . GLY B 1 357 ? 4.375 -7.25 14.07 1 98 357 GLY B CA 1
ATOM 6014 C C . GLY B 1 357 ? 3.326 -6.84 13.055 1 98 357 GLY B C 1
ATOM 6015 O O . GLY B 1 357 ? 2.172 -6.598 13.406 1 98 357 GLY B O 1
ATOM 6016 N N . CYS B 1 358 ? 3.672 -6.805 11.82 1 98 358 CYS B N 1
ATOM 6017 C CA . CYS B 1 358 ? 2.742 -6.441 10.758 1 98 358 CYS B CA 1
ATOM 6018 C C . CYS B 1 358 ? 1.574 -7.418 10.695 1 98 358 CYS B C 1
ATOM 6020 O O . CYS B 1 358 ? 1.771 -8.633 10.766 1 98 358 CYS B O 1
ATOM 6022 N N . ASN B 1 359 ? 0.405 -6.883 10.562 1 97.56 359 ASN B N 1
ATOM 6023 C CA . ASN B 1 359 ? -0.757 -7.746 10.383 1 97.56 359 ASN B CA 1
ATOM 6024 C C . ASN B 1 359 ? -1.021 -8.023 8.906 1 97.56 359 ASN B C 1
ATOM 6026 O O . ASN B 1 359 ? -1.316 -7.105 8.141 1 97.56 359 ASN B O 1
ATOM 6030 N N . LEU B 1 360 ? -0.923 -9.211 8.539 1 98.56 360 LEU B N 1
ATOM 6031 C CA . LEU B 1 360 ? -1.387 -9.664 7.23 1 98.56 360 LEU B CA 1
ATOM 6032 C C . LEU B 1 360 ? -2.885 -9.961 7.258 1 98.56 360 LEU B C 1
ATOM 6034 O O . LEU B 1 360 ? -3.416 -10.406 8.273 1 98.56 360 LEU B O 1
ATOM 6038 N N . GLN B 1 361 ? -3.525 -9.648 6.148 1 98.56 361 GLN B N 1
ATOM 6039 C CA . GLN B 1 361 ? -4.965 -9.852 6.039 1 98.56 361 GLN B CA 1
ATOM 6040 C C . GLN B 1 361 ? -5.301 -10.828 4.918 1 98.56 361 GLN B C 1
ATOM 6042 O O . GLN B 1 361 ? -4.559 -10.93 3.938 1 98.56 361 GLN B O 1
ATOM 6047 N N . PRO B 1 362 ? -6.461 -11.578 5.086 1 98.81 362 PRO B N 1
ATOM 6048 C CA . PRO B 1 362 ? -6.875 -12.445 3.984 1 98.81 362 PRO B CA 1
ATOM 6049 C C . PRO B 1 362 ? -7.004 -11.703 2.658 1 98.81 362 PRO B C 1
ATOM 6051 O O . PRO B 1 362 ? -7.738 -10.719 2.568 1 98.81 362 PRO B O 1
ATOM 6054 N N . GLY B 1 363 ? -6.262 -12.133 1.7 1 98.75 363 GLY B N 1
ATOM 6055 C CA . GLY B 1 363 ? -6.344 -11.523 0.385 1 98.75 363 GLY B CA 1
ATOM 6056 C C . GLY B 1 363 ? -5.172 -10.609 0.079 1 98.75 363 GLY B C 1
ATOM 6057 O O . GLY B 1 363 ? -4.98 -10.195 -1.067 1 98.75 363 GLY B O 1
ATOM 6058 N N . ASP B 1 364 ? -4.324 -10.234 1.151 1 98.88 364 ASP B N 1
ATOM 6059 C CA . ASP B 1 364 ? -3.098 -9.508 0.844 1 98.88 364 ASP B CA 1
ATOM 6060 C C . ASP B 1 364 ? -2.291 -10.227 -0.237 1 98.88 364 ASP B C 1
ATOM 6062 O O . ASP B 1 364 ? -2.283 -11.461 -0.296 1 98.88 364 ASP B O 1
ATOM 6066 N N . LEU B 1 365 ? -1.639 -9.414 -1.06 1 98.94 365 LEU B N 1
ATOM 6067 C CA . LEU B 1 365 ? -0.873 -9.953 -2.178 1 98.94 365 LEU B CA 1
ATOM 6068 C C . LEU B 1 365 ? 0.624 -9.758 -1.958 1 98.94 365 LEU B C 1
ATOM 6070 O O . LEU B 1 365 ? 1.067 -8.656 -1.627 1 98.94 365 LEU B O 1
ATOM 6074 N N . LEU B 1 366 ? 1.395 -10.852 -2.072 1 98.94 366 LEU B N 1
ATOM 6075 C CA . LEU B 1 366 ? 2.854 -10.812 -2.076 1 98.94 366 LEU B CA 1
ATOM 6076 C C . LEU B 1 366 ? 3.402 -11.211 -3.441 1 98.94 366 LEU B C 1
ATOM 6078 O O . LEU B 1 366 ? 3.207 -12.352 -3.883 1 98.94 366 LEU B O 1
ATOM 6082 N N . GLY B 1 367 ? 4.02 -10.273 -4.094 1 98.88 367 GLY B N 1
ATOM 6083 C CA . GLY B 1 367 ? 4.754 -10.641 -5.289 1 98.88 367 GLY B CA 1
ATOM 6084 C C . GLY B 1 367 ? 6.074 -11.336 -4.992 1 98.88 367 GLY B C 1
ATOM 6085 O O . GLY B 1 367 ? 6.754 -10.992 -4.023 1 98.88 367 GLY B O 1
ATOM 6086 N N . SER B 1 368 ? 6.504 -12.211 -5.828 1 98.81 368 SER B N 1
ATOM 6087 C CA . SER B 1 368 ? 7.746 -12.945 -5.629 1 98.81 368 SER B CA 1
ATOM 6088 C C . SER B 1 368 ? 8.961 -12.078 -5.961 1 98.81 368 SER B C 1
ATOM 6090 O O . SER B 1 368 ? 10.047 -12.281 -5.418 1 98.81 368 SER B O 1
ATOM 6092 N N . GLY B 1 369 ? 8.719 -11.125 -6.77 1 98.44 369 GLY B N 1
ATOM 6093 C CA . GLY B 1 369 ? 9.828 -10.578 -7.531 1 98.44 369 GLY B CA 1
ATOM 6094 C C . GLY B 1 369 ? 10.133 -11.359 -8.797 1 98.44 369 GLY B C 1
ATOM 6095 O O . GLY B 1 369 ? 9.734 -12.516 -8.93 1 98.44 369 GLY B O 1
ATOM 6096 N N . THR B 1 370 ? 10.82 -10.75 -9.625 1 98.69 370 THR B N 1
ATOM 6097 C CA . THR B 1 370 ? 11.094 -11.352 -10.93 1 98.69 370 THR B CA 1
ATOM 6098 C C . THR B 1 370 ? 11.797 -12.695 -10.766 1 98.69 370 THR B C 1
ATOM 6100 O O . THR B 1 370 ? 12.766 -12.805 -10.008 1 98.69 370 THR B O 1
ATOM 6103 N N . LEU B 1 371 ? 11.281 -13.656 -11.453 1 98.62 371 LEU B N 1
ATOM 6104 C CA . LEU B 1 371 ? 11.828 -15.008 -11.406 1 98.62 371 LEU B CA 1
ATOM 6105 C C . LEU B 1 371 ? 12.578 -15.336 -12.688 1 98.62 371 LEU B C 1
ATOM 6107 O O . LEU B 1 371 ? 11.961 -15.547 -13.734 1 98.62 371 LEU B O 1
ATOM 6111 N N . SER B 1 372 ? 13.875 -15.344 -12.57 1 98.44 372 SER B N 1
ATOM 6112 C CA . SER B 1 372 ? 14.766 -15.742 -13.648 1 98.44 372 SER B CA 1
ATOM 6113 C C . SER B 1 372 ? 15.523 -17.016 -13.305 1 98.44 372 SER B C 1
ATOM 6115 O O . SER B 1 372 ? 15.852 -17.25 -12.133 1 98.44 372 SER B O 1
ATOM 6117 N N . GLY B 1 373 ? 15.734 -17.875 -14.328 1 97.25 373 GLY B N 1
ATOM 6118 C CA . GLY B 1 373 ? 16.641 -19 -14.156 1 97.25 373 GLY B CA 1
ATOM 6119 C C . GLY B 1 373 ? 18.094 -18.641 -14.359 1 97.25 373 GLY B C 1
ATOM 6120 O O . GLY B 1 373 ? 18.422 -17.469 -14.578 1 97.25 373 GLY B O 1
ATOM 6121 N N . PRO B 1 374 ? 18.969 -19.609 -14.234 1 94.75 374 PRO B N 1
ATOM 6122 C CA . PRO B 1 374 ? 20.422 -19.344 -14.312 1 94.75 374 PRO B CA 1
ATOM 6123 C C . PRO B 1 374 ? 20.906 -19.109 -15.742 1 94.75 374 PRO B C 1
ATOM 6125 O O . PRO B 1 374 ? 21.969 -18.531 -15.945 1 94.75 374 PRO B O 1
ATOM 6128 N N . GLY B 1 375 ? 20.109 -19.453 -16.734 1 92.94 375 GLY B N 1
ATOM 6129 C CA . GLY B 1 375 ? 20.578 -19.375 -18.109 1 92.94 375 GLY B CA 1
ATOM 6130 C C . GLY B 1 375 ? 19.953 -18.234 -18.891 1 92.94 375 GLY B C 1
ATOM 6131 O O . GLY B 1 375 ? 18.969 -17.625 -18.438 1 92.94 375 GLY B O 1
ATOM 6132 N N . PRO B 1 376 ? 20.5 -17.766 -20.047 1 84.81 376 PRO B N 1
ATOM 6133 C CA . PRO B 1 376 ? 20.047 -16.625 -20.859 1 84.81 376 PRO B CA 1
ATOM 6134 C C . PRO B 1 376 ? 18.578 -16.75 -21.266 1 84.81 376 PRO B C 1
ATOM 6136 O O . PRO B 1 376 ? 17.844 -15.766 -21.219 1 84.81 376 PRO B O 1
ATOM 6139 N N . GLY B 1 377 ? 18.062 -17.922 -21.672 1 92.62 377 GLY B N 1
ATOM 6140 C CA . GLY B 1 377 ? 16.688 -18.141 -22.109 1 92.62 377 GLY B CA 1
ATOM 6141 C C . GLY B 1 377 ? 15.719 -18.312 -20.953 1 92.62 377 GLY B C 1
ATOM 6142 O O . GLY B 1 377 ? 14.539 -18.609 -21.156 1 92.62 377 GLY B O 1
ATOM 6143 N N . GLN B 1 378 ? 16.203 -17.906 -19.75 1 97.69 378 GLN B N 1
ATOM 6144 C CA . GLN B 1 378 ? 15.383 -18.125 -18.562 1 97.69 378 GLN B CA 1
ATOM 6145 C C . GLN B 1 378 ? 15.117 -16.812 -17.828 1 97.69 378 GLN B C 1
ATOM 6147 O O . GLN B 1 378 ? 14.656 -16.812 -16.688 1 97.69 378 GLN B O 1
ATOM 6152 N N . ALA B 1 379 ? 15.398 -15.656 -18.547 1 97.75 379 ALA B N 1
ATOM 6153 C CA . ALA B 1 379 ? 15.273 -14.336 -17.922 1 97.75 379 ALA B CA 1
ATOM 6154 C C . ALA B 1 379 ? 13.812 -13.922 -17.828 1 97.75 379 ALA B C 1
ATOM 6156 O O . ALA B 1 379 ? 13.023 -14.164 -18.734 1 97.75 379 ALA B O 1
ATOM 6157 N N . GLY B 1 380 ? 13.492 -13.312 -16.688 1 98.25 380 GLY B N 1
ATOM 6158 C CA . GLY B 1 380 ? 12.125 -12.922 -16.406 1 98.25 380 GLY B CA 1
ATOM 6159 C C . GLY B 1 380 ? 11.828 -11.477 -16.781 1 98.25 380 GLY B C 1
ATOM 6160 O O . GLY B 1 380 ? 10.805 -10.922 -16.359 1 98.25 380 GLY B O 1
ATOM 6161 N N . SER B 1 381 ? 12.695 -10.805 -17.516 1 98.38 381 SER B N 1
ATOM 6162 C CA . SER B 1 381 ? 12.484 -9.422 -17.922 1 98.38 381 SER B CA 1
ATOM 6163 C C . SER B 1 381 ? 13.242 -9.094 -19.203 1 98.38 381 SER B C 1
ATOM 6165 O O . SER B 1 381 ? 14.211 -9.781 -19.547 1 98.38 381 SER B O 1
ATOM 6167 N N . LEU B 1 382 ? 12.789 -8.031 -19.922 1 98.19 382 LEU B N 1
ATOM 6168 C CA . LEU B 1 382 ? 13.523 -7.559 -21.078 1 98.19 382 LEU B CA 1
ATOM 6169 C C . LEU B 1 382 ? 14.859 -6.949 -20.672 1 98.19 382 LEU B C 1
ATOM 6171 O O . LEU B 1 382 ? 15.844 -7.059 -21.406 1 98.19 382 LEU B O 1
ATOM 6175 N N . LEU B 1 383 ? 14.805 -6.297 -19.531 1 97.44 383 LEU B N 1
ATOM 6176 C CA . LEU B 1 383 ? 16.047 -5.742 -19.016 1 97.44 383 LEU B CA 1
ATOM 6177 C C . LEU B 1 383 ? 17.172 -6.781 -19.047 1 97.44 383 LEU B C 1
ATOM 6179 O O . LEU B 1 383 ? 18.281 -6.484 -19.469 1 97.44 383 LEU B O 1
ATOM 6183 N N . GLU B 1 384 ? 16.891 -7.961 -18.609 1 97.44 384 GLU B N 1
ATOM 6184 C CA . GLU B 1 384 ? 17.875 -9.047 -18.578 1 97.44 384 GLU B CA 1
ATOM 6185 C C . GLU B 1 384 ? 18.125 -9.586 -19.984 1 97.44 384 GLU B C 1
ATOM 6187 O O . GLU B 1 384 ? 19.281 -9.742 -20.391 1 97.44 384 GLU B O 1
ATOM 6192 N N . LEU B 1 385 ? 17.078 -9.844 -20.734 1 97.44 385 LEU B N 1
ATOM 6193 C CA . LEU B 1 385 ? 17.172 -10.477 -22.047 1 97.44 385 LEU B CA 1
ATOM 6194 C C . LEU B 1 385 ? 17.984 -9.609 -23 1 97.44 385 LEU B C 1
ATOM 6196 O O . LEU B 1 385 ? 18.641 -10.117 -23.906 1 97.44 385 LEU B O 1
ATOM 6200 N N . THR B 1 386 ? 18 -8.297 -22.781 1 97 386 THR B N 1
ATOM 6201 C CA . THR B 1 386 ? 18.625 -7.375 -23.719 1 97 386 THR B CA 1
ATOM 6202 C C . THR B 1 386 ? 19.875 -6.738 -23.109 1 97 386 THR B C 1
ATOM 6204 O O . THR B 1 386 ? 20.422 -5.785 -23.672 1 97 386 THR B O 1
ATOM 6207 N N . VAL B 1 387 ? 20.266 -7.18 -22.016 1 95.19 387 VAL B N 1
ATOM 6208 C CA . VAL B 1 387 ? 21.438 -6.668 -21.312 1 95.19 387 VAL B CA 1
ATOM 6209 C C . VAL B 1 387 ? 21.328 -5.152 -21.172 1 95.19 387 VAL B C 1
ATOM 6211 O O . VAL B 1 387 ? 22.203 -4.414 -21.609 1 95.19 387 VAL B O 1
ATOM 6214 N N . GLY B 1 388 ? 20.203 -4.781 -20.562 1 95.25 388 GLY B N 1
ATOM 6215 C CA . GLY B 1 388 ? 19.969 -3.373 -20.297 1 95.25 388 GLY B CA 1
ATOM 6216 C C . GLY B 1 388 ? 19.641 -2.576 -21.547 1 95.25 388 GLY B C 1
ATOM 6217 O O . GLY B 1 388 ? 19.875 -1.366 -21.594 1 95.25 388 GLY B O 1
ATOM 6218 N N . GLY B 1 389 ? 19.234 -3.141 -22.562 1 96.44 389 GLY B N 1
ATOM 6219 C CA . GLY B 1 389 ? 18.906 -2.455 -23.797 1 96.44 389 GLY B CA 1
ATOM 6220 C C . GLY B 1 389 ? 20.062 -2.398 -24.781 1 96.44 389 GLY B C 1
ATOM 6221 O O . GLY B 1 389 ? 19.906 -1.885 -25.891 1 96.44 389 GLY B O 1
ATOM 6222 N N . ARG B 1 390 ? 21.266 -3.012 -24.5 1 96.06 390 ARG B N 1
ATOM 6223 C CA . ARG B 1 390 ? 22.453 -2.955 -25.344 1 96.06 390 ARG B CA 1
ATOM 6224 C C . ARG B 1 390 ? 22.344 -3.936 -26.5 1 96.06 390 ARG B C 1
ATOM 6226 O O . ARG B 1 390 ? 22.891 -3.697 -27.578 1 96.06 390 ARG B O 1
ATOM 6233 N N . GLU B 1 391 ? 21.609 -5.012 -26.234 1 95.81 391 GLU B N 1
ATOM 6234 C CA . GLU B 1 391 ? 21.406 -6.047 -27.234 1 95.81 391 GLU B CA 1
ATOM 6235 C C . GLU B 1 391 ? 19.938 -6.207 -27.578 1 95.81 391 GLU B C 1
ATOM 6237 O O . GLU B 1 391 ? 19.109 -6.512 -26.703 1 95.81 391 GLU B O 1
ATOM 6242 N N . ALA B 1 392 ? 19.672 -6.117 -28.797 1 96.62 392 ALA B N 1
ATOM 6243 C CA . ALA B 1 392 ? 18.281 -6.195 -29.234 1 96.62 392 ALA B CA 1
ATOM 6244 C C . ALA B 1 392 ? 17.797 -7.645 -29.266 1 96.62 392 ALA B C 1
ATOM 6246 O O . ALA B 1 392 ? 18.547 -8.539 -29.672 1 96.62 392 ALA B O 1
ATOM 6247 N N . LEU B 1 393 ? 16.609 -7.824 -28.859 1 96.44 393 LEU B N 1
ATOM 6248 C CA . LEU B 1 393 ? 15.898 -9.078 -29.078 1 96.44 393 LEU B CA 1
ATOM 6249 C C . LEU B 1 393 ? 15.219 -9.102 -30.453 1 96.44 393 LEU B C 1
ATOM 6251 O O . LEU B 1 393 ? 14.5 -8.164 -30.797 1 96.44 393 LEU B O 1
ATOM 6255 N N . HIS B 1 394 ? 15.508 -10.125 -31.219 1 96.19 394 HIS B N 1
ATOM 6256 C CA . HIS B 1 394 ? 14.906 -10.242 -32.531 1 96.19 394 HIS B CA 1
ATOM 6257 C C . HIS B 1 394 ? 13.672 -11.141 -32.5 1 96.19 394 HIS B C 1
ATOM 6259 O O . HIS B 1 394 ? 13.742 -12.273 -32.031 1 96.19 394 HIS B O 1
ATOM 6265 N N . LEU B 1 395 ? 12.586 -10.656 -33.031 1 95.94 395 LEU B N 1
ATOM 6266 C CA . LEU B 1 395 ? 11.328 -11.383 -33.031 1 95.94 395 LEU B CA 1
ATOM 6267 C C . LEU B 1 395 ? 11.031 -11.992 -34.375 1 95.94 395 LEU B C 1
ATOM 6269 O O . LEU B 1 395 ? 11.555 -11.539 -35.406 1 95.94 395 LEU B O 1
ATOM 6273 N N . PRO B 1 396 ? 10.266 -12.992 -34.438 1 91 396 PRO B N 1
ATOM 6274 C CA . PRO B 1 396 ? 9.969 -13.695 -35.688 1 91 396 PRO B CA 1
ATOM 6275 C C . PRO B 1 396 ? 9.312 -12.797 -36.75 1 91 396 PRO B C 1
ATOM 6277 O O . PRO B 1 396 ? 9.43 -13.055 -37.938 1 91 396 PRO B O 1
ATOM 6280 N N . ASP B 1 397 ? 8.656 -11.812 -36.344 1 91.19 397 ASP B N 1
AT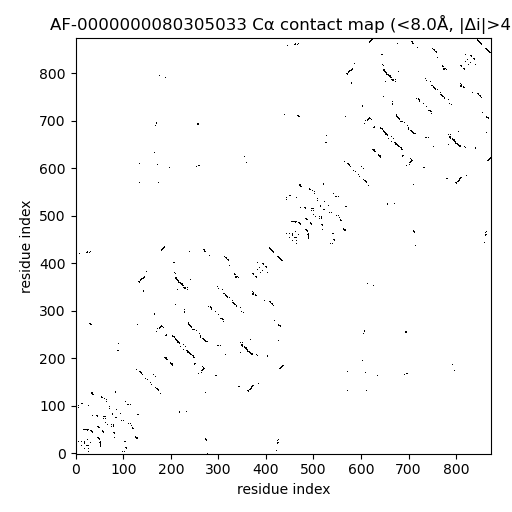OM 6281 C CA . ASP B 1 397 ? 7.988 -10.938 -37.312 1 91.19 397 ASP B CA 1
ATOM 6282 C C . ASP B 1 397 ? 8.969 -9.938 -37.938 1 91.19 397 ASP B C 1
ATOM 6284 O O . ASP B 1 397 ? 8.57 -9.062 -38.688 1 91.19 397 ASP B O 1
ATOM 6288 N N . GLY B 1 398 ? 10.25 -9.992 -37.562 1 93 398 GLY B N 1
ATOM 6289 C CA . GLY B 1 398 ? 11.289 -9.148 -38.125 1 93 398 GLY B CA 1
ATOM 6290 C C . GLY B 1 398 ? 11.594 -7.926 -37.281 1 93 398 GLY B C 1
ATOM 6291 O O . GLY B 1 398 ? 12.594 -7.246 -37.5 1 93 398 GLY B O 1
ATOM 6292 N N . SER B 1 399 ? 10.75 -7.734 -36.312 1 95.12 399 SER B N 1
ATOM 6293 C CA . SER B 1 399 ? 10.977 -6.562 -35.469 1 95.12 399 SER B CA 1
ATOM 6294 C C . SER B 1 399 ? 11.961 -6.875 -34.344 1 95.12 399 SER B C 1
ATOM 6296 O O . SER B 1 399 ? 12.398 -8.016 -34.188 1 95.12 399 SER B O 1
ATOM 6298 N N . GLU B 1 400 ? 12.383 -5.812 -33.75 1 97.12 400 GLU B N 1
ATOM 6299 C CA . GLU B 1 400 ? 13.297 -5.926 -32.625 1 97.12 400 GLU B CA 1
ATOM 6300 C C . GLU B 1 400 ? 12.742 -5.238 -31.391 1 97.12 400 GLU B C 1
ATOM 6302 O O . GLU B 1 400 ? 11.898 -4.34 -31.5 1 97.12 400 GLU B O 1
ATOM 6307 N N . ARG B 1 401 ? 13.18 -5.719 -30.281 1 97.81 401 ARG B N 1
ATOM 6308 C CA . ARG B 1 401 ? 12.836 -5.066 -29.016 1 97.81 401 ARG B CA 1
ATOM 6309 C C . ARG B 1 401 ? 14.062 -4.938 -28.125 1 97.81 401 ARG B C 1
ATOM 6311 O O . ARG B 1 401 ? 14.828 -5.895 -27.969 1 97.81 401 ARG B O 1
ATOM 6318 N N . ARG B 1 402 ? 14.305 -3.783 -27.672 1 98.19 402 ARG B N 1
ATOM 6319 C CA . ARG B 1 402 ? 15.164 -3.574 -26.516 1 98.19 402 ARG B CA 1
ATOM 6320 C C . ARG B 1 402 ? 14.344 -3.416 -25.25 1 98.19 402 ARG B C 1
ATOM 6322 O O . ARG B 1 402 ? 14.742 -3.893 -24.188 1 98.19 402 ARG B O 1
ATOM 6329 N N . PHE B 1 403 ? 13.234 -2.793 -25.328 1 98.69 403 PHE B N 1
ATOM 6330 C CA . PHE B 1 403 ? 12.148 -2.658 -24.375 1 98.69 403 PHE B CA 1
ATOM 6331 C C . PHE B 1 403 ? 10.797 -2.672 -25.078 1 98.69 403 PHE B C 1
ATOM 6333 O O . PHE B 1 403 ? 10.734 -2.693 -26.312 1 98.69 403 PHE B O 1
ATOM 6340 N N . LEU B 1 404 ? 9.727 -2.701 -24.328 1 98.81 404 LEU B N 1
ATOM 6341 C CA . LEU B 1 404 ? 8.391 -2.834 -24.891 1 98.81 404 LEU B CA 1
ATOM 6342 C C . LEU B 1 404 ? 8.023 -1.603 -25.703 1 98.81 404 LEU B C 1
ATOM 6344 O O . LEU B 1 404 ? 8.383 -0.48 -25.344 1 98.81 404 LEU B O 1
ATOM 6348 N N . GLN B 1 405 ? 7.328 -1.801 -26.75 1 98.56 405 GLN B N 1
ATOM 6349 C CA . GLN B 1 405 ? 6.781 -0.745 -27.609 1 98.56 405 GLN B CA 1
ATOM 6350 C C . GLN B 1 405 ? 5.258 -0.7 -27.516 1 98.56 405 GLN B C 1
ATOM 6352 O O . GLN B 1 405 ? 4.633 -1.651 -27.031 1 98.56 405 GLN B O 1
ATOM 6357 N N . ASP B 1 406 ? 4.684 0.429 -27.906 1 98.62 406 ASP B N 1
ATOM 6358 C CA . ASP B 1 406 ? 3.234 0.594 -27.875 1 98.62 406 ASP B CA 1
ATOM 6359 C C . ASP B 1 406 ? 2.543 -0.498 -28.688 1 98.62 406 ASP B C 1
ATOM 6361 O O . ASP B 1 406 ? 2.947 -0.792 -29.812 1 98.62 406 ASP B O 1
ATOM 6365 N N . GLY B 1 407 ? 1.552 -1.088 -28.047 1 98.38 407 GLY B N 1
ATOM 6366 C CA . GLY B 1 407 ? 0.8 -2.15 -28.703 1 98.38 407 GLY B CA 1
ATOM 6367 C C . GLY B 1 407 ? 1.272 -3.539 -28.312 1 98.38 407 GLY B C 1
ATOM 6368 O O . GLY B 1 407 ? 0.59 -4.531 -28.578 1 98.38 407 GLY B O 1
ATOM 6369 N N . ASP B 1 408 ? 2.477 -3.668 -27.734 1 98.88 408 ASP B N 1
ATOM 6370 C CA . ASP B 1 408 ? 2.979 -4.969 -27.297 1 98.88 408 ASP B CA 1
ATOM 6371 C C . ASP B 1 408 ? 2.076 -5.574 -26.219 1 98.88 408 ASP B C 1
ATOM 6373 O O . ASP B 1 408 ? 1.687 -4.887 -25.266 1 98.88 408 ASP B O 1
ATOM 6377 N N . ARG B 1 409 ? 1.693 -6.828 -26.406 1 98.81 409 ARG B N 1
ATOM 6378 C CA . ARG B 1 409 ? 0.983 -7.637 -25.422 1 98.81 409 ARG B CA 1
ATOM 6379 C C . ARG B 1 409 ? 1.905 -8.688 -24.812 1 98.81 409 ARG B C 1
ATOM 6381 O O . ARG B 1 409 ? 2.545 -9.453 -25.531 1 98.81 409 ARG B O 1
ATOM 6388 N N . VAL B 1 410 ? 2.039 -8.664 -23.484 1 98.94 410 VAL B N 1
ATOM 6389 C CA . VAL B 1 410 ? 2.834 -9.656 -22.766 1 98.94 410 VAL B CA 1
ATOM 6390 C C . VAL B 1 410 ? 1.91 -10.664 -22.094 1 98.94 410 VAL B C 1
ATOM 6392 O O . VAL B 1 410 ? 0.932 -10.281 -21.453 1 98.94 410 VAL B O 1
ATOM 6395 N N . VAL B 1 411 ? 2.199 -11.945 -22.25 1 98.88 411 VAL B N 1
ATOM 6396 C CA . VAL B 1 411 ? 1.421 -13.016 -21.641 1 98.88 411 VAL B CA 1
ATOM 6397 C C . VAL B 1 411 ? 2.328 -13.883 -20.781 1 98.88 411 VAL B C 1
ATOM 6399 O O . VAL B 1 411 ? 3.316 -14.445 -21.266 1 98.88 411 VAL B O 1
ATOM 6402 N N . LEU B 1 412 ? 2.027 -13.945 -19.531 1 98.94 412 LEU B N 1
ATOM 6403 C CA . LEU B 1 412 ? 2.689 -14.883 -18.625 1 98.94 412 LEU B CA 1
ATOM 6404 C C . LEU B 1 412 ? 1.873 -16.156 -18.484 1 98.94 412 LEU B C 1
ATOM 6406 O O . LEU B 1 412 ? 0.643 -16.109 -18.391 1 98.94 412 LEU B O 1
ATOM 6410 N N . ARG B 1 413 ? 2.539 -17.312 -18.5 1 98.75 413 ARG B N 1
ATOM 6411 C CA . ARG B 1 413 ? 1.927 -18.609 -18.297 1 98.75 413 ARG B CA 1
ATOM 6412 C C . ARG B 1 413 ? 2.709 -19.438 -17.281 1 98.75 413 ARG B C 1
ATOM 6414 O O . ARG B 1 413 ? 3.9 -19.203 -17.062 1 98.75 413 ARG B O 1
ATOM 6421 N N . ALA B 1 414 ? 2.01 -20.297 -16.609 1 98.81 414 ALA B N 1
ATOM 6422 C CA . ALA B 1 414 ? 2.654 -21.203 -15.664 1 98.81 414 ALA B CA 1
ATOM 6423 C C . ALA B 1 414 ? 1.892 -22.531 -15.562 1 98.81 414 ALA B C 1
ATOM 6425 O O . ALA B 1 414 ? 0.684 -22.578 -15.812 1 98.81 414 ALA B O 1
ATOM 6426 N N . HIS B 1 415 ? 2.6 -23.609 -15.266 1 98.62 415 HIS B N 1
ATOM 6427 C CA . HIS B 1 415 ? 1.983 -24.891 -14.953 1 98.62 415 HIS B CA 1
ATOM 6428 C C . HIS B 1 415 ? 2.855 -25.703 -14 1 98.62 415 HIS B C 1
ATOM 6430 O O . HIS B 1 415 ? 4.055 -25.453 -13.875 1 98.62 415 HIS B O 1
ATOM 6436 N N . ALA B 1 416 ? 2.24 -26.531 -13.297 1 98.19 416 ALA B N 1
ATOM 6437 C CA . ALA B 1 416 ? 2.898 -27.516 -12.445 1 98.19 416 ALA B CA 1
ATOM 6438 C C . ALA B 1 416 ? 2.85 -28.906 -13.07 1 98.19 416 ALA B C 1
ATOM 6440 O O . ALA B 1 416 ? 1.802 -29.328 -13.562 1 98.19 416 ALA B O 1
ATOM 6441 N N . GLN B 1 417 ? 3.992 -29.531 -13.055 1 95.75 417 GLN B N 1
ATOM 6442 C CA . GLN B 1 417 ? 4.066 -30.875 -13.617 1 95.75 417 GLN B CA 1
ATOM 6443 C C . GLN B 1 417 ? 5.051 -31.75 -12.844 1 95.75 417 GLN B C 1
ATOM 6445 O O . GLN B 1 417 ? 6.113 -31.266 -12.43 1 95.75 417 GLN B O 1
ATOM 6450 N N . ARG B 1 418 ? 4.672 -32.875 -12.609 1 95.69 418 ARG B N 1
ATOM 6451 C CA . ARG B 1 418 ? 5.473 -33.906 -11.93 1 95.69 418 ARG B CA 1
ATOM 6452 C C . ARG B 1 418 ? 5.055 -35.312 -12.359 1 95.69 418 ARG B C 1
ATOM 6454 O O . ARG B 1 418 ? 3.873 -35.562 -12.594 1 95.69 418 ARG B O 1
ATOM 6461 N N . GLU B 1 419 ? 6.043 -36.188 -12.453 1 94.81 419 GLU B N 1
ATOM 6462 C CA . GLU B 1 419 ? 5.715 -37.562 -12.758 1 94.81 419 GLU B CA 1
ATOM 6463 C C . GLU B 1 419 ? 4.734 -38.125 -11.734 1 94.81 419 GLU B C 1
ATOM 6465 O O . GLU B 1 419 ? 4.902 -37.938 -10.523 1 94.81 419 GLU B O 1
ATOM 6470 N N . GLY B 1 420 ? 3.68 -38.719 -12.211 1 95.19 420 GLY B N 1
ATOM 6471 C CA . GLY B 1 420 ? 2.707 -39.375 -11.336 1 95.19 420 GLY B CA 1
ATOM 6472 C C . GLY B 1 420 ? 1.572 -38.438 -10.93 1 95.19 420 GLY B C 1
ATOM 6473 O O . GLY B 1 420 ? 0.645 -38.875 -10.234 1 95.19 420 GLY B O 1
ATOM 6474 N N . ALA B 1 421 ? 1.592 -37.219 -11.305 1 96.81 421 ALA B N 1
ATOM 6475 C CA . ALA B 1 421 ? 0.523 -36.281 -11.016 1 96.81 421 ALA B CA 1
ATOM 6476 C C . ALA B 1 421 ? -0.044 -35.688 -12.305 1 96.81 421 ALA B C 1
ATOM 6478 O O . ALA B 1 421 ? 0.648 -35.625 -13.32 1 96.81 421 ALA B O 1
ATOM 6479 N N . ARG B 1 422 ? -1.306 -35.344 -12.281 1 97.81 422 ARG B N 1
ATOM 6480 C CA . ARG B 1 422 ? -1.915 -34.625 -13.391 1 97.81 422 ARG B CA 1
ATOM 6481 C C . ARG B 1 422 ? -1.405 -33.188 -13.453 1 97.81 422 ARG B C 1
ATOM 6483 O O . ARG B 1 422 ? -1.391 -32.5 -12.438 1 97.81 422 ARG B O 1
ATOM 6490 N N . ARG B 1 423 ? -0.946 -32.781 -14.648 1 97.94 423 ARG B N 1
ATOM 6491 C CA . ARG B 1 423 ? -0.489 -31.422 -14.828 1 97.94 423 ARG B CA 1
ATOM 6492 C C . ARG B 1 423 ? -1.616 -30.422 -14.57 1 97.94 423 ARG B C 1
ATOM 6494 O O . ARG B 1 423 ? -2.76 -30.656 -14.969 1 97.94 423 ARG B O 1
ATOM 6501 N N . ILE B 1 424 ? -1.317 -29.312 -13.875 1 98.69 424 ILE B N 1
ATOM 6502 C CA . ILE B 1 424 ? -2.297 -28.25 -13.68 1 98.69 424 ILE B CA 1
ATOM 6503 C C . ILE B 1 424 ? -1.693 -26.906 -14.102 1 98.69 424 ILE B C 1
ATOM 6505 O O . ILE B 1 424 ? -0.472 -26.734 -14.078 1 98.69 424 ILE B O 1
ATOM 6509 N N . GLY B 1 425 ? -2.559 -26 -14.562 1 98.75 425 GLY B N 1
ATOM 6510 C CA . GLY B 1 425 ? -2.105 -24.703 -15.031 1 98.75 425 GLY B CA 1
ATOM 6511 C C . GLY B 1 425 ? -2.746 -23.547 -14.289 1 98.75 425 GLY B C 1
ATOM 6512 O O . GLY B 1 425 ? -3.52 -23.75 -13.352 1 98.75 425 GLY B O 1
ATOM 6513 N N . PHE B 1 426 ? -2.355 -22.328 -14.648 1 98.69 426 PHE B N 1
ATOM 6514 C CA . PHE B 1 426 ? -2.723 -21.125 -13.906 1 98.69 426 PHE B CA 1
ATOM 6515 C C . PHE B 1 426 ? -3.543 -20.188 -14.773 1 98.69 426 PHE B C 1
ATOM 6517 O O . PHE B 1 426 ? -4.031 -19.156 -14.297 1 98.69 426 PHE B O 1
ATOM 6524 N N . GLY B 1 427 ? -3.748 -20.516 -16.016 1 97.5 427 GLY B N 1
ATOM 6525 C CA . GLY B 1 427 ? -4.336 -19.562 -16.953 1 97.5 427 GLY B CA 1
ATOM 6526 C C . GLY B 1 427 ? -3.389 -18.438 -17.328 1 97.5 427 GLY B C 1
ATOM 6527 O O . GLY B 1 427 ? -2.293 -18.328 -16.781 1 97.5 427 GLY B O 1
ATOM 6528 N N . ASP B 1 428 ? -3.861 -17.609 -18.281 1 98.06 428 ASP B N 1
ATOM 6529 C CA . ASP B 1 428 ? -3.02 -16.547 -18.828 1 98.06 428 ASP B CA 1
ATOM 6530 C C . ASP B 1 428 ? -3.062 -15.312 -17.938 1 98.06 428 ASP B C 1
ATOM 6532 O O . ASP B 1 428 ? -4.117 -14.961 -17.406 1 98.06 428 ASP B O 1
ATOM 6536 N N . CYS B 1 429 ? -2.004 -14.695 -17.719 1 98.88 429 CYS B N 1
ATOM 6537 C CA . CYS B 1 429 ? -1.851 -13.328 -17.234 1 98.88 429 CYS B CA 1
ATOM 6538 C C . CYS B 1 429 ? -1.354 -12.406 -18.344 1 98.88 429 CYS B C 1
ATOM 6540 O O . CYS B 1 429 ? -0.167 -12.406 -18.672 1 98.88 429 CYS B O 1
ATOM 6542 N N . ALA B 1 430 ? -2.25 -11.617 -18.859 1 98.81 430 ALA B N 1
ATOM 6543 C 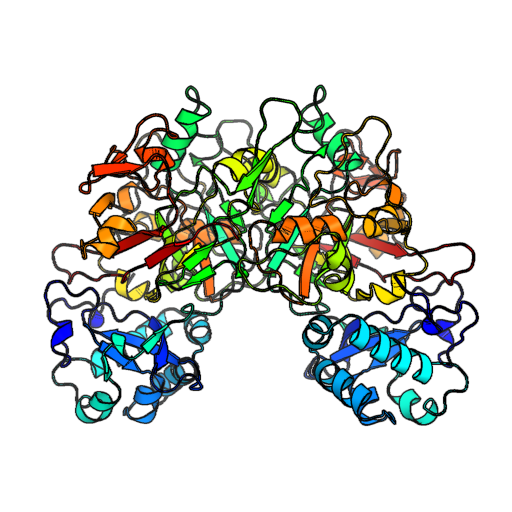CA . ALA B 1 430 ? -1.932 -10.883 -20.078 1 98.81 430 ALA B CA 1
ATOM 6544 C C . ALA B 1 430 ? -2.258 -9.398 -19.922 1 98.81 430 ALA B C 1
ATOM 6546 O O . ALA B 1 430 ? -3.27 -9.039 -19.328 1 98.81 430 ALA B O 1
ATOM 6547 N N . GLY B 1 431 ? -1.38 -8.555 -2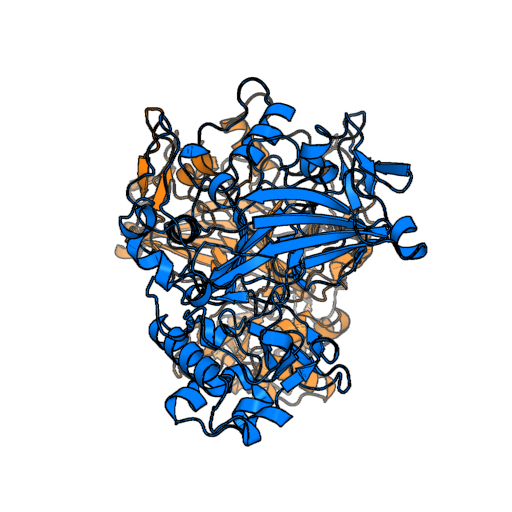0.359 1 98.75 431 GLY B N 1
ATOM 6548 C CA . GLY B 1 431 ? -1.593 -7.117 -20.422 1 98.75 431 GLY B CA 1
ATOM 6549 C C . GLY B 1 431 ? -1.013 -6.484 -21.672 1 98.75 431 GLY B C 1
ATOM 6550 O O . GLY B 1 431 ? -0.071 -7.016 -22.266 1 98.75 431 GLY B O 1
ATOM 6551 N N . THR B 1 432 ? -1.604 -5.355 -22.109 1 98.88 432 THR B N 1
ATOM 6552 C CA . THR B 1 432 ? -1.173 -4.664 -23.328 1 98.88 432 THR B CA 1
ATOM 6553 C C . THR B 1 432 ? -0.78 -3.223 -23.016 1 98.88 432 THR B C 1
ATOM 6555 O O . THR B 1 432 ? -1.515 -2.508 -22.328 1 98.88 432 THR B O 1
ATOM 6558 N N . LEU B 1 433 ? 0.354 -2.863 -23.516 1 98.81 433 LEU B N 1
ATOM 6559 C CA . LEU B 1 433 ? 0.837 -1.494 -23.375 1 98.81 433 LEU B CA 1
ATOM 6560 C C . LEU B 1 433 ? 0.297 -0.611 -24.5 1 98.81 433 LEU B C 1
ATOM 6562 O O . LEU B 1 433 ? 0.454 -0.932 -25.672 1 98.81 433 LEU B O 1
ATOM 6566 N N . LEU B 1 434 ? -0.369 0.463 -24.141 1 98.69 434 LEU B N 1
ATOM 6567 C CA . LEU B 1 434 ? -0.896 1.438 -25.094 1 98.69 434 LEU B CA 1
ATOM 6568 C C . LEU B 1 434 ? -0.041 2.699 -25.109 1 98.69 434 LEU B C 1
ATOM 6570 O O . LEU B 1 434 ? 0.767 2.918 -24.203 1 98.69 434 LEU B O 1
ATOM 6574 N N . PRO B 1 435 ? -0.129 3.537 -26.188 1 98.19 435 PRO B N 1
ATOM 6575 C CA . PRO B 1 435 ? 0.596 4.809 -26.203 1 98.19 435 PRO B CA 1
ATOM 6576 C C . PRO B 1 435 ? 0.222 5.711 -25.031 1 98.19 435 PRO B C 1
ATOM 6578 O O . PRO B 1 435 ? -0.912 5.66 -24.547 1 98.19 435 PRO B O 1
ATOM 6581 N N . ALA B 1 436 ? 1.165 6.551 -24.656 1 97.44 436 ALA B N 1
ATOM 6582 C CA . ALA B 1 436 ? 0.921 7.52 -23.578 1 97.44 436 ALA B CA 1
ATOM 6583 C C . ALA B 1 436 ? -0.225 8.461 -23.938 1 97.44 436 ALA B C 1
ATOM 6585 O O . ALA B 1 436 ? -0.413 8.797 -25.109 1 97.44 436 ALA B O 1
ATOM 6586 N N . GLN B 1 437 ? -0.95 8.898 -22.969 1 89.81 437 GLN B N 1
ATOM 6587 C CA . GLN B 1 437 ? -2.033 9.859 -23.156 1 89.81 437 GLN B CA 1
ATOM 6588 C C . GLN B 1 437 ? -1.619 11.258 -22.703 1 89.81 437 GLN B C 1
ATOM 6590 O O . GLN B 1 437 ? -0.824 11.398 -21.766 1 89.81 437 GLN B O 1
#

Foldseek 3Di:
DDDDPLFQQPWAFPPVLLPDQPFQAHSLWFWKFWKDFPVCPPDAIAIWTDGRQKIQTLLQCLVQFDDPPLLNVLSVVRNRLAVLVVLQDWPVSVVVNSVVSSLCGTPPRPRCVRRVVRMDGPVRIDGWARHDAPWEKEWAFFVLQQQLVQCLVPVVDSHDPCVLAAGHMDTADPVQETEFPAEFEFDWAWFCDPDPDTDTDGQPFKKKFKWKKWFFGNKDAFQDFQFLVRLLRGTFFIWIKIQIFSPRRQVVPQPPPGDDRRRHNHMYIYRTTGTPNSQQVFFAAQDADPPRDDYDNSLDDPVCRGGQFGFKKKWKWKDAQVCVVVVHDTDTQAMDTRSQGGSGGSSSVRRNVCVRRDIDGGGHIYIRTGGAHNDQRRGRMLCSNQVNLVRWDADPVGDTDSHDDARMKMKMWMWGDDPSTRIHIRDITMYGYHHHD/DDDDPLFQQPWAFPPVLLPDQPFQAHSLWFWKFWKDFPVDPPDAIAIWTDGRQKIQTLLQCLVQFDDPPLLNVLSVVRNRLAVLVVLQDWVVSVVVNSVVSSLCGTPPRPRCVRRVVRMDGPVRIDGWARHDAPWEKEWAFFVLQQQLVQCLVPVVDSHDPCVLAATHMDTADPVQETEFPAEFEFDWAWFCDPDPDTDTDGQPFKKKFKWKKWFFGRKDAFQDFQFLVCLLRGTFFIWIKIQIFSPRRQVVPQPPPGDDRRRHNHMYIYRTTGTPNSQQVFFAAQDADPPRDDYDNSLDDPVCRGGQFGFKKKWKWKDAQVCVVVVHDTDTQAMDTRSQGGSGGSSSVRRNVCVRRDIDGGGHIYIRTGGAHNDLRGGRMLCSVQVNLVRWDADPVGDTDSHDDARMKMKMWMWGDDPSTRIHIRDITMYGYHHHD